Protein AF-0000000079292241 (afdb_homodimer)

Structure (mmCIF, N/CA/C/O backbone):
data_AF-0000000079292241-model_v1
#
loop_
_entity.id
_entity.type
_entity.pdbx_description
1 polymer 'Uncharacterized protein'
#
loop_
_atom_site.group_PDB
_atom_site.id
_atom_site.type_symbol
_atom_site.label_atom_id
_atom_site.label_alt_id
_atom_site.label_comp_id
_atom_site.label_asym_id
_atom_site.label_entity_id
_atom_site.label_seq_id
_atom_site.pdbx_PDB_ins_code
_atom_site.Cartn_x
_atom_site.Cartn_y
_atom_site.Cartn_z
_atom_site.occupancy
_atom_site.B_iso_or_equiv
_atom_site.auth_seq_id
_atom_site.auth_comp_id
_atom_site.auth_asym_id
_atom_site.auth_atom_id
_atom_site.pdbx_PDB_model_num
ATOM 1 N N . MET A 1 1 ? 31.641 19.547 5.301 1 20.73 1 MET A N 1
ATOM 2 C CA . MET A 1 1 ? 32.875 20.062 4.68 1 20.73 1 MET A CA 1
ATOM 3 C C . MET A 1 1 ? 33.25 21.422 5.27 1 20.73 1 MET A C 1
ATOM 5 O O . MET A 1 1 ? 34.219 22.031 4.836 1 20.73 1 MET A O 1
ATOM 9 N N . LEU A 1 2 ? 32.438 21.766 6.266 1 21.75 2 LEU A N 1
ATOM 10 C CA . LEU A 1 2 ? 32.156 23.141 6.66 1 21.75 2 LEU A CA 1
ATOM 11 C C . LEU A 1 2 ? 33.219 23.656 7.629 1 21.75 2 LEU A C 1
ATOM 13 O O . LEU A 1 2 ? 33.375 24.859 7.781 1 21.75 2 LEU A O 1
ATOM 17 N N . PHE A 1 3 ? 33.781 22.688 8.266 1 21.91 3 PHE A N 1
ATOM 18 C CA . PHE A 1 3 ? 34.656 23.141 9.352 1 21.91 3 PHE A CA 1
ATOM 19 C C . PHE A 1 3 ? 35.906 23.781 8.805 1 21.91 3 PHE A C 1
ATOM 21 O O . PHE A 1 3 ? 36.469 24.703 9.422 1 21.91 3 PHE A O 1
ATOM 28 N N . CYS A 1 4 ? 36.469 23.188 7.758 1 20.38 4 CYS A N 1
ATOM 29 C CA . CYS A 1 4 ? 37.812 23.703 7.406 1 20.38 4 CYS A CA 1
ATOM 30 C C . CYS A 1 4 ? 37.719 25.125 6.867 1 20.38 4 CYS A C 1
ATOM 32 O O . CYS A 1 4 ? 38.719 25.719 6.492 1 20.38 4 CYS A O 1
ATOM 34 N N . LEU A 1 5 ? 36.5 25.562 6.441 1 22.42 5 LEU A N 1
ATOM 35 C CA . LEU A 1 5 ? 36.438 26.781 5.637 1 22.42 5 LEU A CA 1
ATOM 36 C C . LEU A 1 5 ? 36.719 28.016 6.484 1 22.42 5 LEU A C 1
ATOM 38 O O . LEU A 1 5 ? 36.531 29.141 6.039 1 22.42 5 LEU A O 1
ATOM 42 N N . LEU A 1 6 ? 36.781 27.844 7.77 1 20.98 6 LEU A N 1
ATOM 43 C CA . LEU A 1 6 ? 36.656 29.047 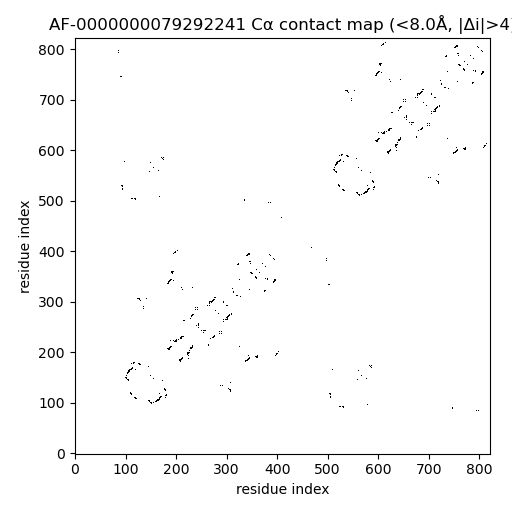8.586 1 20.98 6 LEU A CA 1
ATOM 44 C C . LEU A 1 6 ? 37.875 29.953 8.383 1 20.98 6 LEU A C 1
ATOM 46 O O . LEU A 1 6 ? 37.75 31.188 8.469 1 20.98 6 LEU A O 1
ATOM 50 N N . THR A 1 7 ? 39.062 29.297 8.297 1 20.2 7 THR A N 1
ATOM 51 C CA . THR A 1 7 ? 40.219 30.031 8.852 1 20.2 7 THR A CA 1
ATOM 52 C C . THR A 1 7 ? 40.719 31.047 7.852 1 20.2 7 THR A C 1
ATOM 54 O O . THR A 1 7 ? 41.344 32.031 8.242 1 20.2 7 THR A O 1
ATOM 57 N N . THR A 1 8 ? 40.594 30.844 6.57 1 22.02 8 THR A N 1
ATOM 58 C CA . THR A 1 8 ? 41.531 31.609 5.75 1 22.02 8 THR A CA 1
ATOM 59 C C . THR A 1 8 ? 41.062 33.062 5.652 1 22.02 8 THR A C 1
ATOM 61 O O . THR A 1 8 ? 41.812 33.906 5.125 1 22.02 8 THR A O 1
ATOM 64 N N . LEU A 1 9 ? 39.812 33.531 5.996 1 23.11 9 LEU A N 1
ATOM 65 C CA . LEU A 1 9 ? 39.438 34.844 5.488 1 23.11 9 LEU A CA 1
ATOM 66 C C . LEU A 1 9 ? 40.219 35.969 6.195 1 23.11 9 LEU A C 1
ATOM 68 O O . LEU A 1 9 ? 40.031 37.125 5.898 1 23.11 9 LEU A O 1
ATOM 72 N N . PHE A 1 10 ? 40.906 35.688 7.277 1 22.61 10 PHE A N 1
ATOM 73 C CA . PHE A 1 10 ? 41.281 36.875 8.039 1 22.61 10 PHE A CA 1
ATOM 74 C C . PHE A 1 10 ? 42.344 37.688 7.289 1 22.61 10 PHE A C 1
ATOM 76 O O . PHE A 1 10 ? 42.562 38.844 7.594 1 22.61 10 PHE A O 1
ATOM 83 N N . MET A 1 11 ? 43.281 36.969 6.562 1 21.31 11 MET A N 1
ATOM 84 C CA . MET A 1 11 ? 44.562 37.656 6.395 1 21.31 11 MET A CA 1
ATOM 85 C C . MET A 1 11 ? 44.469 38.719 5.305 1 21.31 11 MET A C 1
ATOM 87 O O . MET A 1 11 ? 45.438 39.438 5.055 1 21.31 11 MET A O 1
ATOM 91 N N . VAL A 1 12 ? 43.5 38.656 4.395 1 24.23 12 VAL A N 1
ATOM 92 C CA . VAL A 1 12 ? 43.844 39.312 3.143 1 24.23 12 VAL A CA 1
ATOM 93 C C . VAL A 1 12 ? 43.844 40.812 3.346 1 24.23 12 VAL A C 1
ATOM 95 O O . VAL A 1 12 ? 43.938 41.594 2.381 1 24.23 12 VAL A O 1
ATOM 98 N N . LEU A 1 13 ? 43.5 41.469 4.453 1 21.91 13 LEU A N 1
ATOM 99 C CA . LEU A 1 13 ? 43.156 42.875 4.203 1 21.91 13 LEU A CA 1
ATOM 100 C C . LEU A 1 13 ? 44.406 43.688 3.834 1 21.91 13 LEU A C 1
ATOM 102 O O . LEU A 1 13 ? 44.312 44.75 3.246 1 21.91 13 LEU A O 1
ATOM 106 N N . HIS A 1 14 ? 45.656 43.344 4.441 1 22.42 14 HIS A N 1
ATOM 107 C CA . HIS A 1 14 ? 46.5 44.562 4.586 1 22.42 14 HIS A CA 1
ATOM 108 C C . HIS A 1 14 ? 47.344 44.781 3.344 1 22.42 14 HIS A C 1
ATOM 110 O O . HIS A 1 14 ? 48.406 44.188 3.199 1 22.42 14 HIS A O 1
ATOM 116 N N . GLU A 1 15 ? 46.844 44.969 2.127 1 23.61 15 GLU A N 1
ATOM 117 C CA . GLU A 1 15 ? 47.625 45.031 0.901 1 23.61 15 GLU A CA 1
ATOM 118 C C . GLU A 1 15 ? 48.469 46.312 0.872 1 23.61 15 GLU A C 1
ATOM 120 O O . GLU A 1 15 ? 49.031 46.688 -0.167 1 23.61 15 GLU A O 1
ATOM 125 N N . SER A 1 16 ? 48.75 47.219 1.812 1 20.95 16 SER A N 1
ATOM 126 C CA . SER A 1 16 ? 49.281 48.406 1.135 1 20.95 16 SER A CA 1
ATOM 127 C C . SER A 1 16 ? 50.594 48.125 0.452 1 20.95 16 SER A C 1
ATOM 129 O O . SER A 1 16 ? 50.844 48.594 -0.66 1 20.95 16 SER A O 1
ATOM 131 N N . HIS A 1 17 ? 51.688 47.844 1.155 1 22.28 17 HIS A N 1
ATOM 132 C CA . HIS A 1 17 ? 53.031 48.438 0.943 1 22.28 17 HIS A CA 1
ATOM 133 C C . HIS A 1 17 ? 53.781 47.688 -0.132 1 22.28 17 HIS A C 1
ATOM 135 O O . HIS A 1 17 ? 53.531 46.5 -0.377 1 22.28 17 HIS A O 1
ATOM 141 N N . GLU A 1 18 ? 54.938 48.219 -0.875 1 23.22 18 GLU A N 1
ATOM 142 C CA . GLU A 1 18 ? 55.656 48.406 -2.119 1 23.22 18 GLU A CA 1
ATOM 143 C C . GLU A 1 18 ? 56.5 47.188 -2.461 1 23.22 18 GLU A C 1
ATOM 145 O O . GLU A 1 18 ? 56.5 46.719 -3.605 1 23.22 18 GLU A O 1
ATOM 150 N N . SER A 1 19 ? 57.625 46.938 -1.734 1 21.62 19 SER A N 1
ATOM 151 C CA . SER A 1 19 ? 58.969 46.75 -2.305 1 21.62 19 SER A CA 1
ATOM 152 C C . SER A 1 19 ? 59.125 45.375 -2.936 1 21.62 19 SER A C 1
ATOM 154 O O . SER A 1 19 ? 59.531 45.281 -4.09 1 21.62 19 SER A O 1
ATOM 156 N N . SER A 1 20 ? 59.719 44.344 -2.197 1 20.88 20 SER A N 1
ATOM 157 C CA . SER A 1 20 ? 60.781 43.406 -2.527 1 20.88 20 SER A CA 1
ATOM 158 C C . SER A 1 20 ? 60.25 42.156 -3.207 1 20.88 20 SER A C 1
ATOM 160 O O . SER A 1 20 ? 59.625 41.312 -2.561 1 20.88 20 SER A O 1
ATOM 162 N N . ILE A 1 21 ? 59.812 42.188 -4.492 1 24.75 21 ILE A N 1
ATOM 163 C CA . ILE A 1 21 ? 59.219 41.25 -5.449 1 24.75 21 ILE A CA 1
ATOM 164 C C . ILE A 1 21 ? 60.125 40.062 -5.664 1 24.75 21 ILE A C 1
ATOM 166 O O . ILE A 1 21 ? 59.719 39.062 -6.266 1 24.75 21 ILE A O 1
ATOM 170 N N . LYS A 1 22 ? 61.531 40.281 -5.707 1 24.48 22 LYS A N 1
ATOM 171 C CA . LYS A 1 22 ? 62.438 39.469 -6.504 1 24.48 22 LYS A CA 1
ATOM 172 C C . LYS A 1 22 ? 62.406 38 -6.078 1 24.48 22 LYS A C 1
ATOM 174 O O . LYS A 1 22 ? 62.375 37.094 -6.918 1 24.48 22 LYS A O 1
ATOM 179 N N . ALA A 1 23 ? 62.844 37.656 -4.797 1 20.39 23 ALA A N 1
ATOM 180 C CA . ALA A 1 23 ? 63.719 36.5 -4.559 1 20.39 23 ALA A CA 1
ATOM 181 C C . ALA A 1 23 ? 62.906 35.219 -4.473 1 20.39 23 ALA A C 1
ATOM 183 O O . ALA A 1 23 ? 63.406 34.156 -4.754 1 20.39 23 ALA A O 1
ATOM 184 N N . SER A 1 24 ? 61.625 35.25 -3.783 1 20.78 24 SER A N 1
ATOM 185 C CA . SER A 1 24 ? 61.25 33.969 -3.148 1 20.78 24 SER A CA 1
ATOM 186 C C . SER A 1 24 ? 60.688 33 -4.168 1 20.78 24 SER A C 1
ATOM 188 O O . SER A 1 24 ? 59.5 33 -4.488 1 20.78 24 SER A O 1
ATOM 190 N N . ALA A 1 25 ? 61.156 32.938 -5.504 1 25.69 25 ALA A N 1
ATOM 191 C CA . ALA A 1 25 ? 60.969 32.031 -6.641 1 25.69 25 ALA A CA 1
ATOM 192 C C . ALA A 1 25 ? 61.219 30.594 -6.23 1 25.69 25 ALA A C 1
ATOM 194 O O . ALA A 1 25 ? 60.531 29.688 -6.695 1 25.69 25 ALA A O 1
ATOM 195 N N . MET A 1 26 ? 62.531 30.391 -5.621 1 23.28 26 MET A N 1
ATOM 196 C CA . MET A 1 26 ? 63.219 29.109 -5.723 1 23.28 26 MET A CA 1
ATOM 197 C C . MET A 1 26 ? 62.406 27.984 -5.07 1 23.28 26 MET A C 1
ATOM 199 O O . MET A 1 26 ? 62.406 26.859 -5.562 1 23.28 26 MET A O 1
ATOM 203 N N . ILE A 1 27 ? 61.844 28.203 -3.766 1 27.75 27 ILE A N 1
ATOM 204 C CA . ILE A 1 27 ? 61.719 27.078 -2.857 1 27.75 27 ILE A CA 1
ATOM 205 C C . ILE A 1 27 ? 60.469 26.281 -3.215 1 27.75 27 ILE A C 1
ATOM 207 O O . ILE A 1 27 ? 60.219 25.203 -2.668 1 27.75 27 ILE A O 1
ATOM 211 N N . HIS A 1 28 ? 59.5 26.812 -4.105 1 28.06 28 HIS A N 1
ATOM 212 C CA . HIS A 1 28 ? 58.25 26.078 -4.285 1 28.06 28 HIS A CA 1
ATOM 213 C C . HIS A 1 28 ? 58.438 24.859 -5.18 1 28.06 28 HIS A C 1
ATOM 215 O O . HIS A 1 28 ? 57.5 24.156 -5.496 1 28.06 28 HIS A O 1
ATOM 221 N N . SER A 1 29 ? 59.625 24.75 -5.977 1 26.84 29 SER A N 1
ATOM 222 C CA . SER A 1 29 ? 59.781 23.688 -6.965 1 26.84 29 SER A CA 1
ATOM 223 C C . SER A 1 29 ? 59.781 22.312 -6.305 1 26.84 29 SER A C 1
ATOM 225 O O . SER A 1 29 ? 59.188 21.375 -6.832 1 26.84 29 SER A O 1
ATOM 227 N N . LYS A 1 30 ? 60.75 22.141 -5.289 1 31.3 30 LYS A N 1
ATOM 228 C CA . LYS A 1 30 ? 61.188 20.812 -4.879 1 31.3 30 LYS A CA 1
ATOM 229 C C . LYS A 1 30 ? 60.062 20.047 -4.176 1 31.3 30 LYS A C 1
ATOM 231 O O . LYS A 1 30 ? 60.062 18.828 -4.148 1 31.3 30 LYS A O 1
ATOM 236 N N . PHE A 1 31 ? 59.125 20.922 -3.371 1 32.19 31 PHE A N 1
ATOM 237 C CA . PHE A 1 31 ? 58.25 20.156 -2.498 1 32.19 31 PHE A CA 1
ATOM 238 C C . PHE A 1 31 ? 57.188 19.422 -3.307 1 32.19 31 PHE A C 1
ATOM 240 O O . PHE A 1 31 ? 56.438 18.609 -2.766 1 32.19 31 PHE A O 1
ATOM 247 N N . LEU A 1 32 ? 56.938 19.828 -4.629 1 32.72 32 LEU A N 1
ATOM 248 C CA . LEU A 1 32 ? 56.031 19.125 -5.539 1 32.72 32 LEU A CA 1
ATOM 249 C C . LEU A 1 32 ? 56.5 17.688 -5.738 1 32.72 32 LEU A C 1
ATOM 251 O O . LEU A 1 32 ? 55.688 16.766 -5.816 1 32.72 32 LEU A O 1
ATOM 255 N N . LEU A 1 33 ? 57.906 17.578 -5.898 1 32.44 33 LEU A N 1
ATOM 256 C CA . LEU A 1 33 ? 58.406 16.312 -6.379 1 32.44 33 LEU A CA 1
ATOM 257 C C . LEU A 1 33 ? 58.125 15.188 -5.379 1 32.44 33 LEU A C 1
ATOM 259 O O . LEU A 1 33 ? 57.75 14.086 -5.77 1 32.44 33 LEU A O 1
ATOM 263 N N . LEU A 1 34 ? 58.406 15.531 -4.023 1 33.72 34 LEU A N 1
ATOM 264 C CA . LEU A 1 34 ? 58.5 14.422 -3.078 1 33.72 34 LEU A CA 1
ATOM 265 C C . LEU A 1 34 ? 57.094 13.828 -2.807 1 33.72 34 LEU A C 1
ATOM 267 O O . LEU A 1 34 ? 56.969 12.609 -2.678 1 33.72 34 LEU A O 1
ATOM 271 N N . CYS A 1 35 ? 56.062 14.742 -2.803 1 30.92 35 CYS A N 1
ATOM 272 C CA . CYS A 1 35 ? 54.781 14.18 -2.373 1 30.92 35 CYS A CA 1
ATOM 273 C C . CYS A 1 35 ? 54.219 13.242 -3.43 1 30.92 35 CYS A C 1
ATOM 275 O O . CYS A 1 35 ? 53.25 12.508 -3.166 1 30.92 35 CYS A O 1
ATOM 277 N N . LEU A 1 36 ? 54.594 13.461 -4.785 1 33.12 36 LEU A N 1
ATOM 278 C CA . LEU A 1 36 ? 54.094 12.578 -5.844 1 33.12 36 LEU A CA 1
ATOM 279 C C . LEU A 1 36 ? 54.562 11.148 -5.617 1 33.12 36 LEU A C 1
ATOM 281 O O . LEU A 1 36 ? 53.812 10.195 -5.852 1 33.12 36 LEU A O 1
ATOM 285 N N . VAL A 1 37 ? 55.906 10.977 -5.254 1 35 37 VAL A N 1
ATOM 286 C CA . VAL A 1 37 ? 56.469 9.633 -5.25 1 35 37 VAL A CA 1
ATOM 287 C C . VAL A 1 37 ? 55.75 8.773 -4.203 1 35 37 VAL A C 1
ATOM 289 O O . VAL A 1 37 ? 55.469 7.602 -4.449 1 35 37 VAL A O 1
ATOM 292 N N . VAL A 1 38 ? 55.438 9.406 -2.965 1 35.41 38 VAL A N 1
ATOM 293 C CA . VAL A 1 38 ? 55.062 8.523 -1.869 1 35.41 38 VAL A CA 1
ATOM 294 C C . VAL A 1 38 ? 53.656 7.938 -2.127 1 35.41 38 VAL A C 1
ATOM 296 O O . VAL A 1 38 ? 53.375 6.82 -1.698 1 35.41 38 VAL A O 1
ATOM 299 N N . SER A 1 39 ? 52.781 8.742 -2.852 1 30.41 39 SER A N 1
ATOM 300 C CA . SER A 1 39 ? 51.438 8.219 -3.002 1 30.41 39 SER A CA 1
ATOM 301 C C . SER A 1 39 ? 51.406 7.043 -3.975 1 30.41 39 SER A C 1
ATOM 303 O O . SER A 1 39 ? 50.406 6.336 -4.074 1 30.41 39 SER A O 1
ATOM 305 N N . LEU A 1 40 ? 52.375 6.957 -4.98 1 34.84 40 LEU A N 1
ATOM 306 C CA . LEU A 1 40 ? 52.438 5.859 -5.938 1 34.84 40 LEU A CA 1
ATOM 307 C C . LEU A 1 40 ? 52.656 4.531 -5.227 1 34.84 40 LEU A C 1
ATOM 309 O O . LEU A 1 40 ? 52.062 3.512 -5.605 1 34.84 40 LEU A O 1
ATOM 313 N N . VAL A 1 41 ? 53.656 4.516 -4.238 1 35.59 41 VAL A N 1
ATOM 314 C CA . VAL A 1 41 ? 54.125 3.232 -3.723 1 35.59 41 VAL A CA 1
ATOM 315 C C . VAL A 1 41 ? 53 2.578 -2.898 1 35.59 41 VAL A C 1
ATOM 317 O O . VAL A 1 41 ? 52.875 1.353 -2.896 1 35.59 41 VAL A O 1
ATOM 320 N N . PHE A 1 42 ? 52.156 3.447 -2.15 1 33.84 42 PHE A N 1
ATOM 321 C CA . PHE A 1 42 ? 51.25 2.783 -1.232 1 33.84 42 PHE A CA 1
ATOM 322 C C . PHE A 1 42 ? 50.156 2.035 -1.998 1 33.84 42 PHE A C 1
ATOM 324 O O . PHE A 1 42 ? 49.438 1.221 -1.423 1 33.84 42 PHE A O 1
ATOM 331 N N . SER A 1 43 ? 49.844 2.42 -3.338 1 32.78 43 SER A N 1
ATOM 332 C CA . SER A 1 43 ? 48.906 1.7 -4.191 1 32.78 43 SER A CA 1
ATOM 333 C C . SER A 1 43 ? 49.344 0.266 -4.434 1 32.78 43 SER A C 1
ATOM 335 O O . SER A 1 43 ? 48.531 -0.632 -4.621 1 32.78 43 SER A O 1
ATOM 337 N N . PHE A 1 44 ? 50.656 0.098 -4.684 1 35 44 PHE A N 1
ATOM 338 C CA . PHE A 1 44 ? 51.125 -1.192 -5.176 1 35 44 PHE A CA 1
ATOM 339 C C . PHE A 1 44 ? 51.031 -2.254 -4.09 1 35 44 PHE A C 1
ATOM 341 O O . PHE A 1 44 ? 50.656 -3.402 -4.363 1 35 44 PHE A O 1
ATOM 348 N N . LEU A 1 45 ? 51.5 -1.836 -2.832 1 32.78 45 LEU A N 1
ATOM 349 C CA . LEU A 1 45 ? 51.75 -2.898 -1.869 1 32.78 45 LEU A CA 1
ATOM 350 C C . LEU A 1 45 ? 50.469 -3.516 -1.36 1 32.78 45 LEU A C 1
ATOM 352 O O . LEU A 1 45 ? 50.438 -4.668 -0.921 1 32.78 45 LEU A O 1
ATOM 356 N N . VAL A 1 46 ? 49.312 -2.703 -1.226 1 32.12 46 VAL A N 1
ATOM 357 C CA . VAL A 1 46 ? 48.125 -3.307 -0.628 1 32.12 46 VAL A CA 1
ATOM 358 C C . VAL A 1 46 ? 47.531 -4.336 -1.585 1 32.12 46 VAL A C 1
ATOM 360 O O . VAL A 1 46 ? 46.875 -5.289 -1.154 1 32.12 46 VAL A O 1
ATOM 363 N N . THR A 1 47 ? 47.812 -4.246 -3.025 1 31.36 47 THR A N 1
ATOM 364 C CA . THR A 1 47 ? 47.375 -5.262 -3.979 1 31.36 47 THR A CA 1
ATOM 365 C C . THR A 1 47 ? 47.969 -6.621 -3.635 1 31.36 47 THR A C 1
ATOM 367 O O . THR A 1 47 ? 47.281 -7.645 -3.74 1 31.36 47 THR A O 1
ATOM 370 N N . ALA A 1 48 ? 49.25 -6.617 -3.404 1 31.27 48 ALA A N 1
ATOM 371 C CA . ALA A 1 48 ? 49.938 -7.898 -3.375 1 31.27 48 ALA A CA 1
ATOM 372 C C . ALA A 1 48 ? 49.5 -8.742 -2.18 1 31.27 48 ALA A C 1
ATOM 374 O O . ALA A 1 48 ? 49.375 -9.961 -2.283 1 31.27 48 ALA A O 1
ATOM 375 N N . MET A 1 49 ? 49.406 -8.023 -1.012 1 27.62 49 MET A N 1
ATOM 376 C CA . MET A 1 49 ? 49.344 -8.875 0.172 1 27.62 49 MET A CA 1
ATOM 377 C C . MET A 1 49 ? 48.031 -9.664 0.204 1 27.62 49 MET A C 1
ATOM 379 O O . MET A 1 49 ? 47.938 -10.711 0.85 1 27.62 49 MET A O 1
ATOM 383 N N . LEU A 1 50 ? 46.875 -9.07 -0.301 1 25.11 50 LEU A N 1
ATOM 384 C CA . LEU A 1 50 ? 45.656 -9.828 -0.091 1 25.11 50 LEU A CA 1
ATOM 385 C C . LEU A 1 50 ? 45.594 -11.039 -1.01 1 25.11 50 LEU A C 1
ATOM 387 O O . LEU A 1 50 ? 44.656 -11.836 -0.934 1 25.11 50 LEU A O 1
ATOM 391 N N . ILE A 1 51 ? 46.5 -11.203 -2.057 1 27.47 51 ILE A N 1
ATOM 392 C CA . ILE A 1 51 ? 46.562 -12.367 -2.932 1 27.47 51 ILE A CA 1
ATOM 393 C C . ILE A 1 51 ? 46.75 -13.633 -2.094 1 27.47 51 ILE A C 1
ATOM 395 O O . ILE A 1 51 ? 46.125 -14.656 -2.352 1 27.47 51 ILE A O 1
ATOM 399 N N . LYS A 1 52 ? 47.906 -13.586 -1.292 1 23.08 52 LYS A N 1
ATOM 400 C CA . LYS A 1 52 ? 48.594 -14.836 -0.964 1 23.08 52 LYS A CA 1
ATOM 401 C C . LYS A 1 52 ? 47.688 -15.75 -0.137 1 23.08 52 LYS A C 1
ATOM 403 O O . LYS A 1 52 ? 47.688 -16.969 -0.323 1 23.08 52 LYS A O 1
ATOM 408 N N . ARG A 1 53 ? 47.188 -15.133 0.949 1 23.03 53 ARG A N 1
ATOM 409 C CA . ARG A 1 53 ? 47 -16.109 2.014 1 23.03 53 ARG A CA 1
ATOM 410 C C . ARG A 1 53 ? 45.906 -17.125 1.638 1 23.03 53 ARG A C 1
ATOM 412 O O . ARG A 1 53 ? 45.594 -18.031 2.418 1 23.03 53 ARG A O 1
ATOM 419 N N . GLU A 1 54 ? 45.094 -16.859 0.566 1 21.22 54 GLU A N 1
ATOM 420 C CA . GLU A 1 54 ? 44.031 -17.812 0.34 1 21.22 54 GLU A CA 1
ATOM 421 C C . GLU A 1 54 ? 44.531 -19.156 -0.17 1 21.22 54 GLU A C 1
ATOM 423 O O . GLU A 1 54 ? 43.781 -20.016 -0.591 1 21.22 54 GLU A O 1
ATOM 428 N N . LEU A 1 55 ? 45.844 -19.234 -0.387 1 21.72 55 LEU A N 1
ATOM 429 C CA . LEU A 1 55 ? 46.312 -20.438 -1.057 1 21.72 55 LEU A CA 1
ATOM 430 C C . LEU A 1 55 ? 45.906 -21.688 -0.271 1 21.72 55 LEU A C 1
ATOM 432 O O . LEU A 1 55 ? 45.469 -22.688 -0.857 1 21.72 55 LEU A O 1
ATOM 436 N N . TRP A 1 56 ? 46.562 -21.844 0.942 1 19.58 56 TRP A N 1
ATOM 437 C CA . TRP A 1 56 ? 47.25 -23.109 1.202 1 19.58 56 TRP A CA 1
ATOM 438 C C . TRP A 1 56 ? 46.25 -24.219 1.508 1 19.58 56 TRP A C 1
ATOM 440 O O . TRP A 1 56 ? 46.344 -25.328 0.98 1 19.58 56 TRP A O 1
ATOM 450 N N . SER A 1 57 ? 45.625 -24.141 2.723 1 18.42 57 SER A N 1
ATOM 451 C CA . SER A 1 57 ? 45.688 -25.359 3.52 1 18.42 57 SER A CA 1
ATOM 452 C C . SER A 1 57 ? 44.781 -26.438 2.961 1 18.42 57 SER A C 1
ATOM 454 O O . SER A 1 57 ? 45.094 -27.625 3.045 1 18.42 57 SER A O 1
ATOM 456 N N . CYS A 1 58 ? 43.469 -26.062 2.803 1 19.27 58 CYS A N 1
ATOM 457 C CA . CYS A 1 58 ? 42.625 -27.172 3.221 1 19.27 58 CYS A CA 1
ATOM 458 C C . CYS A 1 58 ? 42.688 -28.312 2.197 1 19.27 58 CYS A C 1
ATOM 460 O O . CYS A 1 58 ? 42.062 -28.219 1.138 1 19.27 58 CYS A O 1
ATOM 462 N N . ASN A 1 59 ? 43.906 -28.766 1.896 1 19.61 59 ASN A N 1
ATOM 463 C CA . ASN A 1 59 ? 44.312 -29.797 0.957 1 19.61 59 ASN A CA 1
ATOM 464 C C . ASN A 1 59 ? 43.5 -31.078 1.165 1 19.61 59 ASN A C 1
ATOM 466 O O . ASN A 1 59 ? 43.406 -31.922 0.273 1 19.61 59 ASN A O 1
ATOM 470 N N . THR A 1 60 ? 43.375 -31.562 2.398 1 19.39 60 THR A N 1
ATOM 471 C CA . THR A 1 60 ? 43.688 -33 2.469 1 19.39 60 THR A CA 1
ATOM 472 C C . THR A 1 60 ? 42.5 -33.812 1.969 1 19.39 60 THR A C 1
ATOM 474 O O . THR A 1 60 ? 42.531 -35.062 1.981 1 19.39 60 THR A O 1
ATOM 477 N N . SER A 1 61 ? 41.312 -33.281 1.813 1 18.5 61 SER A N 1
ATOM 478 C CA . SER A 1 61 ? 40.312 -34.312 2.104 1 18.5 61 SER A CA 1
ATOM 479 C C . SER A 1 61 ? 40.438 -35.5 1.167 1 18.5 61 SER A C 1
ATOM 481 O O . SER A 1 61 ? 40.969 -35.375 0.056 1 18.5 61 SER A O 1
ATOM 483 N N . ARG A 1 62 ? 40 -36.781 1.757 1 20.33 62 ARG A N 1
ATOM 484 C CA . ARG A 1 62 ? 40.031 -38.219 1.601 1 20.33 62 ARG A CA 1
ATOM 485 C C . ARG A 1 62 ? 39.344 -38.656 0.298 1 20.33 62 ARG A C 1
ATOM 487 O O . ARG A 1 62 ? 38.438 -37.969 -0.178 1 20.33 62 ARG A O 1
ATOM 494 N N . GLU A 1 63 ? 40 -39.469 -0.315 1 19.78 63 GLU A N 1
ATOM 495 C CA . GLU A 1 63 ? 39.875 -40.219 -1.567 1 19.78 63 GLU A CA 1
ATOM 496 C C . GLU A 1 63 ? 38.531 -40.938 -1.674 1 19.78 63 GLU A C 1
ATOM 498 O O . GLU A 1 63 ? 38.25 -41.594 -2.68 1 19.78 63 GLU A O 1
ATOM 503 N N . VAL A 1 64 ? 37.438 -40.344 -1.131 1 19.94 64 VAL A N 1
ATOM 504 C CA . VAL A 1 64 ? 36.469 -41.438 -1.012 1 19.94 64 VAL A CA 1
ATOM 505 C C . VAL A 1 64 ? 36.281 -42.125 -2.361 1 19.94 64 VAL A C 1
ATOM 507 O O . VAL A 1 64 ? 36.281 -41.469 -3.406 1 19.94 64 VAL A O 1
ATOM 510 N N . PRO A 1 65 ? 36.344 -43.469 -2.264 1 20.22 65 PRO A N 1
ATOM 511 C CA . PRO A 1 65 ? 36.406 -44.406 -3.393 1 20.22 65 PRO A CA 1
ATOM 512 C C . PRO A 1 65 ? 35.219 -44.219 -4.359 1 20.22 65 PRO A C 1
ATOM 514 O O . PRO A 1 65 ? 34.188 -43.688 -3.969 1 20.22 65 PRO A O 1
ATOM 517 N N . GLY A 1 66 ? 35.5 -44.188 -5.633 1 19.84 66 GLY A N 1
ATOM 518 C CA . GLY A 1 66 ? 34.781 -43.938 -6.863 1 19.84 66 GLY A CA 1
ATOM 519 C C . GLY A 1 66 ? 33.594 -44.906 -7.051 1 19.84 66 GLY A C 1
ATOM 520 O O . GLY A 1 66 ? 33.781 -46.125 -7.117 1 19.84 66 GLY A O 1
ATOM 521 N N . PRO A 1 67 ? 32.469 -44.625 -6.176 1 20.47 67 PRO A N 1
ATOM 522 C CA . PRO A 1 67 ? 31.484 -45.688 -6.242 1 20.47 67 PRO A CA 1
ATOM 523 C C . PRO A 1 67 ? 31.312 -46.25 -7.656 1 20.47 67 PRO A C 1
ATOM 525 O O . PRO A 1 67 ? 31.625 -45.562 -8.633 1 20.47 67 PRO A O 1
ATOM 528 N N . ALA A 1 68 ? 31.078 -47.562 -7.672 1 21.75 68 ALA A N 1
ATOM 529 C CA . ALA A 1 68 ? 30.938 -48.562 -8.711 1 21.75 68 ALA A CA 1
ATOM 530 C C . ALA A 1 68 ? 29.828 -48.188 -9.695 1 21.75 68 ALA A C 1
ATOM 532 O O . ALA A 1 68 ? 28.906 -47.469 -9.344 1 21.75 68 ALA A O 1
ATOM 533 N N . HIS A 1 69 ? 30.062 -48.375 -10.922 1 19.88 69 HIS A N 1
ATOM 534 C CA . HIS A 1 69 ? 29.453 -48.125 -12.227 1 19.88 69 HIS A CA 1
ATOM 535 C C . HIS A 1 69 ? 28.094 -48.812 -12.312 1 19.88 69 HIS A C 1
ATOM 537 O O . HIS A 1 69 ? 28 -50.031 -12.344 1 19.88 69 HIS A O 1
ATOM 543 N N . ILE A 1 70 ? 27.141 -48.531 -11.414 1 21.33 70 ILE A N 1
ATOM 544 C CA . ILE A 1 70 ? 25.953 -49.344 -11.648 1 21.33 70 ILE A CA 1
ATOM 545 C C . ILE A 1 70 ? 25.484 -49.188 -13.094 1 21.33 70 ILE A C 1
ATOM 547 O O . ILE A 1 70 ? 25.344 -48.062 -13.586 1 21.33 70 ILE A O 1
ATOM 551 N N . PRO A 1 71 ? 25.5 -50.281 -13.82 1 20.48 71 PRO A N 1
ATOM 552 C CA . PRO A 1 71 ? 25.156 -50.312 -15.25 1 20.48 71 PRO A CA 1
ATOM 553 C C . PRO A 1 71 ? 23.703 -49.938 -15.523 1 20.48 71 PRO A C 1
ATOM 555 O O . PRO A 1 71 ? 22.781 -50.562 -14.992 1 20.48 71 PRO A O 1
ATOM 558 N N . ALA A 1 72 ? 23.344 -48.688 -15.367 1 24.89 72 ALA A N 1
ATOM 559 C CA . ALA A 1 72 ? 21.969 -48.281 -15.609 1 24.89 72 ALA A CA 1
ATOM 560 C C . ALA A 1 72 ? 21.516 -48.656 -17.016 1 24.89 72 ALA A C 1
ATOM 562 O O . ALA A 1 72 ? 21.969 -48.062 -18 1 24.89 72 ALA A O 1
ATOM 563 N N . HIS A 1 73 ? 21.297 -49.906 -17.219 1 22.02 73 HIS A N 1
ATOM 564 C CA . HIS A 1 73 ? 20.75 -50.188 -18.531 1 22.02 73 HIS A CA 1
ATOM 565 C C . HIS A 1 73 ? 19.422 -49.5 -18.75 1 22.02 73 HIS A C 1
ATOM 567 O O . HIS A 1 73 ? 18.406 -49.875 -18.172 1 22.02 73 HIS A O 1
ATOM 573 N N . ILE A 1 74 ? 19.422 -48.219 -18.797 1 25.8 74 ILE A N 1
ATOM 574 C CA . ILE A 1 74 ? 18.219 -47.5 -19.219 1 25.8 74 ILE A CA 1
ATOM 575 C C . ILE A 1 74 ? 17.797 -48 -20.594 1 25.8 74 ILE A C 1
ATOM 577 O O . ILE A 1 74 ? 18.578 -47.969 -21.547 1 25.8 74 ILE A O 1
ATOM 581 N N . PRO A 1 75 ? 16.781 -48.844 -20.688 1 24.83 75 PRO A N 1
ATOM 582 C CA . PRO A 1 75 ? 16.422 -49.219 -22.047 1 24.83 75 PRO A CA 1
ATOM 583 C C . PRO A 1 75 ? 16.328 -48.031 -23 1 24.83 75 PRO A C 1
ATOM 585 O O . PRO A 1 75 ? 16.031 -46.906 -22.562 1 24.83 75 PRO A O 1
ATOM 588 N N . ALA A 1 76 ? 17.062 -48.094 -24.172 1 29.31 76 ALA A N 1
ATOM 589 C CA . ALA A 1 76 ? 17.172 -47.188 -25.297 1 29.31 76 ALA A CA 1
ATOM 590 C C . ALA A 1 76 ? 15.797 -46.75 -25.797 1 29.31 76 ALA A C 1
ATOM 592 O O . ALA A 1 76 ? 15.086 -47.5 -26.438 1 29.31 76 ALA A O 1
ATOM 593 N N . ALA A 1 77 ? 14.977 -46.125 -25.031 1 30 77 ALA A N 1
ATOM 594 C CA . ALA A 1 77 ? 13.719 -45.656 -25.609 1 30 77 ALA A CA 1
ATOM 595 C C . ALA A 1 77 ? 13.953 -45 -26.953 1 30 77 ALA A C 1
ATOM 597 O O . ALA A 1 77 ? 15.039 -44.469 -27.234 1 30 77 ALA A O 1
ATOM 598 N N . ILE A 1 78 ? 12.969 -45.219 -27.875 1 31.97 78 ILE A N 1
ATOM 599 C CA . ILE A 1 78 ? 12.734 -44.781 -29.25 1 31.97 78 ILE A CA 1
ATOM 600 C C . ILE A 1 78 ? 12.875 -43.25 -29.328 1 31.97 78 ILE A C 1
ATOM 602 O O . ILE A 1 78 ? 12.18 -42.531 -28.625 1 31.97 78 ILE A O 1
ATOM 606 N N . HIS A 1 79 ? 14.039 -42.781 -29.797 1 31 79 HIS A N 1
ATOM 607 C CA . HIS A 1 79 ? 14.266 -41.406 -30.188 1 31 79 HIS A CA 1
ATOM 608 C C . HIS A 1 79 ? 13.195 -40.906 -31.156 1 31 79 HIS A C 1
ATOM 610 O O . HIS A 1 79 ? 13.32 -41.094 -32.375 1 31 79 HIS A O 1
ATOM 616 N N . ALA A 1 80 ? 11.93 -41.125 -30.875 1 32.19 80 ALA A N 1
ATOM 617 C CA . ALA A 1 80 ? 11.094 -40.406 -31.844 1 32.19 80 ALA A CA 1
ATOM 618 C C . ALA A 1 80 ? 11.492 -38.938 -31.938 1 32.19 80 ALA A C 1
ATOM 620 O O . ALA A 1 80 ? 11.953 -38.344 -30.953 1 32.19 80 ALA A O 1
ATOM 621 N N . GLU A 1 81 ? 11.781 -38.5 -33.156 1 36.88 81 GLU A N 1
ATOM 622 C CA . GLU A 1 81 ? 11.992 -37.125 -33.531 1 36.88 81 GLU A CA 1
ATOM 623 C C . GLU A 1 81 ? 11.094 -36.188 -32.719 1 36.88 81 GLU A C 1
ATOM 625 O O . GLU A 1 81 ? 9.875 -36.188 -32.906 1 36.88 81 GLU A O 1
ATOM 630 N N . LEU A 1 82 ? 11.375 -36 -31.484 1 40.44 82 LEU A N 1
ATOM 631 C CA . LEU A 1 82 ? 10.648 -35.094 -30.609 1 40.44 82 LEU A CA 1
ATOM 632 C C . LEU A 1 82 ? 10.43 -33.75 -31.281 1 40.44 82 LEU A C 1
ATOM 634 O O . LEU A 1 82 ? 11.391 -33.062 -31.625 1 40.44 82 LEU A O 1
ATOM 638 N N . PRO A 1 83 ? 9.281 -33.594 -31.906 1 41.94 83 PRO A N 1
ATOM 639 C CA . PRO A 1 83 ? 9.008 -32.344 -32.625 1 41.94 83 PRO A CA 1
ATOM 640 C C . PRO A 1 83 ? 9.484 -31.109 -31.844 1 41.94 83 PRO A C 1
ATOM 642 O O . PRO A 1 83 ? 10.305 -30.328 -32.375 1 41.94 83 PRO A O 1
ATOM 645 N N . SER A 1 84 ? 8.453 -30.25 -31.547 1 49.91 84 SER A N 1
ATOM 646 C CA . SER A 1 84 ? 8.336 -28.812 -31.328 1 49.91 84 SER A CA 1
ATOM 647 C C . SER A 1 84 ? 8.977 -28.391 -30.016 1 49.91 84 SER A C 1
ATOM 649 O O . SER A 1 84 ? 8.734 -29 -28.969 1 49.91 84 SER A O 1
ATOM 651 N N . ALA A 1 85 ? 10.07 -27.672 -30.031 1 63.72 85 ALA A N 1
ATOM 652 C CA . ALA A 1 85 ? 10.82 -27.078 -28.922 1 63.72 85 ALA A CA 1
ATOM 653 C C . ALA A 1 85 ? 9.883 -26.594 -27.812 1 63.72 85 ALA A C 1
ATOM 655 O O . ALA A 1 85 ? 8.914 -25.891 -28.078 1 63.72 85 ALA A O 1
ATOM 656 N N . LEU A 1 86 ? 9.867 -27.328 -26.656 1 76.12 86 LEU A N 1
ATOM 657 C CA . LEU A 1 86 ? 9.133 -26.859 -25.469 1 76.12 86 LEU A CA 1
ATOM 658 C C . LEU A 1 86 ? 9.445 -25.406 -25.172 1 76.12 86 LEU A C 1
ATOM 660 O O . LEU A 1 86 ? 10.594 -24.969 -25.312 1 76.12 86 LEU A O 1
ATOM 664 N N . PRO A 1 87 ? 8.359 -24.594 -25.031 1 75.75 87 PRO A N 1
ATOM 665 C CA . PRO A 1 87 ? 8.562 -23.172 -24.766 1 75.75 87 PRO A CA 1
ATOM 666 C C . PRO A 1 87 ? 9.469 -22.906 -23.562 1 75.75 87 PRO A C 1
ATOM 668 O O . PRO A 1 87 ? 9.359 -23.594 -22.547 1 75.75 87 PRO A O 1
ATOM 671 N N . LYS A 1 88 ? 10.586 -22.328 -23.781 1 74.31 88 LYS A N 1
ATOM 672 C CA . LYS A 1 88 ? 11.445 -21.875 -22.703 1 74.31 88 LYS A CA 1
ATOM 673 C C . LYS A 1 88 ? 11.172 -20.406 -22.375 1 74.31 88 LYS A C 1
ATOM 675 O O . LYS A 1 88 ? 11.094 -19.562 -23.266 1 74.31 88 LYS A O 1
ATOM 680 N N . TYR A 1 89 ? 10.82 -20.188 -21.125 1 78.62 89 TYR A N 1
ATOM 681 C CA . TYR A 1 89 ? 10.648 -18.797 -20.688 1 78.62 89 TYR A CA 1
ATOM 682 C C . TYR A 1 89 ? 11.898 -18.297 -19.969 1 78.62 89 TYR A C 1
ATOM 684 O O . TYR A 1 89 ? 12.438 -18.984 -19.094 1 78.62 89 TYR A O 1
ATOM 692 N N . THR A 1 90 ? 12.492 -17.25 -20.484 1 78.31 90 THR A N 1
ATOM 693 C CA . THR A 1 90 ? 13.555 -16.562 -19.766 1 78.31 90 THR A CA 1
ATOM 694 C C . THR A 1 90 ? 13.039 -15.281 -19.125 1 78.31 90 THR A C 1
ATOM 696 O O . THR A 1 90 ? 12.422 -14.453 -19.781 1 78.31 90 THR A O 1
ATOM 699 N N . PRO A 1 91 ? 13.203 -15.258 -17.844 1 81.31 91 PRO A N 1
ATOM 700 C CA . PRO A 1 91 ? 12.789 -14.008 -17.203 1 81.31 91 PRO A CA 1
ATOM 701 C C . PRO A 1 91 ? 13.391 -12.773 -17.875 1 81.31 91 PRO A C 1
ATOM 703 O O . PRO A 1 91 ? 14.586 -12.75 -18.172 1 81.31 91 PRO A O 1
ATOM 706 N N . LYS A 1 92 ? 12.547 -11.898 -18.125 1 85.06 92 LYS A N 1
ATOM 707 C CA . LYS A 1 92 ? 13 -10.68 -18.797 1 85.06 92 LYS A CA 1
ATOM 708 C C . LYS A 1 92 ? 13.18 -9.539 -17.812 1 85.06 92 LYS A C 1
ATOM 710 O O . LYS A 1 92 ? 12.352 -9.344 -16.906 1 85.06 92 LYS A O 1
ATOM 715 N N . LYS A 1 93 ? 14.312 -8.852 -17.969 1 90.44 93 LYS A N 1
ATOM 716 C CA . LYS A 1 93 ? 14.531 -7.629 -17.188 1 90.44 93 LYS A CA 1
ATOM 717 C C . LYS A 1 93 ? 13.922 -6.418 -17.891 1 90.44 93 LYS A C 1
ATOM 719 O O . LYS A 1 93 ? 14.031 -6.277 -19.109 1 90.44 93 LYS A O 1
ATOM 724 N N . PHE A 1 94 ? 13.359 -5.551 -17.062 1 92.69 94 PHE A N 1
ATOM 725 C CA . PHE A 1 94 ? 12.852 -4.301 -17.609 1 92.69 94 PHE A CA 1
ATOM 726 C C . PHE A 1 94 ? 13.945 -3.238 -17.641 1 92.69 94 PHE A C 1
ATOM 728 O O . PHE A 1 94 ? 14.438 -2.818 -16.594 1 92.69 94 PHE A O 1
ATOM 735 N N . ASP A 1 95 ? 14.336 -2.787 -18.797 1 91.88 95 ASP A N 1
ATOM 736 C CA . ASP A 1 95 ? 15.266 -1.677 -18.969 1 91.88 95 ASP A CA 1
ATOM 737 C C . ASP A 1 95 ? 14.539 -0.402 -19.375 1 91.88 95 ASP A C 1
ATOM 739 O O . ASP A 1 95 ? 14.656 0.63 -18.719 1 91.88 95 ASP A O 1
ATOM 743 N N . LYS A 1 96 ? 13.828 -0.556 -20.391 1 92.75 96 LYS A N 1
ATOM 744 C CA . LYS A 1 96 ? 12.984 0.497 -20.953 1 92.75 96 LYS A CA 1
ATOM 745 C C . LYS A 1 96 ? 11.797 -0.093 -21.719 1 92.75 96 LYS A C 1
ATOM 747 O O . LYS A 1 96 ? 11.781 -1.286 -22.031 1 92.75 96 LYS A O 1
ATOM 752 N N . PHE A 1 97 ? 10.891 0.749 -21.922 1 94.25 97 PHE A N 1
ATOM 753 C CA . PHE A 1 97 ? 9.766 0.302 -22.734 1 94.25 97 PHE A CA 1
ATOM 754 C C . PHE A 1 97 ? 10.234 -0.109 -24.125 1 94.25 97 PHE A C 1
ATOM 756 O O . PHE A 1 97 ? 11.031 0.596 -24.75 1 94.25 97 PHE A O 1
ATOM 763 N N . THR A 1 98 ? 9.828 -1.256 -24.594 1 94.19 98 THR A N 1
ATOM 764 C CA . THR A 1 98 ? 10.172 -1.712 -25.938 1 94.19 98 THR A CA 1
ATOM 765 C C . THR A 1 98 ? 9.391 -0.924 -27 1 94.19 98 THR A C 1
ATOM 767 O O . THR A 1 98 ? 9.875 -0.723 -28.109 1 94.19 98 THR A O 1
ATOM 770 N N . GLN A 1 99 ? 8.156 -0.658 -26.656 1 95.12 99 GLN A N 1
ATOM 771 C CA . GLN A 1 99 ? 7.34 0.228 -27.484 1 95.12 99 GLN A CA 1
ATOM 772 C C . GLN A 1 99 ? 7.52 1.686 -27.078 1 95.12 99 GLN A C 1
ATOM 774 O O . GLN A 1 99 ? 7.531 2 -25.875 1 95.12 99 GLN A O 1
ATOM 779 N N . LYS A 1 100 ? 7.762 2.588 -28.047 1 96.25 100 LYS A N 1
ATOM 780 C CA . LYS A 1 100 ? 7.906 4.008 -27.734 1 96.25 100 LYS A CA 1
ATOM 781 C C . LYS A 1 100 ? 6.652 4.547 -27.047 1 96.25 100 LYS A C 1
ATOM 783 O O . LYS A 1 100 ? 5.535 4.223 -27.453 1 96.25 100 LYS A O 1
ATOM 788 N N . MET A 1 101 ? 6.922 5.379 -26.016 1 96.5 101 MET A N 1
ATOM 789 C CA . MET A 1 101 ? 5.816 5.898 -25.219 1 96.5 101 MET A CA 1
ATOM 790 C C . MET A 1 101 ? 5.727 7.418 -25.344 1 96.5 101 MET A C 1
ATOM 792 O O . MET A 1 101 ? 6.75 8.094 -25.469 1 96.5 101 MET A O 1
ATOM 796 N N . LYS A 1 102 ? 4.543 7.914 -25.438 1 96.88 102 LYS A N 1
ATOM 797 C CA . LYS A 1 102 ? 4.238 9.32 -25.203 1 96.88 102 LYS A CA 1
ATOM 798 C C . LYS A 1 102 ? 3.941 9.594 -23.734 1 96.88 102 LYS A C 1
ATOM 800 O O . LYS A 1 102 ? 3.047 8.977 -23.156 1 96.88 102 LYS A O 1
ATOM 805 N N . GLU A 1 103 ? 4.707 10.477 -23.125 1 96 103 GLU A N 1
ATOM 806 C CA . GLU A 1 103 ? 4.5 10.844 -21.734 1 96 103 GLU A CA 1
ATOM 807 C C . GLU A 1 103 ? 3.754 12.172 -21.625 1 96 103 GLU A C 1
ATOM 809 O O . GLU A 1 103 ? 4.094 13.141 -22.297 1 96 103 GLU A O 1
ATOM 814 N N . VAL A 1 104 ? 2.748 12.172 -20.828 1 96.88 104 VAL A N 1
ATOM 815 C CA . VAL A 1 104 ? 1.965 13.375 -20.562 1 96.88 104 VAL A CA 1
ATOM 816 C C . VAL A 1 104 ? 1.944 13.648 -19.062 1 96.88 104 VAL A C 1
ATOM 818 O O . VAL A 1 104 ? 1.501 12.805 -18.266 1 96.88 104 VAL A O 1
ATOM 821 N N . THR A 1 105 ? 2.387 14.844 -18.672 1 96.81 105 THR A N 1
ATOM 822 C CA . THR A 1 105 ? 2.344 15.242 -17.281 1 96.81 105 THR A CA 1
ATOM 823 C C . THR A 1 105 ? 0.978 15.828 -16.922 1 96.81 105 THR A C 1
ATOM 825 O O . THR A 1 105 ? 0.44 16.656 -17.672 1 96.81 105 THR A O 1
ATOM 828 N N . LEU A 1 106 ? 0.407 15.398 -15.82 1 95.94 106 LEU A N 1
ATOM 829 C CA . LEU A 1 106 ? -0.873 15.93 -15.367 1 95.94 106 LEU A CA 1
ATOM 830 C C . LEU A 1 106 ? -0.671 16.969 -14.266 1 95.94 106 LEU A C 1
ATOM 832 O O . LEU A 1 106 ? -0.085 16.672 -13.227 1 95.94 106 LEU A O 1
ATOM 836 N N . GLN A 1 107 ? -1.094 18.188 -14.516 1 96.38 107 GLN A N 1
ATOM 837 C CA . GLN A 1 107 ? -1.098 19.25 -13.516 1 96.38 107 GLN A CA 1
ATOM 838 C C . GLN A 1 107 ? -2.402 19.266 -12.727 1 96.38 107 GLN A C 1
ATOM 840 O O . GLN A 1 107 ? -3.342 19.984 -13.078 1 96.38 107 GLN A O 1
ATOM 845 N N . CYS A 1 108 ? -2.393 18.516 -11.672 1 95.75 108 CYS A N 1
ATOM 846 C CA . CYS A 1 108 ? -3.598 18.312 -10.875 1 95.75 108 CYS A CA 1
ATOM 847 C C . CYS A 1 108 ? -3.873 19.516 -9.984 1 95.75 108 CYS A C 1
ATOM 849 O O . CYS A 1 108 ? -3.004 19.953 -9.227 1 95.75 108 CYS A O 1
ATOM 851 N N . LYS A 1 109 ? -5.023 20.031 -10 1 95.44 109 LYS A N 1
ATOM 852 C CA . LYS A 1 109 ? -5.426 21.094 -9.086 1 95.44 109 LYS A CA 1
ATOM 853 C C . LYS A 1 109 ? -5.867 20.531 -7.742 1 95.44 109 LYS A C 1
ATOM 855 O O . LYS A 1 109 ? -5.461 21.031 -6.688 1 95.44 109 LYS A O 1
ATOM 860 N N . ASN A 1 110 ? -6.699 19.5 -7.875 1 95.75 110 ASN A N 1
ATOM 861 C CA . ASN A 1 110 ? -7.199 18.781 -6.707 1 95.75 110 ASN A CA 1
ATOM 862 C C . ASN A 1 110 ? -6.832 17.297 -6.762 1 95.75 110 ASN A C 1
ATOM 864 O O . ASN A 1 110 ? -6.633 16.734 -7.844 1 95.75 110 ASN A O 1
ATOM 868 N N . VAL A 1 111 ? -6.727 16.703 -5.648 1 95.81 111 VAL A N 1
ATOM 869 C CA . VAL A 1 111 ? -6.586 15.25 -5.535 1 95.81 111 VAL A CA 1
ATOM 870 C C . VAL A 1 111 ? -7.781 14.672 -4.785 1 95.81 111 VAL A C 1
ATOM 872 O O . VAL A 1 111 ? -8.258 15.258 -3.812 1 95.81 111 VAL A O 1
ATOM 875 N N . CYS A 1 112 ? -8.266 13.602 -5.309 1 96.44 112 CYS A N 1
ATOM 876 C CA . CYS A 1 112 ? -9.469 12.969 -4.789 1 96.44 112 CYS A CA 1
ATOM 877 C C . CYS A 1 112 ? -9.234 11.5 -4.484 1 96.44 112 CYS A C 1
ATOM 879 O O . CYS A 1 112 ? -8.281 10.898 -4.996 1 96.44 112 CYS A O 1
ATOM 881 N N . SER A 1 113 ? -10.062 10.969 -3.607 1 94.38 113 SER A N 1
ATOM 882 C CA . SER A 1 113 ? -10 9.547 -3.287 1 94.38 113 SER A CA 1
ATOM 883 C C . SER A 1 113 ? -11.398 8.969 -3.084 1 94.38 113 SER A C 1
ATOM 885 O O . SER A 1 113 ? -12.195 9.508 -2.314 1 94.38 113 SER A O 1
ATOM 887 N N . GLU A 1 114 ? -11.664 7.922 -3.756 1 90.25 114 GLU A N 1
ATOM 888 C CA . GLU A 1 114 ? -12.922 7.203 -3.553 1 90.25 114 GLU A CA 1
ATOM 889 C C . GLU A 1 114 ? -12.852 6.312 -2.314 1 90.25 114 GLU A C 1
ATOM 891 O O . GLU A 1 114 ? -13.883 5.984 -1.725 1 90.25 114 GLU A O 1
ATOM 896 N N . ARG A 1 115 ? -11.695 6.043 -1.827 1 86.94 115 ARG A N 1
ATOM 897 C CA . ARG A 1 115 ? -11.5 5.137 -0.701 1 86.94 115 ARG A CA 1
ATOM 898 C C . ARG A 1 115 ? -11.406 5.902 0.613 1 86.94 115 ARG A C 1
ATOM 900 O O . ARG A 1 115 ? -11.539 5.32 1.69 1 86.94 115 ARG A O 1
ATOM 907 N N . ALA A 1 116 ? -11.07 7.184 0.521 1 88.56 116 ALA A N 1
ATOM 908 C CA . ALA A 1 116 ? -10.984 8.031 1.705 1 88.56 116 ALA A CA 1
ATOM 909 C C . ALA A 1 116 ? -12.258 8.852 1.887 1 88.56 116 ALA A C 1
ATOM 911 O O . ALA A 1 116 ? -12.203 10.078 2.01 1 88.56 116 ALA A O 1
ATOM 912 N N . ASP A 1 117 ? -13.414 8.195 1.843 1 90.75 117 ASP A N 1
ATOM 913 C CA . ASP A 1 117 ? -14.711 8.828 2.053 1 90.75 117 ASP A CA 1
ATOM 914 C C . ASP A 1 117 ? -15.039 9.797 0.919 1 90.75 117 ASP A C 1
ATOM 916 O O . ASP A 1 117 ? -15.602 10.867 1.154 1 90.75 117 ASP A O 1
ATOM 920 N N . ASP A 1 118 ? -14.547 9.594 -0.27 1 93.25 118 ASP A N 1
ATOM 921 C CA . ASP A 1 118 ? -14.859 10.359 -1.474 1 93.25 118 ASP A CA 1
ATOM 922 C C . ASP A 1 118 ? -14.445 11.828 -1.314 1 93.25 118 ASP A C 1
ATOM 924 O O . ASP A 1 118 ? -15.219 12.727 -1.651 1 93.25 118 ASP A O 1
ATOM 928 N N . ILE A 1 119 ? -13.344 12.008 -0.784 1 94.69 119 ILE A N 1
ATOM 929 C CA . ILE A 1 119 ? -12.93 13.383 -0.536 1 94.69 119 ILE A CA 1
ATOM 930 C C . ILE A 1 119 ? -12.133 13.906 -1.729 1 94.69 119 ILE A C 1
ATOM 932 O O . ILE A 1 119 ? -11.5 13.133 -2.445 1 94.69 119 ILE A O 1
ATOM 936 N N . CYS A 1 120 ? -12.195 15.211 -1.946 1 96.06 120 CYS A N 1
ATOM 937 C CA . CYS A 1 120 ? -11.359 15.961 -2.875 1 96.06 120 CYS A CA 1
ATOM 938 C C . CYS A 1 120 ? -10.773 17.203 -2.205 1 96.06 120 CYS A C 1
ATOM 940 O O . CYS A 1 120 ? -11.508 18 -1.627 1 96.06 120 CYS A O 1
ATOM 942 N N . VAL A 1 121 ? -9.477 17.312 -2.23 1 95.69 121 VAL A N 1
ATOM 943 C CA . VAL A 1 121 ? -8.812 18.422 -1.57 1 95.69 121 VAL A CA 1
ATOM 944 C C . VAL A 1 121 ? -7.816 19.078 -2.533 1 95.69 121 VAL A C 1
ATOM 946 O O . VAL A 1 121 ? -7.281 18.406 -3.424 1 95.69 121 VAL A O 1
ATOM 949 N N . PRO A 1 122 ? -7.617 20.438 -2.42 1 94.88 122 PRO A N 1
ATOM 950 C CA . PRO A 1 122 ? -6.551 21.031 -3.225 1 94.88 122 PRO A CA 1
ATOM 951 C C . PRO A 1 122 ? -5.199 20.359 -3.012 1 94.88 122 PRO A C 1
ATOM 953 O O . PRO A 1 122 ? -4.836 20.047 -1.877 1 94.88 122 PRO A O 1
ATOM 956 N N . LEU A 1 123 ? -4.508 20.125 -4.098 1 94.75 123 LEU A N 1
ATOM 957 C CA . LEU A 1 123 ? -3.23 19.422 -4.047 1 94.75 123 LEU A CA 1
ATOM 958 C C . LEU A 1 123 ? -2.295 20.062 -3.029 1 94.75 123 LEU A C 1
ATOM 960 O O . LEU A 1 123 ? -1.652 19.359 -2.24 1 94.75 123 LEU A O 1
ATOM 964 N N . ASP A 1 124 ? -2.281 21.375 -2.932 1 93.31 124 ASP A N 1
ATOM 965 C CA . ASP A 1 124 ? -1.325 22.109 -2.109 1 93.31 124 ASP A CA 1
ATOM 966 C C . ASP A 1 124 ? -1.702 22.047 -0.632 1 93.31 124 ASP A C 1
ATOM 968 O O . ASP A 1 124 ? -0.925 22.453 0.232 1 93.31 124 ASP A O 1
ATOM 972 N N . LEU A 1 125 ? -2.854 21.484 -0.298 1 95.38 125 LEU A N 1
ATOM 973 C CA . LEU A 1 125 ? -3.287 21.359 1.09 1 95.38 125 LEU A CA 1
ATOM 974 C C . LEU A 1 125 ? -3.475 19.906 1.474 1 95.38 125 LEU A C 1
ATOM 976 O O . LEU A 1 125 ? -3.957 19.594 2.568 1 95.38 125 LEU A O 1
ATOM 980 N N . ALA A 1 126 ? -3.133 18.984 0.588 1 95.06 126 ALA A N 1
ATOM 981 C CA . ALA A 1 126 ? -3.365 17.562 0.814 1 95.06 126 ALA A CA 1
ATOM 982 C C . ALA A 1 126 ? -2.352 16.984 1.803 1 95.06 126 ALA A C 1
ATOM 984 O O . ALA A 1 126 ? -1.181 17.375 1.791 1 95.06 126 ALA A O 1
ATOM 985 N N . ILE A 1 127 ? -2.828 16.141 2.635 1 96.62 127 ILE A N 1
ATOM 986 C CA . ILE A 1 127 ? -1.986 15.312 3.486 1 96.62 127 ILE A CA 1
ATOM 987 C C . ILE A 1 127 ? -1.858 13.922 2.881 1 96.62 127 ILE A C 1
ATOM 989 O O . ILE A 1 127 ? -2.842 13.18 2.793 1 96.62 127 ILE A O 1
ATOM 993 N N . PHE A 1 128 ? -0.687 13.578 2.453 1 95.62 128 PHE A N 1
ATOM 994 C CA . PHE A 1 128 ? -0.423 12.266 1.886 1 95.62 128 PHE A CA 1
ATOM 995 C C . PHE A 1 128 ? 0.153 11.328 2.938 1 95.62 128 PHE A C 1
ATOM 997 O O . PHE A 1 128 ? 1.232 11.578 3.479 1 95.62 128 PHE A O 1
ATOM 1004 N N . ILE A 1 129 ? -0.554 10.289 3.209 1 96.25 129 ILE A N 1
ATOM 1005 C CA . ILE A 1 129 ? -0.125 9.312 4.203 1 96.25 129 ILE A CA 1
ATOM 1006 C C . ILE A 1 129 ? 0.496 8.109 3.508 1 96.25 129 ILE A C 1
ATOM 1008 O O . ILE A 1 129 ? -0.161 7.441 2.705 1 96.25 129 ILE A O 1
ATOM 1012 N N . TYR A 1 130 ? 1.734 7.832 3.834 1 94.62 130 TYR A N 1
ATOM 1013 C CA . TYR A 1 130 ? 2.379 6.664 3.248 1 94.62 130 TYR A CA 1
ATOM 1014 C C . TYR A 1 130 ? 1.72 5.375 3.73 1 94.62 130 TYR A C 1
ATOM 1016 O O . TYR A 1 130 ? 1.312 5.277 4.891 1 94.62 130 TYR A O 1
ATOM 1024 N N . ARG A 1 131 ? 1.727 4.465 2.807 1 90.44 131 ARG A N 1
ATOM 1025 C CA . ARG A 1 131 ? 1.28 3.125 3.18 1 90.44 131 ARG A CA 1
ATOM 1026 C C . ARG A 1 131 ? 2.182 2.527 4.254 1 90.44 131 ARG A C 1
ATOM 1028 O O . ARG A 1 131 ? 3.398 2.725 4.23 1 90.44 131 ARG A O 1
ATOM 1035 N N . GLY A 1 132 ? 1.603 1.764 5.125 1 85.94 132 GLY A N 1
ATOM 1036 C CA . GLY A 1 132 ? 2.293 1.284 6.312 1 85.94 132 GLY A CA 1
ATOM 1037 C C . GLY A 1 132 ? 3.4 0.296 6 1 85.94 132 GLY A C 1
ATOM 1038 O O . GLY A 1 132 ? 4.371 0.184 6.754 1 85.94 132 GLY A O 1
ATOM 1039 N N . ASP A 1 133 ? 3.299 -0.439 4.906 1 82.31 133 ASP A N 1
ATOM 1040 C CA . ASP A 1 133 ? 4.254 -1.502 4.609 1 82.31 133 ASP A CA 1
ATOM 1041 C C . ASP A 1 133 ? 5.426 -0.972 3.785 1 82.31 133 ASP A C 1
ATOM 1043 O O . ASP A 1 133 ? 6.383 -1.703 3.514 1 82.31 133 ASP A O 1
ATOM 1047 N N . LEU A 1 134 ? 5.438 0.259 3.465 1 87.25 134 LEU A N 1
ATOM 1048 C CA . LEU A 1 134 ? 6.52 0.835 2.672 1 87.25 134 LEU A CA 1
ATOM 1049 C C . LEU A 1 134 ? 7.699 1.219 3.559 1 87.25 134 LEU A C 1
ATOM 1051 O O . LEU A 1 134 ? 7.562 2.053 4.457 1 87.25 134 LEU A O 1
ATOM 1055 N N . PRO A 1 135 ? 8.859 0.661 3.361 1 87.56 135 PRO A N 1
ATOM 1056 C CA . PRO A 1 135 ? 10.023 1.036 4.164 1 87.56 135 PRO A CA 1
ATOM 1057 C C . PRO A 1 135 ? 10.375 2.516 4.039 1 87.56 135 PRO A C 1
ATOM 1059 O O . PRO A 1 135 ? 10.133 3.129 2.998 1 87.56 135 PRO A O 1
ATOM 1062 N N . ALA A 1 136 ? 10.992 3.049 5.066 1 92.94 136 ALA A N 1
ATOM 1063 C CA . ALA A 1 136 ? 11.289 4.477 5.133 1 92.94 136 ALA A CA 1
ATOM 1064 C C . ALA A 1 136 ? 12.188 4.902 3.975 1 92.94 136 ALA A C 1
ATOM 1066 O O . ALA A 1 136 ? 12.062 6.02 3.465 1 92.94 136 ALA A O 1
ATOM 1067 N N . GLU A 1 137 ? 13.07 4.023 3.52 1 91.44 137 GLU A N 1
ATOM 1068 C CA . GLU A 1 137 ? 14.008 4.32 2.439 1 91.44 137 GLU A CA 1
ATOM 1069 C C . GLU A 1 137 ? 13.273 4.586 1.13 1 91.44 137 GLU A C 1
ATOM 1071 O O . GLU A 1 137 ? 13.812 5.227 0.225 1 91.44 137 GLU A O 1
ATOM 1076 N N . GLN A 1 138 ? 12.031 4.148 1.061 1 89.12 138 GLN A N 1
ATOM 1077 C CA . GLN A 1 138 ? 11.258 4.301 -0.168 1 89.12 138 GLN A CA 1
ATOM 1078 C C . GLN A 1 138 ? 10.297 5.48 -0.069 1 89.12 138 GLN A C 1
ATOM 1080 O O . GLN A 1 138 ? 9.516 5.727 -0.99 1 89.12 138 GLN A O 1
ATOM 1085 N N . HIS A 1 139 ? 10.32 6.18 1.062 1 93.19 139 HIS A N 1
ATOM 1086 C CA . HIS A 1 139 ? 9.594 7.441 1.142 1 93.19 139 HIS A CA 1
ATOM 1087 C C . HIS A 1 139 ? 10.266 8.516 0.288 1 93.19 139 HIS A C 1
ATOM 1089 O O . HIS A 1 139 ? 11.219 9.164 0.732 1 93.19 139 HIS A O 1
ATOM 1095 N N . THR A 1 140 ? 9.672 8.75 -0.878 1 88.75 140 THR A N 1
ATOM 1096 C CA . THR A 1 140 ? 10.336 9.641 -1.834 1 88.75 140 THR A CA 1
ATOM 1097 C C . THR A 1 140 ? 9.844 11.07 -1.667 1 88.75 140 THR A C 1
ATOM 1099 O O . THR A 1 140 ? 10.453 12.008 -2.188 1 88.75 140 THR A O 1
ATOM 1102 N N . TYR A 1 141 ? 8.758 11.227 -0.917 1 90.44 141 TYR A N 1
ATOM 1103 C CA . TYR A 1 141 ? 8.148 12.547 -0.751 1 90.44 141 TYR A CA 1
ATOM 1104 C C . TYR A 1 141 ? 7.953 13.227 -2.1 1 90.44 141 TYR A C 1
ATOM 1106 O O . TYR A 1 141 ? 8.273 14.406 -2.258 1 90.44 141 TYR A O 1
ATOM 1114 N N . ASP A 1 142 ? 7.465 12.422 -3.072 1 72.06 142 ASP A N 1
ATOM 1115 C CA . ASP A 1 142 ? 7.375 12.75 -4.492 1 72.06 142 ASP A CA 1
ATOM 1116 C C . ASP A 1 142 ? 6.562 14.023 -4.711 1 72.06 142 ASP A C 1
ATOM 1118 O O . ASP A 1 142 ? 5.363 14.062 -4.422 1 72.06 142 ASP A O 1
ATOM 1122 N N . ARG A 1 143 ? 7.25 14.945 -5.219 1 73.94 143 ARG A N 1
ATOM 1123 C CA . ARG A 1 143 ? 6.621 16.219 -5.578 1 73.94 143 ARG A CA 1
ATOM 1124 C C . ARG A 1 143 ? 6.418 16.312 -7.086 1 73.94 143 ARG A C 1
ATOM 1126 O O . ARG A 1 143 ? 6.27 17.406 -7.625 1 73.94 143 ARG A O 1
ATOM 1133 N N . GLN A 1 144 ? 6.5 15.156 -7.637 1 77.06 144 GLN A N 1
ATOM 1134 C CA . GLN A 1 144 ? 6.363 15.164 -9.086 1 77.06 144 GLN A CA 1
ATOM 1135 C C . GLN A 1 144 ? 4.91 14.953 -9.5 1 77.06 144 GLN A C 1
ATOM 1137 O O . GLN A 1 144 ? 4.199 14.148 -8.906 1 77.06 144 GLN A O 1
ATOM 1142 N N . LYS A 1 145 ? 4.582 15.75 -10.453 1 88.44 145 LYS A N 1
ATOM 1143 C CA . LYS A 1 145 ? 3.266 15.57 -11.055 1 88.44 145 LYS A CA 1
ATOM 1144 C C . LYS A 1 145 ? 3.137 14.188 -11.695 1 88.44 145 LYS A C 1
ATOM 1146 O O . LYS A 1 145 ? 4.117 13.641 -12.203 1 88.44 145 LYS A O 1
ATOM 1151 N N . PRO A 1 146 ? 1.962 13.609 -11.617 1 91.81 146 PRO A N 1
ATOM 1152 C CA . PRO A 1 146 ? 1.769 12.297 -12.242 1 91.81 146 PRO A CA 1
ATOM 1153 C C . PRO A 1 146 ? 2.076 12.305 -13.734 1 91.81 146 PRO A C 1
ATOM 1155 O O . PRO A 1 146 ? 1.796 13.289 -14.422 1 91.81 146 PRO A O 1
ATOM 1158 N N . ILE A 1 147 ? 2.658 11.297 -14.18 1 93.25 147 ILE A N 1
ATOM 1159 C CA . ILE A 1 147 ? 2.951 11.102 -15.594 1 93.25 147 ILE A CA 1
ATOM 1160 C C . ILE A 1 147 ? 2.109 9.953 -16.141 1 93.25 147 ILE A C 1
ATOM 1162 O O . ILE A 1 147 ? 2.062 8.875 -15.547 1 93.25 147 ILE A O 1
ATOM 1166 N N . VAL A 1 148 ? 1.41 10.227 -17.172 1 94.88 148 VAL A N 1
ATOM 1167 C CA . VAL A 1 148 ? 0.671 9.203 -17.906 1 94.88 148 VAL A CA 1
ATOM 1168 C C . VAL A 1 148 ? 1.468 8.773 -19.141 1 94.88 148 VAL A C 1
ATOM 1170 O O . VAL A 1 148 ? 1.919 9.609 -19.922 1 94.88 148 VAL A O 1
ATOM 1173 N N . ARG A 1 149 ? 1.627 7.531 -19.359 1 94.12 149 ARG A N 1
ATOM 1174 C CA . ARG A 1 149 ? 2.367 6.977 -20.484 1 94.12 149 ARG A CA 1
ATOM 1175 C C . ARG A 1 149 ? 1.438 6.234 -21.438 1 94.12 149 ARG A C 1
ATOM 1177 O O . ARG A 1 149 ? 0.705 5.332 -21.031 1 94.12 149 ARG A O 1
ATOM 1184 N N . LEU A 1 150 ? 1.396 6.605 -22.641 1 95.94 150 LEU A N 1
ATOM 1185 C CA . LEU A 1 150 ? 0.638 5.977 -23.703 1 95.94 150 LEU A CA 1
ATOM 1186 C C . LEU A 1 150 ? 1.559 5.562 -24.859 1 95.94 150 LEU A C 1
ATOM 1188 O O . LEU A 1 150 ? 2.596 6.191 -25.078 1 95.94 150 LEU A O 1
ATOM 1192 N N . PRO A 1 151 ? 1.179 4.453 -25.516 1 95.69 151 PRO A N 1
ATOM 1193 C CA . PRO A 1 151 ? 1.995 4.141 -26.688 1 95.69 151 PRO A CA 1
ATOM 1194 C C . PRO A 1 151 ? 2.07 5.301 -27.688 1 95.69 151 PRO A C 1
ATOM 1196 O O . PRO A 1 151 ? 1.078 6.004 -27.891 1 95.69 151 PRO A O 1
ATOM 1199 N N . LEU A 1 152 ? 3.295 5.473 -28.25 1 96.56 152 LEU A N 1
ATOM 1200 C CA . LEU A 1 152 ? 3.459 6.504 -29.281 1 96.56 152 LEU A CA 1
ATOM 1201 C C . LEU A 1 152 ? 2.941 6.02 -30.625 1 96.56 152 LEU A C 1
ATOM 1203 O O . LEU A 1 152 ? 3.631 5.285 -31.328 1 96.56 152 LEU A O 1
ATOM 1207 N N . ILE A 1 153 ? 1.774 6.406 -31.016 1 94.88 153 ILE A N 1
ATOM 1208 C CA . ILE A 1 153 ? 1.104 6.141 -32.281 1 94.88 153 ILE A CA 1
ATOM 1209 C C . ILE A 1 153 ? 0.578 7.449 -32.875 1 94.88 153 ILE A C 1
ATOM 1211 O O . ILE A 1 153 ? 0.777 8.523 -32.312 1 94.88 153 ILE A O 1
ATOM 1215 N N . ASP A 1 154 ? -0.008 7.414 -33.969 1 94.31 154 ASP A N 1
ATOM 1216 C CA . ASP A 1 154 ? -0.48 8.617 -34.656 1 94.31 154 ASP A CA 1
ATOM 1217 C C . ASP A 1 154 ? -1.478 9.383 -33.781 1 94.31 154 ASP A C 1
ATOM 1219 O O . ASP A 1 154 ? -1.449 10.609 -33.75 1 94.31 154 ASP A O 1
ATOM 1223 N N . ALA A 1 155 ? -2.229 8.617 -33.062 1 93.38 155 ALA A N 1
ATOM 1224 C CA . ALA A 1 155 ? -3.285 9.227 -32.25 1 93.38 155 ALA A CA 1
ATOM 1225 C C . ALA A 1 155 ? -2.705 9.961 -31.047 1 93.38 155 ALA A C 1
ATOM 1227 O O . ALA A 1 155 ? -3.283 10.945 -30.578 1 93.38 155 ALA A O 1
ATOM 1228 N N . THR A 1 156 ? -1.505 9.547 -30.531 1 96.81 156 THR A N 1
ATOM 1229 C CA . THR A 1 156 ? -0.993 10.102 -29.281 1 96.81 156 THR A CA 1
ATOM 1230 C C . THR A 1 156 ? 0.171 11.055 -29.547 1 96.81 156 THR A C 1
ATOM 1232 O O . THR A 1 156 ? 0.567 11.82 -28.672 1 96.81 156 THR A O 1
ATOM 1235 N N . LYS A 1 157 ? 0.699 11.086 -30.734 1 94.69 157 LYS A N 1
ATOM 1236 C CA . LYS A 1 157 ? 1.905 11.836 -31.062 1 94.69 157 LYS A CA 1
ATOM 1237 C C . LYS A 1 157 ? 1.692 13.336 -30.859 1 94.69 157 LYS A C 1
ATOM 1239 O O . LYS A 1 157 ? 2.641 14.062 -30.562 1 94.69 157 LYS A O 1
ATOM 1244 N N . HIS A 1 158 ? 0.502 13.867 -30.906 1 93.19 158 HIS A N 1
ATOM 1245 C CA . HIS A 1 158 ? 0.229 15.297 -30.859 1 93.19 158 HIS A CA 1
ATOM 1246 C C . HIS A 1 158 ? -0.26 15.719 -29.484 1 93.19 158 HIS A C 1
ATOM 1248 O O . HIS A 1 158 ? -0.597 16.891 -29.266 1 93.19 158 HIS A O 1
ATOM 1254 N N . LEU A 1 159 ? -0.296 14.828 -28.594 1 96.88 159 LEU A N 1
ATOM 1255 C CA . LEU A 1 159 ? -0.676 15.203 -27.234 1 96.88 159 LEU A CA 1
ATOM 1256 C C . LEU A 1 159 ? 0.328 16.188 -26.641 1 96.88 159 LEU A C 1
ATOM 1258 O O . LEU A 1 159 ? 1.533 16.062 -26.875 1 96.88 159 LEU A O 1
ATOM 1262 N N . PRO A 1 160 ? -0.144 17.141 -25.875 1 96.81 160 PRO A N 1
ATOM 1263 C CA . PRO A 1 160 ? 0.788 18.062 -25.203 1 96.81 160 PRO A CA 1
ATOM 1264 C C . PRO A 1 160 ? 1.639 17.375 -24.141 1 96.81 160 PRO A C 1
ATOM 1266 O O . PRO A 1 160 ? 1.298 16.281 -23.688 1 96.81 160 PRO A O 1
ATOM 1269 N N . LYS A 1 161 ? 2.666 18.016 -23.797 1 96.5 161 LYS A N 1
ATOM 1270 C CA . LYS A 1 161 ? 3.564 17.469 -22.781 1 96.5 161 LYS A CA 1
ATOM 1271 C C . LYS A 1 161 ? 2.924 17.531 -21.406 1 96.5 161 LYS A C 1
ATOM 1273 O O . LYS A 1 161 ? 3.256 16.719 -20.531 1 96.5 161 LYS A O 1
ATOM 1278 N N . SER A 1 162 ? 2.066 18.516 -21.219 1 97.12 162 SER A N 1
ATOM 1279 C CA . SER A 1 162 ? 1.398 18.688 -19.922 1 97.12 162 SER A CA 1
ATOM 1280 C C . SER A 1 162 ? -0.063 19.078 -20.109 1 97.12 162 SER A C 1
ATOM 1282 O O . SER A 1 162 ? -0.412 19.75 -21.078 1 97.12 162 SER A O 1
ATOM 1284 N N . MET A 1 163 ? -0.898 18.625 -19.234 1 96.81 163 MET A N 1
ATOM 1285 C CA . MET A 1 163 ? -2.32 18.953 -19.25 1 96.81 163 MET A CA 1
ATOM 1286 C C . MET A 1 163 ? -2.795 19.359 -17.859 1 96.81 163 MET A C 1
ATOM 1288 O O . MET A 1 163 ? -2.385 18.75 -16.859 1 96.81 163 MET A O 1
ATOM 1292 N N . ILE A 1 164 ? -3.57 20.359 -17.781 1 95.94 164 ILE A N 1
ATOM 1293 C CA . ILE A 1 164 ? -4.195 20.766 -16.531 1 95.94 164 ILE A CA 1
ATOM 1294 C C . ILE A 1 164 ? -5.406 19.891 -16.25 1 95.94 164 ILE A C 1
ATOM 1296 O O . ILE A 1 164 ? -6.266 19.703 -17.109 1 95.94 164 ILE A O 1
ATOM 1300 N N . VAL A 1 165 ? -5.402 19.312 -15.117 1 96.06 165 VAL A N 1
ATOM 1301 C CA . VAL A 1 165 ? -6.508 18.453 -14.703 1 96.06 165 VAL A CA 1
ATOM 1302 C C . VAL A 1 165 ? -7.113 18.984 -13.406 1 96.06 165 VAL A C 1
ATOM 1304 O O . VAL A 1 165 ? -6.391 19.266 -12.445 1 96.06 165 VAL A O 1
ATOM 1307 N N . ASN A 1 166 ? -8.406 19.062 -13.32 1 96.12 166 ASN A N 1
ATOM 1308 C CA . ASN A 1 166 ? -9.055 19.609 -12.133 1 96.12 166 ASN A CA 1
ATOM 1309 C C . ASN A 1 166 ? -8.969 18.641 -10.953 1 96.12 166 ASN A C 1
ATOM 1311 O O . ASN A 1 166 ? -8.648 19.047 -9.836 1 96.12 166 ASN A O 1
ATOM 1315 N N . GLU A 1 167 ? -9.305 17.344 -11.258 1 96.44 167 GLU A N 1
ATOM 1316 C CA . GLU A 1 167 ? -9.266 16.328 -10.219 1 96.44 167 GLU A CA 1
ATOM 1317 C C . GLU A 1 167 ? -8.438 15.125 -10.664 1 96.44 167 GLU A C 1
ATOM 1319 O O . GLU A 1 167 ? -8.664 14.562 -11.734 1 96.44 167 GLU A O 1
ATOM 1324 N N . CYS A 1 168 ? -7.504 14.766 -9.898 1 95.31 168 CYS A N 1
ATOM 1325 C CA . CYS A 1 168 ? -6.785 13.508 -10.047 1 95.31 168 CYS A CA 1
ATOM 1326 C C . CYS A 1 168 ? -7.18 12.516 -8.953 1 95.31 168 CYS A C 1
ATOM 1328 O O . CYS A 1 168 ? -7.273 12.891 -7.785 1 95.31 168 CYS A O 1
ATOM 1330 N N . LEU A 1 169 ? -7.43 11.289 -9.312 1 93.56 169 LEU A N 1
ATOM 1331 C CA . LEU A 1 169 ? -7.656 10.25 -8.32 1 93.56 169 LEU A CA 1
ATOM 1332 C C . LEU A 1 169 ? -6.336 9.727 -7.77 1 93.56 169 LEU A C 1
ATOM 1334 O O . LEU A 1 169 ? -5.449 9.336 -8.531 1 93.56 169 LEU A O 1
ATOM 1338 N N . VAL A 1 170 ? -6.219 9.742 -6.461 1 92.94 170 VAL A N 1
ATOM 1339 C CA . VAL A 1 170 ? -5.016 9.234 -5.805 1 92.94 170 VAL A CA 1
ATOM 1340 C C . VAL A 1 170 ? -4.82 7.762 -6.164 1 92.94 170 VAL A C 1
ATOM 1342 O O . VAL A 1 170 ? -3.693 7.32 -6.406 1 92.94 170 VAL A O 1
ATOM 1345 N N . GLU A 1 171 ? -5.84 6.973 -6.375 1 88.62 171 GLU A N 1
ATOM 1346 C CA . GLU A 1 171 ? -5.793 5.547 -6.68 1 88.62 171 GLU A CA 1
ATOM 1347 C C . GLU A 1 171 ? -5.199 5.293 -8.062 1 88.62 171 GLU A C 1
ATOM 1349 O O . GLU A 1 171 ? -4.629 4.23 -8.312 1 88.62 171 GLU A O 1
ATOM 1354 N N . ASP A 1 172 ? -5.27 6.324 -8.875 1 89 172 ASP A N 1
ATOM 1355 C CA . ASP A 1 172 ? -4.758 6.176 -10.227 1 89 172 ASP A CA 1
ATOM 1356 C C . ASP A 1 172 ? -3.285 6.578 -10.312 1 89 172 ASP A C 1
ATOM 1358 O O . ASP A 1 172 ? -2.533 6.039 -11.125 1 89 172 ASP A O 1
ATOM 1362 N N . HIS A 1 173 ? -2.912 7.539 -9.383 1 89.88 173 HIS A N 1
ATOM 1363 C CA . HIS A 1 173 ? -1.688 8.242 -9.75 1 89.88 173 HIS A CA 1
ATOM 1364 C C . HIS A 1 173 ? -0.679 8.234 -8.609 1 89.88 173 HIS A C 1
ATOM 1366 O O . HIS A 1 173 ? 0.502 8.516 -8.82 1 89.88 173 HIS A O 1
ATOM 1372 N N . PHE A 1 174 ? -1.132 7.945 -7.41 1 88.31 174 PHE A N 1
ATOM 1373 C CA . PHE A 1 174 ? -0.263 8.023 -6.242 1 88.31 174 PHE A CA 1
ATOM 1374 C C . PHE A 1 174 ? -0.234 6.691 -5.504 1 88.31 174 PHE A C 1
ATOM 1376 O O . PHE A 1 174 ? -0.92 6.52 -4.492 1 88.31 174 PHE A O 1
ATOM 1383 N N . ARG A 1 175 ? 0.546 5.742 -5.867 1 84.56 175 ARG A N 1
ATOM 1384 C CA . ARG A 1 175 ? 0.543 4.336 -5.473 1 84.56 175 ARG A CA 1
ATOM 1385 C C . ARG A 1 175 ? 0.937 4.18 -4.008 1 84.56 175 ARG A C 1
ATOM 1387 O O . ARG A 1 175 ? 0.427 3.297 -3.314 1 84.56 175 ARG A O 1
ATOM 1394 N N . ASP A 1 176 ? 1.727 5.027 -3.486 1 90 176 ASP A N 1
ATOM 1395 C CA . ASP A 1 176 ? 2.381 4.73 -2.217 1 90 176 ASP A CA 1
ATOM 1396 C C . ASP A 1 176 ? 1.734 5.508 -1.071 1 90 176 ASP A C 1
ATOM 1398 O O . ASP A 1 176 ? 2.176 5.414 0.076 1 90 176 ASP A O 1
ATOM 1402 N N . VAL A 1 177 ? 0.68 6.23 -1.437 1 93.12 177 VAL A N 1
ATOM 1403 C CA . VAL A 1 177 ? 0.11 7.074 -0.392 1 93.12 177 VAL A CA 1
ATOM 1404 C C . VAL A 1 177 ? -1.415 7.004 -0.445 1 93.12 177 VAL A C 1
ATOM 1406 O O . VAL A 1 177 ? -1.986 6.523 -1.426 1 93.12 177 VAL A O 1
ATOM 1409 N N . GLN A 1 178 ? -2.051 7.484 0.617 1 93.12 178 GLN A N 1
ATOM 1410 C CA . GLN A 1 178 ? -3.494 7.668 0.726 1 93.12 178 GLN A CA 1
ATOM 1411 C C . GLN A 1 178 ? -3.832 9.047 1.289 1 93.12 178 GLN A C 1
ATOM 1413 O O . GLN A 1 178 ? -2.982 9.703 1.897 1 93.12 178 GLN A O 1
ATOM 1418 N N . LEU A 1 179 ? -5.012 9.445 1.041 1 94.75 179 LEU A N 1
ATOM 1419 C CA . LEU A 1 179 ? -5.484 10.703 1.611 1 94.75 179 LEU A CA 1
ATOM 1420 C C . LEU A 1 179 ? -6.102 10.477 2.986 1 94.75 179 LEU A C 1
ATOM 1422 O O . LEU A 1 179 ? -6.531 9.367 3.305 1 94.75 179 LEU A O 1
ATOM 1426 N N . LEU A 1 180 ? -6.031 11.492 3.744 1 95 180 LEU A N 1
ATOM 1427 C CA . LEU A 1 180 ? -6.758 11.484 5.008 1 95 180 LEU A CA 1
ATOM 1428 C C . LEU A 1 180 ? -8.266 11.531 4.773 1 95 180 LEU A C 1
ATOM 1430 O O . LEU A 1 180 ? -8.758 12.398 4.051 1 95 180 LEU A O 1
ATOM 1434 N N . PRO A 1 181 ? -9.023 10.586 5.316 1 94.62 181 PRO A N 1
ATOM 1435 C CA . PRO A 1 181 ? -10.484 10.617 5.137 1 94.62 181 PRO A CA 1
ATOM 1436 C C . PRO A 1 181 ? -11.141 11.789 5.863 1 94.62 181 PRO A C 1
ATOM 1438 O O . PRO A 1 181 ? -10.539 12.375 6.77 1 94.62 181 PRO A O 1
ATOM 1441 N N . HIS A 1 182 ? -12.32 12.047 5.461 1 95.12 182 HIS A N 1
ATOM 1442 C CA . HIS A 1 182 ? -13.125 13.086 6.098 1 95.12 182 HIS A CA 1
ATOM 1443 C C . HIS A 1 182 ? -13.391 12.758 7.566 1 95.12 182 HIS A C 1
ATOM 1445 O O . HIS A 1 182 ? -13.633 11.602 7.914 1 95.12 182 HIS A O 1
ATOM 1451 N N . GLN A 1 183 ? -13.273 13.781 8.391 1 96.19 183 GLN A N 1
ATOM 1452 C CA . GLN A 1 183 ? -13.539 13.672 9.828 1 96.19 183 GLN A CA 1
ATOM 1453 C C . GLN A 1 183 ? -14.711 14.555 10.242 1 96.19 183 GLN A C 1
ATOM 1455 O O . GLN A 1 183 ? -14.93 15.625 9.656 1 96.19 183 GLN A O 1
ATOM 1460 N N . GLY A 1 184 ? -15.508 14.094 11.195 1 95.81 184 GLY A N 1
ATOM 1461 C CA . GLY A 1 184 ? -16.609 14.891 11.703 1 95.81 184 GLY A CA 1
ATOM 1462 C C . GLY A 1 184 ? -16.156 16.094 12.5 1 95.81 184 GLY A C 1
ATOM 1463 O O . GLY A 1 184 ? -15.883 17.156 11.93 1 95.81 184 GLY A O 1
ATOM 1464 N N . SER A 1 185 ? -15.961 15.914 13.797 1 98 185 SER A N 1
ATOM 1465 C CA . SER A 1 185 ? -15.484 16.984 14.672 1 98 185 SER A CA 1
ATOM 1466 C C . SER A 1 185 ? -13.992 16.844 14.945 1 98 185 SER A C 1
ATOM 1468 O O . SER A 1 185 ? -13.516 15.773 15.312 1 98 185 SER A O 1
ATOM 1470 N N . CYS A 1 186 ? -13.297 17.953 14.727 1 98.5 186 CYS A N 1
ATOM 1471 C CA . CYS A 1 186 ? -11.859 17.953 14.945 1 98.5 186 CYS A CA 1
ATOM 1472 C C . CYS A 1 186 ? -11.469 18.953 16.031 1 98.5 186 CYS A C 1
ATOM 1474 O O . CYS A 1 186 ? -12.008 20.062 16.078 1 98.5 186 CYS A O 1
ATOM 1476 N N . ALA A 1 187 ? -10.625 18.516 16.891 1 98.94 187 ALA A N 1
ATOM 1477 C CA . ALA A 1 187 ? -9.922 19.422 17.797 1 98.94 187 ALA A CA 1
ATOM 1478 C C . ALA A 1 187 ? -8.492 19.672 17.312 1 98.94 187 ALA A C 1
ATOM 1480 O O . ALA A 1 187 ? -7.777 18.734 16.969 1 98.94 187 ALA A O 1
ATOM 1481 N N . ILE A 1 188 ? -8.125 20.891 17.203 1 98.94 188 ILE A N 1
ATOM 1482 C CA . ILE A 1 188 ? -6.73 21.25 16.984 1 98.94 188 ILE A CA 1
ATOM 1483 C C . ILE A 1 188 ? -6.141 21.828 18.281 1 98.94 188 ILE A C 1
ATOM 1485 O O . ILE A 1 188 ? -6.648 22.828 18.812 1 98.94 188 ILE A O 1
ATOM 1489 N N . VAL A 1 189 ? -5.105 21.203 18.75 1 98.88 189 VAL A N 1
ATOM 1490 C CA . VAL A 1 189 ? -4.523 21.562 20.031 1 98.88 189 VAL A CA 1
ATOM 1491 C C . VAL A 1 189 ? -3.164 22.219 19.828 1 98.88 189 VAL A C 1
ATOM 1493 O O . VAL A 1 189 ? -2.211 21.562 19.391 1 98.88 189 VAL A O 1
ATOM 1496 N N . GLY A 1 190 ? -3.084 23.516 20.094 1 98.31 190 GLY A N 1
ATOM 1497 C CA . GLY A 1 190 ? -1.825 24.25 20.109 1 98.31 190 GLY A CA 1
ATOM 1498 C C . GLY A 1 190 ? -1.056 24.109 21.406 1 98.31 190 GLY A C 1
ATOM 1499 O O . GLY A 1 190 ? -1.371 23.234 22.219 1 98.31 190 GLY A O 1
ATOM 1500 N N . ASN A 1 191 ? -0.074 24.969 21.562 1 97.5 191 ASN A N 1
ATOM 1501 C CA . ASN A 1 191 ? 0.861 24.719 22.656 1 97.5 191 ASN A CA 1
ATOM 1502 C C . ASN A 1 191 ? 0.779 25.812 23.719 1 97.5 191 ASN A C 1
ATOM 1504 O O . ASN A 1 191 ? 1.513 25.781 24.703 1 97.5 191 ASN A O 1
ATOM 1508 N N . SER A 1 192 ? -0.109 26.734 23.594 1 97.06 192 SER A N 1
ATOM 1509 C CA . SER A 1 192 ? -0.123 27.875 24.5 1 97.06 192 SER A CA 1
ATOM 1510 C C . SER A 1 192 ? -0.318 27.422 25.953 1 97.06 192 SER A C 1
ATOM 1512 O O . SER A 1 192 ? -1.073 26.484 26.219 1 97.06 192 SER A O 1
ATOM 1514 N N . GLY A 1 193 ? 0.255 28.172 26.797 1 96.81 193 GLY A N 1
ATOM 1515 C CA . GLY A 1 193 ? 0.095 27.938 28.234 1 96.81 193 GLY A CA 1
ATOM 1516 C C . GLY A 1 193 ? -1.312 28.203 28.719 1 96.81 193 GLY A C 1
ATOM 1517 O O . GLY A 1 193 ? -1.672 27.812 29.844 1 96.81 193 GLY A O 1
ATOM 1518 N N . ILE A 1 194 ? -2.15 28.797 27.891 1 96.56 194 ILE A N 1
ATOM 1519 C CA . ILE A 1 194 ? -3.529 29.078 28.281 1 96.56 194 ILE A CA 1
ATOM 1520 C C . ILE A 1 194 ? -4.25 27.781 28.625 1 96.56 194 ILE A C 1
ATOM 1522 O O . ILE A 1 194 ? -5.305 27.797 29.25 1 96.56 194 ILE A O 1
ATOM 1526 N N . LEU A 1 195 ? -3.646 26.609 28.203 1 97.81 195 LEU A N 1
ATOM 1527 C CA . LEU A 1 195 ? -4.23 25.297 28.438 1 97.81 195 LEU A CA 1
ATOM 1528 C C . LEU A 1 195 ? -4.035 24.859 29.891 1 97.81 195 LEU A C 1
ATOM 1530 O O . LEU A 1 195 ? -4.773 24.016 30.391 1 97.81 195 LEU A O 1
ATOM 1534 N N . LEU A 1 196 ? -3.006 25.422 30.516 1 96.56 196 LEU A N 1
ATOM 1535 C CA . LEU A 1 196 ? -2.709 25.016 31.875 1 96.56 196 LEU A CA 1
ATOM 1536 C C . LEU A 1 196 ? -3.857 25.375 32.812 1 96.56 196 LEU A C 1
ATOM 1538 O O . LEU A 1 196 ? -4.199 26.547 32.969 1 96.56 196 LEU A O 1
ATOM 1542 N N . GLY A 1 197 ? -4.41 24.328 33.438 1 95.19 197 GLY A N 1
ATOM 1543 C CA . GLY A 1 197 ? -5.508 24.531 34.344 1 95.19 197 GLY A CA 1
ATOM 1544 C C . GLY A 1 197 ? -6.848 24.719 33.688 1 95.19 197 GLY A C 1
ATOM 1545 O O . GLY A 1 197 ? -7.855 24.984 34.344 1 95.19 197 GLY A O 1
ATOM 1546 N N . SER A 1 198 ? -6.879 24.578 32.406 1 96.19 198 SER A N 1
ATOM 1547 C CA . SER A 1 198 ? -8.109 24.812 31.656 1 96.19 198 SER A CA 1
ATOM 1548 C C . SER A 1 198 ? -9.109 23.688 31.859 1 96.19 198 SER A C 1
ATOM 1550 O O . SER A 1 198 ? -10.32 23.891 31.719 1 96.19 198 SER A O 1
ATOM 1552 N N . GLY A 1 199 ? -8.594 22.422 32.156 1 97.81 199 GLY A N 1
ATOM 1553 C CA . GLY A 1 199 ? -9.469 21.266 32.312 1 97.81 199 GLY A CA 1
ATOM 1554 C C . GLY A 1 199 ? -10.133 20.844 31.016 1 97.81 199 GLY A C 1
ATOM 1555 O O . GLY A 1 199 ? -11.234 20.297 31.031 1 97.81 199 GLY A O 1
ATOM 1556 N N . CYS A 1 200 ? -9.555 21.125 29.875 1 98.31 200 CYS A N 1
ATOM 1557 C CA . CYS A 1 200 ? -10.227 20.922 28.594 1 98.31 200 CYS A CA 1
ATOM 1558 C C . CYS A 1 200 ? -9.938 19.531 28.062 1 98.31 200 CYS A C 1
ATOM 1560 O O . CYS A 1 200 ? -10.367 19.188 26.953 1 98.31 200 CYS A O 1
ATOM 1562 N N . GLY A 1 201 ? -9.273 18.703 28.797 1 98.44 201 GLY A N 1
ATOM 1563 C CA . GLY A 1 201 ? -8.859 17.391 28.328 1 98.44 201 GLY A CA 1
ATOM 1564 C C . GLY A 1 201 ? -10.016 16.547 27.828 1 98.44 201 GLY A C 1
ATOM 1565 O O . GLY A 1 201 ? -9.977 16.031 26.719 1 98.44 201 GLY A O 1
ATOM 1566 N N . THR A 1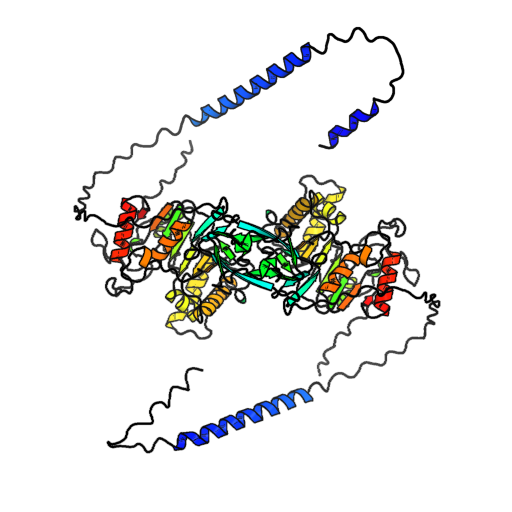 202 ? -11.023 16.422 28.578 1 97.81 202 THR A N 1
ATOM 1567 C CA . THR A 1 202 ? -12.18 15.602 28.234 1 97.81 202 THR A CA 1
ATOM 1568 C C . THR A 1 202 ? -12.883 16.156 27 1 97.81 202 THR A C 1
ATOM 1570 O O . THR A 1 202 ? -13.312 15.391 26.125 1 97.81 202 THR A O 1
ATOM 1573 N N . ALA A 1 203 ? -13.031 17.438 26.984 1 98.06 203 ALA A N 1
ATOM 1574 C CA . ALA A 1 203 ? -13.664 18.062 25.828 1 98.06 203 ALA A CA 1
ATOM 1575 C C . ALA A 1 203 ? -12.883 17.797 24.562 1 98.06 203 ALA A C 1
ATOM 1577 O O . ALA A 1 203 ? -13.469 17.5 23.516 1 98.06 203 ALA A O 1
ATOM 1578 N N . ILE A 1 204 ? -11.602 17.922 24.609 1 98.69 204 ILE A N 1
ATOM 1579 C CA . ILE A 1 204 ? -10.719 17.656 23.484 1 98.69 204 ILE A CA 1
ATOM 1580 C C . ILE A 1 204 ? -10.883 16.203 23.031 1 98.69 204 ILE A C 1
ATOM 1582 O O . ILE A 1 204 ? -11.094 15.93 21.844 1 98.69 204 ILE A O 1
ATOM 1586 N N . ASP A 1 205 ? -10.906 15.266 23.969 1 98.31 205 ASP A N 1
ATOM 1587 C CA . ASP A 1 205 ? -10.953 13.836 23.672 1 98.31 205 ASP A CA 1
ATOM 1588 C C . ASP A 1 205 ? -12.312 13.43 23.125 1 98.31 205 ASP A C 1
ATOM 1590 O O . ASP A 1 205 ? -12.461 12.344 22.547 1 98.31 205 ASP A O 1
ATOM 1594 N N . ALA A 1 206 ? -13.266 14.273 23.281 1 98.06 206 ALA A N 1
ATOM 1595 C CA . ALA A 1 206 ? -14.617 13.969 22.812 1 98.06 206 ALA A CA 1
ATOM 1596 C C . ALA A 1 206 ? -14.734 14.148 21.297 1 98.06 206 ALA A C 1
ATOM 1598 O O . ALA A 1 206 ? -15.688 13.68 20.688 1 98.06 206 ALA A O 1
ATOM 1599 N N . HIS A 1 207 ? -13.852 14.805 20.672 1 98.5 207 HIS A N 1
ATOM 1600 C CA . HIS A 1 207 ? -13.883 15 19.234 1 98.5 207 HIS A CA 1
ATOM 1601 C C . HIS A 1 207 ? -13.555 13.711 18.484 1 98.5 207 HIS A C 1
ATOM 1603 O O . HIS A 1 207 ? -12.891 12.828 19.031 1 98.5 207 HIS A O 1
ATOM 1609 N N . ASP A 1 208 ? -13.992 13.633 17.219 1 98.25 208 ASP A N 1
ATOM 1610 C CA . ASP A 1 208 ? -13.727 12.469 16.375 1 98.25 208 ASP A CA 1
ATOM 1611 C C . ASP A 1 208 ? -12.25 12.375 16.016 1 98.25 208 ASP A C 1
ATOM 1613 O O . ASP A 1 208 ? -11.719 11.281 15.836 1 98.25 208 ASP A O 1
ATOM 1617 N N . PHE A 1 209 ? -11.609 13.445 15.898 1 98.56 209 PHE A N 1
ATOM 1618 C CA . PHE A 1 209 ? -10.242 13.531 15.391 1 98.56 209 PHE A CA 1
ATOM 1619 C C . PHE A 1 209 ? -9.477 14.656 16.078 1 98.56 209 PHE A C 1
ATOM 1621 O O . PHE A 1 209 ? -9.961 15.789 16.141 1 98.56 209 PHE A O 1
ATOM 1628 N N . VAL A 1 210 ? -8.273 14.367 16.609 1 98.94 210 VAL A N 1
ATOM 1629 C CA . VAL A 1 210 ? -7.492 15.359 17.344 1 98.94 210 VAL A CA 1
ATOM 1630 C C . VAL A 1 210 ? -6.148 15.578 16.656 1 98.94 210 VAL A C 1
ATOM 1632 O O . VAL A 1 210 ? -5.398 14.625 16.422 1 98.94 210 VAL A O 1
ATOM 1635 N N . ILE A 1 211 ? -5.84 16.844 16.328 1 98.88 211 ILE A N 1
ATOM 1636 C CA . ILE A 1 211 ? -4.602 17.266 15.68 1 98.88 211 ILE A CA 1
ATOM 1637 C C . ILE A 1 211 ? -3.738 18.031 16.688 1 98.88 211 ILE A C 1
ATOM 1639 O O . ILE A 1 211 ? -4.223 18.938 17.359 1 98.88 211 ILE A O 1
ATOM 1643 N N . ARG A 1 212 ? -2.475 17.703 16.766 1 98.62 212 ARG A N 1
ATOM 1644 C CA . ARG A 1 212 ? -1.612 18.344 17.734 1 98.62 212 ARG A CA 1
ATOM 1645 C C . ARG A 1 212 ? -0.357 18.906 17.078 1 98.62 212 ARG A C 1
ATOM 1647 O O . ARG A 1 212 ? 0.136 18.344 16.094 1 98.62 212 ARG A O 1
ATOM 1654 N N . ALA A 1 213 ? 0.206 19.922 17.734 1 97.81 213 ALA A N 1
ATOM 1655 C CA . ALA A 1 213 ? 1.359 20.625 17.172 1 97.81 213 ALA A CA 1
ATOM 1656 C C . ALA A 1 213 ? 2.648 20.203 17.875 1 97.81 213 ALA A C 1
ATOM 1658 O O . ALA A 1 213 ? 2.68 20.094 19.109 1 97.81 213 ALA A O 1
ATOM 1659 N N . ASN A 1 214 ? 3.713 19.906 17.094 1 96.75 214 ASN A N 1
ATOM 1660 C CA . ASN A 1 214 ? 5.125 19.922 17.469 1 96.75 214 ASN A CA 1
ATOM 1661 C C . ASN A 1 214 ? 5.469 18.797 18.438 1 96.75 214 ASN A C 1
ATOM 1663 O O . ASN A 1 214 ? 6.34 18.953 19.297 1 96.75 214 ASN A O 1
ATOM 1667 N N . LEU A 1 215 ? 4.676 17.797 18.375 1 97 215 LEU A N 1
ATOM 1668 C CA . LEU A 1 215 ? 4.914 16.656 19.25 1 97 215 LEU A CA 1
ATOM 1669 C C . LEU A 1 215 ? 4.992 17.078 20.703 1 97 215 LEU A C 1
ATOM 1671 O O . LEU A 1 215 ? 5.859 16.625 21.453 1 97 215 LEU A O 1
ATOM 1675 N N . ALA A 1 216 ? 4.184 17.984 21.078 1 97.12 216 ALA A N 1
ATOM 1676 C CA . ALA A 1 216 ? 4.121 18.453 22.469 1 97.12 216 ALA A CA 1
ATOM 1677 C C . ALA A 1 216 ? 3.719 17.312 23.406 1 97.12 216 ALA A C 1
ATOM 1679 O O . ALA A 1 216 ? 2.883 16.469 23.047 1 97.12 216 ALA A O 1
ATOM 1680 N N . PRO A 1 217 ? 4.246 17.312 24.609 1 96.69 217 PRO A N 1
ATOM 1681 C CA . PRO A 1 217 ? 3.93 16.219 25.531 1 96.69 217 PRO A CA 1
ATOM 1682 C C . PRO A 1 217 ? 2.475 16.234 25.984 1 96.69 217 PRO A C 1
ATOM 1684 O O . PRO A 1 217 ? 1.902 17.312 26.188 1 96.69 217 PRO A O 1
ATOM 1687 N N . ILE A 1 218 ? 1.979 15.039 26.141 1 97.81 218 ILE A N 1
ATOM 1688 C CA . ILE A 1 218 ? 0.63 14.852 26.672 1 97.81 218 ILE A CA 1
ATOM 1689 C C . ILE A 1 218 ? 0.698 14.344 28.109 1 97.81 218 ILE A C 1
ATOM 1691 O O . ILE A 1 218 ? -0.093 14.766 28.953 1 97.81 218 ILE A O 1
ATOM 1695 N N . SER A 1 219 ? 1.697 13.445 28.297 1 96.38 219 SER A N 1
ATOM 1696 C CA . SER A 1 219 ? 1.853 12.852 29.625 1 96.38 219 SER A CA 1
ATOM 1697 C C . SER A 1 219 ? 2.061 13.93 30.688 1 96.38 219 SER A C 1
ATOM 1699 O O . SER A 1 219 ? 2.914 14.805 30.531 1 96.38 219 SER A O 1
ATOM 1701 N N . GLY A 1 220 ? 1.27 13.867 31.734 1 96.94 220 GLY A N 1
ATOM 1702 C CA . GLY A 1 220 ? 1.359 14.836 32.812 1 96.94 220 GLY A CA 1
ATOM 1703 C C . GLY A 1 220 ? 0.429 16.031 32.625 1 96.94 220 GLY A C 1
ATOM 1704 O O . GLY A 1 220 ? 0.234 16.812 33.562 1 96.94 220 GLY A O 1
ATOM 1705 N N . PHE A 1 221 ? -0.146 16.172 31.469 1 98.12 221 PHE A N 1
ATOM 1706 C CA . PHE A 1 221 ? -0.99 17.312 31.172 1 98.12 221 PHE A CA 1
ATOM 1707 C C . PHE A 1 221 ? -2.375 16.875 30.719 1 98.12 221 PHE A C 1
ATOM 1709 O O . PHE A 1 221 ? -3.158 17.688 30.219 1 98.12 221 PHE A O 1
ATOM 1716 N N . GLU A 1 222 ? -2.762 15.633 30.828 1 97.94 222 GLU A N 1
ATOM 1717 C CA . GLU A 1 222 ? -3.941 15 30.25 1 97.94 222 GLU A CA 1
ATOM 1718 C C . GLU A 1 222 ? -5.219 15.711 30.672 1 97.94 222 GLU A C 1
ATOM 1720 O O . GLU A 1 222 ? -6.172 15.812 29.906 1 97.94 222 GLU A O 1
ATOM 1725 N N . LYS A 1 223 ? -5.242 16.203 31.891 1 97.81 223 LYS A N 1
ATOM 1726 C CA . LYS A 1 223 ? -6.43 16.875 32.375 1 97.81 223 LYS A CA 1
ATOM 1727 C C . LYS A 1 223 ? -6.746 18.125 31.547 1 97.81 223 LYS A C 1
ATOM 1729 O O . LYS A 1 223 ? -7.914 18.453 31.359 1 97.81 223 LYS A O 1
ATOM 1734 N N . ASP A 1 224 ? -5.699 18.75 31.062 1 98.31 224 ASP A N 1
ATOM 1735 C CA . ASP A 1 224 ? -5.852 20.031 30.375 1 98.31 224 ASP A CA 1
ATOM 1736 C C . ASP A 1 224 ? -5.848 19.844 28.859 1 98.31 224 ASP A C 1
ATOM 173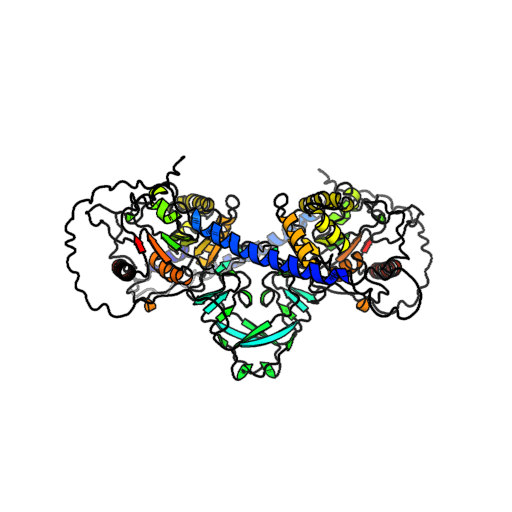8 O O . ASP A 1 224 ? -6.523 20.578 28.141 1 98.31 224 ASP A O 1
ATOM 1742 N N . VAL A 1 225 ? -5.121 18.844 28.375 1 98.56 225 VAL A N 1
ATOM 1743 C CA . VAL A 1 225 ? -4.918 18.812 26.922 1 98.56 225 VAL A CA 1
ATOM 1744 C C . VAL A 1 225 ? -5.48 17.516 26.359 1 98.56 225 VAL A C 1
ATOM 1746 O O . VAL A 1 225 ? -5.52 17.328 25.141 1 98.56 225 VAL A O 1
ATOM 1749 N N . GLY A 1 226 ? -5.98 16.594 27.141 1 98.25 226 GLY A N 1
ATOM 1750 C CA . GLY A 1 226 ? -6.527 15.328 26.672 1 98.25 226 GLY A CA 1
ATOM 1751 C C . GLY A 1 226 ? -5.465 14.281 26.391 1 98.25 226 GLY A C 1
ATOM 1752 O O . GLY A 1 226 ? -4.289 14.484 26.703 1 98.25 226 GLY A O 1
ATOM 1753 N N . HIS A 1 227 ? -5.895 13.148 25.797 1 97.69 227 HIS A N 1
ATOM 1754 C CA . HIS A 1 227 ? -5.035 11.992 25.562 1 97.69 227 HIS A CA 1
ATOM 1755 C C . HIS A 1 227 ? -4.871 11.703 24.078 1 97.69 227 HIS A C 1
ATOM 1757 O O . HIS A 1 227 ? -3.9 11.062 23.672 1 97.69 227 HIS A O 1
ATOM 1763 N N . LYS A 1 228 ? -5.785 12.078 23.391 1 97.38 228 LYS A N 1
ATOM 1764 C CA . LYS A 1 228 ? -5.918 11.641 22.016 1 97.38 228 LYS A CA 1
ATOM 1765 C C . LYS A 1 228 ? -5.031 12.477 21.094 1 97.38 228 LYS A C 1
ATOM 1767 O O . LYS A 1 228 ? -4.93 13.695 21.25 1 97.38 228 LYS A O 1
ATOM 1772 N N . ALA A 1 229 ? -4.363 11.906 20.188 1 98.44 229 ALA A N 1
ATOM 1773 C CA . ALA A 1 229 ? -3.646 12.539 19.078 1 98.44 229 ALA A CA 1
ATOM 1774 C C . ALA A 1 229 ? -3.721 11.68 17.812 1 98.44 229 ALA A C 1
ATOM 1776 O O . ALA A 1 229 ? -2.943 10.742 17.641 1 98.44 229 ALA A O 1
ATOM 1777 N N . ASN A 1 230 ? -4.605 12.023 16.938 1 98.44 230 ASN A N 1
ATOM 1778 C CA . ASN A 1 230 ? -4.758 11.281 15.703 1 98.44 230 ASN A CA 1
ATOM 1779 C C . ASN A 1 230 ? -3.74 11.727 14.656 1 98.44 230 ASN A C 1
ATOM 1781 O O . ASN A 1 230 ? -3.279 10.914 13.844 1 98.44 230 ASN A O 1
ATOM 1785 N N . LEU A 1 231 ? -3.432 12.93 14.656 1 98.69 231 LEU A N 1
ATOM 1786 C CA . LEU A 1 231 ? -2.463 13.555 13.758 1 98.69 231 LEU A CA 1
ATOM 1787 C C . LEU A 1 231 ? -1.532 14.484 14.531 1 98.69 231 LEU A C 1
ATOM 1789 O O . LEU A 1 231 ? -1.992 15.383 15.234 1 98.69 231 LEU A O 1
ATOM 1793 N N . SER A 1 232 ? -0.277 14.227 14.398 1 98.31 232 SER A N 1
ATOM 1794 C CA . SER A 1 232 ? 0.732 15.055 15.047 1 98.31 232 SER A CA 1
ATOM 1795 C C . SER A 1 232 ? 1.603 15.773 14.023 1 98.31 232 SER A C 1
ATOM 1797 O O . SER A 1 232 ? 2.436 15.148 13.359 1 98.31 232 SER A O 1
ATOM 1799 N N . ALA A 1 233 ? 1.447 17.062 13.984 1 98.19 233 ALA A N 1
ATOM 1800 C CA . ALA A 1 233 ? 2.207 17.859 13.031 1 98.19 233 ALA A CA 1
ATOM 1801 C C . ALA A 1 233 ? 3.434 18.484 13.695 1 98.19 233 ALA A C 1
ATOM 1803 O O . ALA A 1 233 ? 3.412 18.797 14.891 1 98.19 233 ALA A O 1
ATOM 1804 N N . PHE A 1 234 ? 4.484 18.609 12.898 1 95.44 234 PHE A N 1
ATOM 1805 C CA . PHE A 1 234 ? 5.625 19.297 13.477 1 95.44 234 PHE A CA 1
ATOM 1806 C C . PHE A 1 234 ? 6.406 20.047 12.398 1 95.44 234 PHE A C 1
ATOM 1808 O O . PHE A 1 234 ? 6.254 19.766 11.211 1 95.44 234 PHE A O 1
ATOM 1815 N N . ASN A 1 235 ? 7.113 21.031 12.859 1 94.25 235 ASN A N 1
ATOM 1816 C CA . ASN A 1 235 ? 7.836 21.922 11.969 1 94.25 235 ASN A CA 1
ATOM 1817 C C . ASN A 1 235 ? 9.312 21.547 11.867 1 94.25 235 ASN A C 1
ATOM 1819 O O . ASN A 1 235 ? 9.719 20.484 12.32 1 94.25 235 ASN A O 1
ATOM 1823 N N . THR A 1 236 ? 10.07 22.375 11.18 1 95.5 236 THR A N 1
ATOM 1824 C CA . THR A 1 236 ? 11.469 22.094 10.867 1 95.5 236 THR A CA 1
ATOM 1825 C C . THR A 1 236 ? 12.305 22.047 12.133 1 95.5 236 THR A C 1
ATOM 1827 O O . THR A 1 236 ? 13.203 21.203 12.266 1 95.5 236 THR A O 1
ATOM 1830 N N . GLU A 1 237 ? 12.008 22.922 13.047 1 94.25 237 GLU A N 1
ATOM 1831 C CA . GLU A 1 237 ? 12.758 22.953 14.305 1 94.25 237 GLU A CA 1
ATOM 1832 C C . GLU A 1 237 ? 12.656 21.609 15.039 1 94.25 237 GLU A C 1
ATOM 1834 O O . GLU A 1 237 ? 13.664 21.062 15.469 1 94.25 237 GLU A O 1
ATOM 1839 N N . THR A 1 238 ? 11.484 21.156 15.156 1 96.38 238 THR A N 1
ATOM 1840 C CA . THR A 1 238 ? 11.258 19.875 15.812 1 96.38 238 THR A CA 1
ATOM 1841 C C . THR A 1 238 ? 11.945 18.75 15.047 1 96.38 238 THR A C 1
ATOM 1843 O O . THR A 1 238 ? 12.531 17.844 15.648 1 96.38 238 THR A O 1
ATOM 1846 N N . LEU A 1 239 ? 11.852 18.75 13.734 1 97.44 239 LEU A N 1
ATOM 1847 C CA . LEU A 1 239 ? 12.516 17.75 12.914 1 97.44 239 LEU A CA 1
ATOM 1848 C C . LEU A 1 239 ? 14.016 17.719 13.188 1 97.44 239 LEU A C 1
ATOM 1850 O O . LEU A 1 239 ? 14.609 16.656 13.344 1 97.44 239 LEU A O 1
ATOM 1854 N N . VAL A 1 240 ? 14.594 18.906 13.25 1 96.81 240 VAL A N 1
ATOM 1855 C CA . VAL A 1 240 ? 16.031 19.031 13.477 1 96.81 240 VAL A CA 1
ATOM 1856 C C . VAL A 1 240 ? 16.391 18.5 14.859 1 96.81 240 VAL A C 1
ATOM 1858 O O . VAL A 1 240 ? 17.344 17.734 15.008 1 96.81 240 VAL A O 1
ATOM 1861 N N . TRP A 1 241 ? 15.594 18.906 15.836 1 97.31 241 TRP A N 1
ATOM 1862 C CA . TRP A 1 241 ? 15.844 18.438 17.188 1 97.31 241 TRP A CA 1
ATOM 1863 C C . TRP A 1 241 ? 15.773 16.906 17.25 1 97.31 241 TRP A C 1
ATOM 1865 O O . TRP A 1 241 ? 16.672 16.266 17.797 1 97.31 241 TRP A O 1
ATOM 1875 N N . PHE A 1 242 ? 14.734 16.359 16.719 1 98.06 242 PHE A N 1
ATOM 1876 C CA . PHE A 1 242 ? 14.516 14.914 16.734 1 98.06 242 PHE A CA 1
ATOM 1877 C C . PHE A 1 242 ? 15.625 14.188 15.992 1 98.06 242 PHE A C 1
ATOM 1879 O O . PHE A 1 242 ? 16.297 13.312 16.562 1 98.06 242 PHE A O 1
ATOM 1886 N N . SER A 1 243 ? 15.914 14.562 14.758 1 98 243 SER A N 1
ATOM 1887 C CA . SER A 1 243 ? 16.922 13.914 13.922 1 98 243 SER A CA 1
ATOM 1888 C C . SER A 1 243 ? 18.312 14.023 14.539 1 98 243 SER A C 1
ATOM 1890 O O . SER A 1 243 ? 19.078 13.055 14.531 1 98 243 SER A O 1
ATOM 1892 N N . SER A 1 244 ? 18.609 15.188 15.094 1 97.75 244 SER A N 1
ATOM 1893 C CA . SER A 1 244 ? 19.922 15.406 15.703 1 97.75 244 SER A CA 1
ATOM 1894 C C . SER A 1 244 ? 20.109 14.523 16.938 1 97.75 244 SER A C 1
ATOM 1896 O O . SER A 1 244 ? 21.219 14.086 17.234 1 97.75 244 SER A O 1
ATOM 1898 N N . SER A 1 245 ? 19.062 14.336 17.578 1 98.12 245 SER A N 1
ATOM 1899 C CA . SER A 1 245 ? 19.125 13.523 18.797 1 98.12 245 SER A CA 1
ATOM 1900 C C . SER A 1 245 ? 19.391 12.062 18.453 1 98.12 245 SER A C 1
ATOM 1902 O O . SER A 1 245 ? 19.812 11.289 19.328 1 98.12 245 SER A O 1
ATOM 1904 N N . LEU A 1 246 ? 19.172 11.602 17.219 1 97.75 246 LEU A N 1
ATOM 1905 C CA . LEU A 1 246 ? 19.297 10.211 16.797 1 97.75 246 LEU A CA 1
ATOM 1906 C C . LEU A 1 246 ? 20.703 9.906 16.312 1 97.75 246 LEU A C 1
ATOM 1908 O O . LEU A 1 246 ? 21.047 8.75 16.062 1 97.75 246 LEU A O 1
ATOM 1912 N N . LEU A 1 247 ? 21.531 10.914 16.234 1 96.31 247 LEU A N 1
ATOM 1913 C CA . LEU A 1 247 ? 22.906 10.727 15.758 1 96.31 247 LEU A CA 1
ATOM 1914 C C . LEU A 1 247 ? 23.719 9.914 16.75 1 96.31 247 LEU A C 1
ATOM 1916 O O . LEU A 1 247 ? 23.375 9.852 17.938 1 96.31 247 LEU A O 1
ATOM 1920 N N . GLU A 1 248 ? 24.719 9.266 16.297 1 94.75 248 GLU A N 1
ATOM 1921 C CA . GLU A 1 248 ? 25.578 8.453 17.141 1 94.75 248 GLU A CA 1
ATOM 1922 C C . GLU A 1 248 ? 26.188 9.273 18.266 1 94.75 248 GLU A C 1
ATOM 1924 O O . GLU A 1 248 ? 26.281 8.812 19.406 1 94.75 248 GLU A O 1
ATOM 1929 N N . ASN A 1 249 ? 26.672 10.484 17.969 1 95.12 249 ASN A N 1
ATOM 1930 C CA . ASN A 1 249 ? 27.219 11.422 18.953 1 95.12 249 ASN A CA 1
ATOM 1931 C C . ASN A 1 249 ? 26.484 12.758 18.922 1 95.12 249 ASN A C 1
ATOM 1933 O O . ASN A 1 249 ? 27.047 13.773 18.516 1 95.12 249 ASN A O 1
ATOM 1937 N N . PRO A 1 250 ? 25.328 12.711 19.438 1 96.5 250 PRO A N 1
ATOM 1938 C CA . PRO A 1 250 ? 24.547 13.953 19.391 1 96.5 250 PRO A CA 1
ATOM 1939 C C . PRO A 1 250 ? 25.125 15.039 20.297 1 96.5 250 PRO A C 1
ATOM 1941 O O . PRO A 1 250 ? 25.672 14.742 21.344 1 96.5 250 PRO A O 1
ATOM 1944 N N . LYS A 1 251 ? 24.969 16.266 19.906 1 96.62 251 LYS A N 1
ATOM 1945 C CA . LYS A 1 251 ? 25.297 17.375 20.781 1 96.62 251 LYS A CA 1
ATOM 1946 C C . LYS A 1 251 ? 24.469 17.328 22.062 1 96.62 251 LYS A C 1
ATOM 1948 O O . LYS A 1 251 ? 23.312 16.906 22.047 1 96.62 251 LYS A O 1
ATOM 1953 N N . PRO A 1 252 ? 25 17.781 23.125 1 96.44 252 PRO A N 1
ATOM 1954 C CA . PRO A 1 252 ? 24.328 17.703 24.438 1 96.44 252 PRO A CA 1
ATOM 1955 C C . PRO A 1 252 ? 22.953 18.359 24.438 1 96.44 252 PRO A C 1
ATOM 1957 O O . PRO A 1 252 ? 22.031 17.891 25.109 1 96.44 252 PRO A O 1
ATOM 1960 N N . GLU A 1 253 ? 22.844 19.375 23.625 1 94.69 253 GLU A N 1
ATOM 1961 C CA . GLU A 1 253 ? 21.578 20.109 23.641 1 94.69 253 GLU A CA 1
ATOM 1962 C C . GLU A 1 253 ? 20.453 19.297 23.016 1 94.69 253 GLU A C 1
ATOM 1964 O O . GLU A 1 253 ? 19.281 19.594 23.234 1 94.69 253 GLU A O 1
ATOM 1969 N N . TYR A 1 254 ? 20.75 18.234 22.25 1 96.31 254 TYR A N 1
ATOM 1970 C CA . TYR A 1 254 ? 19.719 17.484 21.531 1 96.31 254 TYR A CA 1
ATOM 1971 C C . TYR A 1 254 ? 19.484 16.141 22.188 1 96.31 254 TYR A C 1
ATOM 1973 O O . TYR A 1 254 ? 18.484 15.469 21.906 1 96.31 254 TYR A O 1
ATOM 1981 N N . VAL A 1 255 ? 20.281 15.68 23.078 1 95.81 255 VAL A N 1
ATOM 1982 C CA . VAL A 1 255 ? 20.297 14.328 23.625 1 95.81 255 VAL A CA 1
ATOM 1983 C C . VAL A 1 255 ? 18.938 14.008 24.25 1 95.81 255 VAL A C 1
ATOM 1985 O O . VAL A 1 255 ? 18.453 12.875 24.141 1 95.81 255 VAL A O 1
ATOM 1988 N N . GLN A 1 256 ? 18.297 14.969 24.812 1 94.12 256 GLN A N 1
ATOM 1989 C CA . GLN A 1 256 ? 17.078 14.742 25.578 1 94.12 256 GLN A CA 1
ATOM 1990 C C . GLN A 1 256 ? 15.898 14.414 24.656 1 94.12 256 GLN A C 1
ATOM 1992 O O . GLN A 1 256 ? 14.914 13.812 25.094 1 94.12 256 GLN A O 1
ATOM 1997 N N . TYR A 1 257 ? 15.992 14.734 23.438 1 96.38 257 TYR A N 1
ATOM 1998 C CA . TYR A 1 257 ? 14.828 14.703 22.562 1 96.38 257 TYR A CA 1
ATOM 1999 C C . TYR A 1 257 ? 14.586 13.297 22.031 1 96.38 257 TYR A C 1
ATOM 2001 O O . TYR A 1 257 ? 13.453 12.945 21.688 1 96.38 257 TYR A O 1
ATOM 2009 N N . LYS A 1 258 ? 15.609 12.469 21.938 1 97 258 LYS A N 1
ATOM 2010 C CA . LYS A 1 258 ? 15.453 11.109 21.422 1 97 258 LYS A CA 1
ATOM 2011 C C . LYS A 1 258 ? 14.398 10.336 22.203 1 97 258 LYS A C 1
ATOM 2013 O O . LYS A 1 258 ? 13.352 9.969 21.672 1 97 258 LYS A O 1
ATOM 2018 N N . ASP A 1 259 ? 14.625 10.188 23.484 1 96.25 259 ASP A N 1
ATOM 2019 C CA . ASP A 1 259 ? 13.719 9.406 24.328 1 96.25 259 ASP A CA 1
ATOM 2020 C C . ASP A 1 259 ? 12.367 10.102 24.453 1 96.25 259 ASP A C 1
ATOM 2022 O O . ASP A 1 259 ? 11.32 9.438 24.453 1 96.25 259 ASP A O 1
ATOM 2026 N N . ARG A 1 260 ? 12.469 11.391 24.547 1 95.94 260 ARG A N 1
ATOM 2027 C CA . ARG A 1 260 ? 11.242 12.172 24.703 1 95.94 260 ARG A CA 1
ATOM 2028 C C . ARG A 1 260 ? 10.297 11.945 23.531 1 95.94 260 ARG A C 1
ATOM 2030 O O . ARG A 1 260 ? 9.133 11.586 23.719 1 95.94 260 ARG A O 1
ATOM 2037 N N . TYR A 1 261 ? 10.781 12.102 22.344 1 97.44 261 TYR A N 1
ATOM 2038 C CA . TYR A 1 261 ? 9.93 12.023 21.156 1 97.44 261 TYR A CA 1
ATOM 2039 C C . TYR A 1 261 ? 9.555 10.586 20.844 1 97.44 261 TYR A C 1
ATOM 2041 O O . TYR A 1 261 ? 8.414 10.297 20.484 1 97.44 261 TYR A O 1
ATOM 2049 N N . LEU A 1 262 ? 10.453 9.633 21 1 97.75 262 LEU A N 1
ATOM 2050 C CA . LEU A 1 262 ? 10.164 8.227 20.719 1 97.75 262 LEU A CA 1
ATOM 2051 C C . LEU A 1 262 ? 9.094 7.691 21.656 1 97.75 262 LEU A C 1
ATOM 2053 O O . LEU A 1 262 ? 8.133 7.051 21.203 1 97.75 262 LEU A O 1
ATOM 2057 N N . ASN A 1 263 ? 9.25 8.008 22.938 1 96.81 263 ASN A N 1
ATOM 2058 C CA . ASN A 1 263 ? 8.258 7.547 23.891 1 96.81 263 ASN A CA 1
ATOM 2059 C C . ASN A 1 263 ? 6.906 8.219 23.672 1 96.81 263 ASN A C 1
ATOM 2061 O O . ASN A 1 263 ? 5.859 7.586 23.812 1 96.81 263 ASN A O 1
ATOM 2065 N N . HIS A 1 264 ? 6.969 9.453 23.328 1 96.88 264 HIS A N 1
ATOM 2066 C CA . HIS A 1 264 ? 5.742 10.195 23.078 1 96.88 264 HIS A CA 1
ATOM 2067 C C . HIS A 1 264 ? 4.969 9.602 21.906 1 96.88 264 HIS A C 1
ATOM 2069 O O . HIS A 1 264 ? 3.795 9.25 22.047 1 96.88 264 HIS A O 1
ATOM 2075 N N . VAL A 1 265 ? 5.621 9.398 20.75 1 97.12 265 VAL A N 1
ATOM 2076 C CA . VAL A 1 265 ? 4.961 8.883 19.562 1 97.12 265 VAL A CA 1
ATOM 2077 C C . VAL A 1 265 ? 4.469 7.461 19.812 1 97.12 265 VAL A C 1
ATOM 2079 O O . VAL A 1 265 ? 3.367 7.098 19.391 1 97.12 265 VAL A O 1
ATOM 2082 N N . HIS A 1 266 ? 5.254 6.715 20.531 1 95.62 266 HIS A N 1
ATOM 2083 C CA . HIS A 1 266 ? 4.848 5.352 20.859 1 95.62 266 HIS A CA 1
ATOM 2084 C C . HIS A 1 266 ? 3.559 5.348 21.672 1 95.62 266 HIS A C 1
ATOM 2086 O O . HIS A 1 266 ? 2.68 4.512 21.438 1 95.62 266 HIS A O 1
ATOM 2092 N N . SER A 1 267 ? 3.453 6.27 22.578 1 95 267 SER A N 1
ATOM 2093 C CA . SER A 1 267 ? 2.291 6.312 23.453 1 95 267 SER A CA 1
ATOM 2094 C C . SER A 1 267 ? 1.028 6.688 22.688 1 95 267 SER A C 1
ATOM 2096 O O . SER A 1 267 ? -0.084 6.492 23.188 1 95 267 SER A O 1
ATOM 2098 N N . LEU A 1 268 ? 1.215 7.18 21.5 1 94.19 268 LEU A N 1
ATOM 2099 C CA . LEU A 1 268 ? 0.079 7.652 20.719 1 94.19 268 LEU A CA 1
ATOM 2100 C C . LEU A 1 268 ? -0.426 6.562 19.781 1 94.19 268 LEU A C 1
ATOM 2102 O O . LEU A 1 268 ? -1.313 6.805 18.953 1 94.19 268 LEU A O 1
ATOM 2106 N N . ASN A 1 269 ? 0.12 5.387 19.812 1 91 269 ASN A N 1
ATOM 2107 C CA . ASN A 1 269 ? -0.316 4.203 19.094 1 91 269 ASN A CA 1
ATOM 2108 C C . ASN A 1 269 ? -0.277 4.43 17.578 1 91 269 ASN A C 1
ATOM 2110 O O . ASN A 1 269 ? 0.8 4.566 17 1 91 269 ASN A O 1
ATOM 2114 N N . ASP A 1 270 ? -1.412 4.633 16.891 1 91.06 270 ASP A N 1
ATOM 2115 C CA . ASP A 1 270 ? -1.44 4.668 15.422 1 91.06 270 ASP A CA 1
ATOM 2116 C C . ASP A 1 270 ? -1.539 6.102 14.906 1 91.06 270 ASP A C 1
ATOM 2118 O O . ASP A 1 270 ? -2.031 6.336 13.805 1 91.06 270 ASP A O 1
ATOM 2122 N N . SER A 1 271 ? -1.036 7.008 15.742 1 96.25 271 SER A N 1
ATOM 2123 C CA . SER A 1 271 ? -1.046 8.414 15.344 1 96.25 271 SER A CA 1
ATOM 2124 C C . SER A 1 271 ? -0.299 8.617 14.031 1 96.25 271 SER A C 1
ATOM 2126 O O . SER A 1 271 ? 0.681 7.922 13.75 1 96.25 271 SER A O 1
ATOM 2128 N N . ILE A 1 272 ? -0.793 9.555 13.25 1 98.12 272 ILE A N 1
ATOM 2129 C CA . ILE A 1 272 ? -0.117 9.969 12.023 1 98.12 272 ILE A CA 1
ATOM 2130 C C . ILE A 1 272 ? 0.862 11.094 12.328 1 98.12 272 ILE A C 1
ATOM 2132 O O . ILE A 1 272 ? 0.465 12.148 12.828 1 98.12 272 ILE A O 1
ATOM 2136 N N . VAL A 1 273 ? 2.117 10.859 12.07 1 98.12 273 VAL A N 1
ATOM 2137 C CA . VAL A 1 273 ? 3.152 11.883 12.203 1 98.12 273 VAL A CA 1
ATOM 2138 C C . VAL A 1 273 ? 3.297 12.633 10.883 1 98.12 273 VAL A C 1
ATOM 2140 O O . VAL A 1 273 ? 3.664 12.055 9.859 1 98.12 273 VAL A O 1
ATOM 2143 N N . TRP A 1 274 ? 3.045 13.922 10.938 1 98.19 274 TRP A N 1
ATOM 2144 C CA . TRP A 1 274 ? 2.912 14.711 9.719 1 98.19 274 TRP A CA 1
ATOM 2145 C C . TRP A 1 274 ? 3.932 15.844 9.688 1 98.19 274 TRP A C 1
ATOM 2147 O O . TRP A 1 274 ? 3.924 16.719 10.555 1 98.19 274 TRP A O 1
ATOM 2157 N N . TYR A 1 275 ? 4.797 15.789 8.727 1 96.88 275 TYR A N 1
ATOM 2158 C CA . TYR A 1 275 ? 5.707 16.891 8.438 1 96.88 275 TYR A CA 1
ATOM 2159 C C . TYR A 1 275 ? 5.199 17.719 7.262 1 96.88 275 TYR A C 1
ATOM 2161 O O . TYR A 1 275 ? 5.039 17.203 6.152 1 96.88 275 TYR A O 1
ATOM 2169 N N . LEU A 1 276 ? 5 19 7.43 1 94.19 276 LEU A N 1
ATOM 2170 C CA . LEU A 1 276 ? 4.258 19.75 6.43 1 94.19 276 LEU A CA 1
ATOM 2171 C C . LEU A 1 276 ? 5.133 20.844 5.812 1 94.19 276 LEU A C 1
ATOM 2173 O O . LEU A 1 276 ? 4.625 21.75 5.156 1 94.19 276 LEU A O 1
ATOM 2177 N N . LYS A 1 277 ? 6.473 20.719 6.035 1 92.69 277 LYS A N 1
ATOM 2178 C CA . LYS A 1 277 ? 7.406 21.688 5.484 1 92.69 277 LYS A CA 1
ATOM 2179 C C . LYS A 1 277 ? 8.25 21.078 4.375 1 92.69 277 LYS A C 1
ATOM 2181 O O . LYS A 1 277 ? 7.848 20.094 3.754 1 92.69 277 LYS A O 1
ATOM 2186 N N . HIS A 1 278 ? 9.289 21.766 4.039 1 87.94 278 HIS A N 1
ATOM 2187 C CA . HIS A 1 278 ? 10.086 21.359 2.885 1 87.94 278 HIS A CA 1
ATOM 2188 C C . HIS A 1 278 ? 10.781 20.031 3.131 1 87.94 278 HIS A C 1
ATOM 2190 O O . HIS A 1 278 ? 11.469 19.859 4.141 1 87.94 278 HIS A O 1
ATOM 2196 N N . LEU A 1 279 ? 10.57 19.109 2.168 1 90.69 279 LEU A N 1
ATOM 2197 C CA . LEU A 1 279 ? 11.234 17.812 2.234 1 90.69 279 LEU A CA 1
ATOM 2198 C C . LEU A 1 279 ? 12.203 17.641 1.07 1 90.69 279 LEU A C 1
ATOM 2200 O O . LEU A 1 279 ? 11.969 16.828 0.177 1 90.69 279 LEU A O 1
ATOM 2204 N N . ARG A 1 280 ? 13.188 18.453 1.052 1 88.75 280 ARG A N 1
ATOM 2205 C CA . ARG A 1 280 ? 14.398 18.375 0.241 1 88.75 280 ARG A CA 1
ATOM 2206 C C . ARG A 1 280 ? 15.633 18.203 1.117 1 88.75 280 ARG A C 1
ATOM 2208 O O . ARG A 1 280 ? 15.586 18.453 2.322 1 88.75 280 ARG A O 1
ATOM 2215 N N . PRO A 1 281 ? 16.672 17.703 0.446 1 89.12 281 PRO A N 1
ATOM 2216 C CA . PRO A 1 281 ? 17.875 17.578 1.286 1 89.12 281 PRO A CA 1
ATOM 2217 C C . PRO A 1 281 ? 18.203 18.859 2.037 1 89.12 281 PRO A C 1
ATOM 2219 O O . PRO A 1 281 ? 18.094 19.953 1.477 1 89.12 281 PRO A O 1
ATOM 2222 N N . PRO A 1 282 ? 18.469 18.672 3.268 1 93.69 282 PRO A N 1
ATOM 2223 C CA . PRO A 1 282 ? 18.672 17.438 4.02 1 93.69 282 PRO A CA 1
ATOM 2224 C C . PRO A 1 282 ? 17.438 16.984 4.785 1 93.69 282 PRO A C 1
ATOM 2226 O O . PRO A 1 282 ? 17.469 15.961 5.473 1 93.69 282 PRO A O 1
ATOM 2229 N N . HIS A 1 283 ? 16.359 17.734 4.676 1 94.88 283 HIS A N 1
ATOM 2230 C CA . HIS A 1 283 ? 15.195 17.5 5.531 1 94.88 283 HIS A CA 1
ATOM 2231 C C . HIS A 1 283 ? 14.492 16.188 5.172 1 94.88 283 HIS A C 1
ATOM 2233 O O . HIS A 1 283 ? 13.93 15.523 6.043 1 94.88 283 HIS A O 1
ATOM 2239 N N . ASP A 1 284 ? 14.578 15.836 3.879 1 94.88 284 ASP A N 1
ATOM 2240 C CA . ASP A 1 284 ? 14 14.562 3.465 1 94.88 284 ASP A CA 1
ATOM 2241 C C . ASP A 1 284 ? 14.719 13.391 4.133 1 94.88 284 ASP A C 1
ATOM 2243 O O . ASP A 1 284 ? 14.07 12.5 4.695 1 94.88 284 ASP A O 1
ATOM 2247 N N . ASP A 1 285 ? 15.984 13.438 4.219 1 95.81 285 ASP A N 1
ATOM 2248 C CA . ASP A 1 285 ? 16.766 12.398 4.887 1 95.81 285 ASP A CA 1
ATOM 2249 C C . ASP A 1 285 ? 16.516 12.406 6.395 1 95.81 285 ASP A C 1
ATOM 2251 O O . ASP A 1 285 ? 16.453 11.352 7.023 1 95.81 285 ASP A O 1
ATOM 2255 N N . MET A 1 286 ? 16.484 13.594 6.938 1 96.75 286 MET A N 1
ATOM 2256 C CA . MET A 1 286 ? 16.188 13.719 8.359 1 96.75 286 MET A CA 1
ATOM 2257 C C . MET A 1 286 ? 14.859 13.055 8.703 1 96.75 286 MET A C 1
ATOM 2259 O O . MET A 1 286 ? 14.766 12.305 9.672 1 96.75 286 MET A O 1
ATOM 2263 N N . PHE A 1 287 ? 13.906 13.305 7.863 1 97.44 287 PHE A N 1
ATOM 2264 C CA . PHE A 1 287 ? 12.586 12.758 8.148 1 97.44 287 PHE A CA 1
ATOM 2265 C C . PHE A 1 287 ? 12.578 11.242 7.949 1 97.44 287 PHE A C 1
ATOM 2267 O O . PHE A 1 287 ? 11.922 10.516 8.703 1 97.44 287 PHE A O 1
ATOM 2274 N N . ARG A 1 288 ? 13.281 10.711 6.961 1 96.75 288 ARG A N 1
ATOM 2275 C CA . ARG A 1 288 ? 13.414 9.266 6.801 1 96.75 288 ARG A CA 1
ATOM 2276 C C . ARG A 1 288 ? 14.078 8.641 8.023 1 96.75 288 ARG A C 1
ATOM 2278 O O . ARG A 1 288 ? 13.672 7.57 8.477 1 96.75 288 ARG A O 1
ATOM 2285 N N . ASN A 1 289 ? 15.07 9.328 8.57 1 96.69 289 ASN A N 1
ATOM 2286 C CA . ASN A 1 289 ? 15.75 8.844 9.766 1 96.69 289 ASN A CA 1
ATOM 2287 C C . ASN A 1 289 ? 14.805 8.812 10.969 1 96.69 289 ASN A C 1
ATOM 2289 O O . ASN A 1 289 ? 14.805 7.848 11.734 1 96.69 289 ASN A O 1
ATOM 2293 N N . VAL A 1 290 ? 14.055 9.844 11.109 1 97.81 290 VAL A N 1
ATOM 2294 C CA . VAL A 1 290 ? 13.062 9.922 12.172 1 97.81 290 VAL A CA 1
ATOM 2295 C C . VAL A 1 290 ? 12.023 8.82 12 1 97.81 290 VAL A C 1
ATOM 2297 O O . VAL A 1 290 ? 11.68 8.125 12.961 1 97.81 290 VAL A O 1
ATOM 2300 N N . THR A 1 291 ? 11.578 8.633 10.766 1 96.94 291 THR A N 1
ATOM 2301 C CA . THR A 1 291 ? 10.609 7.59 10.445 1 96.94 291 THR A CA 1
ATOM 2302 C C . THR A 1 291 ? 11.141 6.219 10.844 1 96.94 291 THR A C 1
ATOM 2304 O O . THR A 1 291 ? 10.453 5.445 11.508 1 96.94 291 THR A O 1
ATOM 2307 N N . ASN A 1 292 ? 12.352 5.969 10.516 1 95.94 292 ASN A N 1
ATOM 2308 C CA . ASN A 1 292 ? 12.984 4.695 10.844 1 95.94 292 ASN A CA 1
ATOM 2309 C C . ASN A 1 292 ? 13.094 4.492 12.352 1 95.94 292 ASN A C 1
ATOM 2311 O O . ASN A 1 292 ? 12.805 3.404 12.859 1 95.94 292 ASN A O 1
ATOM 2315 N N . ALA A 1 293 ? 13.531 5.484 13.016 1 97.12 293 ALA A N 1
ATOM 2316 C CA . ALA A 1 293 ? 13.695 5.406 14.469 1 97.12 293 ALA A CA 1
ATOM 2317 C C . ALA A 1 293 ? 12.359 5.117 15.156 1 97.12 293 ALA A C 1
ATOM 2319 O O . ALA A 1 293 ? 12.289 4.266 16.047 1 97.12 293 ALA A O 1
ATOM 2320 N N . ILE A 1 294 ? 11.312 5.82 14.727 1 97 294 ILE A N 1
ATOM 2321 C CA . ILE A 1 294 ? 9.992 5.637 15.32 1 97 294 ILE A CA 1
ATOM 2322 C C . ILE A 1 294 ? 9.5 4.219 15.047 1 97 294 ILE A C 1
ATOM 2324 O O . ILE A 1 294 ? 9.031 3.527 15.953 1 97 294 ILE A O 1
ATOM 2328 N N . ARG A 1 295 ? 9.586 3.756 13.82 1 93.62 295 ARG A N 1
ATOM 2329 C CA . ARG A 1 295 ? 9.078 2.449 13.414 1 93.62 295 ARG A CA 1
ATOM 2330 C C . ARG A 1 295 ? 9.742 1.331 14.211 1 93.62 295 ARG A C 1
ATOM 2332 O O . ARG A 1 295 ? 9.102 0.337 14.555 1 93.62 295 ARG A O 1
ATOM 2339 N N . HIS A 1 296 ? 10.969 1.516 14.492 1 92.75 296 HIS A N 1
ATOM 2340 C CA . HIS A 1 296 ? 11.727 0.447 15.133 1 92.75 296 HIS A CA 1
ATOM 2341 C C . HIS A 1 296 ? 11.664 0.558 16.656 1 92.75 296 HIS A C 1
ATOM 2343 O O . HIS A 1 296 ? 12.133 -0.336 17.359 1 92.75 296 HIS A O 1
ATOM 2349 N N . PHE A 1 297 ? 11.188 1.629 17.094 1 95.31 297 PHE A N 1
ATOM 2350 C CA . PHE A 1 297 ? 11.062 1.821 18.531 1 95.31 297 PHE A CA 1
ATOM 2351 C C . PHE A 1 297 ? 9.82 1.109 19.062 1 95.31 297 PHE A C 1
ATOM 2353 O O . PHE A 1 297 ? 8.695 1.517 18.781 1 95.31 297 PHE A O 1
ATOM 2360 N N . LYS A 1 298 ? 9.961 -0.011 19.859 1 91.06 298 LYS A N 1
ATOM 2361 C CA . LYS A 1 298 ? 8.922 -0.751 20.562 1 91.06 298 LYS A CA 1
ATOM 2362 C C . LYS A 1 298 ? 7.777 -1.125 19.625 1 91.06 298 LYS A C 1
ATOM 2364 O O . LYS A 1 298 ? 6.605 -1.015 19.984 1 91.06 298 LYS A O 1
ATOM 2369 N N . ASN A 1 299 ? 8.008 -1.432 18.328 1 84.31 299 ASN A N 1
ATOM 2370 C CA . ASN A 1 299 ? 7.039 -1.848 17.312 1 84.31 299 ASN A CA 1
ATOM 2371 C C . ASN A 1 299 ? 5.91 -0.83 17.172 1 84.31 299 ASN A C 1
ATOM 2373 O O . ASN A 1 299 ? 4.734 -1.187 17.25 1 84.31 299 ASN A O 1
ATOM 2377 N N . SER A 1 300 ? 6.312 0.382 17.031 1 90 300 SER A N 1
ATOM 2378 C CA . SER A 1 300 ? 5.367 1.487 16.906 1 90 300 SER A CA 1
ATOM 2379 C C . SER A 1 300 ? 4.438 1.292 15.711 1 90 300 SER A C 1
ATOM 2381 O O . SER A 1 300 ? 4.867 0.836 14.648 1 90 300 SER A O 1
ATOM 2383 N N . LYS A 1 301 ? 3.178 1.686 15.844 1 89.12 301 LYS A N 1
ATOM 2384 C CA . LYS A 1 301 ? 2.17 1.594 14.789 1 89.12 301 LYS A CA 1
ATOM 2385 C C . LYS A 1 301 ? 1.922 2.955 14.148 1 89.12 301 LYS A C 1
ATOM 2387 O O . LYS A 1 301 ? 0.942 3.133 13.422 1 89.12 301 LYS A O 1
ATOM 2392 N N . ALA A 1 302 ? 2.824 3.855 14.477 1 95.25 302 ALA A N 1
ATOM 2393 C CA . ALA A 1 302 ? 2.68 5.203 13.93 1 95.25 302 ALA A CA 1
ATOM 2394 C C . ALA A 1 302 ? 2.697 5.176 12.398 1 95.25 302 ALA A C 1
ATOM 2396 O O . ALA A 1 302 ? 3.326 4.309 11.797 1 95.25 302 ALA A O 1
ATOM 2397 N N . ARG A 1 303 ? 2.023 6.016 11.789 1 95.94 303 ARG A N 1
ATOM 2398 C CA . ARG A 1 303 ? 2.008 6.25 10.344 1 95.94 303 ARG A CA 1
ATOM 2399 C C . ARG A 1 303 ? 2.652 7.586 10 1 95.94 303 ARG A C 1
ATOM 2401 O O . ARG A 1 303 ? 2.828 8.445 10.875 1 95.94 303 ARG A O 1
ATOM 2408 N N . PHE A 1 304 ? 3.023 7.785 8.727 1 97.44 304 PHE A N 1
ATOM 2409 C CA . PHE A 1 304 ? 3.82 8.953 8.383 1 97.44 304 PHE A CA 1
ATOM 2410 C C . PHE A 1 304 ? 3.227 9.672 7.176 1 97.44 304 PHE A C 1
ATOM 2412 O O . PHE A 1 304 ? 2.801 9.039 6.211 1 97.44 304 PHE A O 1
ATOM 2419 N N . ALA A 1 305 ? 3.18 10.977 7.297 1 97.31 305 ALA A N 1
ATOM 2420 C CA . ALA A 1 305 ? 2.531 11.781 6.266 1 97.31 305 ALA A CA 1
ATOM 2421 C C . ALA A 1 305 ? 3.393 12.977 5.883 1 97.31 305 ALA A C 1
ATOM 2423 O O . ALA A 1 305 ? 4.23 13.43 6.672 1 97.31 305 ALA A O 1
ATOM 2424 N N . TYR A 1 306 ? 3.195 13.422 4.664 1 96.38 306 TYR A N 1
ATOM 2425 C CA . TYR A 1 306 ? 3.861 14.609 4.145 1 96.38 306 TYR A CA 1
ATOM 2426 C C . TYR A 1 306 ? 2.91 15.438 3.289 1 96.38 306 TYR A C 1
ATOM 2428 O O . TYR A 1 306 ? 1.785 15.016 3.016 1 96.38 306 TYR A O 1
ATOM 2436 N N . SER A 1 307 ? 3.314 16.641 3.021 1 93.69 307 SER A N 1
ATOM 2437 C CA . SER A 1 307 ? 2.609 17.516 2.084 1 93.69 307 SER A CA 1
ATOM 2438 C C . SER A 1 307 ? 3.42 17.719 0.809 1 93.69 307 SER A C 1
ATOM 2440 O O . SER A 1 307 ? 4.648 17.766 0.849 1 93.69 307 SER A O 1
ATOM 2442 N N . TRP A 1 308 ? 2.689 17.844 -0.262 1 87.06 308 TRP A N 1
ATOM 2443 C CA . TRP A 1 308 ? 3.229 17.984 -1.611 1 87.06 308 TRP A CA 1
ATOM 2444 C C . TRP A 1 308 ? 4.246 19.125 -1.675 1 87.06 308 TRP A C 1
ATOM 2446 O O . TRP A 1 308 ? 5.289 19 -2.316 1 87.06 308 TRP A O 1
ATOM 2456 N N . LYS A 1 309 ? 3.902 20.234 -1.175 1 90.44 309 LYS A N 1
ATOM 2457 C CA . LYS A 1 309 ? 4.719 21.422 -0.951 1 90.44 309 LYS A CA 1
ATOM 2458 C C . LYS A 1 309 ? 4.539 21.953 0.467 1 90.44 309 LYS A C 1
ATOM 2460 O O . LYS A 1 309 ? 3.58 21.594 1.153 1 90.44 309 LYS A O 1
ATOM 2465 N N . PRO A 1 310 ? 5.605 22.734 0.846 1 92.38 310 PRO A N 1
ATOM 2466 C CA . PRO A 1 310 ? 5.359 23.391 2.139 1 92.38 310 PRO A CA 1
ATOM 2467 C C . PRO A 1 310 ? 4.035 24.141 2.18 1 92.38 310 PRO A C 1
ATOM 2469 O O . PRO A 1 310 ? 3.721 24.891 1.256 1 92.38 310 PRO A O 1
ATOM 2472 N N . ILE A 1 311 ? 3.318 23.844 3.18 1 93.75 311 ILE A N 1
ATOM 2473 C CA . ILE A 1 311 ? 2.057 24.562 3.338 1 93.75 311 ILE A CA 1
ATOM 2474 C C . ILE A 1 311 ? 2.318 26.062 3.389 1 93.75 311 ILE A C 1
ATOM 2476 O O . ILE A 1 311 ? 3.107 26.531 4.211 1 93.75 311 ILE A O 1
ATOM 2480 N N . SER A 1 312 ? 1.798 26.781 2.461 1 91.5 312 SER A N 1
ATOM 2481 C CA . SER A 1 312 ? 1.917 28.234 2.348 1 91.5 312 SER A CA 1
ATOM 2482 C C . SER A 1 312 ? 0.554 28.875 2.146 1 91.5 312 SER A C 1
ATOM 2484 O O . SER A 1 312 ? 0.033 28.906 1.029 1 91.5 312 SER A O 1
ATOM 2486 N N . ILE A 1 313 ? 0.054 29.438 3.141 1 92.75 313 ILE A N 1
ATOM 2487 C CA . ILE A 1 313 ? -1.317 29.938 3.117 1 92.75 313 ILE A CA 1
ATOM 2488 C C . ILE A 1 313 ? -1.316 31.469 3.209 1 92.75 313 ILE A C 1
ATOM 2490 O O . ILE A 1 313 ? -2.375 32.094 3.158 1 92.75 313 ILE A O 1
ATOM 2494 N N . GLU A 1 314 ? -0.195 32.125 3.268 1 94.44 314 GLU A N 1
ATOM 2495 C CA . GLU A 1 314 ? -0.038 33.531 3.629 1 94.44 314 GLU A CA 1
ATOM 2496 C C . GLU A 1 314 ? -0.774 34.438 2.646 1 94.44 314 GLU A C 1
ATOM 2498 O O . GLU A 1 314 ? -1.484 35.375 3.057 1 94.44 314 GLU A O 1
ATOM 2503 N N . LYS A 1 315 ? -0.614 34.188 1.409 1 92.75 315 LYS A N 1
ATOM 2504 C CA . LYS A 1 315 ? -1.264 35 0.407 1 92.75 315 LYS A CA 1
ATOM 2505 C C . LYS A 1 315 ? -2.783 34.906 0.491 1 92.75 315 LYS A C 1
ATOM 2507 O O . LYS A 1 315 ? -3.488 35.906 0.529 1 92.75 315 LYS A O 1
ATOM 2512 N N . LYS A 1 316 ? -3.24 33.719 0.578 1 91.75 316 LYS A N 1
ATOM 2513 C CA . LYS A 1 316 ? -4.68 33.469 0.585 1 91.75 316 LYS A CA 1
ATOM 2514 C C . LYS A 1 316 ? -5.328 34.031 1.843 1 91.75 316 LYS A C 1
ATOM 2516 O O . LYS A 1 316 ? -6.477 34.469 1.806 1 91.75 316 LYS A O 1
ATOM 2521 N N . TRP A 1 317 ? -4.633 34.094 2.922 1 94.31 317 TRP A N 1
ATOM 2522 C CA . TRP A 1 317 ? -5.199 34.5 4.199 1 94.31 317 TRP A CA 1
ATOM 2523 C C . TRP A 1 317 ? -4.727 35.906 4.578 1 94.31 317 TRP A C 1
ATOM 2525 O O . TRP A 1 317 ? -4.957 36.375 5.695 1 94.31 317 TRP A O 1
ATOM 2535 N N . ASN A 1 318 ? -4.031 36.562 3.656 1 93.81 318 ASN A N 1
ATOM 2536 C CA . ASN A 1 318 ? -3.555 37.906 3.844 1 93.81 318 ASN A CA 1
ATOM 2537 C C . ASN A 1 318 ? -2.773 38.062 5.148 1 93.81 318 ASN A C 1
ATOM 2539 O O . ASN A 1 318 ? -3.066 38.938 5.957 1 93.81 318 ASN A O 1
ATOM 2543 N N . LEU A 1 319 ? -1.921 37.125 5.316 1 93.88 319 LEU A N 1
ATOM 2544 C CA . LEU A 1 319 ? -1.021 37.25 6.461 1 93.88 319 LEU A CA 1
ATOM 2545 C C . LEU A 1 319 ? 0.193 38.094 6.117 1 93.88 319 LEU A C 1
ATOM 2547 O O . LEU A 1 319 ? 0.663 38.094 4.98 1 93.88 319 LEU A O 1
ATOM 2551 N N . SER A 1 320 ? 0.632 38.844 7.09 1 92 320 SER A N 1
ATOM 2552 C CA . SER A 1 320 ? 1.76 39.75 6.879 1 92 320 SER A CA 1
ATOM 2553 C C . SER A 1 320 ? 3.09 39 7.012 1 92 320 SER A C 1
ATOM 2555 O O . SER A 1 320 ? 4.105 39.438 6.477 1 92 320 SER A O 1
ATOM 2557 N N . LYS A 1 321 ? 3.129 37.969 7.785 1 94.88 321 LYS A N 1
ATOM 2558 C CA . LYS A 1 321 ? 4.297 37.125 8.008 1 94.88 321 LYS A CA 1
ATOM 2559 C C . LYS A 1 321 ? 3.967 35.656 7.762 1 94.88 321 LYS A C 1
ATOM 2561 O O . LYS A 1 321 ? 2.879 35.344 7.277 1 94.88 321 LYS A O 1
ATOM 2566 N N . ARG A 1 322 ? 4.961 34.844 7.977 1 93.88 322 ARG A N 1
ATOM 2567 C CA . ARG A 1 322 ? 4.766 33.406 7.805 1 93.88 322 ARG A CA 1
ATOM 2568 C C . ARG A 1 322 ? 3.713 32.875 8.773 1 93.88 322 ARG A C 1
ATOM 2570 O O . ARG A 1 322 ? 3.672 33.281 9.938 1 93.88 322 ARG A O 1
ATOM 2577 N N . GLY A 1 323 ? 2.945 32.031 8.266 1 95.69 323 GLY A N 1
ATOM 2578 C CA . GLY A 1 323 ? 1.961 31.406 9.133 1 95.69 323 GLY A CA 1
ATOM 2579 C C . GLY A 1 323 ? 2.582 30.516 10.203 1 95.69 323 GLY A C 1
ATOM 2580 O O . GLY A 1 323 ? 3.574 29.828 9.945 1 95.69 323 GLY A O 1
ATOM 2581 N N . THR A 1 324 ? 2.006 30.562 11.43 1 96.25 324 THR A N 1
ATOM 2582 C CA . THR A 1 324 ? 2.416 29.625 12.469 1 96.25 324 THR A CA 1
ATOM 2583 C C . THR A 1 324 ? 1.981 28.203 12.117 1 96.25 324 THR A C 1
ATOM 2585 O O . THR A 1 324 ? 1.089 28.016 11.289 1 96.25 324 THR A O 1
ATOM 2588 N N . LEU A 1 325 ? 2.613 27.219 12.711 1 96.75 325 LEU A N 1
ATOM 2589 C CA . LEU A 1 325 ? 2.203 25.828 12.516 1 96.75 325 LEU A CA 1
ATOM 2590 C C . LEU A 1 325 ? 0.726 25.641 12.844 1 96.75 325 LEU A C 1
ATOM 2592 O O . LEU A 1 325 ? 0.007 24.938 12.133 1 96.75 325 LEU A O 1
ATOM 2596 N N . GLY A 1 326 ? 0.28 26.266 13.93 1 97.69 326 GLY A N 1
ATOM 2597 C CA . GLY A 1 326 ? -1.118 26.172 14.32 1 97.69 326 GLY A CA 1
ATOM 2598 C C . GLY A 1 326 ? -2.07 26.672 13.258 1 97.69 326 GLY A C 1
ATOM 2599 O O . GLY A 1 326 ? -3.102 26.047 12.992 1 97.69 326 GLY A O 1
ATOM 2600 N N . PHE A 1 327 ? -1.732 27.828 12.688 1 97.12 327 PHE A N 1
ATOM 2601 C CA . PHE A 1 327 ? -2.59 28.406 11.656 1 97.12 327 PHE A CA 1
ATOM 2602 C C . PHE A 1 327 ? -2.582 27.547 10.398 1 97.12 327 PHE A C 1
ATOM 2604 O O . PHE A 1 327 ? -3.621 27.344 9.766 1 97.12 327 PHE A O 1
ATOM 2611 N N . ASP A 1 328 ? -1.414 27 10.016 1 97.31 328 ASP A N 1
ATOM 2612 C CA . ASP A 1 328 ? -1.322 26.062 8.898 1 97.31 328 ASP A CA 1
ATOM 2613 C C . ASP A 1 328 ? -2.221 24.859 9.125 1 97.31 328 ASP A C 1
ATOM 2615 O O . ASP A 1 328 ? -2.961 24.453 8.227 1 97.31 328 ASP A O 1
ATOM 2619 N N . MET A 1 329 ? -2.109 24.312 10.328 1 98.12 329 MET A N 1
ATOM 2620 C CA . MET A 1 329 ? -2.922 23.156 10.672 1 98.12 329 MET A CA 1
ATOM 2621 C C . MET A 1 329 ? -4.41 23.469 10.547 1 98.12 329 MET A C 1
ATOM 2623 O O . MET A 1 329 ? -5.18 22.656 10.047 1 98.12 329 MET A O 1
ATOM 2627 N N . PHE A 1 330 ? -4.805 24.625 10.984 1 97.94 330 PHE A N 1
ATOM 2628 C CA . PHE A 1 330 ? -6.199 25.047 10.906 1 97.94 330 PHE A CA 1
ATOM 2629 C C . PHE A 1 330 ? -6.668 25.094 9.461 1 97.94 330 PHE A C 1
ATOM 2631 O O . PHE A 1 330 ? -7.707 24.531 9.117 1 97.94 330 PHE A O 1
ATOM 2638 N N . VAL A 1 331 ? -5.867 25.719 8.625 1 97.06 331 VAL A N 1
ATOM 2639 C CA . VAL A 1 331 ? -6.246 25.875 7.227 1 97.06 331 VAL A CA 1
ATOM 2640 C C . VAL A 1 331 ? -6.348 24.516 6.555 1 97.06 331 VAL A C 1
ATOM 2642 O O . VAL A 1 331 ? -7.328 24.219 5.863 1 97.06 331 VAL A O 1
ATOM 2645 N N . VAL A 1 332 ? -5.441 23.625 6.785 1 97.31 332 VAL A N 1
ATOM 2646 C CA . VAL A 1 332 ? -5.438 22.312 6.172 1 97.31 332 VAL A CA 1
ATOM 2647 C C . VAL A 1 332 ? -6.609 21.484 6.707 1 97.31 332 VAL A C 1
ATOM 2649 O O . VAL A 1 332 ? -7.266 20.766 5.953 1 97.31 332 VAL A O 1
ATOM 2652 N N . ALA A 1 333 ? -6.887 21.641 8.008 1 97.62 333 ALA A N 1
ATOM 2653 C CA . ALA A 1 333 ? -7.953 20.859 8.641 1 97.62 333 ALA A CA 1
ATOM 2654 C C . ALA A 1 333 ? -9.312 21.203 8.031 1 97.62 333 ALA A C 1
ATOM 2656 O O . ALA A 1 333 ? -10.211 20.359 7.996 1 97.62 333 ALA A O 1
ATOM 2657 N N . GLN A 1 334 ? -9.438 22.391 7.547 1 96.44 334 GLN A N 1
ATOM 2658 C CA . GLN A 1 334 ? -10.695 22.797 6.918 1 96.44 334 GLN A CA 1
ATOM 2659 C C . GLN A 1 334 ? -11.016 21.906 5.719 1 96.44 334 GLN A C 1
ATOM 2661 O O . GLN A 1 334 ? -12.164 21.797 5.297 1 96.44 334 GLN A O 1
ATOM 2666 N N . THR A 1 335 ? -10.016 21.219 5.191 1 95.31 335 THR A N 1
ATOM 2667 C CA . THR A 1 335 ? -10.219 20.438 3.975 1 95.31 335 THR A CA 1
ATOM 2668 C C . THR A 1 335 ? -10.805 19.078 4.301 1 95.31 335 THR A C 1
ATOM 2670 O O . THR A 1 335 ? -11.32 18.391 3.418 1 95.31 335 THR A O 1
ATOM 2673 N N . PHE A 1 336 ? -10.75 18.625 5.586 1 95.62 336 PHE A N 1
ATOM 2674 C CA . PHE A 1 336 ? -11.203 17.266 5.84 1 95.62 336 PHE A CA 1
ATOM 2675 C C . PHE A 1 336 ? -12.008 17.203 7.137 1 95.62 336 PHE A C 1
ATOM 2677 O O . PHE A 1 336 ? -12.508 16.141 7.504 1 95.62 336 PHE A O 1
ATOM 2684 N N . CYS A 1 337 ? -12.188 18.312 7.816 1 96.31 337 CYS A N 1
ATOM 2685 C CA . CYS A 1 337 ? -12.977 18.344 9.039 1 96.31 337 CYS A CA 1
ATOM 2686 C C . CYS A 1 337 ? -14.297 19.094 8.82 1 96.31 337 CYS A C 1
ATOM 2688 O O . CYS A 1 337 ? -14.312 20.172 8.234 1 96.31 337 CYS A O 1
ATOM 2690 N N . THR A 1 338 ? -15.383 18.531 9.328 1 95.25 338 THR A N 1
ATOM 2691 C CA . THR A 1 338 ? -16.672 19.203 9.25 1 95.25 338 THR A CA 1
ATOM 2692 C C . THR A 1 338 ? -16.734 20.375 10.227 1 95.25 338 THR A C 1
ATOM 2694 O O . THR A 1 338 ? -17.172 21.469 9.859 1 95.25 338 THR A O 1
ATOM 2697 N N . SER A 1 339 ? -16.344 20.156 11.43 1 96.88 339 SER A N 1
ATOM 2698 C CA . SER A 1 339 ? -16.266 21.203 12.438 1 96.88 339 SER A CA 1
ATOM 2699 C C . SER A 1 339 ? -14.914 21.203 13.133 1 96.88 339 SER A C 1
ATOM 2701 O O . SER A 1 339 ? -14.305 20.141 13.32 1 96.88 339 SER A O 1
ATOM 2703 N N . ILE A 1 340 ? -14.516 22.438 13.5 1 98.12 340 ILE A N 1
ATOM 2704 C CA . ILE A 1 340 ? -13.18 22.562 14.07 1 98.12 340 ILE A CA 1
ATOM 2705 C C . ILE A 1 340 ? -13.25 23.375 15.359 1 98.12 340 ILE A C 1
ATOM 2707 O O . ILE A 1 340 ? -13.883 24.438 15.406 1 98.12 340 ILE A O 1
ATOM 2711 N N . SER A 1 341 ? -12.672 22.828 16.406 1 98.75 341 SER A N 1
ATOM 2712 C CA . SER A 1 341 ? -12.422 23.547 17.656 1 98.75 341 SER A CA 1
ATOM 2713 C C . SER A 1 341 ? -10.93 23.734 17.906 1 98.75 341 SER A C 1
ATOM 2715 O O . SER A 1 341 ? -10.148 22.797 17.75 1 98.75 341 SER A O 1
ATOM 2717 N N . LEU A 1 342 ? -10.625 24.953 18.281 1 98.81 342 LEU A N 1
ATOM 2718 C CA . LEU A 1 342 ? -9.234 25.281 18.562 1 98.81 342 LEU A CA 1
ATOM 2719 C C . LEU A 1 342 ? -8.992 25.391 20.062 1 98.81 342 LEU A C 1
ATOM 2721 O O . LEU A 1 342 ? -9.773 26.016 20.781 1 98.81 342 LEU A O 1
ATOM 2725 N N . TYR A 1 343 ? -7.973 24.734 20.516 1 98.69 343 TYR A N 1
ATOM 2726 C CA . TYR A 1 343 ? -7.496 24.812 21.891 1 98.69 343 TYR A CA 1
ATOM 2727 C C . TYR A 1 343 ? -6.027 25.219 21.922 1 98.69 343 TYR A C 1
ATOM 2729 O O . TYR A 1 343 ? -5.227 24.766 21.109 1 98.69 343 TYR A O 1
ATOM 2737 N N . GLY A 1 344 ? -5.707 26.062 22.844 1 98.12 344 GLY A N 1
ATOM 2738 C CA . GLY A 1 344 ? -4.309 26.406 23.031 1 98.12 344 GLY A CA 1
ATOM 2739 C C . GLY A 1 344 ? -3.795 27.391 22.016 1 98.12 344 GLY A C 1
ATOM 2740 O O . GLY A 1 344 ? -2.598 27.438 21.719 1 98.12 344 GLY A O 1
ATOM 2741 N N . PHE A 1 345 ? -4.629 28.156 21.406 1 98.06 345 PHE A N 1
ATOM 2742 C CA . PHE A 1 345 ? -4.281 29.234 20.484 1 98.06 345 PHE A CA 1
ATOM 2743 C C . PHE A 1 345 ? -4.43 30.578 21.172 1 98.06 345 PHE A C 1
ATOM 2745 O O . PHE A 1 345 ? -5.453 31.25 21 1 98.06 345 PHE A O 1
ATOM 2752 N N . TYR A 1 346 ? -3.412 30.953 21.875 1 96.75 346 TYR A N 1
ATOM 2753 C CA . TYR A 1 346 ? -3.432 32.188 22.656 1 96.75 346 TYR A CA 1
ATOM 2754 C C . TYR A 1 346 ? -2.049 32.812 22.703 1 96.75 346 TYR A C 1
ATOM 2756 O O . TYR A 1 346 ? -1.216 32.438 23.531 1 96.75 346 TYR A O 1
ATOM 2764 N N . PRO A 1 347 ? -1.863 33.844 21.844 1 95.5 347 PRO A N 1
ATOM 2765 C CA . PRO A 1 347 ? -0.526 34.438 21.703 1 95.5 347 PRO A CA 1
ATOM 2766 C C . PRO A 1 347 ? -0.315 35.625 22.625 1 95.5 347 PRO A C 1
ATOM 2768 O O . PRO A 1 347 ? 0.111 36.688 22.156 1 95.5 347 PRO A O 1
ATOM 2771 N N . PHE A 1 348 ? -0.566 35.5 23.906 1 93.88 348 PHE A N 1
ATOM 2772 C CA . PHE A 1 348 ? -0.365 36.562 24.891 1 93.88 348 PHE A CA 1
ATOM 2773 C C . PHE A 1 348 ? 0.263 36 26.156 1 93.88 348 PHE A C 1
ATOM 2775 O O . PHE A 1 348 ? 0.08 34.844 26.5 1 93.88 348 PHE A O 1
ATOM 2782 N N . HIS A 1 349 ? 0.936 36.875 26.859 1 94.06 349 HIS A N 1
ATOM 2783 C CA . HIS A 1 349 ? 1.634 36.469 28.062 1 94.06 349 HIS A CA 1
ATOM 2784 C C . HIS A 1 349 ? 0.729 36.594 29.297 1 94.06 349 HIS A C 1
ATOM 2786 O O . HIS A 1 349 ? 1.084 36.125 30.375 1 94.06 349 HIS A O 1
ATOM 2792 N N . LYS A 1 350 ? -0.392 37.188 29.078 1 93.75 350 LYS A N 1
ATOM 2793 C CA . LYS A 1 350 ? -1.354 37.312 30.172 1 93.75 350 LYS A CA 1
ATOM 2794 C C . LYS A 1 350 ? -2.773 37.031 29.688 1 93.75 350 LYS A C 1
ATOM 2796 O O . LYS A 1 350 ? -3.123 37.344 28.547 1 93.75 350 LYS A O 1
ATOM 2801 N N . ASP A 1 351 ? -3.51 36.406 30.609 1 90.56 351 ASP A N 1
ATOM 2802 C CA . ASP A 1 351 ? -4.91 36.188 30.25 1 90.56 351 ASP A CA 1
ATOM 2803 C C . ASP A 1 351 ? -5.75 37.406 30.562 1 90.56 351 ASP A C 1
ATOM 2805 O O . ASP A 1 351 ? -5.211 38.469 30.875 1 90.56 351 ASP A O 1
ATOM 2809 N N . SER A 1 352 ? -7.062 37.281 30.375 1 86.06 352 SER A N 1
ATOM 2810 C CA . SER A 1 352 ? -7.969 38.406 30.547 1 86.06 352 SER A CA 1
ATOM 2811 C C . SER A 1 352 ? -7.969 38.906 31.984 1 86.06 352 SER A C 1
ATOM 2813 O O . SER A 1 352 ? -8.305 40.062 32.25 1 86.06 352 SER A O 1
ATOM 2815 N N . LYS A 1 353 ? -7.516 38.094 32.906 1 89.69 353 LYS A N 1
ATOM 2816 C CA . LYS A 1 353 ? -7.516 38.438 34.344 1 89.69 353 LYS A CA 1
ATOM 2817 C C . LYS A 1 353 ? -6.125 38.875 34.781 1 89.69 353 LYS A C 1
ATOM 2819 O O . LYS A 1 353 ? -5.914 39.156 35.969 1 89.69 353 LYS A O 1
ATOM 2824 N N . GLY A 1 354 ? -5.262 38.844 33.938 1 90.69 354 GLY A N 1
ATOM 2825 C CA . GLY A 1 354 ? -3.928 39.312 34.25 1 90.69 354 GLY A CA 1
ATOM 2826 C C . GLY A 1 354 ? -2.979 38.219 34.688 1 90.69 354 GLY A C 1
ATOM 2827 O O . GLY A 1 354 ? -1.812 38.469 35 1 90.69 354 GLY A O 1
ATOM 2828 N N . LYS A 1 355 ? -3.449 37.031 34.719 1 90.88 355 LYS A N 1
ATOM 2829 C CA . LYS A 1 355 ? -2.596 35.906 35.062 1 90.88 355 LYS A CA 1
ATOM 2830 C C . LYS A 1 355 ? -1.567 35.625 33.969 1 90.88 355 LYS A C 1
ATOM 2832 O O . LYS A 1 355 ? -1.887 35.688 32.781 1 90.88 355 LYS A O 1
ATOM 2837 N N . SER A 1 356 ? -0.368 35.344 34.5 1 93.62 356 SER A N 1
ATOM 2838 C CA . SER A 1 356 ? 0.716 35.062 33.562 1 93.62 356 SER A CA 1
ATOM 2839 C C . SER A 1 356 ? 0.49 33.75 32.812 1 93.62 356 SER A C 1
ATOM 2841 O O . SER A 1 356 ? 0.126 32.75 33.438 1 93.62 356 SER A O 1
ATOM 2843 N N . ILE A 1 357 ? 0.745 33.812 31.5 1 94.06 357 ILE A N 1
ATOM 2844 C CA . ILE A 1 357 ? 0.597 32.625 30.656 1 94.06 357 ILE A CA 1
ATOM 2845 C C . ILE A 1 357 ? 1.919 32.344 29.953 1 94.06 357 ILE A C 1
ATOM 2847 O O . ILE A 1 357 ? 2.438 33.188 29.203 1 94.06 357 ILE A O 1
ATOM 2851 N N . PRO A 1 358 ? 2.48 31.156 30.203 1 95 358 PRO A N 1
ATOM 2852 C CA . PRO A 1 358 ? 3.68 30.812 29.438 1 95 358 PRO A CA 1
ATOM 2853 C C . PRO A 1 358 ? 3.389 30.578 27.953 1 95 358 PRO A C 1
ATOM 2855 O O . PRO A 1 358 ? 2.248 30.297 27.578 1 95 358 PRO A O 1
ATOM 2858 N N . HIS A 1 359 ? 4.453 30.703 27.141 1 94.56 359 HIS A N 1
ATOM 2859 C CA . HIS A 1 359 ? 4.293 30.5 25.703 1 94.56 359 HIS A CA 1
ATOM 2860 C C . HIS A 1 359 ? 3.855 29.078 25.391 1 94.56 359 HIS A C 1
ATOM 2862 O O . HIS A 1 359 ? 2.959 28.859 24.578 1 94.56 359 HIS A O 1
ATOM 2868 N N . HIS A 1 360 ? 4.488 28.094 26 1 96.81 360 HIS A N 1
ATOM 2869 C CA . HIS A 1 360 ? 4.094 26.688 25.922 1 96.81 360 HIS A CA 1
ATOM 2870 C C . HIS A 1 360 ? 3.59 26.156 27.25 1 96.81 360 HIS A C 1
ATOM 2872 O O . HIS A 1 360 ? 4.113 26.531 28.312 1 96.81 360 HIS A O 1
ATOM 2878 N N . TYR A 1 361 ? 2.666 25.219 27.188 1 97.06 361 TYR A N 1
ATOM 2879 C CA . TYR A 1 361 ? 2.123 24.688 28.438 1 97.06 361 TYR A CA 1
ATOM 2880 C C . TYR A 1 361 ? 3.107 23.734 29.094 1 97.06 361 TYR A C 1
ATOM 2882 O O . TYR A 1 361 ? 2.986 23.438 30.281 1 97.06 361 TYR A O 1
ATOM 2890 N N . TYR A 1 362 ? 4.09 23.266 28.375 1 95.5 362 TYR A N 1
ATOM 2891 C CA . TYR A 1 362 ? 4.961 22.219 28.906 1 95.5 362 TYR A CA 1
ATOM 2892 C C . TYR A 1 362 ? 6.355 22.766 29.188 1 95.5 362 TYR A C 1
ATOM 2894 O O . TYR A 1 362 ? 7.242 22.031 29.625 1 95.5 362 TYR A O 1
ATOM 2902 N N . GLU A 1 363 ? 6.594 23.953 28.891 1 90.31 363 GLU A N 1
ATOM 2903 C CA . GLU A 1 363 ? 7.895 24.531 29.203 1 90.31 363 GLU A CA 1
ATOM 2904 C C . GLU A 1 363 ? 7.773 26.031 29.438 1 90.31 363 GLU A C 1
ATOM 2906 O O . GLU A 1 363 ? 6.852 26.688 28.938 1 90.31 363 GLU A O 1
ATOM 2911 N N . GLU A 1 364 ? 8.75 26.484 30.203 1 84.94 364 GLU A N 1
ATOM 2912 C CA . GLU A 1 364 ? 8.836 27.906 30.453 1 84.94 364 GLU A CA 1
ATOM 2913 C C . GLU A 1 364 ? 9.797 28.594 29.469 1 84.94 364 GLU A C 1
ATOM 2915 O O . GLU A 1 364 ? 10.875 28.062 29.188 1 84.94 364 GLU A O 1
ATOM 2920 N N . MET A 1 365 ? 9.234 29.516 28.719 1 83.81 365 MET A N 1
ATOM 2921 C CA . MET A 1 365 ? 10.031 30.328 27.812 1 83.81 365 MET A CA 1
ATOM 2922 C C . MET A 1 365 ? 9.867 31.812 28.141 1 83.81 365 MET A C 1
ATOM 2924 O O . MET A 1 365 ? 9.352 32.594 27.328 1 83.81 365 MET A O 1
ATOM 2928 N N . PRO A 1 366 ? 10.406 32.188 29.219 1 79.12 366 PRO A N 1
ATOM 2929 C CA . PRO A 1 366 ? 10.133 33.531 29.688 1 79.12 366 PRO A CA 1
ATOM 2930 C C . PRO A 1 366 ? 10.578 34.625 28.703 1 79.12 366 PRO A C 1
ATOM 2932 O O . PRO A 1 366 ? 10.016 35.719 28.688 1 79.12 366 PRO A O 1
ATOM 2935 N N . GLU A 1 367 ? 11.43 34.344 27.828 1 81.38 367 GLU A N 1
ATOM 2936 C CA . GLU A 1 367 ? 12 35.344 26.953 1 81.38 367 GLU A CA 1
ATOM 2937 C C . GLU A 1 367 ? 11.281 35.375 25.594 1 81.38 367 GLU A C 1
ATOM 2939 O O . GLU A 1 367 ? 11.625 36.156 24.719 1 81.38 367 GLU A O 1
ATOM 2944 N N . PHE A 1 368 ? 10.32 34.625 25.562 1 88.69 368 PHE A N 1
ATOM 2945 C CA . PHE A 1 368 ? 9.688 34.594 24.25 1 88.69 368 PHE A CA 1
ATOM 2946 C C . PHE A 1 368 ? 8.961 35.906 23.953 1 88.69 368 PHE A C 1
ATOM 2948 O O . PHE A 1 368 ? 8.219 36.406 24.797 1 88.69 368 PHE A O 1
ATOM 2955 N N . SER A 1 369 ? 9.219 36.438 22.75 1 89.81 369 SER A N 1
ATOM 2956 C CA . SER A 1 369 ? 8.578 37.656 22.312 1 89.81 369 SER A CA 1
ATOM 2957 C C . SER A 1 369 ? 7.68 37.406 21.109 1 89.81 369 SER A C 1
ATOM 2959 O O . SER A 1 369 ? 8.164 37.031 20.031 1 89.81 369 SER A O 1
ATOM 2961 N N . TYR A 1 370 ? 6.414 37.719 21.234 1 91.12 370 TYR A N 1
ATOM 2962 C CA . TYR A 1 370 ? 5.469 37.562 20.141 1 91.12 370 TYR A CA 1
ATOM 2963 C C . TYR A 1 370 ? 5.711 38.594 19.062 1 91.12 370 TYR A C 1
ATOM 2965 O O . TYR A 1 370 ? 5.477 38.344 17.875 1 91.12 370 TYR A O 1
ATOM 2973 N N . GLN A 1 371 ? 6.164 39.719 19.438 1 86.31 371 GLN A N 1
ATOM 2974 C CA . GLN A 1 371 ? 6.375 40.844 18.516 1 86.31 371 GLN A CA 1
ATOM 2975 C C . GLN A 1 371 ? 7.605 40.594 17.641 1 86.31 371 GLN A C 1
ATOM 2977 O O . GLN A 1 371 ? 7.613 40.969 16.469 1 86.31 371 GLN A O 1
ATOM 2982 N N . GLU A 1 372 ? 8.578 39.969 18.172 1 83.75 372 GLU A N 1
ATOM 2983 C CA . GLU A 1 372 ? 9.844 39.781 17.453 1 83.75 372 GLU A CA 1
ATOM 2984 C C . GLU A 1 372 ? 9.875 38.469 16.703 1 83.75 372 GLU A C 1
ATOM 2986 O O . GLU A 1 372 ? 10.859 38.125 16.047 1 83.75 372 GLU A O 1
ATOM 2991 N N . SER A 1 373 ? 8.828 37.844 16.656 1 87.06 373 SER A N 1
ATOM 2992 C CA . SER A 1 373 ? 8.75 36.531 16.031 1 87.06 373 SER A CA 1
ATOM 2993 C C . SER A 1 373 ? 8.594 36.656 14.523 1 87.06 373 SER A C 1
ATOM 2995 O O . SER A 1 373 ? 8.258 37.719 14.008 1 87.06 373 SER A O 1
ATOM 2997 N N . SER A 1 374 ? 8.953 35.594 13.812 1 91.06 374 SER A N 1
ATOM 2998 C CA . SER A 1 374 ? 8.773 35.5 12.367 1 91.06 374 SER A CA 1
ATOM 2999 C C . SER A 1 374 ? 7.305 35.344 12 1 91.06 374 SER A C 1
ATOM 3001 O O . SER A 1 374 ? 6.961 35.25 10.82 1 91.06 374 SER A O 1
ATOM 3003 N N . HIS A 1 375 ? 6.445 35.375 12.992 1 94.69 375 HIS A N 1
ATOM 3004 C CA . HIS A 1 375 ? 5.008 35.219 12.805 1 94.69 375 HIS A CA 1
ATOM 3005 C C . HIS A 1 375 ? 4.246 36.438 13.32 1 94.69 375 HIS A C 1
ATOM 3007 O O . HIS A 1 375 ? 4.699 37.125 14.25 1 94.69 375 HIS A O 1
ATOM 3013 N N . ASP A 1 376 ? 3.184 36.781 12.641 1 95.19 376 ASP A N 1
ATOM 3014 C CA . ASP A 1 376 ? 2.266 37.781 13.164 1 95.19 376 ASP A CA 1
ATOM 3015 C C . ASP A 1 376 ? 1.146 37.125 13.977 1 95.19 376 ASP A C 1
ATOM 3017 O O . ASP A 1 376 ? 0.011 37.031 13.508 1 95.19 376 ASP A O 1
ATOM 3021 N N . PHE A 1 377 ? 1.476 36.875 15.195 1 96.06 377 PHE A N 1
ATOM 3022 C CA . PHE A 1 377 ? 0.584 36.125 16.094 1 96.06 377 PHE A CA 1
ATOM 3023 C C . PHE A 1 377 ? -0.71 36.906 16.312 1 96.06 377 PHE A C 1
ATOM 3025 O O . PHE A 1 377 ? -1.792 36.312 16.359 1 96.06 377 PHE A O 1
ATOM 3032 N N . SER A 1 378 ? -0.58 38.156 16.469 1 93.5 378 SER A N 1
ATOM 3033 C CA . SER A 1 378 ? -1.738 39 16.75 1 93.5 378 SER A CA 1
ATOM 3034 C C . SER A 1 378 ? -2.732 38.969 15.594 1 93.5 378 SER A C 1
ATOM 3036 O O . SER A 1 378 ? -3.941 38.844 15.812 1 93.5 378 SER A O 1
ATOM 3038 N N . LEU A 1 379 ? -2.201 39.125 14.453 1 95.69 379 LEU A N 1
ATOM 3039 C CA . LEU A 1 379 ? -3.066 39.094 13.281 1 95.69 379 LEU A CA 1
ATOM 3040 C C . LEU A 1 379 ? -3.76 37.75 13.141 1 95.69 379 LEU A C 1
ATOM 3042 O O . LEU A 1 379 ? -4.957 37.688 12.859 1 95.69 379 LEU A O 1
ATOM 3046 N N . GLU A 1 380 ? -3.023 36.625 13.297 1 97 380 GLU A N 1
ATOM 3047 C CA . GLU A 1 380 ? -3.605 35.312 13.227 1 97 380 GLU A CA 1
ATOM 3048 C C . GLU A 1 380 ? -4.711 35.125 14.258 1 97 380 GLU A C 1
ATOM 3050 O O . GLU A 1 380 ? -5.785 34.594 13.945 1 97 380 GLU A O 1
ATOM 3055 N N . TYR A 1 381 ? -4.398 35.594 15.43 1 96.75 381 TYR A N 1
ATOM 3056 C CA . TYR A 1 381 ? -5.375 35.469 16.5 1 96.75 381 TYR A CA 1
ATOM 3057 C C . TYR A 1 381 ? -6.648 36.25 16.156 1 96.75 381 TYR A C 1
ATOM 3059 O O . TYR A 1 381 ? -7.754 35.719 16.359 1 96.75 381 TYR A O 1
ATOM 3067 N N . LYS A 1 382 ? -6.516 37.438 15.711 1 96.38 382 LYS A N 1
ATOM 3068 C CA . LYS A 1 382 ? -7.656 38.25 15.32 1 96.38 382 LYS A CA 1
ATOM 3069 C C . LYS A 1 382 ? -8.5 37.562 14.266 1 96.38 382 LYS A C 1
ATOM 3071 O O . LYS A 1 382 ? -9.734 37.562 14.336 1 96.38 382 LYS A O 1
ATOM 3076 N N . LYS A 1 383 ? -7.883 36.969 13.32 1 96.25 383 LYS A N 1
ATOM 3077 C CA . LYS A 1 383 ? -8.594 36.25 12.258 1 96.25 383 LYS A CA 1
ATOM 3078 C C . LYS A 1 383 ? -9.359 35.062 12.82 1 96.25 383 LYS A C 1
ATOM 3080 O O . LYS A 1 383 ? -10.492 34.781 12.406 1 96.25 383 LYS A O 1
ATOM 3085 N N . LEU A 1 384 ? -8.727 34.344 13.75 1 97.12 384 LEU A N 1
ATOM 3086 C CA . LEU A 1 384 ? -9.406 33.219 14.367 1 97.12 384 LEU A CA 1
ATOM 3087 C C . LEU A 1 384 ? -10.602 33.688 15.188 1 97.12 384 LEU A C 1
ATOM 3089 O O . LEU A 1 384 ? -11.648 33.031 15.195 1 97.12 384 LEU A O 1
ATOM 3093 N N . GLN A 1 385 ? -10.484 34.812 15.797 1 96.56 385 GLN A N 1
ATOM 3094 C CA . GLN A 1 385 ? -11.586 35.375 16.562 1 96.56 385 GLN A CA 1
ATOM 3095 C C . GLN A 1 385 ? -12.75 35.75 15.648 1 96.56 385 GLN A C 1
ATOM 3097 O O . GLN A 1 385 ? -13.914 35.562 16 1 96.56 385 GLN A O 1
ATOM 3102 N N . GLU A 1 386 ? -12.383 36.281 14.57 1 95.81 386 GLU A N 1
ATOM 3103 C CA . GLU A 1 386 ? -13.414 36.656 13.594 1 95.81 386 GLU A CA 1
ATOM 3104 C C . GLU A 1 386 ? -14.18 35.438 13.117 1 95.81 386 GLU A C 1
ATOM 3106 O O . GLU A 1 386 ? -15.406 35.469 12.992 1 95.81 386 GLU A O 1
ATOM 3111 N N . LEU A 1 387 ? -13.492 34.375 12.852 1 96.06 387 LEU A N 1
ATOM 3112 C CA . LEU A 1 387 ? -14.117 33.125 12.406 1 96.06 387 LEU A CA 1
ATOM 3113 C C . LEU A 1 387 ? -14.984 32.531 13.516 1 96.06 387 LEU A C 1
ATOM 3115 O O . LEU A 1 387 ? -16.047 31.984 13.242 1 96.06 387 LEU A O 1
ATOM 3119 N N . ASP A 1 388 ? -14.461 32.625 14.68 1 96.62 388 ASP A N 1
ATOM 3120 C CA . ASP A 1 388 ? -15.234 32.156 15.828 1 96.62 388 ASP A CA 1
ATOM 3121 C C . ASP A 1 388 ? -16.547 32.938 15.961 1 96.62 388 ASP A C 1
ATOM 3123 O O . ASP A 1 388 ? -17.609 32.344 16.172 1 96.62 388 ASP A O 1
ATOM 3127 N N . ALA A 1 389 ? -16.453 34.219 15.828 1 96.19 389 ALA A N 1
ATOM 3128 C CA . ALA A 1 389 ? -17.625 35.062 15.945 1 96.19 389 ALA A CA 1
ATOM 3129 C C . ALA A 1 389 ? -18.672 34.719 14.875 1 96.19 389 ALA A C 1
ATOM 3131 O O . ALA A 1 389 ? -19.875 34.844 15.117 1 96.19 389 ALA A O 1
ATOM 3132 N N . LYS A 1 390 ? -18.203 34.25 13.742 1 94.19 390 LYS A N 1
ATOM 3133 C CA . LYS A 1 390 ? -19.078 33.875 12.641 1 94.19 390 LYS A CA 1
ATOM 3134 C C . LYS A 1 390 ? -19.609 32.469 12.797 1 94.19 390 LYS A C 1
ATOM 3136 O O . LYS A 1 390 ? -20.5 32.031 12.062 1 94.19 390 LYS A O 1
ATOM 3141 N N . GLY A 1 391 ? -19.031 31.719 13.68 1 94.25 391 GLY A N 1
ATOM 3142 C CA . GLY A 1 391 ? -19.438 30.344 13.906 1 94.25 391 GLY A CA 1
ATOM 3143 C C . GLY A 1 391 ? -18.734 29.344 12.992 1 94.25 391 GLY A C 1
ATOM 3144 O O . GLY A 1 391 ? -19.141 28.188 12.906 1 94.25 391 GLY A O 1
ATOM 3145 N N . ASP A 1 392 ? -17.688 29.766 12.289 1 94.44 392 ASP A N 1
ATOM 3146 C CA . ASP A 1 392 ? -16.969 28.906 11.344 1 94.44 392 ASP A CA 1
ATOM 3147 C C . ASP A 1 392 ? -16.031 27.953 12.078 1 94.44 392 ASP A C 1
ATOM 3149 O O . ASP A 1 392 ? -15.602 26.938 11.523 1 94.44 392 ASP A O 1
ATOM 3153 N N . LEU A 1 393 ? -15.664 28.344 13.281 1 96.81 393 LEU A N 1
ATOM 3154 C CA . LEU A 1 393 ? -14.914 27.5 14.195 1 96.81 393 LEU A CA 1
ATOM 3155 C C . LEU A 1 393 ? -15.227 27.859 15.648 1 96.81 393 LEU A C 1
ATOM 3157 O O . LEU A 1 393 ? -15.953 28.812 15.906 1 96.81 393 LEU A O 1
ATOM 3161 N N . LYS A 1 394 ? -14.812 27.016 16.531 1 98.06 394 LYS A N 1
ATOM 3162 C CA . LYS A 1 394 ? -14.891 27.312 17.953 1 98.06 394 LYS A CA 1
ATOM 3163 C C . LYS A 1 394 ? -13.5 27.547 18.547 1 98.06 394 LYS A C 1
ATOM 3165 O O . LYS A 1 394 ? -12.672 26.625 18.562 1 98.06 394 LYS A O 1
ATOM 3170 N N . HIS A 1 395 ? -13.305 28.703 18.969 1 98.12 395 HIS A N 1
ATOM 3171 C CA . HIS A 1 395 ? -12.039 29.047 19.594 1 98.12 395 HIS A CA 1
ATOM 3172 C C . HIS A 1 395 ? -12.156 29.062 21.109 1 98.12 395 HIS A C 1
ATOM 3174 O O . HIS A 1 395 ? -12.758 29.969 21.688 1 98.12 395 HIS A O 1
ATOM 3180 N N . VAL A 1 396 ? -11.477 28.078 21.766 1 96.94 396 VAL A N 1
ATOM 3181 C CA . VAL A 1 396 ? -11.617 27.922 23.203 1 96.94 396 VAL A CA 1
ATOM 3182 C C . VAL A 1 396 ? -10.391 28.484 23.906 1 96.94 396 VAL A C 1
ATOM 3184 O O . VAL A 1 396 ? -9.289 27.953 23.797 1 96.94 396 VAL A O 1
ATOM 3187 N N . VAL A 1 397 ? -10.469 29.5 24.672 1 92.06 397 VAL A N 1
ATOM 3188 C CA . VAL A 1 397 ? -9.367 30.141 25.375 1 92.06 397 VAL A CA 1
ATOM 3189 C C . VAL A 1 397 ? -9.641 30.125 26.875 1 92.06 397 VAL A C 1
ATOM 3191 O O . VAL A 1 397 ? -8.758 30.438 27.688 1 92.06 397 VAL A O 1
ATOM 3194 N N . GLY A 1 398 ? -10.664 29.578 27.438 1 87.38 398 GLY A N 1
ATOM 3195 C CA . GLY A 1 398 ? -10.992 29.547 28.844 1 87.38 398 GLY A CA 1
ATOM 3196 C C . GLY A 1 398 ? -11.141 28.141 29.391 1 87.38 398 GLY A C 1
ATOM 3197 O O . GLY A 1 398 ? -10.695 27.172 28.766 1 87.38 398 GLY A O 1
ATOM 3198 N N . VAL A 1 399 ? -11.594 28.109 30.547 1 92.38 399 VAL A N 1
ATOM 3199 C CA . VAL A 1 399 ? -11.797 26.844 31.25 1 92.38 399 VAL A CA 1
ATOM 3200 C C . VAL A 1 399 ? -12.953 26.078 30.609 1 92.38 399 VAL A C 1
ATOM 3202 O O . VAL A 1 399 ? -13.945 26.688 30.172 1 92.38 399 VAL A O 1
ATOM 3205 N N . CYS A 1 400 ? -12.719 24.828 30.453 1 94.38 400 CYS A N 1
ATOM 3206 C CA . CYS A 1 400 ? -13.758 23.969 29.906 1 94.38 400 CYS A CA 1
ATOM 3207 C C . CYS A 1 400 ? -14.633 23.375 31.016 1 94.38 400 CYS A C 1
ATOM 3209 O O . CYS A 1 400 ? -14.141 23.094 32.094 1 94.38 400 CYS A O 1
ATOM 3211 N N . LYS A 1 401 ? -16.047 23.312 30.828 1 82.69 401 LYS A N 1
ATOM 3212 C CA . LYS A 1 401 ? -16.969 22.734 31.797 1 82.69 401 LYS A CA 1
ATOM 3213 C C . LYS A 1 401 ? -16.859 21.219 31.844 1 82.69 401 LYS A C 1
ATOM 3215 O O . LYS A 1 401 ? -16.703 20.578 30.797 1 82.69 401 LYS A O 1
ATOM 3220 N N . PRO A 1 402 ? -16.781 20.641 33.031 1 69.44 402 PRO A N 1
ATOM 3221 C CA . PRO A 1 402 ? -16.719 19.188 33.125 1 69.44 402 PRO A CA 1
ATOM 3222 C C . PRO A 1 402 ? -17.906 18.5 32.469 1 69.44 402 PRO A C 1
ATOM 3224 O O . PRO A 1 402 ? -19.016 19.047 32.469 1 69.44 402 PRO A O 1
ATOM 3227 N N . HIS A 1 403 ? -17.75 17.797 31.344 1 55.09 403 HIS A N 1
ATOM 3228 C CA . HIS A 1 403 ? -18.875 17 30.844 1 55.09 403 HIS A CA 1
ATOM 3229 C C . HIS A 1 403 ? -19.609 16.312 32 1 55.09 403 HIS A C 1
ATOM 3231 O O . HIS A 1 403 ? -18.984 15.781 32.906 1 55.09 403 HIS A O 1
ATOM 3237 N N . ALA A 1 404 ? -20.812 16.75 32.219 1 44.16 404 ALA A N 1
ATOM 3238 C CA . ALA A 1 404 ? -21.656 16.062 33.219 1 44.16 404 ALA A CA 1
ATOM 3239 C C . ALA A 1 404 ? -21.547 14.555 33.062 1 44.16 404 ALA A C 1
ATOM 3241 O O . ALA A 1 404 ? -21.688 14.016 31.969 1 44.16 404 ALA A O 1
ATOM 3242 N N . GLU A 1 405 ? -20.781 13.852 33.781 1 42.34 405 GLU A N 1
ATOM 3243 C CA . GLU A 1 405 ? -20.891 12.406 33.938 1 42.34 405 GLU A CA 1
ATOM 3244 C C . GLU A 1 405 ? -22.359 11.969 33.969 1 42.34 405 GLU A C 1
ATOM 3246 O O . GLU A 1 405 ? -23.156 12.516 34.719 1 42.34 405 GLU A O 1
ATOM 3251 N N . ASP A 1 406 ? -22.953 11.703 32.812 1 37.91 406 ASP A N 1
ATOM 3252 C CA . ASP A 1 406 ? -24.234 11.023 32.906 1 37.91 406 ASP A CA 1
ATOM 3253 C C . ASP A 1 406 ? -24.234 10.008 34.062 1 37.91 406 ASP A C 1
ATOM 3255 O O . ASP A 1 406 ? -23.5 9.023 34.031 1 37.91 406 ASP A O 1
ATOM 3259 N N . HIS A 1 407 ? -24.328 10.414 35.281 1 37.22 407 HIS A N 1
ATOM 3260 C CA . HIS A 1 407 ? -24.703 9.516 36.375 1 37.22 407 HIS A CA 1
ATOM 3261 C C . HIS A 1 407 ? -25.938 8.688 36 1 37.22 407 HIS A C 1
ATOM 3263 O O . HIS A 1 407 ? -27 9.234 35.688 1 37.22 407 HIS A O 1
ATOM 3269 N N . GLY A 1 408 ? -25.797 7.605 35.25 1 33.34 408 GLY A N 1
ATOM 3270 C CA . GLY A 1 408 ? -26.828 6.582 35.125 1 33.34 408 GLY A CA 1
ATOM 3271 C C . GLY A 1 408 ? -27.562 6.352 36.438 1 33.34 408 GLY A C 1
ATOM 3272 O O . GLY A 1 408 ? -26.938 6.156 37.5 1 33.34 408 GLY A O 1
ATOM 3273 N N . HIS A 1 409 ? -28.75 7.008 36.688 1 32.41 409 HIS A N 1
ATOM 3274 C CA . HIS A 1 409 ? -29.766 6.672 37.688 1 32.41 409 HIS A CA 1
ATOM 3275 C C . HIS A 1 409 ? -30 5.168 37.75 1 32.41 409 HIS A C 1
ATOM 3277 O O . HIS A 1 409 ? -30.344 4.543 36.75 1 32.41 409 HIS A O 1
ATOM 3283 N N . SER A 1 410 ? -29.172 4.422 38.5 1 29.88 410 SER A N 1
ATOM 3284 C CA . SER A 1 410 ? -29.594 3.123 39.031 1 29.88 410 SER A CA 1
ATOM 3285 C C . SER A 1 410 ? -31.016 3.193 39.594 1 29.88 410 SER A C 1
ATOM 3287 O O . SER A 1 410 ? -31.188 3.268 40.812 1 29.88 410 SER A O 1
ATOM 3289 N N . SER A 1 411 ? -32.062 3.766 38.812 1 25.47 411 SER A N 1
ATOM 3290 C CA . SER A 1 411 ? -33.281 3.18 39.312 1 25.47 411 SER A CA 1
ATOM 3291 C C . SER A 1 411 ? -33.406 1.715 38.906 1 25.47 411 SER A C 1
ATOM 3293 O O . SER A 1 411 ? -33 1.337 37.812 1 25.47 411 SER A O 1
ATOM 3295 N N . MET B 1 1 ? -31.109 -18.672 -1.067 1 19.78 1 MET B N 1
ATOM 3296 C CA . MET B 1 1 ? -32.531 -18.891 -0.975 1 19.78 1 MET B CA 1
ATOM 3297 C C . MET B 1 1 ? -33.062 -19.625 -2.207 1 19.78 1 MET B C 1
ATOM 3299 O O . MET B 1 1 ? -33.531 -19 -3.152 1 19.78 1 MET B O 1
ATOM 3303 N N . LEU B 1 2 ? -32.125 -20.406 -2.619 1 20.27 2 LEU B N 1
ATOM 3304 C CA . LEU B 1 2 ? -32 -21.375 -3.711 1 20.27 2 LEU B CA 1
ATOM 3305 C C . LEU B 1 2 ? -32.938 -22.547 -3.494 1 20.27 2 LEU B C 1
ATOM 3307 O O . LEU B 1 2 ? -33.219 -23.312 -4.422 1 20.27 2 LEU B O 1
ATOM 3311 N N . PHE B 1 3 ? -33.219 -22.781 -2.236 1 20.64 3 PHE B N 1
ATOM 3312 C CA . PHE B 1 3 ? -33.906 -24.031 -1.977 1 20.64 3 PHE B CA 1
ATOM 3313 C C . PHE B 1 3 ? -35.312 -24.016 -2.566 1 20.64 3 PHE B C 1
ATOM 3315 O O . PHE B 1 3 ? -35.781 -25.016 -3.092 1 20.64 3 PHE B O 1
ATOM 3322 N N . CYS B 1 4 ? -36.156 -23.016 -2.307 1 18.55 4 CYS B N 1
ATOM 3323 C CA . CYS B 1 4 ? -37.594 -23.219 -2.555 1 18.55 4 CYS B CA 1
ATOM 3324 C C . CYS B 1 4 ? -37.875 -23.266 -4.051 1 18.55 4 CYS B C 1
ATOM 3326 O O . CYS B 1 4 ? -38.875 -23.828 -4.473 1 18.55 4 CYS B O 1
ATOM 3328 N N . LEU B 1 5 ? -37.375 -22.391 -4.941 1 21.73 5 LEU B N 1
ATOM 3329 C CA . LEU B 1 5 ? -38.188 -22.266 -6.164 1 21.73 5 LEU B CA 1
ATOM 3330 C C . LEU B 1 5 ? -38 -23.516 -7.039 1 21.73 5 LEU B C 1
ATOM 3332 O O . LEU B 1 5 ? -37.312 -23.469 -8.055 1 21.73 5 LEU B O 1
ATOM 3336 N N . LEU B 1 6 ? -37.625 -24.672 -6.5 1 20.19 6 LEU B N 1
ATOM 3337 C CA . LEU B 1 6 ? -37.406 -25.906 -7.25 1 20.19 6 LEU B CA 1
ATOM 3338 C C . LEU B 1 6 ? -38.719 -26.469 -7.773 1 20.19 6 LEU B C 1
ATOM 3340 O O . LEU B 1 6 ? -38.719 -27.391 -8.602 1 20.19 6 LEU B O 1
ATOM 3344 N N . THR B 1 7 ? -39.844 -26.156 -7.074 1 20.02 7 THR B N 1
ATOM 3345 C CA . THR B 1 7 ? -40.875 -27.156 -7.227 1 20.02 7 THR B CA 1
ATOM 3346 C C . THR B 1 7 ? -41.469 -27.109 -8.633 1 20.02 7 THR B C 1
ATOM 3348 O O . THR B 1 7 ? -41.688 -28.156 -9.266 1 20.02 7 THR B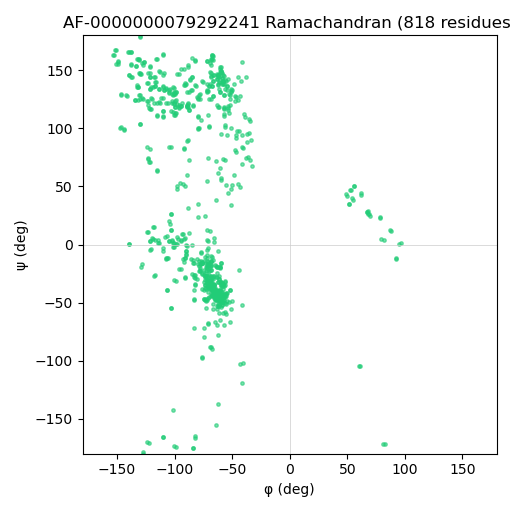 O 1
ATOM 3351 N N . THR B 1 8 ? -42.188 -26.156 -9.172 1 22.28 8 THR B N 1
ATOM 3352 C CA . THR B 1 8 ? -43.438 -26.438 -9.883 1 22.28 8 THR B CA 1
ATOM 3353 C C . THR B 1 8 ? -43.156 -26.75 -11.344 1 22.28 8 THR B C 1
ATOM 3355 O O . THR B 1 8 ? -44.094 -26.922 -12.141 1 22.28 8 THR B O 1
ATOM 3358 N N . LEU B 1 9 ? -42.031 -26.984 -12.062 1 22.69 9 LEU B N 1
ATOM 3359 C CA . LEU B 1 9 ? -42.094 -27.219 -13.5 1 22.69 9 LEU B CA 1
ATOM 3360 C C . LEU B 1 9 ? -42.812 -28.516 -13.805 1 22.69 9 LEU B C 1
ATOM 3362 O O . LEU B 1 9 ? -42.844 -28.969 -14.953 1 22.69 9 LEU B O 1
ATOM 3366 N N . PHE B 1 10 ? -43.375 -29.203 -12.82 1 22.38 10 PHE B N 1
ATOM 3367 C CA . PHE B 1 10 ? -44 -30.469 -13.156 1 22.38 10 PHE B CA 1
ATOM 3368 C C . PHE B 1 10 ? -45.312 -30.266 -13.906 1 22.38 10 PHE B C 1
ATOM 3370 O O . PHE B 1 10 ? -45.938 -31.234 -14.359 1 22.38 10 PHE B O 1
ATOM 3377 N N . MET B 1 11 ? -46.062 -29.141 -13.82 1 21.52 11 MET B N 1
ATOM 3378 C CA . MET B 1 11 ? -47.469 -29.5 -14.039 1 21.52 11 MET B CA 1
ATOM 3379 C C . MET B 1 11 ? -47.719 -29.797 -15.508 1 21.52 11 MET B C 1
ATOM 3381 O O . MET B 1 11 ? -48.719 -30.469 -15.852 1 21.52 11 MET B O 1
ATOM 3385 N N . VAL B 1 12 ? -47.312 -29.062 -16.594 1 22.69 12 VAL B N 1
ATOM 3386 C CA . VAL B 1 12 ? -48.344 -28.891 -17.625 1 22.69 12 VAL B CA 1
ATOM 3387 C C . VAL B 1 12 ? -48.531 -30.188 -18.391 1 22.69 12 VAL B C 1
ATOM 3389 O O . VAL B 1 12 ? -49.656 -30.609 -18.656 1 22.69 12 VAL B O 1
ATOM 3392 N N . LEU B 1 13 ? -47.781 -30.812 -19.469 1 23.23 13 LEU B N 1
ATOM 3393 C CA . LEU B 1 13 ? -48.375 -31.375 -20.688 1 23.23 13 LEU B CA 1
ATOM 3394 C C . LEU B 1 13 ? -48.75 -32.844 -20.484 1 23.23 13 LEU B C 1
ATOM 3396 O O . LEU B 1 13 ? -48.094 -33.719 -21.016 1 23.23 13 LEU B O 1
ATOM 3400 N N . HIS B 1 14 ? -49.125 -33.281 -19.266 1 21.02 14 HIS B N 1
ATOM 3401 C CA . HIS B 1 14 ? -49.719 -34.625 -19.328 1 21.02 14 HIS B CA 1
ATOM 3402 C C . HIS B 1 14 ? -51.094 -34.594 -19.984 1 21.02 14 HIS B C 1
ATOM 3404 O O . HIS B 1 14 ? -52.062 -34.062 -19.406 1 21.02 14 HIS B O 1
ATOM 3410 N N . GLU B 1 15 ? -51.375 -34.438 -21.312 1 22.8 15 GLU B N 1
ATOM 3411 C CA . GLU B 1 15 ? -52.688 -34.812 -21.797 1 22.8 15 GLU B CA 1
ATOM 3412 C C . GLU B 1 15 ? -53.125 -36.156 -21.188 1 22.8 15 GLU B C 1
ATOM 3414 O O . GLU B 1 15 ? -54.25 -36.25 -20.656 1 22.8 15 GLU B O 1
ATOM 3419 N N . SER B 1 16 ? -53.062 -37.312 -21.922 1 21.92 16 SER B N 1
ATOM 3420 C CA . SER B 1 16 ? -53.875 -38.531 -21.844 1 21.92 16 SER B CA 1
ATOM 3421 C C . SER B 1 16 ? -53.625 -39.281 -20.531 1 21.92 16 SER B C 1
ATOM 3423 O O . SER B 1 16 ? -54.562 -39.812 -19.922 1 21.92 16 SER B O 1
ATOM 3425 N N . HIS B 1 17 ? -52.688 -40.25 -20.312 1 22.84 17 HIS B N 1
ATOM 3426 C CA . HIS B 1 17 ? -53.062 -41.438 -19.531 1 22.84 17 HIS B CA 1
ATOM 3427 C C . HIS B 1 17 ? -53.406 -41.062 -18.094 1 22.84 17 HIS B C 1
ATOM 3429 O O . HIS B 1 17 ? -53.062 -40 -17.625 1 22.84 17 HIS B O 1
ATOM 3435 N N . GLU B 1 18 ? -53.312 -42 -16.953 1 24.03 18 GLU B N 1
ATOM 3436 C CA . GLU B 1 18 ? -54.281 -42.438 -15.938 1 24.03 18 GLU B CA 1
ATOM 3437 C C . GLU B 1 18 ? -54.5 -41.375 -14.875 1 24.03 18 GLU B C 1
ATOM 3439 O O . GLU B 1 18 ? -55.656 -41 -14.602 1 24.03 18 GLU B O 1
ATOM 3444 N N . SER B 1 19 ? -53.781 -41.406 -13.516 1 21.92 19 SER B N 1
ATOM 3445 C CA . SER B 1 19 ? -54.125 -41.594 -12.109 1 21.92 19 SER B CA 1
ATOM 3446 C C . SER B 1 19 ? -54.188 -40.281 -11.367 1 21.92 19 SER B C 1
ATOM 3448 O O . SER B 1 19 ? -53.781 -39.25 -11.898 1 21.92 19 SER B O 1
ATOM 3450 N N . SER B 1 20 ? -53.75 -39.906 -9.93 1 20.55 20 SER B N 1
ATOM 3451 C CA . SER B 1 20 ? -54.406 -39.188 -8.852 1 20.55 20 SER B CA 1
ATOM 3452 C C . SER B 1 20 ? -54.094 -37.688 -8.914 1 20.55 20 SER B C 1
ATOM 3454 O O . SER B 1 20 ? -53.031 -37.25 -8.445 1 20.55 20 SER B O 1
ATOM 3456 N N . ILE B 1 21 ? -54.281 -37.125 -10.062 1 24.56 21 ILE B N 1
ATOM 3457 C CA . ILE B 1 21 ? -53.844 -35.812 -10.492 1 24.56 21 ILE B CA 1
ATOM 3458 C C . ILE B 1 21 ? -54.5 -34.719 -9.617 1 24.56 21 ILE B C 1
ATOM 3460 O O . ILE B 1 21 ? -54.812 -33.625 -10.094 1 24.56 21 ILE B O 1
ATOM 3464 N N . LYS B 1 22 ? -55.438 -35.156 -8.695 1 23.19 22 LYS B N 1
ATOM 3465 C CA . LYS B 1 22 ? -56.219 -34.281 -7.852 1 23.19 22 LYS B CA 1
ATOM 3466 C C . LYS B 1 22 ? -55.375 -33.156 -7.234 1 23.19 22 LYS B C 1
ATOM 3468 O O . LYS B 1 22 ? -55.906 -32.25 -6.609 1 23.19 22 LYS B O 1
ATOM 3473 N N . ALA B 1 23 ? -53.938 -33.438 -7.184 1 22.41 23 ALA B N 1
ATOM 3474 C CA . ALA B 1 23 ? -53.219 -32.781 -6.074 1 22.41 23 ALA B CA 1
ATOM 3475 C C . ALA B 1 23 ? -52.812 -31.375 -6.426 1 22.41 23 ALA B C 1
ATOM 3477 O O . ALA B 1 23 ? -52 -30.75 -5.723 1 22.41 23 ALA B O 1
ATOM 3478 N N . SER B 1 24 ? -53.094 -30.875 -7.617 1 21.59 24 SER B N 1
ATOM 3479 C CA . SER B 1 24 ? -52.531 -29.672 -8.25 1 21.59 24 SER B CA 1
ATOM 3480 C C . SER B 1 24 ? -52.875 -28.422 -7.441 1 21.59 24 SER B C 1
ATOM 3482 O O . SER B 1 24 ? -51.969 -27.609 -7.168 1 21.59 24 SER B O 1
ATOM 3484 N N . ALA B 1 25 ? -54.125 -27.953 -7.602 1 23.41 25 ALA B N 1
ATOM 3485 C CA . ALA B 1 25 ? -54.562 -26.562 -7.75 1 23.41 25 ALA B CA 1
ATOM 3486 C C . ALA B 1 25 ? -54.5 -25.828 -6.418 1 23.41 25 ALA B C 1
ATOM 3488 O O . ALA B 1 25 ? -54.219 -24.625 -6.383 1 23.41 25 ALA B O 1
ATOM 3489 N N . MET B 1 26 ? -55.062 -26.547 -5.398 1 22.95 26 MET B N 1
ATOM 3490 C CA . MET B 1 26 ? -55.5 -25.75 -4.254 1 22.95 26 MET B CA 1
ATOM 3491 C C . MET B 1 26 ? -54.312 -25.109 -3.561 1 22.95 26 MET B C 1
ATOM 3493 O O . MET B 1 26 ? -54.438 -24.516 -2.492 1 22.95 26 MET B O 1
ATOM 3497 N N . ILE B 1 27 ? -53.031 -25.391 -4.215 1 29.12 27 ILE B N 1
ATOM 3498 C CA . ILE B 1 27 ? -51.812 -24.969 -3.555 1 29.12 27 ILE B CA 1
ATOM 3499 C C . ILE B 1 27 ? -51.594 -23.469 -3.771 1 29.12 27 ILE B C 1
ATOM 3501 O O . ILE B 1 27 ? -50.781 -22.844 -3.098 1 29.12 27 ILE B O 1
ATOM 3505 N N . HIS B 1 28 ? -52.219 -22.844 -4.887 1 28.8 28 HIS B N 1
ATOM 3506 C CA . HIS B 1 28 ? -51.812 -21.5 -5.312 1 28.8 28 HIS B CA 1
ATOM 3507 C C . HIS B 1 28 ? -52.188 -20.469 -4.262 1 28.8 28 HIS B C 1
ATOM 3509 O O . HIS B 1 28 ? -51.438 -19.516 -4.023 1 28.8 28 HIS B O 1
ATOM 3515 N N . SER B 1 29 ? -53.594 -20.438 -3.891 1 25.88 29 SER B N 1
ATOM 3516 C CA . SER B 1 29 ? -54.188 -19.234 -3.334 1 25.88 29 SER B CA 1
ATOM 3517 C C . SER B 1 29 ? -53.562 -18.891 -1.984 1 25.88 29 SER B C 1
ATOM 3519 O O . SER B 1 29 ? -53.406 -17.703 -1.661 1 25.88 29 SER B O 1
ATOM 3521 N N . LYS B 1 30 ? -53.406 -19.938 -1.14 1 29.94 30 LYS B N 1
ATOM 3522 C CA . LYS B 1 30 ? -53.219 -19.609 0.266 1 29.94 30 LYS B CA 1
ATOM 3523 C C . LYS B 1 30 ? -51.812 -19.062 0.501 1 29.94 30 LYS B C 1
ATOM 3525 O O . LYS B 1 30 ? -51.469 -18.688 1.621 1 29.94 30 LYS B O 1
ATOM 3530 N N . PHE B 1 31 ? -50.875 -19.297 -0.645 1 32.22 31 PHE B N 1
ATOM 3531 C CA . PHE B 1 31 ? -49.5 -18.859 -0.448 1 32.22 31 PHE B CA 1
ATOM 3532 C C . PHE B 1 31 ? -49.406 -17.344 -0.542 1 32.22 31 PHE B C 1
ATOM 3534 O O . PHE B 1 31 ? -48.5 -16.734 0.062 1 32.22 31 PHE B O 1
ATOM 3541 N N . LEU B 1 32 ? -50.312 -16.766 -1.429 1 33.34 32 LEU B N 1
ATOM 3542 C CA . LEU B 1 32 ? -50.25 -15.328 -1.672 1 33.34 32 LEU B CA 1
ATOM 3543 C C . LEU B 1 32 ? -50.531 -14.547 -0.393 1 33.34 32 LEU B C 1
ATOM 3545 O O . LEU B 1 32 ? -49.844 -13.547 -0.111 1 33.34 32 LEU B O 1
ATOM 3549 N N . LEU B 1 33 ? -51.656 -15.031 0.31 1 29.16 33 LEU B N 1
ATOM 3550 C CA . LEU B 1 33 ? -52.188 -14.18 1.364 1 29.16 33 LEU B CA 1
ATOM 3551 C C . LEU B 1 33 ? -51.219 -14.078 2.527 1 29.16 33 LEU B C 1
ATOM 3553 O O . LEU B 1 33 ? -51.031 -13 3.094 1 29.16 33 LEU B O 1
ATOM 3557 N N . LEU B 1 34 ? -50.531 -15.32 2.797 1 32 34 LEU B N 1
ATOM 3558 C CA . LEU B 1 34 ? -49.844 -15.273 4.074 1 32 34 LEU B CA 1
ATOM 3559 C C . LEU B 1 34 ? -48.562 -14.438 3.959 1 32 34 LEU B C 1
ATOM 3561 O O . LEU B 1 34 ? -48 -13.992 4.973 1 32 34 LEU B O 1
ATOM 3565 N N . CYS B 1 35 ? -48.125 -14.195 2.578 1 32.12 35 CYS B N 1
ATOM 3566 C CA . CYS B 1 35 ? -46.969 -13.336 2.35 1 32.12 35 CYS B CA 1
ATOM 3567 C C . CYS B 1 35 ? -47.281 -11.898 2.766 1 32.12 35 CYS B C 1
ATOM 3569 O O . CYS B 1 35 ? -46.375 -11.18 3.195 1 32.12 35 CYS B O 1
ATOM 3571 N N . LEU B 1 36 ? -48.562 -11.5 2.328 1 33.19 36 LEU B N 1
ATOM 3572 C CA . LEU B 1 36 ? -48.906 -10.094 2.502 1 33.19 36 LEU B CA 1
ATOM 3573 C C . LEU B 1 36 ? -48.906 -9.719 3.98 1 33.19 36 LEU B C 1
ATOM 3575 O O . LEU B 1 36 ? -48.469 -8.633 4.359 1 33.19 36 LEU B O 1
ATOM 3579 N N . VAL B 1 37 ? -49.531 -10.672 4.789 1 32.66 37 VAL B N 1
ATOM 3580 C CA . VAL B 1 37 ? -49.781 -10.258 6.164 1 32.66 37 VAL B CA 1
ATOM 3581 C C . VAL B 1 37 ? -48.469 -10.07 6.898 1 32.66 37 VAL B C 1
ATOM 3583 O O . VAL B 1 37 ? -48.375 -9.258 7.824 1 32.66 37 VAL B O 1
ATOM 3586 N N . VAL B 1 38 ? -47.344 -10.891 6.371 1 34.91 38 VAL B N 1
ATOM 3587 C CA . VAL B 1 38 ? -46.125 -10.758 7.156 1 34.91 38 VAL B CA 1
ATOM 3588 C C . VAL B 1 38 ? -45.469 -9.414 6.871 1 34.91 38 VAL B C 1
ATOM 3590 O O . VAL B 1 38 ? -44.594 -8.961 7.633 1 34.91 38 VAL B O 1
ATOM 3593 N N . SER B 1 39 ? -45.844 -8.797 5.594 1 33.5 39 SER B N 1
ATOM 3594 C CA . SER B 1 39 ? -45.344 -7.473 5.242 1 33.5 39 SER B CA 1
ATOM 3595 C C . SER B 1 39 ? -45.781 -6.43 6.258 1 33.5 39 SER B C 1
ATOM 3597 O O . SER B 1 39 ? -45.031 -5.527 6.609 1 33.5 39 SER B O 1
ATOM 3599 N N . LEU B 1 40 ? -47.125 -6.438 6.434 1 34.16 40 LEU B N 1
ATOM 3600 C CA . LEU B 1 40 ? -47.75 -5.305 7.113 1 34.16 40 LEU B CA 1
ATOM 3601 C C . LEU B 1 40 ? -47.312 -5.234 8.57 1 34.16 40 LEU B C 1
ATOM 3603 O O . LEU B 1 40 ? -47.062 -4.148 9.102 1 34.16 40 LEU B O 1
ATOM 3607 N N . VAL B 1 41 ? -47.312 -6.461 9.227 1 34.22 41 VAL B N 1
ATOM 3608 C CA . VAL B 1 41 ? -47.156 -6.383 10.672 1 34.22 41 VAL B CA 1
ATOM 3609 C C . VAL B 1 41 ? -45.719 -5.996 11.016 1 34.22 41 VAL B C 1
ATOM 3611 O O . VAL B 1 41 ? -45.406 -5.582 12.141 1 34.22 41 VAL B O 1
ATOM 3614 N N . PHE B 1 42 ? -44.719 -6.242 9.898 1 32.62 42 PHE B N 1
ATOM 3615 C CA . PHE B 1 42 ? -43.344 -5.824 10.172 1 32.62 42 PHE B CA 1
ATOM 3616 C C . PHE B 1 42 ? -43.219 -4.305 10.203 1 32.62 42 PHE B C 1
ATOM 3618 O O . PHE B 1 42 ? -42.375 -3.75 10.891 1 32.62 42 PHE B O 1
ATOM 3625 N N . SER B 1 43 ? -44.031 -3.621 9.273 1 33.62 43 SER B N 1
ATOM 3626 C CA . SER B 1 43 ? -43.938 -2.164 9.211 1 33.62 43 SER B CA 1
ATOM 3627 C C . SER B 1 43 ? -44.375 -1.535 10.531 1 33.62 43 SER B C 1
ATOM 3629 O O . SER B 1 43 ? -43.844 -0.488 10.93 1 33.62 43 SER B O 1
ATOM 3631 N N . PHE B 1 44 ? -45.531 -2.076 11.031 1 33.06 44 PHE B N 1
ATOM 3632 C CA . PHE B 1 44 ? -46.188 -1.346 12.117 1 33.06 44 PHE B CA 1
ATOM 3633 C C . PHE B 1 44 ? -45.344 -1.406 13.383 1 33.06 44 PHE B C 1
ATOM 3635 O O . PHE B 1 44 ? -45.219 -0.421 14.117 1 33.06 44 PHE B O 1
ATOM 3642 N N . LEU B 1 45 ? -44.844 -2.684 13.625 1 31.5 45 LEU B N 1
ATOM 3643 C CA . LEU B 1 45 ? -44.344 -2.842 14.984 1 31.5 45 LEU B CA 1
ATOM 3644 C C . LEU B 1 45 ? -43.031 -2.109 15.18 1 31.5 45 LEU B C 1
ATOM 3646 O O . LEU B 1 45 ? -42.625 -1.857 16.312 1 31.5 45 LEU B O 1
ATOM 3650 N N . VAL B 1 46 ? -42.219 -1.829 13.992 1 30.72 46 VAL B N 1
ATOM 3651 C CA . VAL B 1 46 ? -40.969 -1.097 14.133 1 30.72 46 VAL B CA 1
ATOM 3652 C C . VAL B 1 46 ? -41.281 0.379 14.391 1 30.72 46 VAL B C 1
ATOM 3654 O O . VAL B 1 46 ? -40.469 1.066 15.047 1 30.72 46 VAL B O 1
ATOM 3657 N N . THR B 1 47 ? -42.469 0.956 13.844 1 30.31 47 THR B N 1
ATOM 3658 C CA . THR B 1 47 ? -42.812 2.33 14.164 1 30.31 47 THR B CA 1
ATOM 3659 C C . THR B 1 47 ? -42.938 2.52 15.68 1 30.31 47 THR B C 1
ATOM 3661 O O . THR B 1 47 ? -42.5 3.555 16.203 1 30.31 47 THR B O 1
ATOM 3664 N N . ALA B 1 48 ? -43.719 1.576 16.234 1 29.08 48 ALA B N 1
ATOM 3665 C CA . ALA B 1 48 ? -44.094 1.873 17.625 1 29.08 48 ALA B CA 1
ATOM 3666 C C . ALA B 1 48 ? -42.844 1.94 18.516 1 29.08 48 ALA B C 1
ATOM 3668 O O . ALA B 1 48 ? -42.781 2.777 19.422 1 29.08 48 ALA B O 1
ATOM 3669 N N . MET B 1 49 ? -42.031 0.878 18.297 1 27.09 49 MET B N 1
ATOM 3670 C CA . MET B 1 49 ? -41.062 0.802 19.391 1 27.09 49 MET B CA 1
ATOM 3671 C C . MET B 1 49 ? -40.094 1.976 19.344 1 27.09 49 MET B C 1
ATOM 3673 O O . MET B 1 49 ? -39.188 2.092 20.188 1 27.09 49 MET B O 1
ATOM 3677 N N . LEU B 1 50 ? -40.031 2.805 18.125 1 25.38 50 LEU B N 1
ATOM 3678 C CA . LEU B 1 50 ? -39.25 4.039 18.094 1 25.38 50 LEU B CA 1
ATOM 3679 C C . LEU B 1 50 ? -39.781 5.055 19.094 1 25.38 50 LEU B C 1
ATOM 3681 O O . LEU B 1 50 ? -39.062 5.934 19.547 1 25.38 50 LEU B O 1
ATOM 3685 N N . ILE B 1 51 ? -41.156 5.105 19.203 1 26.09 51 ILE B N 1
ATOM 3686 C CA . ILE B 1 51 ? -41.688 6.238 19.953 1 26.09 51 ILE B CA 1
ATOM 3687 C C . ILE B 1 51 ? -41.188 6.207 21.391 1 26.09 51 ILE B C 1
ATOM 3689 O O . ILE B 1 51 ? -40.812 7.242 21.938 1 26.09 51 ILE B O 1
ATOM 3693 N N . LYS B 1 52 ? -41.562 5.016 22.016 1 21.95 52 LYS B N 1
ATOM 3694 C CA . LYS B 1 52 ? -41.844 5.168 23.438 1 21.95 52 LYS B CA 1
ATOM 3695 C C . LYS B 1 52 ? -40.594 5.613 24.188 1 21.95 52 LYS B C 1
ATOM 3697 O O . LYS B 1 52 ? -40.656 6.48 25.062 1 21.95 52 LYS B O 1
ATOM 3702 N N . ARG B 1 53 ? -39.656 4.668 24.25 1 21.83 53 ARG B N 1
ATOM 3703 C CA . ARG B 1 53 ? -39 4.57 25.562 1 21.83 53 ARG B CA 1
ATOM 3704 C C . ARG B 1 53 ? -38.094 5.766 25.828 1 21.83 53 ARG B C 1
ATOM 3706 O O . ARG B 1 53 ? -37.531 5.883 26.906 1 21.83 53 ARG B O 1
ATOM 3713 N N . GLU B 1 54 ? -37.688 6.531 24.766 1 20.92 54 GLU B N 1
ATOM 3714 C CA . GLU B 1 54 ? -36.656 7.43 25.281 1 20.92 54 GLU B CA 1
ATOM 3715 C C . GLU B 1 54 ? -37.25 8.516 26.172 1 20.92 54 GLU B C 1
ATOM 3717 O O . GLU B 1 54 ? -37 9.703 25.953 1 20.92 54 GLU B O 1
ATOM 3722 N N . LEU B 1 55 ? -38.531 8.273 26.516 1 20.8 55 LEU B N 1
ATOM 3723 C CA . LEU B 1 55 ? -39.125 9.312 27.344 1 20.8 55 LEU B CA 1
ATOM 3724 C C . LEU B 1 55 ? -38.25 9.609 28.547 1 20.8 55 LEU B C 1
ATOM 3726 O O . LEU B 1 55 ? -38.094 10.766 28.953 1 20.8 55 LEU B O 1
ATOM 3730 N N . TRP B 1 56 ? -38.156 8.562 29.453 1 18.92 56 TRP B N 1
ATOM 3731 C CA . TRP B 1 56 ? -38.375 8.891 30.859 1 18.92 56 TRP B CA 1
ATOM 3732 C C . TRP B 1 56 ? -37.219 9.703 31.422 1 18.92 56 TRP B C 1
ATOM 3734 O O . TRP B 1 56 ? -37.438 10.672 32.156 1 18.92 56 TRP B O 1
ATOM 3744 N N . SER B 1 57 ? -36.031 9.062 31.547 1 17.42 57 SER B N 1
ATOM 3745 C CA . SER B 1 57 ? -35.438 9.211 32.875 1 17.42 57 SER B CA 1
ATOM 3746 C C . SER B 1 57 ? -35.125 10.664 33.188 1 17.42 57 SER B C 1
ATOM 3748 O O . SER B 1 57 ? -35.094 11.5 32.281 1 17.42 57 SER B O 1
ATOM 3750 N N . CYS B 1 58 ? -33.844 10.859 33.812 1 19 58 CYS B N 1
ATOM 3751 C CA . CYS B 1 58 ? -33.406 11.5 35.031 1 19 58 CYS B CA 1
ATOM 3752 C C . CYS B 1 58 ? -33.312 13.016 34.875 1 19 58 CYS B C 1
ATOM 3754 O O . CYS B 1 58 ? -32.625 13.5 33.969 1 19 58 CYS B O 1
ATOM 3756 N N . ASN B 1 59 ? -34.344 13.711 35.344 1 18.42 59 ASN B N 1
ATOM 3757 C CA . ASN B 1 59 ? -34.938 15.016 35.594 1 18.42 59 ASN B CA 1
ATOM 3758 C C . ASN B 1 59 ? -33.906 16 36.125 1 18.42 59 ASN B C 1
ATOM 3760 O O . ASN B 1 59 ? -34.094 17.219 36.031 1 18.42 59 ASN B O 1
ATOM 3764 N N . THR B 1 60 ? -33.156 15.594 37.219 1 18.48 60 THR B N 1
ATOM 3765 C CA . THR B 1 60 ? -33.156 16.547 38.312 1 18.48 60 THR B CA 1
ATOM 3766 C C . THR B 1 60 ? -32.188 17.672 38.062 1 18.48 60 THR B C 1
ATOM 3768 O O . THR B 1 60 ? -31.844 18.453 38.938 1 18.48 60 THR B O 1
ATOM 3771 N N . SER B 1 61 ? -31.844 17.953 36.875 1 17.52 61 SER B N 1
ATOM 3772 C CA . SER B 1 61 ? -30.75 18.922 36.906 1 17.52 61 SER B CA 1
ATOM 3773 C C . SER B 1 61 ? -31.125 20.156 37.719 1 17.52 61 SER B C 1
ATOM 3775 O O . SER B 1 61 ? -32.156 20.797 37.438 1 17.52 61 SER B O 1
ATOM 3777 N N . ARG B 1 62 ? -30.734 20.078 39 1 20.02 62 ARG B N 1
ATOM 3778 C CA . ARG B 1 62 ? -30.844 21.203 39.938 1 20.02 62 ARG B CA 1
ATOM 3779 C C . ARG B 1 62 ? -30.406 22.5 39.25 1 20.02 62 ARG B C 1
ATOM 3781 O O . ARG B 1 62 ? -29.516 22.5 38.375 1 20.02 62 ARG B O 1
ATOM 3788 N N . GLU B 1 63 ? -31.125 23.594 39.531 1 19 63 GLU B N 1
ATOM 3789 C CA . GLU B 1 63 ? -31.203 25 39.125 1 19 63 GLU B CA 1
ATOM 3790 C C . GLU B 1 63 ? -29.922 25.75 39.5 1 19 63 GLU B C 1
ATOM 3792 O O . GLU B 1 63 ? -29.641 25.984 40.656 1 19 63 GLU B O 1
ATOM 3797 N N . VAL B 1 64 ? -28.688 25.141 39.375 1 20.06 64 VAL B N 1
ATOM 3798 C CA . VAL B 1 64 ? -27.719 25.953 40.062 1 20.06 64 VAL B CA 1
ATOM 3799 C C . VAL B 1 64 ? -27.859 27.422 39.656 1 20.06 64 VAL B C 1
ATOM 3801 O O . VAL B 1 64 ? -28.172 27.719 38.5 1 20.06 64 VAL B O 1
ATOM 3804 N N . PRO B 1 65 ? -27.75 28.266 40.719 1 20.12 65 PRO B N 1
ATOM 3805 C CA . PRO B 1 65 ? -28.031 29.703 40.75 1 20.12 65 PRO B CA 1
ATOM 3806 C C . PRO B 1 65 ? -27.266 30.469 39.656 1 20.12 65 PRO B C 1
ATOM 3808 O O . PRO B 1 65 ? -26.234 30 39.188 1 20.12 65 PRO B O 1
ATOM 3811 N N . GLY B 1 66 ? -27.922 31.453 39.094 1 19.55 66 GLY B N 1
ATOM 3812 C CA . GLY B 1 66 ? -27.734 32.375 38 1 19.55 66 GLY B CA 1
ATOM 3813 C C . GLY B 1 66 ? -26.516 33.25 38.156 1 19.55 66 GLY B C 1
ATOM 3814 O O . GLY B 1 66 ? -26.547 34.25 38.844 1 19.55 66 GLY B O 1
ATOM 3815 N N . PRO B 1 67 ? -25.234 32.594 38.344 1 19.98 67 PRO B N 1
ATOM 3816 C CA . PRO B 1 67 ? -24.328 33.625 38.844 1 19.98 67 PRO B CA 1
ATOM 3817 C C . PRO B 1 67 ? -24.5 34.969 38.125 1 19.98 67 PRO B C 1
ATOM 3819 O O . PRO B 1 67 ? -25.047 35.031 37.031 1 19.98 67 PRO B O 1
ATOM 3822 N N . ALA B 1 68 ? -24.062 36.031 38.875 1 21.8 68 ALA B N 1
ATOM 3823 C CA . ALA B 1 68 ? -24.109 37.5 38.812 1 21.8 68 ALA B CA 1
ATOM 3824 C C . ALA B 1 68 ? -23.453 38.031 37.531 1 21.8 68 ALA B C 1
ATOM 3826 O O . ALA B 1 68 ? -22.594 37.344 36.969 1 21.8 68 ALA B O 1
ATOM 3827 N N . HIS B 1 69 ? -24.031 39 36.969 1 19.22 69 HIS B N 1
ATOM 3828 C CA . HIS B 1 69 ? -23.938 39.812 35.781 1 19.22 69 HIS B CA 1
ATOM 3829 C C . HIS B 1 69 ? -22.562 40.438 35.656 1 19.22 69 HIS B C 1
ATOM 3831 O O . HIS B 1 69 ? -22.234 41.375 36.406 1 19.22 69 HIS B O 1
ATOM 3837 N N . ILE B 1 70 ? -21.453 39.719 35.75 1 21.42 70 ILE B N 1
ATOM 3838 C CA . ILE B 1 70 ? -20.312 40.625 35.688 1 21.42 70 ILE B CA 1
ATOM 3839 C C . ILE B 1 70 ? -20.391 41.5 34.438 1 21.42 70 ILE B C 1
ATOM 3841 O O . ILE B 1 70 ? -20.641 40.969 33.344 1 21.42 70 ILE B O 1
ATOM 3845 N N . PRO B 1 71 ? -20.453 42.781 34.625 1 19.94 71 PRO B N 1
ATOM 3846 C CA . PRO B 1 71 ? -20.625 43.781 33.562 1 19.94 71 PRO B CA 1
ATOM 3847 C C . PRO B 1 71 ? -19.5 43.719 32.531 1 19.94 71 PRO B C 1
ATOM 3849 O O . PRO B 1 71 ? -18.328 43.688 32.875 1 19.94 71 PRO B O 1
ATOM 3852 N N . ALA B 1 72 ? -19.734 43 31.438 1 23.59 72 ALA B N 1
ATOM 3853 C CA . ALA B 1 72 ? -18.922 42.812 30.234 1 23.59 72 ALA B CA 1
ATOM 3854 C C . ALA B 1 72 ? -18.516 44.125 29.609 1 23.59 72 ALA B C 1
ATOM 3856 O O . ALA B 1 72 ? -19.266 44.688 28.797 1 23.59 72 ALA B O 1
ATOM 3857 N N . HIS B 1 73 ? -18.094 45.031 30.422 1 21.98 73 HIS B N 1
ATOM 3858 C CA . HIS B 1 73 ? -17.859 46.188 29.547 1 21.98 73 HIS B CA 1
ATOM 3859 C C . HIS B 1 73 ? -16.781 45.875 28.516 1 21.98 73 HIS B C 1
ATOM 3861 O O . HIS B 1 73 ? -15.594 45.812 28.844 1 21.98 73 HIS B O 1
ATOM 3867 N N . ILE B 1 74 ? -17.031 44.906 27.688 1 24.8 74 ILE B N 1
ATOM 3868 C CA . ILE B 1 74 ? -16.109 44.75 26.578 1 24.8 74 ILE B CA 1
ATOM 3869 C C . ILE B 1 74 ? -16.016 46.062 25.781 1 24.8 74 ILE B C 1
ATOM 3871 O O . ILE B 1 74 ? -17.047 46.594 25.359 1 24.8 74 ILE B O 1
ATOM 3875 N N . PRO B 1 75 ? -14.992 46.812 25.984 1 24.58 75 PRO B N 1
ATOM 3876 C CA . PRO B 1 75 ? -15 48.031 25.156 1 24.58 75 PRO B CA 1
ATOM 3877 C C . PRO B 1 75 ? -15.375 47.719 23.703 1 24.58 75 PRO B C 1
ATOM 3879 O O . PRO B 1 75 ? -15.133 46.625 23.203 1 24.58 75 PRO B O 1
ATOM 3882 N N . ALA B 1 76 ? -16.453 48.438 23.203 1 27.05 76 ALA B N 1
ATOM 3883 C CA . ALA B 1 76 ? -17 48.469 21.844 1 27.05 76 ALA B CA 1
ATOM 3884 C C . ALA B 1 76 ? -15.891 48.5 20.797 1 27.05 76 ALA B C 1
ATOM 3886 O O . ALA B 1 76 ? -15.172 49.5 20.688 1 27.05 76 ALA B O 1
ATOM 3887 N N . ALA B 1 77 ? -15.156 47.438 20.641 1 26.72 77 ALA B N 1
ATOM 3888 C CA . ALA B 1 77 ? -14.195 47.469 19.547 1 26.72 77 ALA B CA 1
ATOM 3889 C C . ALA B 1 77 ? -14.812 48.062 18.281 1 26.72 77 ALA B C 1
ATOM 3891 O O . ALA B 1 77 ? -16.016 47.875 18.031 1 26.72 77 ALA B O 1
ATOM 3892 N N . ILE B 1 78 ? -14.156 49.031 17.734 1 30.91 78 ILE B N 1
ATOM 3893 C CA . ILE B 1 78 ? -14.398 49.719 16.453 1 30.91 78 ILE B CA 1
ATOM 3894 C C . ILE B 1 78 ? -14.664 48.688 15.375 1 30.91 78 ILE B C 1
ATOM 3896 O O . ILE B 1 78 ? -13.844 47.781 15.133 1 30.91 78 ILE B O 1
ATOM 3900 N N . HIS B 1 79 ? -15.945 48.438 15.07 1 29.84 79 HIS B N 1
ATOM 3901 C CA . HIS B 1 79 ? -16.375 47.656 13.914 1 29.84 79 HIS B CA 1
ATOM 3902 C C . HIS B 1 79 ? -15.703 48.156 12.633 1 29.84 79 HIS B C 1
ATOM 3904 O O . HIS B 1 79 ? -16.172 49.094 11.992 1 29.84 79 HIS B O 1
ATOM 3910 N N . ALA B 1 80 ? -14.414 48.281 12.633 1 31.28 80 ALA B N 1
ATOM 3911 C CA . ALA B 1 80 ? -13.969 48.531 11.266 1 31.28 80 ALA B CA 1
ATOM 3912 C C . ALA B 1 80 ? -14.523 47.5 10.297 1 31.28 80 ALA B C 1
ATOM 3914 O O . ALA B 1 80 ? -14.695 46.344 10.656 1 31.28 80 ALA B O 1
ATOM 3915 N N . GLU B 1 81 ? -15.273 47.938 9.32 1 35.75 81 GLU B N 1
ATOM 3916 C CA . GLU B 1 81 ? -15.734 47.188 8.164 1 35.75 81 GLU B CA 1
ATOM 3917 C C . GLU B 1 81 ? -14.703 46.156 7.734 1 35.75 81 GLU B C 1
ATOM 3919 O O . GLU B 1 81 ? -13.641 46.5 7.223 1 35.75 81 GLU B O 1
ATOM 3924 N N . LEU B 1 82 ? -14.5 45.156 8.555 1 39.06 82 LEU B N 1
ATOM 3925 C CA . LEU B 1 82 ? -13.609 44.062 8.164 1 39.06 82 LEU B CA 1
ATOM 3926 C C . LEU B 1 82 ? -13.93 43.594 6.75 1 39.06 82 LEU B C 1
ATOM 3928 O O . LEU B 1 82 ? -15.031 43.125 6.48 1 39.06 82 LEU B O 1
ATOM 3932 N N . PRO B 1 83 ? -13.281 44.156 5.789 1 39.88 83 PRO B N 1
ATOM 3933 C CA . PRO B 1 83 ? -13.57 43.812 4.402 1 39.88 83 PRO B CA 1
ATOM 3934 C C . PRO B 1 83 ? -13.797 42.312 4.223 1 39.88 83 PRO B C 1
ATOM 3936 O O . PRO B 1 83 ? -14.812 41.906 3.666 1 39.88 83 PRO B O 1
ATOM 3939 N N . SER B 1 84 ? -12.719 41.625 3.688 1 47.66 84 SER B N 1
ATOM 3940 C CA . SER B 1 84 ? -12.641 40.5 2.766 1 47.66 84 SER B CA 1
ATOM 3941 C C . SER B 1 84 ? -12.961 39.188 3.473 1 47.66 84 SER B C 1
ATOM 3943 O O . SER B 1 84 ? -12.383 38.875 4.516 1 47.66 84 SER B O 1
ATOM 3945 N N . ALA B 1 85 ? -14.078 38.594 3.254 1 60.44 85 ALA B N 1
ATOM 3946 C CA . ALA B 1 85 ? -14.555 37.281 3.736 1 60.44 85 ALA B CA 1
ATOM 3947 C C . ALA B 1 85 ? -13.414 36.281 3.832 1 60.44 85 ALA B C 1
ATOM 3949 O O . ALA B 1 85 ? -12.648 36.094 2.879 1 60.44 85 ALA B O 1
ATOM 3950 N N . LEU B 1 86 ? -12.984 35.969 5.07 1 74 86 LEU B N 1
ATOM 3951 C CA . LEU B 1 86 ? -12.016 34.906 5.285 1 74 86 LEU B CA 1
ATOM 3952 C C . LEU B 1 86 ? -12.414 33.625 4.516 1 74 86 LEU B C 1
ATOM 3954 O O . LEU B 1 86 ? -13.594 33.281 4.461 1 74 86 LEU B O 1
ATOM 3958 N N . PRO B 1 87 ? -11.461 33.156 3.656 1 73.31 87 PRO B N 1
ATOM 3959 C CA . PRO B 1 87 ? -11.766 31.969 2.846 1 73.31 87 PRO B CA 1
ATOM 3960 C C . PRO B 1 87 ? -12.258 30.797 3.682 1 73.31 87 PRO B C 1
ATOM 3962 O O . PRO B 1 87 ? -11.703 30.516 4.75 1 73.31 87 PRO B O 1
ATOM 3965 N N . LYS B 1 88 ? -13.469 30.422 3.523 1 72.44 88 LYS B N 1
ATOM 3966 C CA . LYS B 1 88 ? -13.992 29.203 4.129 1 72.44 88 LYS B CA 1
ATOM 3967 C C . LYS B 1 88 ? -13.797 28 3.199 1 72.44 88 LYS B C 1
ATOM 3969 O O . LYS B 1 88 ? -14.117 28.078 2.01 1 72.44 88 LYS B O 1
ATOM 3974 N N . TYR B 1 89 ? -13.062 27.016 3.709 1 77.62 89 TYR B N 1
ATOM 3975 C CA . TYR B 1 89 ? -12.938 25.781 2.939 1 77.62 89 TYR B CA 1
ATOM 3976 C C . TYR B 1 89 ? -13.945 24.75 3.41 1 77.62 89 TYR B C 1
ATOM 3978 O O . TYR B 1 89 ? -14.109 24.531 4.613 1 77.62 89 TYR B O 1
ATOM 3986 N N . THR B 1 90 ? -14.812 24.328 2.496 1 77.94 90 THR B N 1
ATOM 3987 C CA . THR B 1 90 ? -15.68 23.203 2.783 1 77.94 90 THR B CA 1
ATOM 3988 C C . THR B 1 90 ? -15.164 21.938 2.098 1 77.94 90 THR B C 1
ATOM 3990 O O . THR B 1 90 ? -14.891 21.938 0.896 1 77.94 90 THR B O 1
ATOM 3993 N N . PRO B 1 91 ? -14.961 20.969 2.947 1 81.12 91 PRO B N 1
ATOM 3994 C CA . PRO B 1 91 ? -14.539 19.719 2.314 1 81.12 91 PRO B CA 1
ATOM 3995 C C . PRO B 1 91 ? -15.461 19.297 1.176 1 81.12 91 PRO B C 1
ATOM 3997 O O . PRO B 1 91 ? -16.688 19.328 1.323 1 81.12 91 PRO B O 1
ATOM 4000 N N . LYS B 1 92 ? -14.867 18.984 0.149 1 84.62 92 LYS B N 1
ATOM 4001 C CA . LYS B 1 92 ? -15.641 18.578 -1.02 1 84.62 92 LYS B CA 1
ATOM 4002 C C . LYS B 1 92 ? -15.648 17.062 -1.183 1 84.62 92 LYS B C 1
ATOM 4004 O O . LYS B 1 92 ? -14.617 16.422 -0.994 1 84.62 92 LYS B O 1
ATOM 4009 N N . LYS B 1 93 ? -16.844 16.562 -1.475 1 90.19 93 LYS B N 1
ATOM 4010 C CA . LYS B 1 93 ? -16.953 15.148 -1.817 1 90.19 93 LYS B CA 1
ATOM 4011 C C . LYS B 1 93 ? -16.703 14.922 -3.307 1 90.19 93 LYS B C 1
ATOM 4013 O O . LYS B 1 93 ? -17.172 15.695 -4.145 1 90.19 93 LYS B O 1
ATOM 4018 N N . PHE B 1 94 ? -16.031 13.805 -3.568 1 92.62 94 PHE B N 1
ATOM 4019 C CA . PHE B 1 94 ? -15.852 13.438 -4.969 1 92.62 94 PHE B CA 1
ATOM 4020 C C . PHE B 1 94 ? -17.031 12.617 -5.461 1 92.62 94 PHE B C 1
ATOM 4022 O O . PHE B 1 94 ? -17.266 11.5 -4.984 1 92.62 94 PHE B O 1
ATOM 4029 N N . ASP B 1 95 ? -17.781 13.125 -6.402 1 91.5 95 ASP B N 1
ATOM 4030 C CA . ASP B 1 95 ? -18.859 12.391 -7.051 1 91.5 95 ASP B CA 1
ATOM 4031 C C . ASP B 1 95 ? -18.453 11.914 -8.438 1 91.5 95 ASP B C 1
ATOM 4033 O O . ASP B 1 95 ? -18.516 10.719 -8.734 1 91.5 95 ASP B O 1
ATOM 4037 N N . LYS B 1 96 ? -18.047 12.828 -9.156 1 92.5 96 LYS B N 1
ATOM 4038 C CA . LYS B 1 96 ? -17.531 12.609 -10.508 1 92.5 96 LYS B CA 1
ATOM 4039 C C . LYS B 1 96 ? -16.531 13.695 -10.898 1 92.5 96 LYS B C 1
ATOM 4041 O O . LYS B 1 96 ? -16.453 14.734 -10.25 1 92.5 96 LYS B O 1
ATOM 4046 N N . PHE B 1 97 ? -15.82 13.375 -11.898 1 94.06 97 PHE B N 1
ATOM 4047 C CA . PHE B 1 97 ? -14.922 14.398 -12.414 1 94.06 97 PHE B CA 1
ATOM 4048 C C . PHE B 1 97 ? -15.703 15.625 -12.875 1 94.06 97 PHE B C 1
ATOM 4050 O O . PHE B 1 97 ? -16.719 15.492 -13.562 1 94.06 97 PHE B O 1
ATOM 4057 N N . THR B 1 98 ? -15.312 16.812 -12.477 1 93.94 98 THR B N 1
ATOM 4058 C CA . THR B 1 98 ? -15.945 18.047 -12.922 1 93.94 98 THR B CA 1
ATOM 4059 C C . THR B 1 98 ? -15.578 18.359 -14.367 1 93.94 98 THR B C 1
ATOM 4061 O O . THR B 1 98 ? -16.359 18.969 -15.094 1 93.94 98 THR B O 1
ATOM 4064 N N . GLN B 1 99 ? -14.344 18.062 -14.688 1 95 99 GLN B N 1
ATOM 4065 C CA . GLN B 1 99 ? -13.883 18.156 -16.078 1 95 99 GLN B CA 1
ATOM 4066 C C . GLN B 1 99 ? -14.117 16.844 -16.812 1 95 99 GLN B C 1
ATOM 4068 O O . GLN B 1 99 ? -13.859 15.766 -16.266 1 95 99 GLN B O 1
ATOM 4073 N N . LYS B 1 100 ? -14.711 16.922 -18.016 1 96.19 100 LYS B N 1
ATOM 4074 C CA . LYS B 1 100 ? -14.922 15.711 -18.797 1 96.19 100 LYS B CA 1
ATOM 4075 C C . LYS B 1 100 ? -13.602 15 -19.094 1 96.19 100 LYS B C 1
ATOM 4077 O O . LYS B 1 100 ? -12.602 15.648 -19.406 1 96.19 100 LYS B O 1
ATOM 4082 N N . MET B 1 101 ? -13.672 13.656 -18.953 1 96.38 101 MET B N 1
ATOM 4083 C CA . MET B 1 101 ? -12.461 12.867 -19.125 1 96.38 101 MET B CA 1
ATOM 4084 C C . MET B 1 101 ? -12.586 11.93 -20.328 1 96.38 101 MET B C 1
ATOM 4086 O O . MET B 1 101 ? -13.68 11.445 -20.625 1 96.38 101 MET B O 1
ATOM 4090 N N . LYS B 1 102 ? -11.531 11.812 -21.062 1 96.81 102 LYS B N 1
ATOM 4091 C CA . LYS B 1 102 ? -11.344 10.719 -22.016 1 96.81 102 LYS B CA 1
ATOM 4092 C C . LYS B 1 102 ? -10.695 9.516 -21.359 1 96.81 102 LYS B C 1
ATOM 4094 O O . LYS B 1 102 ? -9.609 9.617 -20.781 1 96.81 102 LYS B O 1
ATOM 4099 N N . GLU B 1 103 ? -11.375 8.375 -21.391 1 96 103 GLU B N 1
ATOM 4100 C CA . GLU B 1 103 ? -10.852 7.145 -20.828 1 96 103 GLU B CA 1
ATOM 4101 C C . GLU B 1 103 ? -10.266 6.242 -21.906 1 96 103 GLU B C 1
ATOM 4103 O O . GLU B 1 103 ? -10.891 6.023 -22.953 1 96 103 GLU B O 1
ATOM 4108 N N . VAL B 1 104 ? -9.078 5.797 -21.672 1 97 104 VAL B N 1
ATOM 4109 C CA . VAL B 1 104 ? -8.406 4.871 -22.578 1 97 104 VAL B CA 1
ATOM 4110 C C . VAL B 1 104 ? -8.016 3.602 -21.828 1 97 104 VAL B C 1
ATOM 4112 O O . VAL B 1 104 ? -7.289 3.66 -20.828 1 97 104 VAL B O 1
ATOM 4115 N N . THR B 1 105 ? -8.477 2.463 -22.328 1 97 105 THR B N 1
ATOM 4116 C CA . THR B 1 105 ? -8.109 1.178 -21.734 1 97 105 THR B CA 1
ATOM 4117 C C . THR B 1 105 ? -6.785 0.683 -22.312 1 97 105 THR B C 1
ATOM 4119 O O . THR B 1 105 ? -6.574 0.708 -23.516 1 97 105 THR B O 1
ATOM 4122 N N . LEU B 1 106 ? -5.891 0.252 -21.438 1 96.12 106 LEU B N 1
ATOM 4123 C CA . LEU B 1 106 ? -4.609 -0.29 -21.875 1 96.12 106 LEU B CA 1
ATOM 4124 C C . LEU B 1 106 ? -4.633 -1.814 -21.875 1 96.12 106 LEU B C 1
ATOM 4126 O O . LEU B 1 106 ? -4.863 -2.432 -20.828 1 96.12 106 LEU B O 1
ATOM 4130 N N . GLN B 1 107 ? -4.457 -2.412 -23.016 1 96.69 107 GLN B N 1
ATOM 4131 C CA . GLN B 1 107 ? -4.316 -3.859 -23.156 1 96.69 107 GLN B CA 1
ATOM 4132 C C . GLN B 1 107 ? -2.857 -4.285 -23.016 1 96.69 107 GLN B C 1
ATOM 4134 O O . GLN B 1 107 ? -2.145 -4.414 -24.016 1 96.69 107 GLN B O 1
ATOM 4139 N N . CYS B 1 108 ? -2.492 -4.559 -21.797 1 96 108 CYS B N 1
ATOM 4140 C CA . CYS B 1 108 ? -1.102 -4.852 -21.469 1 96 108 CYS B CA 1
ATOM 4141 C C . CYS B 1 108 ? -0.745 -6.285 -21.844 1 96 108 CYS B C 1
ATOM 4143 O O . CYS B 1 108 ? -1.415 -7.227 -21.422 1 96 108 CYS B O 1
ATOM 4145 N N . LYS B 1 109 ? 0.289 -6.484 -22.547 1 95.62 109 LYS B N 1
ATOM 4146 C CA . LYS B 1 109 ? 0.788 -7.824 -22.844 1 95.62 109 LYS B CA 1
ATOM 4147 C C . LYS B 1 109 ? 1.642 -8.352 -21.688 1 95.62 109 LYS B C 1
ATOM 4149 O O . LYS B 1 109 ? 1.471 -9.492 -21.25 1 95.62 109 LYS B O 1
ATOM 4154 N N . ASN B 1 110 ? 2.533 -7.465 -21.266 1 95.94 110 ASN B N 1
ATOM 4155 C CA . ASN B 1 110 ? 3.41 -7.758 -20.141 1 95.94 110 ASN B CA 1
ATOM 4156 C C . ASN B 1 110 ? 3.229 -6.746 -19.016 1 95.94 110 ASN B C 1
ATOM 4158 O O . ASN B 1 110 ? 2.816 -5.609 -19.25 1 95.94 110 ASN B O 1
ATOM 4162 N N . VAL B 1 111 ? 3.502 -7.148 -17.844 1 96 111 VAL B N 1
ATOM 4163 C CA . VAL B 1 111 ? 3.58 -6.254 -16.688 1 96 111 VAL B CA 1
ATOM 4164 C C . VAL B 1 111 ? 4.996 -6.262 -16.125 1 96 111 VAL B C 1
ATOM 4166 O O . VAL B 1 111 ? 5.641 -7.312 -16.062 1 96 111 VAL B O 1
ATOM 4169 N N . CYS B 1 112 ? 5.453 -5.094 -15.812 1 96.5 112 CYS B N 1
ATOM 4170 C CA . CYS B 1 112 ? 6.824 -4.902 -15.352 1 96.5 112 CYS B CA 1
ATOM 4171 C C . CYS B 1 112 ? 6.859 -4.148 -14.031 1 96.5 112 CYS B C 1
ATOM 4173 O O . CYS B 1 112 ? 5.891 -3.482 -13.664 1 96.5 112 CYS B O 1
ATOM 4175 N N . SER B 1 113 ? 7.945 -4.328 -13.312 1 94.44 113 SER B N 1
ATOM 4176 C CA . SER B 1 113 ? 8.156 -3.594 -12.07 1 94.44 113 SER B CA 1
ATOM 4177 C C . SER B 1 113 ? 9.617 -3.188 -11.914 1 94.44 113 SER B C 1
ATOM 4179 O O . SER B 1 113 ? 10.516 -4.027 -12.016 1 94.44 113 SER B O 1
ATOM 4181 N N . GLU B 1 114 ? 9.836 -1.95 -11.672 1 90.38 114 GLU B N 1
ATOM 4182 C CA . GLU B 1 114 ? 11.18 -1.465 -11.375 1 90.38 114 GLU B CA 1
ATOM 4183 C C . GLU B 1 114 ? 11.562 -1.765 -9.93 1 90.38 114 GLU B C 1
ATOM 4185 O O . GLU B 1 114 ? 12.75 -1.899 -9.609 1 90.38 114 GLU B O 1
ATOM 4190 N N . ARG B 1 115 ? 10.625 -2.025 -9.102 1 86.94 115 ARG B N 1
ATOM 4191 C CA . ARG B 1 115 ? 10.867 -2.238 -7.676 1 86.94 115 ARG B CA 1
ATOM 4192 C C . ARG B 1 115 ? 11.031 -3.723 -7.363 1 86.94 115 ARG B C 1
ATOM 4194 O O . ARG B 1 115 ? 11.516 -4.086 -6.293 1 86.94 115 ARG B O 1
ATOM 4201 N N . ALA B 1 116 ? 10.523 -4.57 -8.258 1 88.5 116 ALA B N 1
ATOM 4202 C CA . ALA B 1 116 ? 10.656 -6.012 -8.094 1 88.5 116 ALA B CA 1
ATOM 4203 C C . ALA B 1 116 ? 11.828 -6.551 -8.914 1 88.5 116 ALA B C 1
ATOM 4205 O O . ALA B 1 116 ? 11.664 -7.496 -9.688 1 88.5 116 ALA B O 1
ATOM 4206 N N . ASP B 1 117 ? 12.992 -5.906 -8.812 1 90.62 117 ASP B N 1
ATOM 4207 C CA . ASP B 1 117 ? 14.219 -6.332 -9.484 1 90.62 117 ASP B CA 1
ATOM 4208 C C . ASP B 1 117 ? 14.102 -6.16 -11 1 90.62 117 ASP B C 1
ATOM 4210 O O . ASP B 1 117 ? 14.578 -7 -11.766 1 90.62 117 ASP B O 1
ATOM 4214 N N . ASP B 1 118 ? 13.32 -5.227 -11.5 1 93.25 118 ASP B N 1
ATOM 4215 C CA . ASP B 1 118 ? 13.195 -4.863 -12.906 1 93.25 118 ASP B CA 1
ATOM 4216 C C . ASP B 1 118 ? 12.68 -6.035 -13.734 1 93.25 118 ASP B C 1
ATOM 4218 O O . ASP B 1 118 ? 13.211 -6.328 -14.805 1 93.25 118 ASP B O 1
ATOM 4222 N N . ILE B 1 119 ? 11.734 -6.656 -13.227 1 94.62 119 ILE B N 1
ATOM 4223 C CA . ILE B 1 119 ? 11.242 -7.832 -13.938 1 94.62 119 ILE B CA 1
ATOM 4224 C C . ILE B 1 119 ? 10.07 -7.438 -14.836 1 94.62 119 ILE B C 1
ATOM 4226 O O . ILE B 1 119 ? 9.344 -6.488 -14.539 1 94.62 119 ILE B O 1
ATOM 4230 N N . CYS B 1 120 ? 9.906 -8.164 -15.938 1 96.06 120 CYS B N 1
ATOM 4231 C CA . CYS B 1 120 ? 8.75 -8.117 -16.828 1 96.06 120 CYS B CA 1
ATOM 4232 C C . CYS B 1 120 ? 8.219 -9.516 -17.109 1 96.06 120 CYS B C 1
ATOM 4234 O O . CYS B 1 120 ? 8.977 -10.398 -17.516 1 96.06 120 CYS B O 1
ATOM 4236 N N . VAL B 1 121 ? 6.961 -9.719 -16.859 1 95.81 121 VAL B N 1
ATOM 4237 C CA . VAL B 1 121 ? 6.363 -11.031 -17.062 1 95.81 121 VAL B CA 1
ATOM 4238 C C . VAL B 1 121 ? 5.066 -10.898 -17.859 1 95.81 121 VAL B C 1
ATOM 4240 O O . VAL B 1 121 ? 4.398 -9.859 -17.797 1 95.81 121 VAL B O 1
ATOM 4243 N N . PRO B 1 122 ? 4.727 -11.922 -18.703 1 95 122 PRO B N 1
ATOM 4244 C CA . PRO B 1 122 ? 3.412 -11.875 -19.344 1 95 122 PRO B CA 1
ATOM 4245 C C . PRO B 1 122 ? 2.27 -11.719 -18.344 1 95 122 PRO B C 1
ATOM 4247 O O . PRO B 1 122 ? 2.27 -12.359 -17.297 1 95 122 PRO B O 1
ATOM 4250 N N . LEU B 1 123 ? 1.34 -10.859 -18.672 1 94.94 123 LEU B N 1
ATOM 4251 C CA . LEU B 1 123 ? 0.225 -10.562 -17.781 1 94.94 123 LEU B CA 1
ATOM 4252 C C . LEU B 1 123 ? -0.473 -11.844 -17.328 1 94.94 123 LEU B C 1
ATOM 4254 O O . LEU B 1 123 ? -0.78 -12.008 -16.156 1 94.94 123 LEU B O 1
ATOM 4258 N N . ASP B 1 124 ? -0.625 -12.805 -18.203 1 93.62 124 ASP B N 1
ATOM 4259 C CA . ASP B 1 124 ? -1.408 -14.008 -17.938 1 93.62 124 ASP B CA 1
ATOM 4260 C C . ASP B 1 124 ? -0.635 -14.984 -17.047 1 93.62 124 ASP B C 1
ATOM 4262 O O . ASP B 1 124 ? -1.193 -15.969 -16.562 1 93.62 124 ASP B O 1
ATOM 4266 N N . LEU B 1 125 ? 0.624 -14.719 -16.766 1 95.5 125 LEU B N 1
ATOM 4267 C CA . LEU B 1 125 ? 1.433 -15.586 -15.922 1 95.5 125 LEU B CA 1
ATOM 4268 C C . LEU B 1 125 ? 1.905 -14.836 -14.672 1 95.5 125 LEU B C 1
ATOM 4270 O O . LEU B 1 125 ? 2.699 -15.367 -13.891 1 95.5 125 LEU B O 1
ATOM 4274 N N . ALA B 1 126 ? 1.455 -13.617 -14.492 1 95.12 126 ALA B N 1
ATOM 4275 C CA . ALA B 1 126 ? 1.921 -12.773 -13.391 1 95.12 126 ALA B CA 1
ATOM 4276 C C . ALA B 1 126 ? 1.305 -13.219 -12.062 1 95.12 126 ALA B C 1
ATOM 4278 O O . ALA B 1 126 ? 0.134 -13.602 -12.016 1 95.12 126 ALA B O 1
ATOM 4279 N N . ILE B 1 127 ? 2.098 -13.188 -11.07 1 96.62 127 ILE B N 1
ATOM 4280 C CA . ILE B 1 127 ? 1.642 -13.328 -9.688 1 96.62 127 ILE B CA 1
ATOM 4281 C C . ILE B 1 127 ? 1.533 -11.953 -9.039 1 96.62 127 ILE B C 1
ATOM 4283 O O . ILE B 1 127 ? 2.541 -11.266 -8.844 1 96.62 127 ILE B O 1
ATOM 4287 N N . PHE B 1 128 ? 0.334 -11.547 -8.727 1 95.69 128 PHE B N 1
ATOM 4288 C CA . PHE B 1 128 ? 0.097 -10.273 -8.062 1 95.69 128 PHE B CA 1
ATOM 4289 C C . PHE B 1 128 ? -0.037 -10.461 -6.559 1 95.69 128 PHE B C 1
ATOM 4291 O O . PHE B 1 128 ? -0.942 -11.148 -6.09 1 95.69 128 PHE B O 1
ATOM 4298 N N . ILE B 1 129 ? 0.842 -9.859 -5.848 1 96.31 129 ILE B N 1
ATOM 4299 C CA . ILE B 1 129 ? 0.84 -9.961 -4.391 1 96.31 129 ILE B CA 1
ATOM 4300 C C . ILE B 1 129 ? 0.218 -8.703 -3.787 1 96.31 129 ILE B C 1
ATOM 4302 O O . ILE B 1 129 ? 0.71 -7.594 -4.004 1 96.31 129 ILE B O 1
ATOM 4306 N N . TYR B 1 130 ? -0.831 -8.883 -3.035 1 94.75 130 TYR B N 1
ATOM 4307 C CA . TYR B 1 130 ? -1.448 -7.734 -2.381 1 94.75 130 TYR B CA 1
ATOM 4308 C C . TYR B 1 130 ? -0.512 -7.129 -1.342 1 94.75 130 TYR B C 1
ATOM 4310 O O . TYR B 1 130 ? 0.212 -7.852 -0.654 1 94.75 130 TYR B O 1
ATOM 4318 N N . ARG B 1 131 ? -0.658 -5.832 -1.27 1 90.56 131 ARG B N 1
ATOM 4319 C CA . ARG B 1 131 ? 0.051 -5.141 -0.198 1 90.56 131 ARG B CA 1
ATOM 4320 C C . ARG B 1 131 ? -0.425 -5.617 1.171 1 90.56 131 ARG B C 1
ATOM 4322 O O . ARG B 1 131 ? -1.615 -5.867 1.367 1 90.56 131 ARG B O 1
ATOM 4329 N N . GLY B 1 132 ? 0.475 -5.664 2.107 1 86.31 132 GLY B N 1
ATOM 4330 C CA . GLY B 1 132 ? 0.213 -6.27 3.402 1 86.31 132 GLY B CA 1
ATOM 4331 C C . GLY B 1 132 ? -0.788 -5.492 4.234 1 86.31 132 GLY B C 1
ATOM 4332 O O . GLY B 1 132 ? -1.49 -6.066 5.07 1 86.31 132 GLY B O 1
ATOM 4333 N N . ASP B 1 133 ? -0.879 -4.195 4.02 1 82.19 133 ASP B N 1
ATOM 4334 C CA . ASP B 1 133 ? -1.723 -3.355 4.863 1 82.19 133 ASP B CA 1
ATOM 4335 C C . ASP B 1 133 ? -3.143 -3.271 4.309 1 82.19 133 ASP B C 1
ATOM 4337 O O . ASP B 1 133 ? -4.031 -2.695 4.941 1 82.19 133 ASP B O 1
ATOM 4341 N N . LEU B 1 134 ? -3.408 -3.885 3.225 1 87.19 134 LEU B N 1
ATOM 4342 C CA . LEU B 1 134 ? -4.738 -3.836 2.623 1 87.19 134 LEU B CA 1
ATOM 4343 C C . LEU B 1 134 ? -5.66 -4.871 3.256 1 87.19 134 LEU B C 1
ATOM 4345 O O . LEU B 1 134 ? -5.387 -6.07 3.195 1 87.19 134 LEU B O 1
ATOM 4349 N N . PRO B 1 135 ? -6.754 -4.477 3.852 1 87.31 135 PRO B N 1
ATOM 4350 C CA . PRO B 1 135 ? -7.688 -5.445 4.434 1 87.31 135 PRO B CA 1
ATOM 4351 C C . PRO B 1 135 ? -8.258 -6.41 3.398 1 87.31 135 PRO B C 1
ATOM 4353 O O . PRO B 1 135 ? -8.398 -6.055 2.225 1 87.31 135 PRO B O 1
ATOM 4356 N N . ALA B 1 136 ? -8.625 -7.574 3.857 1 92.94 136 ALA B N 1
ATOM 4357 C CA . ALA B 1 136 ? -9.094 -8.633 2.965 1 92.94 136 ALA B CA 1
ATOM 4358 C C . ALA B 1 136 ? -10.328 -8.188 2.186 1 92.94 136 ALA B C 1
ATOM 4360 O O . ALA B 1 136 ? -10.508 -8.57 1.024 1 92.94 136 ALA B O 1
ATOM 4361 N N . GLU B 1 137 ? -11.164 -7.355 2.785 1 91.31 137 GLU B N 1
ATOM 4362 C CA . GLU B 1 137 ? -12.398 -6.883 2.16 1 91.31 137 GLU B CA 1
ATOM 4363 C C . GLU B 1 137 ? -12.102 -6.035 0.927 1 91.31 137 GLU B C 1
ATOM 4365 O O . GLU B 1 137 ? -12.961 -5.871 0.06 1 91.31 137 GLU B O 1
ATOM 4370 N N . GLN B 1 138 ? -10.875 -5.566 0.832 1 89 138 GLN B N 1
ATOM 4371 C CA . GLN B 1 138 ? -10.5 -4.695 -0.28 1 89 138 GLN B CA 1
ATOM 4372 C C . GLN B 1 138 ? -9.719 -5.465 -1.342 1 89 138 GLN B C 1
ATOM 4374 O O . GLN B 1 138 ? -9.273 -4.887 -2.334 1 89 138 GLN B O 1
ATOM 4379 N N . HIS B 1 139 ? -9.539 -6.75 -1.116 1 93.31 139 HIS B N 1
ATOM 4380 C CA . HIS B 1 139 ? -9.008 -7.594 -2.182 1 93.31 139 HIS B CA 1
ATOM 4381 C C . HIS B 1 139 ? -10.031 -7.785 -3.295 1 93.31 139 HIS B C 1
ATOM 4383 O O . HIS B 1 139 ? -10.891 -8.664 -3.205 1 93.31 139 HIS B O 1
ATOM 4389 N N . THR B 1 140 ? -9.828 -7.035 -4.367 1 88.81 140 THR B N 1
ATOM 4390 C CA . THR B 1 140 ? -10.844 -7.023 -5.414 1 88.81 140 THR B CA 1
ATOM 4391 C C . THR B 1 140 ? -10.539 -8.078 -6.473 1 88.81 140 THR B C 1
ATOM 4393 O O . THR B 1 140 ? -11.406 -8.422 -7.281 1 88.81 140 THR B O 1
ATOM 4396 N N . TYR B 1 141 ? -9.305 -8.586 -6.453 1 91 141 TYR B N 1
ATOM 4397 C CA . TYR B 1 141 ? -8.867 -9.531 -7.477 1 91 141 TYR B CA 1
ATOM 4398 C C . TYR B 1 141 ? -9.18 -9 -8.875 1 91 141 TYR B C 1
ATOM 4400 O O . TYR B 1 141 ? -9.688 -9.742 -9.719 1 91 141 TYR B O 1
ATOM 4408 N N . ASP B 1 142 ? -8.922 -7.664 -9.062 1 75.75 142 ASP B N 1
ATOM 4409 C CA . ASP B 1 142 ? -9.312 -6.891 -10.234 1 75.75 142 ASP B CA 1
ATOM 4410 C C . ASP B 1 142 ? -8.656 -7.438 -11.5 1 75.75 142 ASP B C 1
ATOM 4412 O O . ASP B 1 142 ? -7.43 -7.449 -11.609 1 75.75 142 ASP B O 1
ATOM 4416 N N . ARG B 1 143 ? -9.477 -7.859 -12.383 1 77.81 143 ARG B N 1
ATOM 4417 C CA . ARG B 1 143 ? -9.039 -8.375 -13.68 1 77.81 143 ARG B CA 1
ATOM 4418 C C . ARG B 1 143 ? -9.297 -7.367 -14.789 1 77.81 143 ARG B C 1
ATOM 4420 O O . ARG B 1 143 ? -9.398 -7.734 -15.961 1 77.81 143 ARG B O 1
ATOM 4427 N N . GLN B 1 144 ? -9.438 -6.168 -14.336 1 79.56 144 GLN B N 1
ATOM 4428 C CA . GLN B 1 144 ? -9.703 -5.145 -15.336 1 79.56 144 GLN B CA 1
ATOM 4429 C C . GLN B 1 144 ? -8.406 -4.523 -15.852 1 79.56 144 GLN B C 1
ATOM 4431 O O . GLN B 1 144 ? -7.477 -4.285 -15.078 1 79.56 144 GLN B O 1
ATOM 4436 N N . LYS B 1 145 ? -8.445 -4.344 -17.125 1 89.62 145 LYS B N 1
ATOM 4437 C CA . LYS B 1 145 ? -7.324 -3.627 -17.734 1 89.62 145 LYS B CA 1
ATOM 4438 C C . LYS B 1 145 ? -7.223 -2.203 -17.203 1 89.62 145 LYS B C 1
ATOM 4440 O O . LYS B 1 145 ? -8.234 -1.582 -16.875 1 89.62 145 LYS B O 1
ATOM 4445 N N . PRO B 1 146 ? -6.004 -1.718 -17.047 1 92.12 146 PRO B N 1
ATOM 4446 C CA . PRO B 1 146 ? -5.844 -0.349 -16.547 1 92.12 146 PRO B CA 1
ATOM 4447 C C . PRO B 1 146 ? -6.547 0.684 -17.422 1 92.12 146 PRO B C 1
ATOM 4449 O O . PRO B 1 146 ? -6.578 0.542 -18.656 1 92.12 146 PRO B O 1
ATOM 4452 N N . ILE B 1 147 ? -7.113 1.604 -16.828 1 93.44 147 ILE B N 1
ATOM 4453 C CA . ILE B 1 147 ? -7.746 2.727 -17.5 1 93.44 147 ILE B CA 1
ATOM 4454 C C . ILE B 1 147 ? -6.949 4.004 -17.25 1 93.44 147 ILE B C 1
ATOM 4456 O O . ILE B 1 147 ? -6.602 4.312 -16.109 1 93.44 147 ILE B O 1
ATOM 4460 N N . VAL B 1 148 ? -6.594 4.637 -18.297 1 94.94 148 VAL B N 1
ATOM 4461 C CA . VAL B 1 148 ? -5.961 5.949 -18.234 1 94.94 148 VAL B CA 1
ATOM 4462 C C . VAL B 1 148 ? -6.996 7.039 -18.484 1 94.94 148 VAL B C 1
ATOM 4464 O O . VAL B 1 148 ? -7.742 6.973 -19.469 1 94.94 148 VAL B O 1
ATOM 4467 N N . ARG B 1 149 ? -7.082 8.039 -17.703 1 94 149 ARG B N 1
ATOM 4468 C CA . ARG B 1 149 ? -8.023 9.148 -17.828 1 94 149 ARG B CA 1
ATOM 4469 C C . ARG B 1 149 ? -7.305 10.445 -18.156 1 94 149 ARG B C 1
ATOM 4471 O O . ARG B 1 149 ? -6.379 10.852 -17.453 1 94 149 ARG B O 1
ATOM 4478 N N . LEU B 1 150 ? -7.617 11.047 -19.203 1 95.88 150 LEU B N 1
ATOM 4479 C CA . LEU B 1 150 ? -7.109 12.336 -19.641 1 95.88 150 LEU B CA 1
ATOM 4480 C C . LEU B 1 150 ? -8.25 13.336 -19.828 1 95.88 150 LEU B C 1
ATOM 4482 O O . LEU B 1 150 ? -9.375 12.945 -20.141 1 95.88 150 LEU B O 1
ATOM 4486 N N . PRO B 1 151 ? -7.93 14.617 -19.562 1 95.56 151 PRO B N 1
ATOM 4487 C CA . PRO B 1 151 ? -8.992 15.578 -19.859 1 95.56 151 PRO B CA 1
ATOM 4488 C C . PRO B 1 151 ? -9.469 15.492 -21.312 1 95.56 151 PRO B C 1
ATOM 4490 O O . PRO B 1 151 ? -8.664 15.281 -22.219 1 95.56 151 PRO B O 1
ATOM 4493 N N . LEU B 1 152 ? -10.812 15.648 -21.469 1 96.5 152 LEU B N 1
ATOM 4494 C CA . LEU B 1 152 ? -11.375 15.656 -22.812 1 96.5 152 LEU B CA 1
ATOM 4495 C C . LEU B 1 152 ? -11.188 17.016 -23.469 1 96.5 152 LEU B C 1
ATOM 4497 O O . LEU B 1 152 ? -11.953 17.953 -23.219 1 96.5 152 LEU B O 1
ATOM 4501 N N . ILE B 1 153 ? -10.227 17.172 -24.312 1 94.88 153 ILE B N 1
ATOM 4502 C CA . ILE B 1 153 ? -9.898 18.344 -25.109 1 94.88 153 ILE B CA 1
ATOM 4503 C C . ILE B 1 153 ? -9.711 17.922 -26.578 1 94.88 153 ILE B C 1
ATOM 4505 O O . ILE B 1 153 ? -9.883 16.75 -26.922 1 94.88 153 ILE B O 1
ATOM 4509 N N . ASP B 1 154 ? -9.43 18.844 -27.422 1 94.31 154 ASP B N 1
ATOM 4510 C CA . ASP B 1 154 ? -9.312 18.562 -28.844 1 94.31 154 ASP B CA 1
ATOM 4511 C C . ASP B 1 154 ? -8.219 17.531 -29.109 1 94.31 154 ASP B C 1
ATOM 4513 O O . ASP B 1 154 ? -8.383 16.641 -29.953 1 94.31 154 ASP B O 1
ATOM 4517 N N . ALA B 1 155 ? -7.199 17.609 -28.297 1 93.38 155 ALA B N 1
ATOM 4518 C CA . ALA B 1 155 ? -6.047 16.734 -28.516 1 93.38 155 ALA B CA 1
ATOM 4519 C C . ALA B 1 155 ? -6.371 15.297 -28.109 1 93.38 155 ALA B C 1
ATOM 4521 O O . ALA B 1 155 ? -5.812 14.352 -28.672 1 93.38 155 ALA B O 1
ATOM 4522 N N . THR B 1 156 ? -7.316 15.07 -27.141 1 96.88 156 THR B N 1
ATOM 4523 C CA . THR B 1 156 ? -7.539 13.734 -26.594 1 96.88 156 THR B CA 1
ATOM 4524 C C . THR B 1 156 ? -8.836 13.141 -27.141 1 96.88 156 THR B C 1
ATOM 4526 O O . THR B 1 156 ? -9.07 11.938 -27.031 1 96.88 156 THR B O 1
ATOM 4529 N N . LYS B 1 157 ? -9.664 13.914 -27.781 1 94.69 157 LYS B N 1
ATOM 4530 C CA . LYS B 1 157 ? -11 13.5 -28.219 1 94.69 157 LYS B CA 1
ATOM 4531 C C . LYS B 1 157 ? -10.922 12.344 -29.203 1 94.69 157 LYS B C 1
ATOM 4533 O O . LYS B 1 157 ? -11.836 11.523 -29.297 1 94.69 157 LYS B O 1
ATOM 4538 N N . HIS B 1 158 ? -9.867 12.164 -29.953 1 93.19 158 HIS B N 1
ATOM 4539 C CA . HIS B 1 158 ? -9.773 11.18 -31.016 1 93.19 158 HIS B CA 1
ATOM 4540 C C . HIS B 1 158 ? -8.977 9.953 -30.578 1 93.19 158 HIS B C 1
ATOM 4542 O O . HIS B 1 158 ? -8.742 9.039 -31.375 1 93.19 158 HIS B O 1
ATOM 4548 N N . LEU B 1 159 ? -8.594 9.93 -29.391 1 96.88 159 LEU B N 1
ATOM 4549 C CA . LEU B 1 159 ? -7.91 8.742 -28.891 1 96.88 159 LEU B CA 1
ATOM 4550 C C . LEU B 1 159 ? -8.828 7.523 -28.938 1 96.88 159 LEU B C 1
ATOM 4552 O O . LEU B 1 159 ? -10.023 7.629 -28.672 1 96.88 159 LEU B O 1
ATOM 4556 N N . PRO B 1 160 ? -8.258 6.375 -29.266 1 96.88 160 PRO B N 1
ATOM 4557 C CA . PRO B 1 160 ? -9.086 5.16 -29.25 1 96.88 160 PRO B CA 1
ATOM 4558 C C . PRO B 1 160 ? -9.523 4.77 -27.844 1 96.88 160 PRO B C 1
ATOM 4560 O O . PRO B 1 160 ? -8.945 5.23 -26.844 1 96.88 160 PRO B O 1
ATOM 4563 N N . LYS B 1 161 ? -10.508 3.963 -27.812 1 96.56 161 LYS B N 1
ATOM 4564 C CA . LYS B 1 161 ? -11.031 3.492 -26.531 1 96.56 161 LYS B CA 1
ATOM 4565 C C . LYS B 1 161 ? -10.055 2.533 -25.859 1 96.56 161 LYS B C 1
ATOM 4567 O O . LYS B 1 161 ? -10.039 2.416 -24.625 1 96.56 161 LYS B O 1
ATOM 4572 N N . SER B 1 162 ? -9.305 1.821 -26.688 1 97.38 162 SER B N 1
ATOM 4573 C CA . SER B 1 162 ? -8.344 0.854 -26.172 1 97.38 162 SER B CA 1
ATOM 4574 C C . SER B 1 162 ? -7.043 0.888 -26.969 1 97.38 162 SER B C 1
ATOM 4576 O O . SER B 1 162 ? -7.051 1.174 -28.156 1 97.38 162 SER B O 1
ATOM 4578 N N . MET B 1 163 ? -5.949 0.665 -26.297 1 97 163 MET B N 1
ATOM 4579 C CA . MET B 1 163 ? -4.629 0.614 -26.922 1 97 163 MET B CA 1
ATOM 4580 C C . MET B 1 163 ? -3.854 -0.614 -26.453 1 97 163 MET B C 1
ATOM 4582 O O . MET B 1 163 ? -3.906 -0.977 -25.281 1 97 163 MET B O 1
ATOM 4586 N N . ILE B 1 164 ? -3.227 -1.287 -27.359 1 96.19 164 ILE B N 1
ATOM 4587 C CA . ILE B 1 164 ? -2.342 -2.398 -27.031 1 96.19 164 ILE B CA 1
ATOM 4588 C C . ILE B 1 164 ? -0.999 -1.863 -26.531 1 96.19 164 ILE B C 1
ATOM 4590 O O . ILE B 1 164 ? -0.385 -1.018 -27.188 1 96.19 164 ILE B O 1
ATOM 4594 N N . VAL B 1 165 ? -0.624 -2.277 -25.406 1 96.19 165 VAL B N 1
ATOM 4595 C CA . VAL B 1 165 ? 0.647 -1.864 -24.812 1 96.19 165 VAL B CA 1
ATOM 4596 C C . VAL B 1 165 ? 1.51 -3.092 -24.531 1 96.19 165 VAL B C 1
ATOM 4598 O O . VAL B 1 165 ? 1.049 -4.055 -23.922 1 96.19 165 VAL B O 1
ATOM 4601 N N . ASN B 1 166 ? 2.758 -3.057 -24.891 1 96.25 166 ASN B N 1
ATOM 4602 C CA . ASN B 1 166 ? 3.635 -4.207 -24.703 1 96.25 166 ASN B CA 1
ATOM 4603 C C . ASN B 1 166 ? 3.984 -4.406 -23.219 1 96.25 166 ASN B C 1
ATOM 4605 O O . ASN B 1 166 ? 3.922 -5.523 -22.719 1 96.25 166 ASN B O 1
ATOM 4609 N N . GLU B 1 167 ? 4.387 -3.252 -22.578 1 96.5 167 GLU B N 1
ATOM 4610 C CA . GLU B 1 167 ? 4.758 -3.307 -21.172 1 96.5 167 GLU B CA 1
ATOM 4611 C C . GLU B 1 167 ? 3.998 -2.258 -20.359 1 96.5 167 GLU B C 1
ATOM 4613 O O . GLU B 1 167 ? 4.008 -1.075 -20.703 1 96.5 167 GLU B O 1
ATOM 4618 N N . CYS B 1 168 ? 3.348 -2.682 -19.359 1 95.5 168 CYS B N 1
ATOM 4619 C CA . CYS B 1 168 ? 2.775 -1.791 -18.359 1 95.5 168 CYS B CA 1
ATOM 4620 C C . CYS B 1 168 ? 3.561 -1.86 -17.047 1 95.5 168 CYS B C 1
ATOM 4622 O O . CYS B 1 168 ? 3.904 -2.947 -16.594 1 95.5 168 CYS B O 1
ATOM 4624 N N . LEU B 1 169 ? 3.861 -0.728 -16.484 1 93.75 169 LEU B N 1
ATOM 4625 C CA . LEU B 1 169 ? 4.469 -0.706 -15.148 1 93.75 169 LEU B CA 1
ATOM 4626 C C . LEU B 1 169 ? 3.412 -0.897 -14.07 1 93.75 169 LEU B C 1
ATOM 4628 O O . LEU B 1 169 ? 2.41 -0.18 -14.039 1 93.75 169 LEU B O 1
ATOM 4632 N N . VAL B 1 170 ? 3.643 -1.879 -13.219 1 93.06 170 VAL B N 1
ATOM 4633 C CA . VAL B 1 170 ? 2.73 -2.145 -12.109 1 93.06 170 VAL B CA 1
ATOM 4634 C C . VAL B 1 170 ? 2.627 -0.909 -11.219 1 93.06 170 VAL B C 1
ATOM 4636 O O . VAL B 1 170 ? 1.539 -0.562 -10.75 1 93.06 170 VAL B O 1
ATOM 4639 N N . GLU B 1 171 ? 3.65 -0.106 -11.055 1 88.88 171 GLU B N 1
ATOM 4640 C CA . GLU B 1 171 ? 3.705 1.078 -10.203 1 88.88 171 GLU B CA 1
ATOM 4641 C C . GLU B 1 171 ? 2.803 2.186 -10.742 1 88.88 171 GLU B C 1
ATOM 4643 O O . GLU B 1 171 ? 2.326 3.029 -9.977 1 88.88 171 GLU B O 1
ATOM 4648 N N . ASP B 1 172 ? 2.52 2.084 -12.016 1 89.31 172 ASP B N 1
ATOM 4649 C CA . ASP B 1 172 ? 1.687 3.113 -12.625 1 89.31 172 ASP B CA 1
ATOM 4650 C C . ASP B 1 172 ? 0.207 2.74 -12.555 1 89.31 172 ASP B C 1
ATOM 4652 O O . ASP B 1 172 ? -0.657 3.617 -12.484 1 89.31 172 ASP B O 1
ATOM 4656 N N . HIS B 1 173 ? -0.046 1.375 -12.523 1 90.12 173 HIS B N 1
ATOM 4657 C CA . HIS B 1 173 ? -1.411 1.03 -12.906 1 90.12 173 HIS B CA 1
ATOM 4658 C C . HIS B 1 173 ? -2.051 0.103 -11.875 1 90.12 173 HIS B C 1
ATOM 4660 O O . HIS B 1 173 ? -3.271 -0.062 -11.859 1 90.12 173 HIS B O 1
ATOM 4666 N N . PHE B 1 174 ? -1.249 -0.546 -11.07 1 88.19 174 PHE B N 1
ATOM 4667 C CA . PHE B 1 174 ? -1.755 -1.547 -10.133 1 88.19 174 PHE B CA 1
ATOM 4668 C C . PHE B 1 174 ? -1.395 -1.181 -8.703 1 88.19 174 PHE B C 1
ATOM 4670 O O . PHE B 1 174 ? -0.453 -1.735 -8.133 1 88.19 174 PHE B O 1
ATOM 4677 N N . ARG B 1 175 ? -2.107 -0.336 -8.039 1 84.56 175 ARG B N 1
ATOM 4678 C CA . ARG B 1 175 ? -1.801 0.336 -6.777 1 84.56 175 ARG B CA 1
ATOM 4679 C C . ARG B 1 175 ? -1.764 -0.658 -5.621 1 84.56 175 ARG B C 1
ATOM 4681 O O . ARG B 1 175 ? -0.967 -0.509 -4.695 1 84.56 175 ARG B O 1
ATOM 4688 N N . ASP B 1 176 ? -2.486 -1.703 -5.68 1 89.94 176 ASP B N 1
ATOM 4689 C CA . ASP B 1 176 ? -2.721 -2.494 -4.477 1 89.94 176 ASP B CA 1
ATOM 4690 C C . ASP B 1 176 ? -1.892 -3.777 -4.492 1 89.94 176 ASP B C 1
ATOM 4692 O O . ASP B 1 176 ? -1.968 -4.586 -3.562 1 89.94 176 ASP B O 1
ATOM 4696 N N . VAL B 1 177 ? -1.092 -3.887 -5.547 1 93.25 177 VAL B N 1
ATOM 4697 C CA . VAL B 1 177 ? -0.37 -5.148 -5.652 1 93.25 177 VAL B CA 1
ATOM 4698 C C . VAL B 1 177 ? 1.074 -4.887 -6.074 1 93.25 177 VAL B C 1
ATOM 4700 O O . VAL B 1 177 ? 1.405 -3.787 -6.523 1 93.25 177 VAL B O 1
ATOM 4703 N N . GLN B 1 178 ? 1.916 -5.906 -5.914 1 93.19 178 GLN B N 1
ATOM 4704 C CA . GLN B 1 178 ? 3.297 -5.941 -6.387 1 93.19 178 GLN B CA 1
ATOM 4705 C C . GLN B 1 178 ? 3.596 -7.246 -7.121 1 93.19 178 GLN B C 1
ATOM 4707 O O . GLN B 1 178 ? 2.869 -8.234 -6.965 1 93.19 178 GLN B O 1
ATOM 4712 N N . LEU B 1 179 ? 4.598 -7.215 -7.891 1 94.75 179 LEU B N 1
ATOM 4713 C CA . LEU B 1 179 ? 5.043 -8.43 -8.57 1 94.75 179 LEU B CA 1
ATOM 4714 C C . LEU B 1 179 ? 6.039 -9.195 -7.703 1 94.75 179 LEU B C 1
ATOM 4716 O O . LEU B 1 179 ? 6.676 -8.617 -6.82 1 94.75 179 LEU B O 1
ATOM 4720 N N . LEU B 1 180 ? 6.074 -10.438 -7.941 1 94.94 180 LEU B N 1
ATOM 4721 C CA . LEU B 1 180 ? 7.113 -11.266 -7.324 1 94.94 180 LEU B CA 1
ATOM 4722 C C . LEU B 1 180 ? 8.477 -10.953 -7.93 1 94.94 180 LEU B C 1
ATOM 4724 O O . LEU B 1 180 ? 8.641 -10.977 -9.148 1 94.94 180 LEU B O 1
ATOM 4728 N N . PRO B 1 181 ? 9.461 -10.609 -7.109 1 94.62 181 PRO B N 1
ATOM 4729 C CA . PRO B 1 181 ? 10.797 -10.336 -7.648 1 94.62 181 PRO B CA 1
ATOM 4730 C C . PRO B 1 181 ? 11.469 -11.578 -8.219 1 94.62 181 PRO B C 1
ATOM 4732 O O . PRO B 1 181 ? 11.078 -12.703 -7.898 1 94.62 181 PRO B O 1
ATOM 4735 N N . HIS B 1 182 ? 12.461 -11.336 -8.992 1 95.06 182 HIS B N 1
ATOM 4736 C CA . HIS B 1 182 ? 13.266 -12.406 -9.57 1 95.06 182 HIS B CA 1
ATOM 4737 C C . HIS B 1 182 ? 13.961 -13.211 -8.477 1 95.06 182 HIS B C 1
ATOM 4739 O O . HIS B 1 182 ? 14.438 -12.648 -7.488 1 95.06 182 HIS B O 1
ATOM 4745 N N . GLN B 1 183 ? 13.953 -14.523 -8.672 1 96.06 183 GLN B N 1
ATOM 4746 C CA . GLN B 1 183 ? 14.609 -15.445 -7.754 1 96.06 183 GLN B CA 1
ATOM 4747 C C . GLN B 1 183 ? 15.727 -16.219 -8.461 1 96.06 183 GLN B C 1
ATOM 4749 O O . GLN B 1 183 ? 15.641 -16.5 -9.656 1 96.06 183 GLN B O 1
ATOM 4754 N N . GLY B 1 184 ? 16.812 -16.484 -7.734 1 95.81 184 GLY B N 1
ATOM 4755 C CA . GLY B 1 184 ? 17.891 -17.281 -8.297 1 95.81 184 GLY B CA 1
ATOM 4756 C C . GLY B 1 184 ? 17.531 -18.734 -8.523 1 95.81 184 GLY B C 1
ATOM 4757 O O . GLY B 1 184 ? 17 -19.078 -9.578 1 95.81 184 GLY B O 1
ATOM 4758 N N . SER B 1 185 ? 17.719 -19.562 -7.512 1 98.06 185 SER B N 1
ATOM 4759 C CA . SER B 1 185 ? 17.375 -20.984 -7.59 1 98.06 185 SER B CA 1
ATOM 4760 C C . SER B 1 185 ? 16.047 -21.25 -6.898 1 98.06 185 SER B C 1
ATOM 4762 O O . SER B 1 185 ? 15.836 -20.828 -5.758 1 98.06 185 SER B O 1
ATOM 4764 N N . CYS B 1 186 ? 15.188 -21.953 -7.629 1 98.5 186 CYS B N 1
ATOM 4765 C CA . CYS B 1 186 ? 13.875 -22.266 -7.082 1 98.5 186 CYS B CA 1
ATOM 4766 C C . CYS B 1 186 ? 13.672 -23.781 -7.008 1 98.5 186 CYS B C 1
ATOM 4768 O O . CYS B 1 186 ? 14.055 -24.5 -7.926 1 98.5 186 CYS B O 1
ATOM 4770 N N . ALA B 1 187 ? 13.156 -24.203 -5.898 1 98.94 187 ALA B N 1
ATOM 4771 C CA . ALA B 1 187 ? 12.617 -25.547 -5.785 1 98.94 187 ALA B CA 1
ATOM 4772 C C . ALA B 1 187 ? 11.094 -25.531 -5.855 1 98.94 187 ALA B C 1
ATOM 4774 O O . ALA B 1 187 ? 10.438 -24.719 -5.195 1 98.94 187 ALA B O 1
ATOM 4775 N N . ILE B 1 188 ? 10.562 -26.359 -6.695 1 98.94 188 ILE B N 1
ATOM 4776 C CA . ILE B 1 188 ? 9.125 -26.594 -6.695 1 98.94 188 ILE B CA 1
ATOM 4777 C C . ILE B 1 188 ? 8.836 -27.984 -6.129 1 98.94 188 ILE B C 1
ATOM 4779 O O . ILE B 1 188 ? 9.336 -28.984 -6.645 1 98.94 188 ILE B O 1
ATOM 4783 N N . VAL B 1 189 ? 8.062 -28 -5.082 1 98.88 189 VAL B N 1
ATOM 4784 C CA . VAL B 1 189 ? 7.82 -29.25 -4.355 1 98.88 189 VAL B CA 1
ATOM 4785 C C . VAL B 1 189 ? 6.379 -29.703 -4.578 1 98.88 189 VAL B C 1
ATOM 4787 O O . VAL B 1 189 ? 5.438 -29.047 -4.121 1 98.88 189 VAL B O 1
ATOM 4790 N N . GLY B 1 190 ? 6.207 -30.797 -5.32 1 98.31 190 GLY B N 1
ATOM 4791 C CA . GLY B 1 190 ? 4.918 -31.453 -5.488 1 98.31 190 GLY B CA 1
ATOM 4792 C C . GLY B 1 190 ? 4.562 -32.375 -4.34 1 98.31 190 GLY B C 1
ATOM 4793 O O . GLY B 1 190 ? 5.191 -32.344 -3.281 1 98.31 190 GLY B O 1
ATOM 4794 N N . ASN B 1 191 ? 3.578 -33.219 -4.594 1 97.56 191 ASN B N 1
ATOM 4795 C CA . ASN B 1 191 ? 3.023 -33.938 -3.455 1 97.56 191 ASN B CA 1
ATOM 4796 C C . ASN B 1 191 ? 3.242 -35.438 -3.584 1 97.56 191 ASN B C 1
ATOM 4798 O O . ASN B 1 191 ? 2.824 -36.219 -2.719 1 97.56 191 ASN B O 1
ATOM 4802 N N . SER B 1 192 ? 3.928 -35.875 -4.586 1 97.12 192 SER B N 1
ATOM 4803 C CA . SER B 1 192 ? 4.039 -37.312 -4.824 1 97.12 192 SER B CA 1
ATOM 4804 C C . SER B 1 192 ? 4.68 -38.031 -3.639 1 97.12 192 SER B C 1
ATOM 4806 O O . SER B 1 192 ? 5.598 -37.5 -3.01 1 97.12 192 SER B O 1
ATOM 4808 N N . GLY B 1 193 ? 4.277 -39.219 -3.475 1 96.81 193 GLY B N 1
ATOM 4809 C CA . GLY B 1 193 ? 4.855 -40.062 -2.441 1 96.81 193 GLY B CA 1
ATOM 4810 C C . GLY B 1 193 ? 6.297 -40.438 -2.717 1 96.81 193 GLY B C 1
ATOM 4811 O O . GLY B 1 193 ? 6.996 -40.938 -1.828 1 96.81 193 GLY B O 1
ATOM 4812 N N . ILE B 1 194 ? 6.785 -40.156 -3.9 1 96.56 194 ILE B N 1
ATOM 4813 C CA . ILE B 1 194 ? 8.164 -40.469 -4.25 1 96.56 194 ILE B CA 1
ATOM 4814 C C . ILE B 1 194 ? 9.117 -39.75 -3.299 1 96.56 194 ILE B C 1
ATOM 4816 O O . ILE B 1 194 ? 10.297 -40.094 -3.205 1 96.56 194 ILE B O 1
ATOM 4820 N N . LEU B 1 195 ? 8.586 -38.719 -2.555 1 97.81 195 LEU B N 1
ATOM 4821 C CA . LEU B 1 195 ? 9.375 -37.906 -1.626 1 97.81 195 LEU B CA 1
ATOM 4822 C C . LEU B 1 195 ? 9.641 -38.688 -0.336 1 97.81 195 LEU B C 1
ATOM 4824 O O . LEU B 1 195 ? 10.594 -38.375 0.385 1 97.81 195 LEU B O 1
ATOM 4828 N N . LEU B 1 196 ? 8.75 -39.625 -0.053 1 96.56 196 LEU B N 1
ATOM 4829 C CA . LEU B 1 196 ? 8.898 -40.375 1.196 1 96.56 196 LEU B CA 1
ATOM 4830 C C . LEU B 1 196 ? 10.203 -41.156 1.211 1 96.56 196 LEU B C 1
ATOM 4832 O O . LEU B 1 196 ? 10.422 -42.031 0.366 1 96.56 196 LEU B O 1
ATOM 4836 N N . GLY B 1 197 ? 11.031 -40.812 2.182 1 95.19 197 GLY B N 1
ATOM 4837 C CA . GLY B 1 197 ? 12.305 -41.5 2.318 1 95.19 197 GLY B CA 1
ATOM 4838 C C . GLY B 1 197 ? 13.367 -40.969 1.376 1 95.19 197 GLY B C 1
ATOM 4839 O O . GLY B 1 197 ? 14.477 -41.531 1.315 1 95.19 197 GLY B O 1
ATOM 4840 N N . SER B 1 198 ? 13.07 -39.969 0.657 1 96.19 198 SER B N 1
ATOM 4841 C CA . SER B 1 198 ? 14.008 -39.469 -0.34 1 96.19 198 SER B CA 1
ATOM 4842 C C . SER B 1 198 ? 15.156 -38.719 0.317 1 96.19 198 SER B C 1
ATOM 4844 O O . SER B 1 198 ? 16.25 -38.594 -0.257 1 96.19 198 SER B O 1
ATOM 4846 N N . GLY B 1 199 ? 14.922 -38.125 1.565 1 97.88 199 GLY B N 1
ATOM 4847 C CA . GLY B 1 199 ? 15.938 -37.344 2.25 1 97.88 199 GLY B CA 1
ATOM 4848 C C . GLY B 1 199 ? 16.281 -36.062 1.54 1 97.88 199 GLY B C 1
ATOM 4849 O O . GLY B 1 199 ? 17.406 -35.562 1.636 1 97.88 199 GLY B O 1
ATOM 4850 N N . CYS B 1 200 ? 15.375 -35.469 0.781 1 98.31 200 CYS B N 1
ATOM 4851 C CA . CYS B 1 200 ? 15.688 -34.344 -0.071 1 98.31 200 CYS B CA 1
ATOM 4852 C C . CYS B 1 200 ? 15.453 -33.031 0.667 1 98.31 200 CYS B C 1
ATOM 4854 O O . CYS B 1 200 ? 15.594 -31.953 0.089 1 98.31 200 CYS B O 1
ATOM 4856 N N . GLY B 1 201 ? 15.125 -33.062 1.925 1 98.44 201 GLY B N 1
ATOM 4857 C CA . GLY B 1 201 ? 14.766 -31.891 2.682 1 98.44 201 GLY B CA 1
ATOM 4858 C C . GLY B 1 201 ? 15.844 -30.812 2.648 1 98.44 201 GLY B C 1
ATOM 4859 O O . GLY B 1 201 ? 15.57 -29.656 2.322 1 98.44 201 GLY B O 1
ATOM 4860 N N . THR B 1 202 ? 17.031 -31.156 2.93 1 97.88 202 THR B N 1
ATOM 4861 C CA . THR B 1 202 ? 18.141 -30.219 2.977 1 97.88 202 THR B CA 1
ATOM 4862 C C . THR B 1 202 ? 18.406 -29.625 1.597 1 97.88 202 THR B C 1
ATOM 4864 O O . THR B 1 202 ? 18.656 -28.422 1.47 1 97.88 202 THR B O 1
ATOM 4867 N N . ALA B 1 203 ? 18.375 -30.469 0.621 1 98.06 203 ALA B N 1
ATOM 4868 C CA . ALA B 1 203 ? 18.578 -30 -0.748 1 98.06 203 ALA B CA 1
ATOM 4869 C C . ALA B 1 203 ? 17.516 -28.984 -1.146 1 98.06 203 ALA B C 1
ATOM 4871 O O . ALA B 1 203 ? 17.828 -27.969 -1.767 1 98.06 203 ALA B O 1
ATOM 4872 N N . ILE B 1 204 ? 16.297 -29.25 -0.827 1 98.69 204 ILE B N 1
ATOM 4873 C CA . ILE B 1 204 ? 15.188 -28.344 -1.114 1 98.69 204 ILE B CA 1
ATOM 4874 C C . ILE B 1 204 ? 15.406 -27.016 -0.406 1 98.69 204 ILE B C 1
ATOM 4876 O O . ILE B 1 204 ? 15.32 -25.953 -1.028 1 98.69 204 ILE B O 1
ATOM 4880 N N . ASP B 1 205 ? 15.812 -27.047 0.854 1 98.38 205 ASP B N 1
ATOM 4881 C CA . ASP B 1 205 ? 15.953 -25.859 1.678 1 98.38 205 ASP B CA 1
ATOM 4882 C C . ASP B 1 205 ? 17.156 -25.016 1.235 1 98.38 205 ASP B C 1
ATOM 4884 O O . ASP B 1 205 ? 17.281 -23.859 1.615 1 98.38 205 ASP B O 1
ATOM 4888 N N . ALA B 1 206 ? 17.984 -25.594 0.454 1 98.06 206 ALA B N 1
ATOM 4889 C CA . ALA B 1 206 ? 19.188 -24.906 -0 1 98.06 206 ALA B CA 1
ATOM 4890 C C . ALA B 1 206 ? 18.859 -23.922 -1.121 1 98.06 206 ALA B C 1
ATOM 4892 O O . ALA B 1 206 ? 19.656 -23.047 -1.449 1 98.06 206 ALA B O 1
ATOM 4893 N N . HIS B 1 207 ? 17.75 -24.016 -1.743 1 98.5 207 HIS B N 1
ATOM 4894 C CA . HIS B 1 207 ? 17.359 -23.109 -2.816 1 98.5 207 HIS B CA 1
ATOM 4895 C C . HIS B 1 207 ? 17.016 -21.734 -2.268 1 98.5 207 HIS B C 1
ATOM 4897 O O . HIS B 1 207 ? 16.641 -21.594 -1.1 1 98.5 207 HIS B O 1
ATOM 4903 N N . ASP B 1 208 ? 17.094 -20.688 -3.137 1 98.19 208 ASP B N 1
ATOM 4904 C CA . ASP B 1 208 ? 16.75 -19.328 -2.764 1 98.19 208 ASP B CA 1
ATOM 4905 C C . ASP B 1 208 ? 15.258 -19.172 -2.502 1 98.19 208 ASP B C 1
ATOM 4907 O O . ASP B 1 208 ? 14.844 -18.359 -1.672 1 98.19 208 ASP B O 1
ATOM 4911 N N . PHE B 1 209 ? 14.492 -19.906 -3.174 1 98.5 209 PHE B N 1
ATOM 4912 C CA . PHE B 1 209 ? 13.039 -19.75 -3.168 1 98.5 209 PHE B CA 1
ATOM 4913 C C . PHE B 1 209 ? 12.359 -21.109 -3.324 1 98.5 209 PHE B C 1
ATOM 4915 O O . PHE B 1 209 ? 12.68 -21.859 -4.234 1 98.5 209 PHE B O 1
ATOM 4922 N N . VAL B 1 210 ? 11.391 -21.422 -2.434 1 98.88 210 VAL B N 1
ATOM 4923 C CA . VAL B 1 210 ? 10.719 -22.719 -2.463 1 98.88 210 VAL B CA 1
ATOM 4924 C C . VAL B 1 210 ? 9.219 -22.516 -2.678 1 98.88 210 VAL B C 1
ATOM 4926 O O . VAL B 1 210 ? 8.57 -21.797 -1.927 1 98.88 210 VAL B O 1
ATOM 4929 N N . ILE B 1 211 ? 8.672 -23.188 -3.703 1 98.88 211 ILE B N 1
ATOM 4930 C CA . ILE B 1 211 ? 7.258 -23.156 -4.066 1 98.88 211 ILE B CA 1
ATOM 4931 C C . ILE B 1 211 ? 6.613 -24.5 -3.734 1 98.88 211 ILE B C 1
ATOM 4933 O O . ILE B 1 211 ? 7.145 -25.562 -4.086 1 98.88 211 ILE B O 1
ATOM 4937 N N . ARG B 1 212 ? 5.473 -24.469 -3.092 1 98.62 212 ARG B N 1
ATOM 4938 C CA . ARG B 1 212 ? 4.832 -25.719 -2.695 1 98.62 212 ARG B CA 1
ATOM 4939 C C . ARG B 1 212 ? 3.381 -25.766 -3.16 1 98.62 212 ARG B C 1
ATOM 4941 O O . ARG B 1 212 ? 2.721 -24.734 -3.25 1 98.62 212 ARG B O 1
ATOM 4948 N N . ALA B 1 213 ? 2.887 -27.016 -3.301 1 97.81 213 ALA B N 1
ATOM 4949 C CA . ALA B 1 213 ? 1.543 -27.219 -3.836 1 97.81 213 ALA B CA 1
ATOM 4950 C C . ALA B 1 213 ? 0.563 -27.594 -2.729 1 97.81 213 ALA B C 1
ATOM 4952 O O . ALA B 1 213 ? 0.881 -28.406 -1.861 1 97.81 213 ALA B O 1
ATOM 4953 N N . ASN B 1 214 ? -0.62 -26.938 -2.705 1 96.75 214 ASN B N 1
ATOM 4954 C CA . ASN B 1 214 ? -1.869 -27.359 -2.084 1 96.75 214 ASN B CA 1
ATOM 4955 C C . ASN B 1 214 ? -1.772 -27.344 -0.561 1 96.75 214 ASN B C 1
ATOM 4957 O O . ASN B 1 214 ? -2.371 -28.188 0.113 1 96.75 214 ASN B O 1
ATOM 4961 N N . LEU B 1 215 ? -0.912 -26.531 -0.108 1 97.06 215 LEU B N 1
ATOM 4962 C CA . LEU B 1 215 ? -0.745 -26.406 1.336 1 97.06 215 LEU B CA 1
ATOM 4963 C C . LEU B 1 215 ? -0.475 -27.766 1.971 1 97.06 215 LEU B C 1
ATOM 4965 O O . LEU B 1 215 ? -1.027 -28.078 3.027 1 97.06 215 LEU B O 1
ATOM 4969 N N . ALA B 1 216 ? 0.29 -28.547 1.339 1 97.19 216 ALA B N 1
ATOM 4970 C CA . ALA B 1 216 ? 0.672 -29.859 1.869 1 97.19 216 ALA B CA 1
ATOM 4971 C C . ALA B 1 216 ? 1.464 -29.703 3.166 1 97.19 216 ALA B C 1
ATOM 4973 O O . ALA B 1 216 ? 2.268 -28.781 3.311 1 97.19 216 ALA B O 1
ATOM 4974 N N . PRO B 1 217 ? 1.294 -30.641 4.066 1 96.75 217 PRO B N 1
ATOM 4975 C CA . PRO B 1 217 ? 1.993 -30.531 5.348 1 96.75 217 PRO B CA 1
ATOM 4976 C C . PRO B 1 217 ? 3.504 -30.703 5.215 1 96.75 217 PRO B C 1
ATOM 4978 O O . PRO B 1 217 ? 3.967 -31.516 4.402 1 96.75 217 PRO B O 1
ATOM 4981 N N . ILE B 1 218 ? 4.18 -29.953 6.043 1 97.88 218 ILE B N 1
ATOM 4982 C CA . ILE B 1 218 ? 5.633 -30.047 6.129 1 97.88 218 ILE B CA 1
ATOM 4983 C C . ILE B 1 218 ? 6.031 -30.75 7.426 1 97.88 218 ILE B C 1
ATOM 4985 O O . ILE B 1 218 ? 6.957 -31.562 7.438 1 97.88 218 ILE B O 1
ATOM 4989 N N . SER B 1 219 ? 5.246 -30.375 8.477 1 96.44 219 SER B N 1
ATOM 4990 C CA . SER B 1 219 ? 5.543 -30.953 9.789 1 96.44 219 SER B CA 1
ATOM 4991 C C . SER B 1 219 ? 5.496 -32.469 9.75 1 96.44 219 SER B C 1
ATOM 4993 O O . SER B 1 219 ? 4.527 -33.062 9.266 1 96.44 219 SER B O 1
ATOM 4995 N N . GLY B 1 220 ? 6.539 -33.094 10.234 1 97 220 GLY B N 1
ATOM 4996 C CA . GLY B 1 220 ? 6.625 -34.562 10.25 1 97 220 GLY B CA 1
ATOM 4997 C C . GLY B 1 220 ? 7.305 -35.125 9.023 1 97 220 GLY B C 1
ATOM 4998 O O . GLY B 1 220 ? 7.645 -36.312 8.984 1 97 220 GLY B O 1
ATOM 4999 N N . PHE B 1 221 ? 7.5 -34.312 8 1 98.19 221 PHE B N 1
ATOM 5000 C CA . PHE B 1 221 ? 8.07 -34.781 6.746 1 98.19 221 PHE B CA 1
ATOM 5001 C C . PHE B 1 221 ? 9.32 -34 6.387 1 98.19 221 PHE B C 1
ATOM 5003 O O . PHE B 1 221 ? 9.828 -34.094 5.266 1 98.19 221 PHE B O 1
ATOM 5010 N N . GLU B 1 222 ? 9.883 -33.188 7.246 1 98 222 GLU B N 1
ATOM 5011 C CA . GLU B 1 222 ? 10.938 -32.219 7.004 1 98 222 GLU B CA 1
ATOM 5012 C C . GLU B 1 222 ? 12.18 -32.844 6.398 1 98 222 GLU B C 1
ATOM 5014 O O . GLU B 1 222 ? 12.852 -32.25 5.562 1 98 222 GLU B O 1
ATOM 5019 N N . LYS B 1 223 ? 12.461 -34.062 6.809 1 97.88 223 LYS B N 1
ATOM 5020 C CA . LYS B 1 223 ? 13.641 -34.75 6.301 1 97.88 223 LYS B CA 1
ATOM 5021 C C . LYS B 1 223 ? 13.555 -34.969 4.793 1 97.88 223 LYS B C 1
ATOM 5023 O O . LYS B 1 223 ? 14.57 -34.906 4.094 1 97.88 223 LYS B O 1
ATOM 5028 N N . ASP B 1 224 ? 12.336 -35.156 4.32 1 98.31 224 ASP B N 1
ATOM 5029 C CA . ASP B 1 224 ? 12.125 -35.531 2.922 1 98.31 224 ASP B CA 1
ATOM 5030 C C . ASP B 1 224 ? 11.727 -34.312 2.098 1 98.31 224 ASP B C 1
ATOM 5032 O O . ASP B 1 224 ? 12.078 -34.188 0.918 1 98.31 224 ASP B O 1
ATOM 5036 N N . VAL B 1 225 ? 11.047 -33.344 2.719 1 98.56 225 VAL B N 1
ATOM 5037 C CA . VAL B 1 225 ? 10.461 -32.281 1.882 1 98.56 225 VAL B CA 1
ATOM 5038 C C . VAL B 1 225 ? 11.008 -30.922 2.289 1 98.56 225 VAL B C 1
ATOM 5040 O O . VAL B 1 225 ? 10.742 -29.922 1.628 1 98.56 225 VAL B O 1
ATOM 5043 N N . GLY B 1 226 ? 11.805 -30.797 3.309 1 98.25 226 GLY B N 1
ATOM 5044 C CA . GLY B 1 226 ? 12.367 -29.531 3.762 1 98.25 226 GLY B CA 1
ATOM 5045 C C . GLY B 1 226 ? 11.414 -28.75 4.641 1 98.25 226 GLY B C 1
ATOM 5046 O O . GLY B 1 226 ? 10.359 -29.25 5.027 1 98.25 226 GLY B O 1
ATOM 5047 N N . HIS B 1 227 ? 11.805 -27.484 4.945 1 97.75 227 HIS B N 1
ATOM 5048 C CA . HIS B 1 227 ? 11.078 -26.641 5.883 1 97.75 227 HIS B CA 1
ATOM 5049 C C . HIS B 1 227 ? 10.547 -25.391 5.191 1 97.75 227 HIS B C 1
ATOM 5051 O O . HIS B 1 227 ? 9.602 -24.766 5.676 1 97.75 227 HIS B O 1
ATOM 5057 N N . LYS B 1 228 ? 11.188 -25.047 4.227 1 97.38 228 LYS B N 1
ATOM 5058 C CA . LYS B 1 228 ? 10.984 -23.734 3.619 1 97.38 228 LYS B CA 1
ATOM 5059 C C . LYS B 1 228 ? 9.773 -23.734 2.684 1 97.38 228 LYS B C 1
ATOM 5061 O O . LYS B 1 228 ? 9.562 -24.703 1.942 1 97.38 228 LYS B O 1
ATOM 5066 N N . ALA B 1 229 ? 8.961 -22.766 2.707 1 98.5 229 ALA B N 1
ATOM 5067 C CA . ALA B 1 229 ? 7.895 -22.484 1.75 1 98.5 229 ALA B CA 1
ATOM 5068 C C . ALA B 1 229 ? 7.73 -20.984 1.54 1 98.5 229 ALA B C 1
ATOM 5070 O O . ALA B 1 229 ? 7.082 -20.312 2.34 1 98.5 229 ALA B O 1
ATOM 5071 N N . ASN B 1 230 ? 8.289 -20.484 0.498 1 98.44 230 ASN B N 1
ATOM 5072 C CA . ASN B 1 230 ? 8.18 -19.062 0.203 1 98.44 230 ASN B CA 1
ATOM 5073 C C . ASN B 1 230 ? 6.871 -18.719 -0.501 1 98.44 230 ASN B C 1
ATOM 5075 O O . ASN B 1 230 ? 6.312 -17.641 -0.308 1 98.44 230 ASN B O 1
ATOM 5079 N N . LEU B 1 231 ? 6.426 -19.578 -1.278 1 98.62 231 LEU B N 1
ATOM 5080 C CA . LEU B 1 231 ? 5.18 -19.469 -2.025 1 98.62 231 LEU B CA 1
ATOM 5081 C C . LEU B 1 231 ? 4.383 -20.766 -1.94 1 98.62 231 LEU B C 1
ATOM 5083 O O . LEU B 1 231 ? 4.898 -21.844 -2.268 1 98.62 231 LEU B O 1
ATOM 5087 N N . SER B 1 232 ? 3.188 -20.656 -1.491 1 98.31 232 SER B N 1
ATOM 5088 C CA . SER B 1 232 ? 2.299 -21.797 -1.391 1 98.31 232 SER B CA 1
ATOM 5089 C C . SER B 1 232 ? 1.089 -21.656 -2.307 1 98.31 232 SER B C 1
ATOM 5091 O O . SER B 1 232 ? 0.193 -20.844 -2.031 1 98.31 232 SER B O 1
ATOM 5093 N N . ALA B 1 233 ? 1.067 -22.484 -3.316 1 98.25 233 ALA B N 1
ATOM 5094 C CA . ALA B 1 233 ? -0.028 -22.438 -4.281 1 98.25 233 ALA B CA 1
ATOM 5095 C C . ALA B 1 233 ? -1.094 -23.469 -3.951 1 98.25 233 ALA B C 1
ATOM 5097 O O . ALA B 1 233 ? -0.784 -24.547 -3.418 1 98.25 233 ALA B O 1
ATOM 5098 N N . PHE B 1 234 ? -2.332 -23.094 -4.25 1 95.75 234 PHE B N 1
ATOM 5099 C CA . PHE B 1 234 ? -3.355 -24.109 -4.043 1 95.75 234 PHE B CA 1
ATOM 5100 C C . PHE B 1 234 ? -4.496 -23.938 -5.039 1 95.75 234 PHE B C 1
ATOM 5102 O O . PHE B 1 234 ? -4.637 -22.875 -5.656 1 95.75 234 PHE B O 1
ATOM 5109 N N . ASN B 1 235 ? -5.195 -25.016 -5.234 1 94.31 235 ASN B N 1
ATOM 5110 C CA . ASN B 1 235 ? -6.25 -25.078 -6.242 1 94.31 235 ASN B CA 1
ATOM 5111 C C . ASN B 1 235 ? -7.633 -24.906 -5.613 1 94.31 235 ASN B C 1
ATOM 5113 O O . ASN B 1 235 ? -7.75 -24.562 -4.438 1 94.31 235 ASN B O 1
ATOM 5117 N N . THR B 1 236 ? -8.648 -25.078 -6.418 1 95.44 236 THR B N 1
ATOM 5118 C CA . THR B 1 236 ? -10.023 -24.812 -6.012 1 95.44 236 THR B CA 1
ATOM 5119 C C . THR B 1 236 ? -10.469 -25.797 -4.934 1 95.44 236 THR B C 1
ATOM 5121 O O . THR B 1 236 ? -11.164 -25.422 -3.99 1 95.44 236 THR B O 1
ATOM 5124 N N . GLU B 1 237 ? -10.039 -27.016 -5.066 1 94.31 237 GLU B N 1
ATOM 5125 C CA . GLU B 1 237 ? -10.406 -28.031 -4.078 1 94.31 237 GLU B CA 1
ATOM 5126 C C . GLU B 1 237 ? -9.93 -27.641 -2.684 1 94.31 237 GLU B C 1
ATOM 5128 O O . GLU B 1 237 ? -10.695 -27.672 -1.721 1 94.31 237 GLU B O 1
ATOM 5133 N N . THR B 1 238 ? -8.727 -27.25 -2.607 1 96.44 238 THR B N 1
ATOM 5134 C CA . THR B 1 238 ? -8.156 -26.828 -1.335 1 96.44 238 THR B CA 1
ATOM 5135 C C . THR B 1 238 ? -8.875 -25.578 -0.818 1 96.44 238 THR B C 1
ATOM 5137 O O . THR B 1 238 ? -9.156 -25.469 0.378 1 96.44 238 THR B O 1
ATOM 5140 N N . LEU B 1 239 ? -9.156 -24.641 -1.688 1 97.44 239 LEU B N 1
ATOM 5141 C CA . LEU B 1 239 ? -9.883 -23.438 -1.296 1 97.44 239 LEU B CA 1
ATOM 5142 C C . LEU B 1 239 ? -11.234 -23.797 -0.682 1 97.44 239 LEU B C 1
ATOM 5144 O O . LEU B 1 239 ? -11.609 -23.25 0.362 1 97.44 239 LEU B O 1
ATOM 5148 N N . VAL B 1 240 ? -11.914 -24.734 -1.322 1 96.75 240 VAL B N 1
ATOM 5149 C CA . VAL B 1 240 ? -13.234 -25.141 -0.866 1 96.75 240 VAL B CA 1
ATOM 5150 C C . VAL B 1 240 ? -13.125 -25.828 0.497 1 96.75 240 VAL B C 1
ATOM 5152 O O . VAL B 1 240 ? -13.883 -25.516 1.416 1 96.75 240 VAL B O 1
ATOM 5155 N N . TRP B 1 241 ? -12.141 -26.703 0.604 1 97.31 241 TRP B N 1
ATOM 5156 C CA . TRP B 1 241 ? -11.938 -27.391 1.877 1 97.31 241 TRP B CA 1
ATOM 5157 C C . TRP B 1 241 ? -11.656 -26.391 2.992 1 97.31 241 TRP B C 1
ATOM 5159 O O . TRP B 1 241 ? -12.281 -26.438 4.059 1 97.31 241 TRP B O 1
ATOM 5169 N N . PHE B 1 242 ? -10.75 -25.5 2.756 1 98.06 242 PHE B N 1
ATOM 5170 C CA . PHE B 1 242 ? -10.344 -24.5 3.74 1 98.06 242 PHE B CA 1
ATOM 5171 C C . PHE B 1 242 ? -11.516 -23.594 4.109 1 98.06 242 PHE B C 1
ATOM 5173 O O . PHE B 1 242 ? -11.875 -23.484 5.281 1 98.06 242 PHE B O 1
ATOM 5180 N N . SER B 1 243 ? -12.188 -23 3.133 1 98 243 SER B N 1
ATOM 5181 C CA . SER B 1 243 ? -13.289 -22.078 3.352 1 98 243 SER B CA 1
ATOM 5182 C C . SER B 1 243 ? -14.453 -22.75 4.059 1 98 243 SER B C 1
ATOM 5184 O O . SER B 1 243 ? -15.055 -22.188 4.973 1 98 243 SER B O 1
ATOM 5186 N N . SER B 1 244 ? -14.742 -24 3.67 1 97.75 244 SER B N 1
ATOM 5187 C CA . SER B 1 244 ? -15.844 -24.75 4.277 1 97.75 244 SER B CA 1
ATOM 5188 C C . SER B 1 244 ? -15.562 -25.047 5.742 1 97.75 244 SER B C 1
ATOM 5190 O O . SER B 1 244 ? -16.484 -25.094 6.562 1 97.75 244 SER B O 1
ATOM 5192 N N . SER B 1 245 ? -14.352 -25.266 5.988 1 98.12 245 SER B N 1
ATOM 5193 C CA . SER B 1 245 ? -13.969 -25.578 7.355 1 98.12 245 SER B CA 1
ATOM 5194 C C . SER B 1 245 ? -14.133 -24.375 8.273 1 98.12 245 SER B C 1
ATOM 5196 O O . SER B 1 245 ? -14.18 -24.531 9.5 1 98.12 245 SER B O 1
ATOM 5198 N N . LEU B 1 246 ? -14.219 -23.141 7.754 1 97.81 246 LEU B N 1
ATOM 5199 C CA . LEU B 1 246 ? -14.273 -21.891 8.516 1 97.81 246 LEU B CA 1
ATOM 5200 C C . LEU B 1 246 ? -15.719 -21.5 8.828 1 97.81 246 LEU B C 1
ATOM 5202 O O . LEU B 1 246 ? -15.961 -20.578 9.602 1 97.81 246 LEU B O 1
ATOM 5206 N N . LEU B 1 247 ? -16.641 -22.25 8.289 1 96.38 247 LEU B N 1
ATOM 5207 C CA . LEU B 1 247 ? -18.062 -21.938 8.516 1 96.38 247 LEU B CA 1
ATOM 5208 C C . LEU B 1 247 ? -18.438 -22.203 9.969 1 96.38 247 LEU B C 1
ATOM 5210 O O . LEU B 1 247 ? -17.781 -22.969 10.664 1 96.38 247 LEU B O 1
ATOM 5214 N N . GLU B 1 248 ? -19.453 -21.547 10.414 1 94.75 248 GLU B N 1
ATOM 5215 C CA . GLU B 1 248 ? -19.922 -21.688 11.781 1 94.75 248 GLU B CA 1
ATOM 5216 C C . GLU B 1 248 ? -20.281 -23.141 12.086 1 94.75 248 GLU B C 1
ATOM 5218 O O . GLU B 1 248 ? -19.984 -23.656 13.172 1 94.75 248 GLU B O 1
ATOM 5223 N N . ASN B 1 249 ? -20.969 -23.812 11.164 1 95.19 249 ASN B N 1
ATOM 5224 C CA . ASN B 1 249 ? -21.328 -25.219 11.281 1 95.19 249 ASN B CA 1
ATOM 5225 C C . ASN B 1 249 ? -20.812 -26.031 10.094 1 95.19 249 ASN B C 1
ATOM 5227 O O . ASN B 1 249 ? -21.609 -26.5 9.266 1 95.19 249 ASN B O 1
ATOM 5231 N N . PRO B 1 250 ? -19.578 -26.234 10.117 1 96.5 250 PRO B N 1
ATOM 5232 C CA . PRO B 1 250 ? -19.016 -26.953 8.977 1 96.5 250 PRO B CA 1
ATOM 5233 C C . PRO B 1 250 ? -19.453 -28.422 8.922 1 96.5 250 PRO B C 1
ATOM 5235 O O . PRO B 1 250 ? -19.656 -29.031 9.969 1 96.5 250 PRO B O 1
ATOM 5238 N N . LYS B 1 251 ? -19.578 -28.953 7.758 1 96.62 251 LYS B N 1
ATOM 5239 C CA . LYS B 1 251 ? -19.797 -30.391 7.609 1 96.62 251 LYS B CA 1
ATOM 5240 C C . LYS B 1 251 ? -18.641 -31.172 8.219 1 96.62 251 LYS B C 1
ATOM 5242 O O . LYS B 1 251 ? -17.484 -30.734 8.188 1 96.62 251 LYS B O 1
ATOM 5247 N N . PRO B 1 252 ? -18.891 -32.312 8.711 1 96.38 252 PRO B N 1
ATOM 5248 C CA . PRO B 1 252 ? -17.891 -33.125 9.398 1 96.38 252 PRO B CA 1
ATOM 5249 C C . PRO B 1 252 ? -16.656 -33.406 8.531 1 96.38 252 PRO B C 1
ATOM 5251 O O . PRO B 1 252 ? -15.539 -33.469 9.047 1 96.38 252 PRO B O 1
ATOM 5254 N N . GLU B 1 253 ? -16.922 -33.5 7.277 1 94.69 253 GLU B N 1
ATOM 5255 C CA . GLU B 1 253 ? -15.82 -33.875 6.387 1 94.69 253 GLU B CA 1
ATOM 5256 C C . GLU B 1 253 ? -14.82 -32.719 6.254 1 94.69 253 GLU B C 1
ATOM 5258 O O . GLU B 1 253 ? -13.68 -32.938 5.832 1 94.69 253 GLU B O 1
ATOM 5263 N N . TYR B 1 254 ? -15.172 -31.484 6.625 1 96.31 254 TYR B N 1
ATOM 5264 C CA . TYR B 1 254 ? -14.297 -30.344 6.418 1 96.31 254 TYR B CA 1
ATOM 5265 C C . TYR B 1 254 ? -13.703 -29.859 7.734 1 96.31 254 TYR B C 1
ATOM 5267 O O . TYR B 1 254 ? -12.75 -29.078 7.742 1 96.31 254 TYR B O 1
ATOM 5275 N N . VAL B 1 255 ? -14.148 -30.281 8.859 1 95.69 255 VAL B N 1
ATOM 5276 C CA . VAL B 1 255 ? -13.828 -29.75 10.188 1 95.69 255 VAL B CA 1
ATOM 5277 C C . VAL B 1 255 ? -12.32 -29.828 10.414 1 95.69 255 VAL B C 1
ATOM 5279 O O . VAL B 1 255 ? -11.742 -28.922 11.016 1 95.69 255 VAL B O 1
ATOM 5282 N N . GLN B 1 256 ? -11.688 -30.828 9.906 1 94.12 256 GLN B N 1
ATOM 5283 C CA . GLN B 1 256 ? -10.281 -31.078 10.203 1 94.12 256 GLN B CA 1
ATOM 5284 C C . GLN B 1 256 ? -9.383 -30.047 9.516 1 94.12 256 GLN B C 1
ATOM 5286 O O . GLN B 1 256 ? -8.242 -29.844 9.938 1 94.12 256 GLN B O 1
ATOM 5291 N N . TYR B 1 257 ? -9.852 -29.406 8.531 1 96.44 257 TYR B N 1
ATOM 5292 C CA . TYR B 1 257 ? -8.992 -28.609 7.66 1 96.44 257 TYR B CA 1
ATOM 5293 C C . TYR B 1 257 ? -8.719 -27.234 8.266 1 96.44 257 TYR B C 1
ATOM 5295 O O . TYR B 1 257 ? -7.695 -26.609 7.973 1 96.44 257 TYR B O 1
ATOM 5303 N N . LYS B 1 258 ? -9.602 -26.734 9.102 1 96.94 258 LYS B N 1
ATOM 5304 C CA . LYS B 1 258 ? -9.414 -25.406 9.695 1 96.94 258 LYS B CA 1
ATOM 5305 C C . LYS B 1 258 ? -8.094 -25.328 10.461 1 96.94 258 LYS B C 1
ATOM 5307 O O . LYS B 1 258 ? -7.203 -24.562 10.086 1 96.94 258 LYS B O 1
ATOM 5312 N N . ASP B 1 259 ? -7.934 -26.172 11.438 1 96.19 259 ASP B N 1
ATOM 5313 C CA . ASP B 1 259 ? -6.738 -26.141 12.273 1 96.19 259 ASP B CA 1
ATOM 5314 C C . ASP B 1 259 ? -5.5 -26.547 11.469 1 96.19 259 ASP B C 1
ATOM 5316 O O . ASP B 1 259 ? -4.43 -25.969 11.641 1 96.19 259 ASP B O 1
ATOM 5320 N N . ARG B 1 260 ? -5.746 -27.5 10.625 1 96 260 ARG B N 1
ATOM 5321 C CA . ARG B 1 260 ? -4.648 -28 9.805 1 96 260 ARG B CA 1
ATOM 5322 C C . ARG B 1 260 ? -4.039 -26.891 8.961 1 96 260 ARG B C 1
ATOM 5324 O O . ARG B 1 260 ? -2.834 -26.641 9.016 1 96 260 ARG B O 1
ATOM 5331 N N . TYR B 1 261 ? -4.855 -26.188 8.242 1 97.5 261 TYR B N 1
ATOM 5332 C CA . TYR B 1 261 ? -4.359 -25.188 7.305 1 97.5 261 TYR B CA 1
ATOM 5333 C C . TYR B 1 261 ? -3.904 -23.938 8.039 1 97.5 261 TYR B C 1
ATOM 5335 O O . TYR B 1 261 ? -2.879 -23.344 7.695 1 97.5 261 TYR B O 1
ATOM 5343 N N . LEU B 1 262 ? -4.578 -23.516 9.078 1 97.75 262 LEU B N 1
ATOM 5344 C CA . LEU B 1 262 ? -4.199 -22.312 9.828 1 97.75 262 LEU B CA 1
ATOM 5345 C C . LEU B 1 262 ? -2.848 -22.5 10.5 1 97.75 262 LEU B C 1
ATOM 5347 O O . LEU B 1 262 ? -1.977 -21.625 10.406 1 97.75 262 LEU B O 1
ATOM 5351 N N . ASN B 1 263 ? -2.691 -23.641 11.133 1 96.88 263 ASN B N 1
ATOM 5352 C CA . ASN B 1 263 ? -1.416 -23.922 11.789 1 96.88 263 ASN B CA 1
ATOM 5353 C C . ASN B 1 263 ? -0.283 -24.062 10.773 1 96.88 263 ASN B C 1
ATOM 5355 O O . ASN B 1 263 ? 0.834 -23.594 11.016 1 96.88 263 ASN B O 1
ATOM 5359 N N . HIS B 1 264 ? -0.6 -24.672 9.695 1 96.94 264 HIS B N 1
ATOM 5360 C CA . HIS B 1 264 ? 0.395 -24.844 8.641 1 96.94 264 HIS B CA 1
ATOM 5361 C C . HIS B 1 264 ? 0.882 -23.5 8.102 1 96.94 264 HIS B C 1
ATOM 5363 O O . HIS B 1 264 ? 2.084 -23.234 8.109 1 96.94 264 HIS B O 1
ATOM 5369 N N . VAL B 1 265 ? -0.033 -22.609 7.715 1 97.12 265 VAL B N 1
ATOM 5370 C CA . VAL B 1 265 ? 0.333 -21.328 7.137 1 97.12 265 VAL B CA 1
ATOM 5371 C C . VAL B 1 265 ? 1.059 -20.469 8.18 1 97.12 265 VAL B C 1
ATOM 5373 O O . VAL B 1 265 ? 2.037 -19.797 7.863 1 97.12 265 VAL B O 1
ATOM 5376 N N . HIS B 1 266 ? 0.617 -20.562 9.383 1 95.62 266 HIS B N 1
ATOM 5377 C CA . HIS B 1 266 ? 1.277 -19.828 10.453 1 95.62 266 HIS B CA 1
ATOM 5378 C C . HIS B 1 266 ? 2.73 -20.266 10.609 1 95.62 266 HIS B C 1
ATOM 5380 O O . HIS B 1 266 ? 3.615 -19.422 10.805 1 95.62 266 HIS B O 1
ATOM 5386 N N . SER B 1 267 ? 2.953 -21.531 10.492 1 95 267 SER B N 1
ATOM 5387 C CA . SER B 1 267 ? 4.297 -22.078 10.688 1 95 267 SER B CA 1
ATOM 5388 C C . SER B 1 267 ? 5.234 -21.625 9.57 1 95 267 SER B C 1
ATOM 5390 O O . SER B 1 267 ? 6.457 -21.734 9.703 1 95 267 SER B O 1
ATOM 5392 N N . LEU B 1 268 ? 4.652 -21.125 8.523 1 94.12 268 LEU B N 1
ATOM 5393 C CA . LEU B 1 268 ? 5.453 -20.75 7.359 1 94.12 268 LEU B CA 1
ATOM 5394 C C . LEU B 1 268 ? 5.816 -19.266 7.398 1 94.12 268 LEU B C 1
ATOM 5396 O O . LEU B 1 268 ? 6.402 -18.75 6.449 1 94.12 268 LEU B O 1
ATOM 5400 N N . ASN B 1 269 ? 5.465 -18.547 8.438 1 91 269 ASN B N 1
ATOM 5401 C CA . ASN B 1 269 ? 5.832 -17.172 8.695 1 91 269 ASN B CA 1
ATOM 5402 C C . ASN B 1 269 ? 5.344 -16.25 7.582 1 91 269 ASN B C 1
ATOM 5404 O O . ASN B 1 269 ? 4.141 -16.031 7.43 1 91 269 ASN B O 1
ATOM 5408 N N . ASP B 1 270 ? 6.207 -15.758 6.656 1 91.12 270 ASP B N 1
ATOM 5409 C CA . ASP B 1 270 ? 5.824 -14.727 5.699 1 91.12 270 ASP B CA 1
ATOM 5410 C C . ASP B 1 270 ? 5.582 -15.32 4.316 1 91.12 270 ASP B C 1
ATOM 5412 O O . ASP B 1 270 ? 5.715 -14.633 3.301 1 91.12 270 ASP B O 1
ATOM 5416 N N . SER B 1 271 ? 5.219 -16.609 4.34 1 96.31 271 SER B N 1
ATOM 5417 C CA . SER B 1 271 ? 4.926 -17.281 3.076 1 96.31 271 SER B CA 1
ATOM 5418 C C . SER B 1 271 ? 3.826 -16.562 2.307 1 96.31 271 SER B C 1
ATOM 5420 O O . SER B 1 271 ? 2.908 -15.992 2.908 1 96.31 271 SER B O 1
ATOM 5422 N N . ILE B 1 272 ? 3.961 -16.578 1.003 1 98.12 272 ILE B N 1
ATOM 5423 C CA . ILE B 1 272 ? 2.926 -16.062 0.123 1 98.12 272 ILE B CA 1
ATOM 5424 C C . ILE B 1 272 ? 1.931 -17.156 -0.228 1 98.12 272 ILE B C 1
ATOM 5426 O O . ILE B 1 272 ? 2.312 -18.188 -0.785 1 98.12 272 ILE B O 1
ATOM 5430 N N . VAL B 1 273 ? 0.703 -16.953 0.145 1 98.19 273 VAL B N 1
ATOM 5431 C CA . VAL B 1 273 ? -0.38 -17.859 -0.219 1 98.19 273 VAL B CA 1
ATOM 5432 C C . VAL B 1 273 ? -0.979 -17.438 -1.559 1 98.19 273 VAL B C 1
ATOM 5434 O O . VAL B 1 273 ? -1.532 -16.344 -1.682 1 98.19 273 VAL B O 1
ATOM 5437 N N . TRP B 1 274 ? -0.875 -18.328 -2.521 1 98.25 274 TRP B N 1
ATOM 5438 C CA . TRP B 1 274 ? -1.185 -17.969 -3.9 1 98.25 274 TRP B CA 1
ATOM 5439 C C . TRP B 1 274 ? -2.311 -18.844 -4.453 1 98.25 274 TRP B C 1
ATOM 5441 O O . TRP B 1 274 ? -2.172 -20.062 -4.543 1 98.25 274 TRP B O 1
ATOM 5451 N N . TYR B 1 275 ? -3.41 -18.203 -4.77 1 96.81 275 TYR B N 1
ATOM 5452 C CA . TYR B 1 275 ? -4.5 -18.859 -5.488 1 96.81 275 TYR B CA 1
ATOM 5453 C C . TYR B 1 275 ? -4.441 -18.531 -6.977 1 96.81 275 TYR B C 1
ATOM 5455 O O . TYR B 1 275 ? -4.527 -17.359 -7.363 1 96.81 275 TYR B O 1
ATOM 5463 N N . LEU B 1 276 ? -4.395 -19.5 -7.832 1 94.62 276 LEU B N 1
ATOM 5464 C CA . LEU B 1 276 ? -4.066 -19.219 -9.227 1 94.62 276 LEU B CA 1
ATOM 5465 C C . LEU B 1 276 ? -5.211 -19.609 -10.148 1 94.62 276 LEU B C 1
ATOM 5467 O O . LEU B 1 276 ? -5.027 -19.719 -11.367 1 94.62 276 LEU B O 1
ATOM 5471 N N . LYS B 1 277 ? -6.41 -19.828 -9.547 1 92.75 277 LYS B N 1
ATOM 5472 C CA . LYS B 1 277 ? -7.586 -20.188 -10.328 1 92.75 277 LYS B CA 1
ATOM 5473 C C . LYS B 1 277 ? -8.609 -19.062 -10.352 1 92.75 277 LYS B C 1
ATOM 5475 O O . LYS B 1 277 ? -8.266 -17.906 -10.148 1 92.75 277 LYS B O 1
ATOM 5480 N N . HIS B 1 278 ? -9.781 -19.406 -10.766 1 88 278 HIS B N 1
ATOM 5481 C CA . HIS B 1 278 ? -10.805 -18.391 -10.984 1 88 278 HIS B CA 1
ATOM 5482 C C . HIS B 1 278 ? -11.227 -17.75 -9.664 1 88 278 HIS B C 1
ATOM 5484 O O . HIS B 1 278 ? -11.57 -18.438 -8.711 1 88 278 HIS B O 1
ATOM 5490 N N . LEU B 1 279 ? -11.172 -16.406 -9.672 1 91 279 LEU B N 1
ATOM 5491 C CA . LEU B 1 279 ? -11.609 -15.648 -8.5 1 91 279 LEU B CA 1
ATOM 5492 C C . LEU B 1 279 ? -12.836 -14.797 -8.828 1 91 279 LEU B C 1
ATOM 5494 O O . LEU B 1 279 ? -12.742 -13.562 -8.875 1 91 279 LEU B O 1
ATOM 5498 N N . ARG B 1 280 ? -13.875 -15.453 -9.156 1 88.94 280 ARG B N 1
ATOM 5499 C CA . ARG B 1 280 ? -15.242 -14.945 -9.266 1 88.94 280 ARG B CA 1
ATOM 5500 C C . ARG B 1 280 ? -16.156 -15.602 -8.234 1 88.94 280 ARG B C 1
ATOM 5502 O O . ARG B 1 280 ? -15.812 -16.641 -7.668 1 88.94 280 ARG B O 1
ATOM 5509 N N . PRO B 1 281 ? -17.266 -14.898 -7.98 1 89.38 281 PRO B N 1
ATOM 5510 C CA . PRO B 1 281 ? -18.141 -15.555 -7.016 1 89.38 281 PRO B CA 1
ATOM 5511 C C . PRO B 1 281 ? -18.438 -17.016 -7.379 1 89.38 281 PRO B C 1
ATOM 5513 O O . PRO B 1 281 ? -18.625 -17.328 -8.555 1 89.38 281 PRO B O 1
ATOM 5516 N N . PRO B 1 282 ? -18.328 -17.797 -6.395 1 93.81 282 PRO B N 1
ATOM 5517 C CA . PRO B 1 282 ? -18.156 -17.516 -4.969 1 93.81 282 PRO B CA 1
ATOM 5518 C C . PRO B 1 282 ? -16.703 -17.625 -4.512 1 93.81 282 PRO B C 1
ATOM 5520 O O . PRO B 1 282 ? -16.406 -17.422 -3.328 1 93.81 282 PRO B O 1
ATOM 5523 N N . HIS B 1 283 ? -15.805 -17.938 -5.422 1 95.12 283 HIS B N 1
ATOM 5524 C CA . HIS B 1 283 ? -14.43 -18.266 -5.047 1 95.12 283 HIS B CA 1
ATOM 5525 C C . HIS B 1 283 ? -13.695 -17.031 -4.527 1 95.12 283 HIS B C 1
ATOM 5527 O O . HIS B 1 283 ? -12.836 -17.141 -3.652 1 95.12 283 HIS B O 1
ATOM 5533 N N . ASP B 1 284 ? -14.078 -15.867 -5.059 1 95.19 284 ASP B N 1
ATOM 5534 C CA . ASP B 1 284 ? -13.477 -14.633 -4.57 1 95.19 284 ASP B CA 1
ATOM 5535 C C . ASP B 1 284 ? -13.82 -14.398 -3.1 1 95.19 284 ASP B C 1
ATOM 5537 O O . ASP B 1 284 ? -12.938 -14.125 -2.283 1 95.19 284 ASP B O 1
ATOM 5541 N N . ASP B 1 285 ? -15.016 -14.625 -2.723 1 95.88 285 ASP B N 1
ATOM 5542 C CA . ASP B 1 285 ? -15.438 -14.492 -1.334 1 95.88 285 ASP B CA 1
ATOM 5543 C C . ASP B 1 285 ? -14.789 -15.562 -0.455 1 95.88 285 ASP B C 1
ATOM 5545 O O . ASP B 1 285 ? -14.414 -15.281 0.686 1 95.88 285 ASP B O 1
ATOM 5549 N N . MET B 1 286 ? -14.766 -16.766 -0.97 1 96.81 286 MET B N 1
ATOM 5550 C CA . MET B 1 286 ? -14.109 -17.844 -0.24 1 96.81 286 MET B CA 1
ATOM 5551 C C . MET B 1 286 ? -12.664 -17.484 0.082 1 96.81 286 MET B C 1
ATOM 5553 O O . MET B 1 286 ? -12.211 -17.656 1.214 1 96.81 286 MET B O 1
ATOM 5557 N N . PHE B 1 287 ? -12.008 -16.938 -0.901 1 97.56 287 PHE B N 1
ATOM 5558 C CA . PHE B 1 287 ? -10.602 -16.609 -0.696 1 97.56 287 PHE B CA 1
ATOM 5559 C C . PHE B 1 287 ? -10.445 -15.438 0.265 1 97.56 287 PHE B C 1
ATOM 5561 O O . PHE B 1 287 ? -9.523 -15.414 1.08 1 97.56 287 PHE B O 1
ATOM 5568 N N . ARG B 1 288 ? -11.328 -14.445 0.215 1 96.88 288 ARG B N 1
ATOM 5569 C CA . ARG B 1 288 ? -11.312 -13.359 1.19 1 96.88 288 ARG B CA 1
ATOM 5570 C C . ARG B 1 288 ? -11.523 -13.891 2.605 1 96.88 288 ARG B C 1
ATOM 5572 O O . ARG B 1 288 ? -10.867 -13.438 3.545 1 96.88 288 ARG B O 1
ATOM 5579 N N . ASN B 1 289 ? -12.406 -14.867 2.736 1 96.75 289 ASN B N 1
ATOM 5580 C CA . ASN B 1 289 ? -12.648 -15.477 4.039 1 96.75 289 ASN B CA 1
ATOM 5581 C C . ASN B 1 289 ? -11.414 -16.219 4.555 1 96.75 289 ASN B C 1
ATOM 5583 O O . ASN B 1 289 ? -11.062 -16.094 5.73 1 96.75 289 ASN B O 1
ATOM 5587 N N . VAL B 1 290 ? -10.805 -16.938 3.699 1 97.88 290 VAL B N 1
ATOM 5588 C CA . VAL B 1 290 ? -9.57 -17.641 4.031 1 97.88 290 VAL B CA 1
ATOM 5589 C C . VAL B 1 290 ? -8.484 -16.641 4.418 1 97.88 290 VAL B C 1
ATOM 5591 O O . VAL B 1 290 ? -7.793 -16.828 5.422 1 97.88 290 VAL B O 1
ATOM 5594 N N . THR B 1 291 ? -8.383 -15.562 3.641 1 97.06 291 THR B N 1
ATOM 5595 C CA . THR B 1 291 ? -7.41 -14.508 3.912 1 97.06 291 THR B CA 1
ATOM 5596 C C . THR B 1 291 ? -7.625 -13.922 5.305 1 97.06 291 THR B C 1
ATOM 5598 O O . THR B 1 291 ? -6.676 -13.797 6.082 1 97.06 291 THR B O 1
ATOM 5601 N N . ASN B 1 292 ? -8.828 -13.664 5.613 1 96.06 292 ASN B N 1
ATOM 5602 C CA . ASN B 1 292 ? -9.164 -13.109 6.918 1 96.06 292 ASN B CA 1
ATOM 5603 C C . ASN B 1 292 ? -8.82 -14.07 8.047 1 96.06 292 ASN B C 1
ATOM 5605 O O . ASN B 1 292 ? -8.258 -13.664 9.062 1 96.06 292 ASN B O 1
ATOM 5609 N N . ALA B 1 293 ? -9.188 -15.281 7.887 1 97.12 293 ALA B N 1
ATOM 5610 C CA . ALA B 1 293 ? -8.922 -16.297 8.906 1 97.12 293 ALA B CA 1
ATOM 5611 C C . ALA B 1 293 ? -7.43 -16.438 9.164 1 97.12 293 ALA B C 1
ATOM 5613 O O . ALA B 1 293 ? -6.996 -16.5 10.32 1 97.12 293 ALA B O 1
ATOM 5614 N N . ILE B 1 294 ? -6.641 -16.469 8.086 1 97 294 ILE B N 1
ATOM 5615 C CA . ILE B 1 294 ? -5.195 -16.625 8.219 1 97 294 ILE B CA 1
ATOM 5616 C C . ILE B 1 294 ? -4.613 -15.406 8.93 1 97 294 ILE B C 1
ATOM 5618 O O . ILE B 1 294 ? -3.824 -15.539 9.867 1 97 294 ILE B O 1
ATOM 5622 N N . ARG B 1 295 ? -4.984 -14.219 8.508 1 93.62 295 ARG B N 1
ATOM 5623 C CA . ARG B 1 295 ? -4.438 -12.977 9.047 1 93.62 295 ARG B CA 1
ATOM 5624 C C . ARG B 1 295 ? -4.707 -12.859 10.547 1 93.62 295 ARG B C 1
ATOM 5626 O O . ARG B 1 295 ? -3.869 -12.359 11.297 1 93.62 295 ARG B O 1
ATOM 5633 N N . HIS B 1 296 ? -5.809 -13.328 10.93 1 92.75 296 HIS B N 1
ATOM 5634 C CA . HIS B 1 296 ? -6.215 -13.148 12.32 1 92.75 296 HIS B CA 1
ATOM 5635 C C . HIS B 1 296 ? -5.742 -14.312 13.188 1 92.75 296 HIS B C 1
ATOM 5637 O O . HIS B 1 296 ? -5.867 -14.266 14.414 1 92.75 296 HIS B O 1
ATOM 5643 N N . PHE B 1 297 ? -5.312 -15.312 12.562 1 95.25 297 PHE B N 1
ATOM 5644 C CA . PHE B 1 297 ? -4.82 -16.469 13.305 1 95.25 297 PHE B CA 1
ATOM 5645 C C . PHE B 1 297 ? -3.398 -16.234 13.797 1 95.25 297 PHE B C 1
ATOM 5647 O O . PHE B 1 297 ? -2.459 -16.172 13 1 95.25 297 PHE B O 1
ATOM 5654 N N . LYS B 1 298 ? -3.154 -16.062 15.141 1 91.19 298 LYS B N 1
ATOM 5655 C CA . LYS B 1 298 ? -1.868 -15.938 15.828 1 91.19 298 LYS B CA 1
ATOM 5656 C C . LYS B 1 298 ? -0.993 -14.875 15.172 1 91.19 298 LYS B C 1
ATOM 5658 O O . LYS B 1 298 ? 0.209 -15.078 14.992 1 91.19 298 LYS B O 1
ATOM 5663 N N . ASN B 1 299 ? -1.541 -13.742 14.633 1 84.44 299 ASN B N 1
ATOM 5664 C CA . ASN B 1 299 ? -0.839 -12.617 14.016 1 84.44 299 ASN B CA 1
ATOM 5665 C C . ASN B 1 299 ? 0.053 -13.078 12.867 1 84.44 299 ASN B C 1
ATOM 5667 O O . ASN B 1 299 ? 1.24 -12.75 12.828 1 84.44 299 ASN B O 1
ATOM 5671 N N . SER B 1 300 ? -0.53 -13.836 12.016 1 90.12 300 SER B N 1
ATOM 5672 C CA . SER B 1 300 ? 0.182 -14.398 10.867 1 90.12 300 SER B CA 1
ATOM 5673 C C . SER B 1 300 ? 0.757 -13.297 9.984 1 90.12 300 SER B C 1
ATOM 5675 O O . SER B 1 300 ? 0.113 -12.266 9.766 1 90.12 300 SER B O 1
ATOM 5677 N N . LYS B 1 301 ? 1.938 -13.516 9.43 1 89.25 301 LYS B N 1
ATOM 5678 C CA . LYS B 1 301 ? 2.613 -12.57 8.539 1 89.25 301 LYS B CA 1
ATOM 5679 C C . LYS B 1 301 ? 2.492 -13.008 7.082 1 89.25 301 LYS B C 1
ATOM 5681 O O . LYS B 1 301 ? 3.193 -12.492 6.211 1 89.25 301 LYS B O 1
ATOM 5686 N N . ALA B 1 302 ? 1.608 -13.969 6.898 1 95.25 302 ALA B N 1
ATOM 5687 C CA . ALA B 1 302 ? 1.418 -14.484 5.543 1 95.25 302 ALA B CA 1
ATOM 5688 C C . ALA B 1 302 ? 0.977 -13.375 4.594 1 95.25 302 ALA B C 1
ATOM 5690 O O . ALA B 1 302 ? 0.316 -12.422 5.012 1 95.25 302 ALA B O 1
ATOM 5691 N N . ARG B 1 303 ? 1.339 -13.422 3.41 1 95.88 303 ARG B N 1
ATOM 5692 C CA . ARG B 1 303 ? 0.924 -12.539 2.324 1 95.88 303 ARG B CA 1
ATOM 5693 C C . ARG B 1 303 ? 0.04 -13.281 1.326 1 95.88 303 ARG B C 1
ATOM 5695 O O . ARG B 1 303 ? -0.007 -14.516 1.323 1 95.88 303 ARG B O 1
ATOM 5702 N N . PHE B 1 304 ? -0.687 -12.539 0.474 1 97.5 304 PHE B N 1
ATOM 5703 C CA . PHE B 1 304 ? -1.697 -13.172 -0.361 1 97.5 304 PHE B CA 1
ATOM 5704 C C . PHE B 1 304 ? -1.562 -12.734 -1.812 1 97.5 304 PHE B C 1
ATOM 5706 O O . PHE B 1 304 ? -1.346 -11.547 -2.086 1 97.5 304 PHE B O 1
ATOM 5713 N N . ALA B 1 305 ? -1.657 -13.711 -2.676 1 97.38 305 ALA B N 1
ATOM 5714 C CA . ALA B 1 305 ? -1.434 -13.438 -4.094 1 97.38 305 ALA B CA 1
ATOM 5715 C C . ALA B 1 305 ? -2.516 -14.078 -4.953 1 97.38 305 ALA B C 1
ATOM 5717 O O . ALA B 1 305 ? -3.148 -15.055 -4.539 1 97.38 305 ALA B O 1
ATOM 5718 N N . TYR B 1 306 ? -2.725 -13.477 -6.098 1 96.5 306 TYR B N 1
ATOM 5719 C CA . TYR B 1 306 ? -3.652 -14 -7.098 1 96.5 306 TYR B CA 1
ATOM 5720 C C . TYR B 1 306 ? -3.086 -13.836 -8.5 1 96.5 306 TYR B C 1
ATOM 5722 O O . TYR B 1 306 ? -2.039 -13.211 -8.688 1 96.5 306 TYR B O 1
ATOM 5730 N N . SER B 1 307 ? -3.705 -14.523 -9.414 1 93.81 307 SER B N 1
ATOM 5731 C CA . SER B 1 307 ? -3.4 -14.367 -10.836 1 93.81 307 SER B CA 1
ATOM 5732 C C . SER B 1 307 ? -4.539 -13.664 -11.562 1 93.81 307 SER B C 1
ATOM 5734 O O . SER B 1 307 ? -5.711 -13.844 -11.227 1 93.81 307 SER B O 1
ATOM 5736 N N . TRP B 1 308 ? -4.133 -12.914 -12.555 1 87.5 308 TRP B N 1
ATOM 5737 C CA . TRP B 1 308 ? -5.039 -12.094 -13.352 1 87.5 308 TRP B CA 1
ATOM 5738 C C . TRP B 1 308 ? -6.172 -12.938 -13.93 1 87.5 308 TRP B C 1
ATOM 5740 O O . TRP B 1 308 ? -7.332 -12.523 -13.914 1 87.5 308 TRP B O 1
ATOM 5750 N N . LYS B 1 309 ? -5.855 -14.008 -14.508 1 90.94 309 LYS B N 1
ATOM 5751 C CA . LYS B 1 309 ? -6.734 -15.07 -14.984 1 90.94 309 LYS B CA 1
ATOM 5752 C C . LYS B 1 309 ? -6.246 -16.438 -14.516 1 90.94 309 LYS B C 1
ATOM 5754 O O . LYS B 1 309 ? -5.098 -16.578 -14.094 1 90.94 309 LYS B O 1
ATOM 5759 N N . PRO B 1 310 ? -7.27 -17.375 -14.555 1 92.56 310 PRO B N 1
ATOM 5760 C CA . PRO B 1 310 ? -6.77 -18.719 -14.266 1 92.56 310 PRO B CA 1
ATOM 5761 C C . PRO B 1 310 ? -5.594 -19.109 -15.156 1 92.56 310 PRO B C 1
ATOM 5763 O O . PRO B 1 310 ? -5.645 -18.922 -16.375 1 92.56 310 PRO B O 1
ATOM 5766 N N . ILE B 1 311 ? -4.602 -19.562 -14.508 1 93.88 311 ILE B N 1
ATOM 5767 C CA . ILE B 1 311 ? -3.449 -20.031 -15.273 1 93.88 311 ILE B CA 1
ATOM 5768 C C . ILE B 1 311 ? -3.883 -21.125 -16.25 1 93.88 311 ILE B C 1
ATOM 5770 O O . ILE B 1 311 ? -4.469 -22.125 -15.836 1 93.88 311 ILE B O 1
ATOM 5774 N N . SER B 1 312 ? -3.734 -20.875 -17.484 1 91.62 312 SER B N 1
ATOM 5775 C CA . SER B 1 312 ? -4.066 -21.797 -18.578 1 91.62 312 SER B CA 1
ATOM 5776 C C . SER B 1 312 ? -2.912 -21.938 -19.562 1 91.62 312 SER B C 1
ATOM 5778 O O . SER B 1 312 ? -2.715 -21.078 -20.422 1 91.62 312 SER B O 1
ATOM 5780 N N . ILE B 1 313 ? -2.24 -22.984 -19.484 1 93.06 313 ILE B N 1
ATOM 5781 C CA . ILE B 1 313 ? -1.008 -23.141 -20.234 1 93.06 313 ILE B CA 1
ATOM 5782 C C . ILE B 1 313 ? -1.184 -24.25 -21.281 1 93.06 313 ILE B C 1
ATOM 5784 O O . ILE B 1 313 ? -0.271 -24.531 -22.062 1 93.06 313 ILE B O 1
ATOM 5788 N N . GLU B 1 314 ? -2.312 -24.875 -21.406 1 94.62 314 GLU B N 1
ATOM 5789 C CA . GLU B 1 314 ? -2.549 -26.125 -22.141 1 94.62 314 GLU B CA 1
ATOM 5790 C C . GLU B 1 314 ? -2.24 -25.938 -23.625 1 94.62 314 GLU B C 1
ATOM 5792 O O . GLU B 1 314 ? -1.571 -26.781 -24.219 1 94.62 314 GLU B O 1
ATOM 5797 N N . LYS B 1 315 ? -2.695 -24.891 -24.156 1 92.94 315 LYS B N 1
ATOM 5798 C CA . LYS B 1 315 ? -2.465 -24.672 -25.578 1 92.94 315 LYS B CA 1
ATOM 5799 C C . LYS B 1 315 ? -0.98 -24.469 -25.875 1 92.94 315 LYS B C 1
ATOM 5801 O O . LYS B 1 315 ? -0.43 -25.109 -26.766 1 92.94 315 LYS B O 1
ATOM 5806 N N . LYS B 1 316 ? -0.357 -23.672 -25.094 1 92 316 LYS B N 1
ATOM 5807 C CA . LYS B 1 316 ? 1.048 -23.328 -25.328 1 92 316 LYS B CA 1
ATOM 5808 C C . LYS B 1 316 ? 1.94 -24.547 -25.109 1 92 316 LYS B C 1
ATOM 5810 O O . LYS B 1 316 ? 2.965 -24.703 -25.781 1 92 316 LYS B O 1
ATOM 5815 N N . TRP B 1 317 ? 1.563 -25.469 -24.281 1 94.62 317 TRP B N 1
ATOM 5816 C CA . TRP B 1 317 ? 2.404 -26.594 -23.922 1 94.62 317 TRP B CA 1
ATOM 5817 C C . TRP B 1 317 ? 1.874 -27.891 -24.562 1 94.62 317 TRP B C 1
ATOM 5819 O O . TRP B 1 317 ? 2.344 -28.984 -24.234 1 94.62 317 TRP B O 1
ATOM 5829 N N . ASN B 1 318 ? 0.861 -27.734 -25.406 1 94.06 318 ASN B N 1
ATOM 5830 C CA . ASN B 1 318 ? 0.279 -28.859 -26.141 1 94.06 318 ASN B CA 1
ATOM 5831 C C . ASN B 1 318 ? -0.125 -30 -25.188 1 94.06 318 ASN B C 1
ATOM 5833 O O . ASN B 1 318 ? 0.256 -31.141 -25.391 1 94.06 318 ASN B O 1
ATOM 5837 N N . LEU B 1 319 ? -0.778 -29.594 -24.172 1 93.94 319 LEU B N 1
ATOM 5838 C CA . LEU B 1 319 ? -1.334 -30.578 -23.25 1 93.94 319 LEU B CA 1
ATOM 5839 C C . LEU B 1 319 ? -2.695 -31.062 -23.75 1 93.94 319 LEU B C 1
ATOM 5841 O O . LEU B 1 319 ? -3.455 -30.297 -24.344 1 93.94 319 LEU B O 1
ATOM 5845 N N . SER B 1 320 ? -2.945 -32.312 -23.531 1 92.19 320 SER B N 1
ATOM 5846 C CA . SER B 1 320 ? -4.195 -32.906 -23.984 1 92.19 320 SER B CA 1
ATOM 5847 C C . SER B 1 320 ? -5.328 -32.656 -23 1 92.19 320 SER B C 1
ATOM 5849 O O . SER B 1 320 ? -6.504 -32.688 -23.375 1 92.19 320 SER B O 1
ATOM 5851 N N . LYS B 1 321 ? -5.008 -32.5 -21.766 1 94.94 321 LYS B N 1
ATOM 5852 C CA . LYS B 1 321 ? -5.945 -32.219 -20.672 1 94.94 321 LYS B CA 1
ATOM 5853 C C . LYS B 1 321 ? -5.504 -31 -19.875 1 94.94 321 LYS B C 1
ATOM 5855 O O . LYS B 1 321 ? -4.562 -30.297 -20.266 1 94.94 321 LYS B O 1
ATOM 5860 N N . ARG B 1 322 ? -6.293 -30.703 -18.891 1 94.5 322 ARG B N 1
ATOM 5861 C CA . ARG B 1 322 ? -5.953 -29.578 -18.016 1 94.5 322 ARG B CA 1
ATOM 5862 C C . ARG B 1 322 ? -4.617 -29.797 -17.328 1 94.5 322 ARG B C 1
ATOM 5864 O O . ARG B 1 322 ? -4.316 -30.922 -16.891 1 94.5 322 ARG B O 1
ATOM 5871 N N . GLY B 1 323 ? -3.895 -28.75 -17.25 1 95.62 323 GLY B N 1
ATOM 5872 C CA . GLY B 1 323 ? -2.637 -28.844 -16.531 1 95.62 323 GLY B CA 1
ATOM 5873 C C . GLY B 1 323 ? -2.822 -29.078 -15.039 1 95.62 323 GLY B C 1
ATOM 5874 O O . GLY B 1 323 ? -3.75 -28.547 -14.43 1 95.62 323 GLY B O 1
ATOM 5875 N N . THR B 1 324 ? -1.96 -29.938 -14.438 1 96.31 324 THR B N 1
ATOM 5876 C CA . THR B 1 324 ? -1.939 -30.094 -12.992 1 96.31 324 THR B CA 1
ATOM 5877 C C . THR B 1 324 ? -1.439 -28.812 -12.32 1 96.31 324 THR B C 1
ATOM 5879 O O . THR B 1 324 ? -0.792 -27.984 -12.961 1 96.31 324 THR B O 1
ATOM 5882 N N . LEU B 1 325 ? -1.743 -28.656 -11.062 1 96.75 325 LEU B N 1
ATOM 5883 C CA . LEU B 1 325 ? -1.226 -27.516 -10.305 1 96.75 325 LEU B CA 1
ATOM 5884 C C . LEU B 1 325 ? 0.297 -27.453 -10.383 1 96.75 325 LEU B C 1
ATOM 5886 O O . LEU B 1 325 ? 0.876 -26.375 -10.539 1 96.75 325 LEU B O 1
ATOM 5890 N N . GLY B 1 326 ? 0.935 -28.609 -10.266 1 97.75 326 GLY B N 1
ATOM 5891 C CA . GLY B 1 326 ? 2.387 -28.656 -10.344 1 97.75 326 GLY B CA 1
ATOM 5892 C C . GLY B 1 326 ? 2.934 -28.141 -11.656 1 97.75 326 GLY B C 1
ATOM 5893 O O . GLY B 1 326 ? 3.922 -27.406 -11.672 1 97.75 326 GLY B O 1
ATOM 5894 N N . PHE B 1 327 ? 2.309 -28.562 -12.75 1 97.31 327 PHE B N 1
ATOM 5895 C CA . PHE B 1 327 ? 2.766 -28.109 -14.062 1 97.31 327 PHE B CA 1
ATOM 5896 C C . PHE B 1 327 ? 2.525 -26.625 -14.242 1 97.31 327 PHE B C 1
ATOM 5898 O O . PHE B 1 327 ? 3.367 -25.906 -14.797 1 97.31 327 PHE B O 1
ATOM 5905 N N . ASP B 1 328 ? 1.39 -26.109 -13.766 1 97.38 328 ASP B N 1
ATOM 5906 C CA . ASP B 1 328 ? 1.114 -24.672 -13.773 1 97.38 328 ASP B CA 1
ATOM 5907 C C . ASP B 1 328 ? 2.189 -23.906 -13.016 1 97.38 328 ASP B C 1
ATOM 5909 O O . ASP B 1 328 ? 2.699 -22.891 -13.5 1 97.38 328 ASP B O 1
ATOM 5913 N N . MET B 1 329 ? 2.49 -24.406 -11.836 1 98.12 329 MET B N 1
ATOM 5914 C CA . MET B 1 329 ? 3.514 -23.766 -11.016 1 98.12 329 MET B CA 1
ATOM 5915 C C . MET B 1 329 ? 4.848 -23.719 -11.75 1 98.12 329 MET B C 1
ATOM 5917 O O . MET B 1 329 ? 5.551 -22.703 -11.695 1 98.12 329 MET B O 1
ATOM 5921 N N . PHE B 1 330 ? 5.176 -24.781 -12.422 1 98 330 PHE B N 1
ATOM 5922 C CA . PHE B 1 330 ? 6.426 -24.844 -13.164 1 98 330 PHE B CA 1
ATOM 5923 C C . PHE B 1 330 ? 6.469 -23.781 -14.25 1 98 330 PHE B C 1
ATOM 5925 O O . PHE B 1 330 ? 7.441 -23.016 -14.352 1 98 330 PHE B O 1
ATOM 5932 N N . VAL B 1 331 ? 5.395 -23.703 -14.992 1 97.19 331 VAL B N 1
ATOM 5933 C CA . VAL B 1 331 ? 5.348 -22.766 -16.109 1 97.19 331 VAL B CA 1
ATOM 5934 C C . VAL B 1 331 ? 5.438 -21.344 -15.578 1 97.19 331 VAL B C 1
ATOM 5936 O O . VAL B 1 331 ? 6.211 -20.531 -16.094 1 97.19 331 VAL B O 1
ATOM 5939 N N . VAL B 1 332 ? 4.766 -21.016 -14.547 1 97.38 332 VAL B N 1
ATOM 5940 C CA . VAL B 1 332 ? 4.766 -19.672 -13.984 1 97.38 332 VAL B CA 1
ATOM 5941 C C . VAL B 1 332 ? 6.137 -19.359 -13.383 1 97.38 332 VAL B C 1
ATOM 5943 O O . VAL B 1 332 ? 6.648 -18.25 -13.539 1 97.38 332 VAL B O 1
ATOM 5946 N N . ALA B 1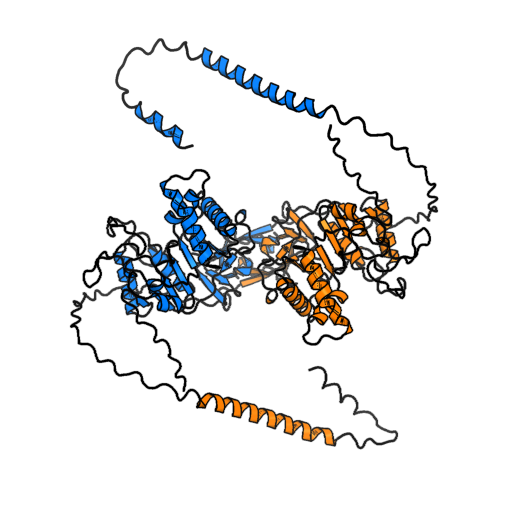 333 ? 6.742 -20.359 -12.75 1 97.56 333 ALA B N 1
ATOM 5947 C CA . ALA B 1 333 ? 8.039 -20.156 -12.094 1 97.56 333 ALA B CA 1
ATOM 5948 C C . ALA B 1 333 ? 9.117 -19.797 -13.109 1 97.56 333 ALA B C 1
ATOM 5950 O O . ALA B 1 333 ? 10.078 -19.094 -12.781 1 97.56 333 ALA B O 1
ATOM 5951 N N . GLN B 1 334 ? 8.945 -20.25 -14.312 1 96.44 334 GLN B N 1
ATOM 5952 C CA . GLN B 1 334 ? 9.914 -19.938 -15.352 1 96.44 334 GLN B CA 1
ATOM 5953 C C . GLN B 1 334 ? 10.008 -18.422 -15.562 1 96.44 334 GLN B C 1
ATOM 5955 O O . GLN B 1 334 ? 11 -17.922 -16.078 1 96.44 334 GLN B O 1
ATOM 5960 N N . THR B 1 335 ? 9 -17.703 -15.117 1 95.31 335 THR B N 1
ATOM 5961 C CA . THR B 1 335 ? 8.953 -16.266 -15.391 1 95.31 335 THR B CA 1
ATOM 5962 C C . THR B 1 335 ? 9.781 -15.492 -14.367 1 95.31 335 THR B C 1
ATOM 5964 O O . THR B 1 335 ? 10.117 -14.328 -14.586 1 95.31 335 THR B O 1
ATOM 5967 N N . PHE B 1 336 ? 10.148 -16.109 -13.219 1 95.5 336 PHE B N 1
ATOM 5968 C CA . PHE B 1 336 ? 10.828 -15.305 -12.211 1 95.5 336 PHE B CA 1
ATOM 5969 C C . PHE B 1 336 ? 11.961 -16.094 -11.562 1 95.5 336 PHE B C 1
ATOM 5971 O O . PHE B 1 336 ? 12.68 -15.57 -10.711 1 95.5 336 PHE B O 1
ATOM 5978 N N . CYS B 1 337 ? 12.172 -17.328 -11.992 1 96.25 337 CYS B N 1
ATOM 5979 C CA . CYS B 1 337 ? 13.266 -18.141 -11.453 1 96.25 337 CYS B CA 1
ATOM 5980 C C . CYS B 1 337 ? 14.359 -18.344 -12.5 1 96.25 337 CYS B C 1
ATOM 5982 O O . CYS B 1 337 ? 14.07 -18.641 -13.656 1 96.25 337 CYS B O 1
ATOM 5984 N N . THR B 1 338 ? 15.609 -18.203 -12.07 1 95.25 338 THR B N 1
ATOM 5985 C CA . THR B 1 338 ? 16.734 -18.469 -12.969 1 95.25 338 THR B CA 1
ATOM 5986 C C . THR B 1 338 ? 16.891 -19.969 -13.203 1 95.25 338 THR B C 1
ATOM 5988 O O . THR B 1 338 ? 17.062 -20.406 -14.344 1 95.25 338 THR B O 1
ATOM 5991 N N . SER B 1 339 ? 16.891 -20.719 -12.172 1 96.94 339 SER B N 1
ATOM 5992 C CA . SER B 1 339 ? 16.969 -22.172 -12.258 1 96.94 339 SER B CA 1
ATOM 5993 C C . SER B 1 339 ? 15.859 -22.828 -11.43 1 96.94 339 SER B C 1
ATOM 5995 O O . SER B 1 339 ? 15.477 -22.312 -10.383 1 96.94 339 SER B O 1
ATOM 5997 N N . ILE B 1 340 ? 15.422 -23.984 -11.977 1 98.19 340 ILE B N 1
ATOM 5998 C CA . ILE B 1 340 ? 14.289 -24.641 -11.336 1 98.19 340 ILE B CA 1
ATOM 5999 C C . ILE B 1 340 ? 14.609 -26.109 -11.109 1 98.19 340 ILE B C 1
ATOM 6001 O O . ILE B 1 340 ? 15.086 -26.797 -12.016 1 98.19 340 ILE B O 1
ATOM 6005 N N . SER B 1 341 ? 14.414 -26.562 -9.875 1 98.81 341 SER B N 1
ATOM 6006 C CA . SER B 1 341 ? 14.43 -27.969 -9.531 1 98.81 341 SER B CA 1
ATOM 6007 C C . SER B 1 341 ? 13.047 -28.453 -9.086 1 98.81 341 SER B C 1
ATOM 6009 O O . SER B 1 341 ? 12.383 -27.781 -8.289 1 98.81 341 SER B O 1
ATOM 6011 N N . LEU B 1 342 ? 12.695 -29.609 -9.656 1 98.81 342 LEU B N 1
ATOM 6012 C CA . LEU B 1 342 ? 11.398 -30.188 -9.312 1 98.81 342 LEU B CA 1
ATOM 6013 C C . LEU B 1 342 ? 11.57 -31.375 -8.375 1 98.81 342 LEU B C 1
ATOM 6015 O O . LEU B 1 342 ? 12.438 -32.219 -8.594 1 98.81 342 LEU B O 1
ATOM 6019 N N . TYR B 1 343 ? 10.812 -31.375 -7.32 1 98.75 343 TYR B N 1
ATOM 6020 C CA . TYR B 1 343 ? 10.727 -32.469 -6.371 1 98.75 343 TYR B CA 1
ATOM 6021 C C . TYR B 1 343 ? 9.281 -32.969 -6.223 1 98.75 343 TYR B C 1
ATOM 6023 O O . TYR B 1 343 ? 8.352 -32.156 -6.199 1 98.75 343 TYR B O 1
ATOM 6031 N N . GLY B 1 344 ? 9.125 -34.219 -6.148 1 98.12 344 GLY B N 1
ATOM 6032 C CA . GLY B 1 344 ? 7.801 -34.75 -5.875 1 98.12 344 GLY B CA 1
ATOM 6033 C C . GLY B 1 344 ? 6.898 -34.75 -7.098 1 98.12 344 GLY B C 1
ATOM 6034 O O . GLY B 1 344 ? 5.672 -34.688 -6.969 1 98.12 344 GLY B O 1
ATOM 6035 N N . PHE B 1 345 ? 7.43 -34.75 -8.258 1 98.06 345 PHE B N 1
ATOM 6036 C CA . PHE B 1 345 ? 6.703 -34.844 -9.516 1 98.06 345 PHE B CA 1
ATOM 6037 C C . PHE B 1 345 ? 6.855 -36.25 -10.102 1 98.06 345 PHE B C 1
ATOM 6039 O O . PHE B 1 345 ? 7.695 -36.469 -10.984 1 98.06 345 PHE B O 1
ATOM 6046 N N . TYR B 1 346 ? 6.035 -37.125 -9.641 1 96.81 346 TYR B N 1
ATOM 6047 C CA . TYR B 1 346 ? 6.109 -38.531 -10.031 1 96.81 346 TYR B CA 1
ATOM 6048 C C . TYR B 1 346 ? 4.723 -39.156 -10.07 1 96.81 346 TYR B C 1
ATOM 6050 O O . TYR B 1 346 ? 4.203 -39.594 -9.031 1 96.81 346 TYR B O 1
ATOM 6058 N N . PRO B 1 347 ? 4.18 -39.281 -11.297 1 95.56 347 PRO B N 1
ATOM 6059 C CA . PRO B 1 347 ? 2.793 -39.719 -11.422 1 95.56 347 PRO B CA 1
ATOM 6060 C C . PRO B 1 347 ? 2.688 -41.25 -11.648 1 95.56 347 PRO B C 1
ATOM 6062 O O . PRO B 1 347 ? 2.021 -41.688 -12.594 1 95.56 347 PRO B O 1
ATOM 6065 N N . PHE B 1 348 ? 3.307 -42.031 -10.797 1 93.94 348 PHE B N 1
ATOM 6066 C CA . PHE B 1 348 ? 3.244 -43.5 -10.883 1 93.94 348 PHE B CA 1
ATOM 6067 C C . PHE B 1 348 ? 3.07 -44.094 -9.5 1 93.94 348 PHE B C 1
ATOM 6069 O O . PHE B 1 348 ? 3.49 -43.531 -8.5 1 93.94 348 PHE B O 1
ATOM 6076 N N . HIS B 1 349 ? 2.494 -45.281 -9.5 1 94 349 HIS B N 1
ATOM 6077 C CA . HIS B 1 349 ? 2.221 -45.938 -8.234 1 94 349 HIS B CA 1
ATOM 6078 C C . HIS B 1 349 ? 3.404 -46.812 -7.789 1 94 349 HIS B C 1
ATOM 6080 O O . HIS B 1 349 ? 3.424 -47.312 -6.668 1 94 349 HIS B O 1
ATOM 6086 N N . LYS B 1 350 ? 4.336 -46.938 -8.68 1 93.75 350 LYS B N 1
ATOM 6087 C CA . LYS B 1 350 ? 5.531 -47.688 -8.359 1 93.75 350 LYS B CA 1
ATOM 6088 C C . LYS B 1 350 ? 6.789 -47 -8.859 1 93.75 350 LYS B C 1
ATOM 6090 O O . LYS B 1 350 ? 6.77 -46.344 -9.898 1 93.75 350 LYS B O 1
ATOM 6095 N N . ASP B 1 351 ? 7.812 -47.156 -8.031 1 90.44 351 ASP B N 1
ATOM 6096 C CA . ASP B 1 351 ? 9.078 -46.594 -8.5 1 90.44 351 ASP B CA 1
ATOM 6097 C C . ASP B 1 351 ? 9.805 -47.562 -9.422 1 90.44 351 ASP B C 1
ATOM 6099 O O . ASP B 1 351 ? 9.234 -48.562 -9.836 1 90.44 351 ASP B O 1
ATOM 6103 N N . SER B 1 352 ? 11.023 -47.188 -9.82 1 86 352 SER B N 1
ATOM 6104 C CA . SER B 1 352 ? 11.781 -48 -10.781 1 86 352 SER B CA 1
ATOM 6105 C C . SER B 1 352 ? 12.109 -49.375 -10.219 1 86 352 SER B C 1
ATOM 6107 O O . SER B 1 352 ? 12.352 -50.312 -10.969 1 86 352 SER B O 1
ATOM 6109 N N . LYS B 1 353 ? 12.047 -49.531 -8.898 1 89.62 353 LYS B N 1
ATOM 6110 C CA . LYS 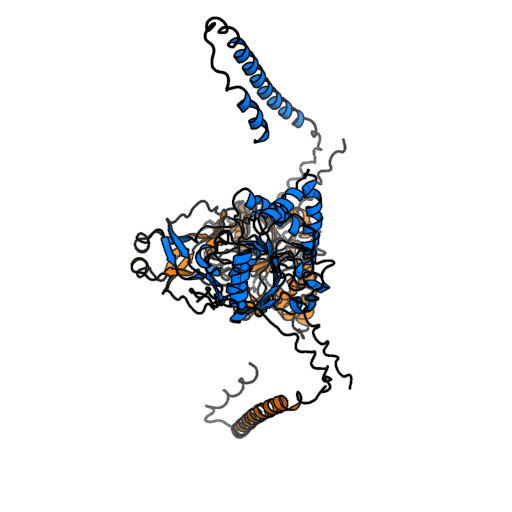B 1 353 ? 12.391 -50.781 -8.25 1 89.62 353 LYS B CA 1
ATOM 6111 C C . LYS B 1 353 ? 11.133 -51.562 -7.879 1 89.62 353 LYS B C 1
ATOM 6113 O O . LYS B 1 353 ? 11.219 -52.625 -7.258 1 89.62 353 LYS B O 1
ATOM 6118 N N . GLY B 1 354 ? 10.07 -51.031 -8.133 1 90.5 354 GLY B N 1
ATOM 6119 C CA . GLY B 1 354 ? 8.82 -51.75 -7.902 1 90.5 354 GLY B CA 1
ATOM 6120 C C . GLY B 1 354 ? 8.172 -51.406 -6.574 1 90.5 354 GLY B C 1
ATOM 6121 O O . GLY B 1 354 ? 7.113 -51.906 -6.238 1 90.5 354 GLY B O 1
ATOM 6122 N N . LYS B 1 355 ? 8.789 -50.531 -5.855 1 90.81 355 LYS B N 1
ATOM 6123 C CA . LYS B 1 355 ? 8.227 -50.125 -4.578 1 90.81 355 LYS B CA 1
ATOM 6124 C C . LYS B 1 355 ? 6.98 -49.25 -4.781 1 90.81 355 LYS B C 1
ATOM 6126 O O . LYS B 1 355 ? 6.949 -48.406 -5.672 1 90.81 355 LYS B O 1
ATOM 6131 N N . SER B 1 356 ? 6.02 -49.594 -3.92 1 93.38 356 SER B N 1
ATOM 6132 C CA . SER B 1 356 ? 4.766 -48.844 -4.012 1 93.38 356 SER B CA 1
ATOM 6133 C C . SER B 1 356 ? 4.953 -47.375 -3.588 1 93.38 356 SER B C 1
ATOM 6135 O O . SER B 1 356 ? 5.602 -47.094 -2.578 1 93.38 356 SER B O 1
ATOM 6137 N N . ILE B 1 357 ? 4.352 -46.5 -4.387 1 94 357 ILE B N 1
ATOM 6138 C CA . ILE B 1 357 ? 4.414 -45.062 -4.133 1 94 357 ILE B CA 1
ATOM 6139 C C . ILE B 1 357 ? 2.998 -44.5 -3.99 1 94 357 ILE B C 1
ATOM 6141 O O . ILE B 1 357 ? 2.191 -44.594 -4.918 1 94 357 ILE B O 1
ATOM 6145 N N . PRO B 1 358 ? 2.689 -43.969 -2.82 1 94.88 358 PRO B N 1
ATOM 6146 C CA . PRO B 1 358 ? 1.384 -43.312 -2.719 1 94.88 358 PRO B CA 1
ATOM 6147 C C . PRO B 1 358 ? 1.286 -42.062 -3.574 1 94.88 358 PRO B C 1
ATOM 6149 O O . PRO B 1 358 ? 2.309 -41.469 -3.922 1 94.88 358 PRO B O 1
ATOM 6152 N N . HIS B 1 359 ? 0.027 -41.656 -3.885 1 94.5 359 HIS B N 1
ATOM 6153 C CA . HIS B 1 359 ? -0.185 -40.469 -4.695 1 94.5 359 HIS B CA 1
ATOM 6154 C C . HIS B 1 359 ? 0.335 -39.219 -3.99 1 94.5 359 HIS B C 1
ATOM 6156 O O . HIS B 1 359 ? 1.005 -38.406 -4.605 1 94.5 359 HIS B O 1
ATOM 6162 N N . HIS B 1 360 ? 0.036 -39.062 -2.709 1 96.75 360 HIS B N 1
ATOM 6163 C CA . HIS B 1 360 ? 0.569 -38 -1.872 1 96.75 360 HIS B CA 1
ATOM 6164 C C . HIS B 1 360 ? 1.488 -38.562 -0.788 1 96.75 360 HIS B C 1
ATOM 6166 O O . HIS B 1 360 ? 1.231 -39.625 -0.241 1 96.75 360 HIS B O 1
ATOM 6172 N N . TYR B 1 361 ? 2.48 -37.75 -0.421 1 97 361 TYR B N 1
ATOM 6173 C CA . TYR B 1 361 ? 3.408 -38.219 0.6 1 97 361 TYR B CA 1
ATOM 6174 C C . TYR B 1 361 ? 2.773 -38.156 1.984 1 97 361 TYR B C 1
ATOM 6176 O O . TYR B 1 361 ? 3.256 -38.781 2.924 1 97 361 TYR B O 1
ATOM 6184 N N . TYR B 1 362 ? 1.698 -37.438 2.143 1 95.44 362 TYR B N 1
ATOM 6185 C CA . TYR B 1 362 ? 1.146 -37.188 3.471 1 95.44 362 TYR B CA 1
ATOM 6186 C C . TYR B 1 362 ? -0.171 -37.938 3.654 1 95.44 362 TYR B C 1
ATOM 6188 O O . TYR B 1 362 ? -0.795 -37.844 4.715 1 95.44 362 TYR B O 1
ATOM 6196 N N . GLU B 1 363 ? -0.648 -38.531 2.701 1 90.19 363 GLU B N 1
ATOM 6197 C CA . GLU B 1 363 ? -1.877 -39.312 2.838 1 90.19 363 GLU B CA 1
ATOM 6198 C C . GLU B 1 363 ? -1.889 -40.5 1.883 1 90.19 363 GLU B C 1
ATOM 6200 O O . GLU B 1 363 ? -1.25 -40.469 0.829 1 90.19 363 GLU B O 1
ATOM 6205 N N . GLU B 1 364 ? -2.68 -41.469 2.35 1 83.88 364 GLU B N 1
ATOM 6206 C CA . GLU B 1 364 ? -2.879 -42.625 1.514 1 83.88 364 GLU B CA 1
ATOM 6207 C C . GLU B 1 364 ? -4.141 -42.5 0.667 1 83.88 364 GLU B C 1
ATOM 6209 O O . GLU B 1 364 ? -5.176 -42.031 1.153 1 83.88 364 GLU B O 1
ATOM 6214 N N . MET B 1 365 ? -3.916 -42.531 -0.668 1 83.31 365 MET B N 1
ATOM 6215 C CA . MET B 1 365 ? -5.023 -42.531 -1.619 1 83.31 365 MET B CA 1
ATOM 6216 C C . MET B 1 365 ? -4.98 -43.75 -2.514 1 83.31 365 MET B C 1
ATOM 6218 O O . MET B 1 365 ? -4.801 -43.656 -3.727 1 83.31 365 MET B O 1
ATOM 6222 N N . PRO B 1 366 ? -5.281 -44.844 -1.924 1 79.19 366 PRO B N 1
ATOM 6223 C CA . PRO B 1 366 ? -5.074 -46.094 -2.67 1 79.19 366 PRO B CA 1
ATOM 6224 C C . PRO B 1 366 ? -5.914 -46.156 -3.943 1 79.19 366 PRO B C 1
ATOM 6226 O O . PRO B 1 366 ? -5.531 -46.812 -4.902 1 79.19 366 PRO B O 1
ATOM 6229 N N . GLU B 1 367 ? -6.922 -45.406 -4.059 1 81.25 367 GLU B N 1
ATOM 6230 C CA . GLU B 1 367 ? -7.844 -45.531 -5.184 1 81.25 367 GLU B CA 1
ATOM 6231 C C . GLU B 1 367 ? -7.527 -44.5 -6.262 1 81.25 367 GLU B C 1
ATOM 6233 O O . GLU B 1 367 ? -8.195 -44.438 -7.297 1 81.25 367 GLU B O 1
ATOM 6238 N N . PHE B 1 368 ? -6.516 -43.875 -6.043 1 88.56 368 PHE B N 1
ATOM 6239 C CA . PHE B 1 368 ? -6.262 -42.844 -7.027 1 88.56 3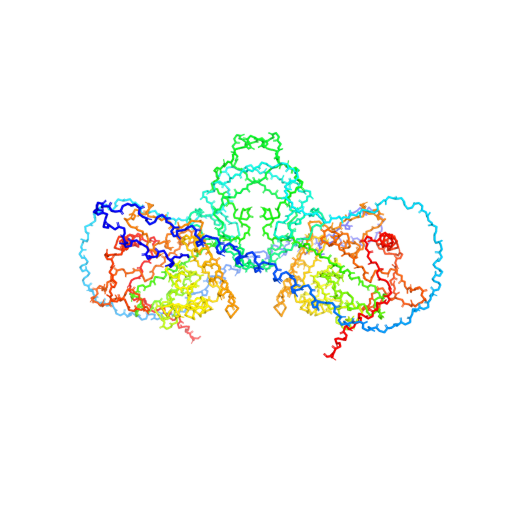68 PHE B CA 1
ATOM 6240 C C . PHE B 1 368 ? -5.824 -43.438 -8.359 1 88.56 368 PHE B C 1
ATOM 6242 O O . PHE B 1 368 ? -4.965 -44.312 -8.391 1 88.56 368 PHE B O 1
ATOM 6249 N N . SER B 1 369 ? -6.461 -42.938 -9.422 1 89.69 369 SER B N 1
ATOM 6250 C CA . SER B 1 369 ? -6.125 -43.406 -10.766 1 89.69 369 SER B CA 1
ATOM 6251 C C . SER B 1 369 ? -5.582 -42.25 -11.617 1 89.69 369 SER B C 1
ATOM 6253 O O . SER B 1 369 ? -6.281 -41.25 -11.867 1 89.69 369 SER B O 1
ATOM 6255 N N . TYR B 1 370 ? -4.383 -42.406 -12.109 1 91 370 TYR B N 1
ATOM 6256 C CA . TYR B 1 370 ? -3.77 -41.406 -12.969 1 91 370 TYR B CA 1
ATOM 6257 C C . TYR B 1 370 ? -4.441 -41.375 -14.336 1 91 370 TYR B C 1
ATOM 6259 O O . TYR B 1 370 ? -4.52 -40.312 -14.977 1 91 370 TYR B O 1
ATOM 6267 N N . GLN B 1 371 ? -4.914 -42.438 -14.773 1 86.19 371 GLN B N 1
ATOM 6268 C CA . GLN B 1 371 ? -5.52 -42.594 -16.094 1 86.19 371 GLN B CA 1
ATOM 6269 C C . GLN B 1 371 ? -6.902 -41.938 -16.125 1 86.19 371 GLN B C 1
ATOM 6271 O O . GLN B 1 371 ? -7.281 -41.312 -17.141 1 86.19 371 GLN B O 1
ATOM 6276 N N . GLU B 1 372 ? -7.598 -42 -15.047 1 83.94 372 GLU B N 1
ATOM 6277 C CA . GLU B 1 372 ? -8.977 -41.5 -15.016 1 83.94 372 GLU B CA 1
ATOM 6278 C C . GLU B 1 372 ? -9.031 -40.062 -14.539 1 83.94 372 GLU B C 1
ATOM 6280 O O . GLU B 1 372 ? -10.117 -39.469 -14.453 1 83.94 372 GLU B O 1
ATOM 6285 N N . SER B 1 373 ? -7.961 -39.5 -14.43 1 87.06 373 SER B N 1
ATOM 6286 C CA . SER B 1 373 ? -7.895 -38.125 -13.906 1 87.06 373 SER B CA 1
ATOM 6287 C C . SER B 1 373 ? -8.18 -37.094 -14.992 1 87.06 373 SER B C 1
ATOM 6289 O O . SER B 1 373 ? -8.141 -37.406 -16.188 1 87.06 373 SER B O 1
ATOM 6291 N N . SER B 1 374 ? -8.578 -35.906 -14.57 1 91.06 374 SER B N 1
ATOM 6292 C CA . SER B 1 374 ? -8.805 -34.781 -15.477 1 91.06 374 SER B CA 1
ATOM 6293 C C . SER B 1 374 ? -7.484 -34.219 -16.016 1 91.06 374 SER B C 1
ATOM 6295 O O . SER B 1 374 ? -7.473 -33.25 -16.781 1 91.06 374 SER B O 1
ATOM 6297 N N . HIS B 1 375 ? -6.391 -34.875 -15.656 1 94.69 375 HIS B N 1
ATOM 6298 C CA . HIS B 1 375 ? -5.051 -34.469 -16.062 1 94.69 375 HIS B CA 1
ATOM 6299 C C . HIS B 1 375 ? -4.344 -35.562 -16.828 1 94.69 375 HIS B C 1
ATOM 6301 O O . HIS B 1 375 ? -4.602 -36.75 -16.594 1 94.69 375 HIS B O 1
ATOM 6307 N N . ASP B 1 376 ? -3.568 -35.188 -17.797 1 95.25 376 ASP B N 1
ATOM 6308 C CA . ASP B 1 376 ? -2.686 -36.125 -18.453 1 95.25 376 ASP B CA 1
ATOM 6309 C C . ASP B 1 376 ? -1.308 -36.156 -17.797 1 95.25 376 ASP B C 1
ATOM 6311 O O . ASP B 1 376 ? -0.347 -35.625 -18.344 1 95.25 376 ASP B O 1
ATOM 6315 N N . PHE B 1 377 ? -1.241 -36.906 -16.734 1 96.06 377 PHE B N 1
ATOM 6316 C CA . PHE B 1 377 ? -0.048 -36.938 -15.898 1 96.06 377 PHE B CA 1
ATOM 6317 C C . PHE B 1 377 ? 1.144 -37.5 -16.672 1 96.06 377 PHE B C 1
ATOM 6319 O O . PHE B 1 377 ? 2.264 -37 -16.531 1 96.06 377 PHE B O 1
ATOM 6326 N N . SER B 1 378 ? 0.901 -38.469 -17.453 1 93.69 378 SER B N 1
ATOM 6327 C CA . SER B 1 378 ? 1.968 -39.125 -18.203 1 93.69 378 SER B CA 1
ATOM 6328 C C . SER B 1 378 ? 2.6 -38.156 -19.203 1 93.69 378 SER B C 1
ATOM 6330 O O . SER B 1 378 ? 3.824 -38.062 -19.312 1 93.69 378 SER B O 1
ATOM 6332 N N . LEU B 1 379 ? 1.745 -37.5 -19.875 1 95.88 379 LEU B N 1
ATOM 6333 C CA . LEU B 1 379 ? 2.248 -36.531 -20.859 1 95.88 379 LEU B CA 1
ATOM 6334 C C . LEU B 1 379 ? 3.051 -35.438 -20.172 1 95.88 379 LEU B C 1
ATOM 6336 O O . LEU B 1 379 ? 4.121 -35.031 -20.641 1 95.88 379 LEU B O 1
ATOM 6340 N N . GLU B 1 380 ? 2.541 -34.844 -19.062 1 97 380 GLU B N 1
ATOM 6341 C CA . GLU B 1 380 ? 3.254 -33.812 -18.312 1 97 380 GLU B CA 1
ATOM 6342 C C . GLU B 1 380 ? 4.617 -34.312 -17.844 1 97 380 GLU B C 1
ATOM 6344 O O . GLU B 1 380 ? 5.621 -33.625 -17.969 1 97 380 GLU B O 1
ATOM 6349 N N . TYR B 1 381 ? 4.582 -35.5 -17.344 1 96.81 381 TYR B N 1
ATOM 6350 C CA . TYR B 1 381 ? 5.824 -36.094 -16.859 1 96.81 381 TYR B CA 1
ATOM 6351 C C . TYR B 1 381 ? 6.84 -36.219 -18 1 96.81 381 TYR B C 1
ATOM 6353 O O . TYR B 1 381 ? 8.016 -35.875 -17.828 1 96.81 381 TYR B O 1
ATOM 6361 N N . LYS B 1 382 ? 6.434 -36.75 -19.109 1 96.44 382 LYS B N 1
ATOM 6362 C CA . LYS B 1 382 ? 7.301 -36.906 -20.266 1 96.44 382 LYS B CA 1
ATOM 6363 C C . LYS B 1 382 ? 7.906 -35.562 -20.672 1 96.44 382 LYS B C 1
ATOM 6365 O O . LYS B 1 382 ? 9.102 -35.469 -20.969 1 96.44 382 LYS B O 1
ATOM 6370 N N . LYS B 1 383 ? 7.133 -34.531 -20.656 1 96.31 383 LYS B N 1
ATOM 6371 C CA . LYS B 1 383 ? 7.609 -33.219 -21.031 1 96.31 383 LYS B CA 1
ATOM 6372 C C . LYS B 1 383 ? 8.648 -32.719 -20.031 1 96.31 383 LYS B C 1
ATOM 6374 O O . LYS B 1 383 ? 9.648 -32.094 -20.422 1 96.31 383 LYS B O 1
ATOM 6379 N N . LEU B 1 384 ? 8.406 -32.969 -18.766 1 97.19 384 LEU B N 1
ATOM 6380 C CA . LEU B 1 384 ? 9.367 -32.562 -17.75 1 97.19 384 LEU B CA 1
ATOM 6381 C C . LEU B 1 384 ? 10.68 -33.344 -17.891 1 97.19 384 LEU B C 1
ATOM 6383 O O . LEU B 1 384 ? 11.758 -32.781 -17.719 1 97.19 384 LEU B O 1
ATOM 6387 N N . GLN B 1 385 ? 10.578 -34.562 -18.281 1 96.62 385 GLN B N 1
ATOM 6388 C CA . GLN B 1 385 ? 11.773 -35.37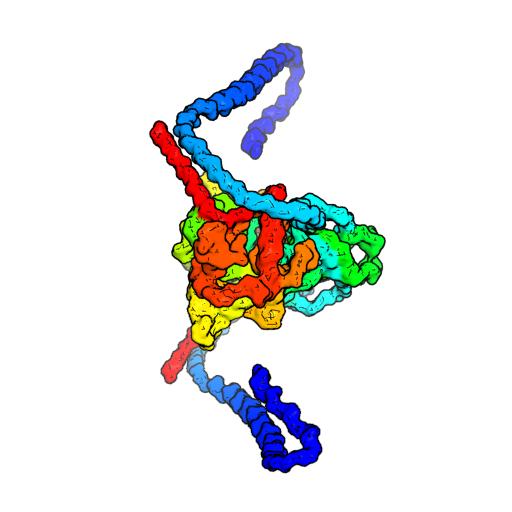5 -18.5 1 96.62 385 GLN B CA 1
ATOM 6389 C C . GLN B 1 385 ? 12.578 -34.844 -19.688 1 96.62 385 GLN B C 1
ATOM 6391 O O . GLN B 1 385 ? 13.805 -34.844 -19.656 1 96.62 385 GLN B O 1
ATOM 6396 N N . GLU B 1 386 ? 11.852 -34.469 -20.656 1 95.88 386 GLU B N 1
ATOM 6397 C CA . GLU B 1 386 ? 12.516 -33.875 -21.828 1 95.88 386 GLU B CA 1
ATOM 6398 C C . GLU B 1 386 ? 13.273 -32.625 -21.469 1 95.88 386 GLU B C 1
ATOM 6400 O O . GLU B 1 386 ? 14.398 -32.406 -21.922 1 95.88 386 GLU B O 1
ATOM 6405 N N . LEU B 1 387 ? 12.688 -31.797 -20.688 1 96.12 387 LEU B N 1
ATOM 6406 C CA . LEU B 1 387 ? 13.32 -30.547 -20.25 1 96.12 387 LEU B CA 1
ATOM 6407 C C . LEU B 1 387 ? 14.531 -30.844 -19.359 1 96.12 387 LEU B C 1
ATOM 6409 O O . LEU B 1 387 ? 15.547 -30.156 -19.438 1 96.12 387 LEU B O 1
ATOM 6413 N N . ASP B 1 388 ? 14.344 -31.812 -18.531 1 96.62 388 ASP B N 1
ATOM 6414 C CA . ASP B 1 388 ? 15.453 -32.25 -17.688 1 96.62 388 ASP B CA 1
ATOM 6415 C C . ASP B 1 388 ? 16.641 -32.719 -18.531 1 96.62 388 ASP B C 1
ATOM 6417 O O . ASP B 1 388 ? 17.781 -32.312 -18.281 1 96.62 388 ASP B O 1
ATOM 6421 N N . ALA B 1 389 ? 16.359 -33.5 -19.516 1 96.19 389 ALA B N 1
ATOM 6422 C CA . ALA B 1 389 ? 17.391 -34.031 -20.406 1 96.19 389 ALA B CA 1
ATOM 6423 C C . ALA B 1 389 ? 18.125 -32.906 -21.125 1 96.19 389 ALA B C 1
ATOM 6425 O O . ALA B 1 389 ? 19.328 -33.031 -21.406 1 96.19 389 ALA B O 1
ATOM 6426 N N . LYS B 1 390 ? 17.422 -31.812 -21.359 1 94.31 390 LYS B N 1
ATOM 6427 C CA . LYS B 1 390 ? 18.016 -30.672 -22.047 1 94.31 390 LYS B CA 1
ATOM 6428 C C . LYS B 1 390 ? 18.75 -29.75 -21.078 1 94.31 390 LYS B C 1
ATOM 6430 O O . LYS B 1 390 ? 19.438 -28.828 -21.484 1 94.31 390 LYS B O 1
ATOM 6435 N N . GLY B 1 391 ? 18.531 -29.953 -19.812 1 94.31 391 GLY B N 1
ATOM 6436 C CA . GLY B 1 391 ? 19.172 -29.141 -18.797 1 94.31 391 GLY B CA 1
ATOM 6437 C C . GLY B 1 391 ? 18.391 -27.875 -18.469 1 94.31 391 GLY B C 1
ATOM 6438 O O . GLY B 1 391 ? 18.906 -26.969 -17.797 1 94.31 391 GLY B O 1
ATOM 6439 N N . ASP B 1 392 ? 17.141 -27.766 -18.922 1 94.56 392 ASP B N 1
ATOM 6440 C CA . ASP B 1 392 ? 16.312 -26.578 -18.688 1 94.56 392 ASP B CA 1
ATOM 6441 C C . ASP B 1 392 ? 15.734 -26.562 -17.281 1 94.56 392 ASP B C 1
ATOM 6443 O O . ASP B 1 392 ? 15.305 -25.516 -16.781 1 94.56 392 ASP B O 1
ATOM 6447 N N . LEU B 1 393 ? 15.672 -27.75 -16.688 1 96.94 393 LEU B N 1
ATOM 6448 C CA . LEU B 1 393 ? 15.32 -27.922 -15.281 1 96.94 393 LEU B CA 1
ATOM 6449 C C . LEU B 1 393 ? 15.969 -29.172 -14.711 1 96.94 393 LEU B C 1
ATOM 6451 O O . LEU B 1 393 ? 16.609 -29.938 -15.438 1 96.94 393 LEU B O 1
ATOM 6455 N N . LYS B 1 394 ? 15.93 -29.281 -13.414 1 98.12 394 LYS B N 1
ATOM 6456 C CA . LYS B 1 394 ? 16.359 -30.516 -12.742 1 98.12 394 LYS B CA 1
ATOM 6457 C C . LYS B 1 394 ? 15.164 -31.25 -12.141 1 98.12 394 LYS B C 1
ATOM 6459 O O . LYS B 1 394 ? 14.492 -30.719 -11.25 1 98.12 394 LYS B O 1
ATOM 6464 N N . HIS B 1 395 ? 14.93 -32.375 -12.656 1 98.12 395 HIS B N 1
ATOM 6465 C CA . HIS B 1 395 ? 13.852 -33.219 -12.148 1 98.12 395 HIS B CA 1
ATOM 6466 C C . HIS B 1 395 ? 14.383 -34.281 -11.227 1 98.12 395 HIS B C 1
ATOM 6468 O O . HIS B 1 395 ? 14.992 -35.25 -11.688 1 98.12 395 HIS B O 1
ATOM 6474 N N . VAL B 1 396 ? 14.055 -34.156 -9.922 1 96.94 396 VAL B N 1
ATOM 6475 C CA . VAL B 1 396 ? 14.602 -35.062 -8.922 1 96.94 396 VAL B CA 1
ATOM 6476 C C . VAL B 1 396 ? 13.555 -36.125 -8.539 1 96.94 396 VAL B C 1
ATOM 6478 O O . VAL B 1 396 ? 12.539 -35.781 -7.918 1 96.94 396 VAL B O 1
ATOM 6481 N N . VAL B 1 397 ? 13.711 -37.344 -8.805 1 92.12 397 VAL B N 1
ATOM 6482 C CA . VAL B 1 397 ? 12.766 -38.438 -8.508 1 92.12 397 VAL B CA 1
ATOM 6483 C C . VAL B 1 397 ? 13.445 -39.469 -7.625 1 92.12 397 VAL B C 1
ATOM 6485 O O . VAL B 1 397 ? 12.781 -40.375 -7.086 1 92.12 397 VAL B O 1
ATOM 6488 N N . GLY B 1 398 ? 14.641 -39.375 -7.145 1 87.56 398 GLY B N 1
ATOM 6489 C CA . GLY B 1 398 ? 15.344 -40.344 -6.309 1 87.56 398 GLY B CA 1
ATOM 6490 C C . GLY B 1 398 ? 15.828 -39.75 -4.996 1 87.56 398 GLY B C 1
ATOM 6491 O O . GLY B 1 398 ? 15.344 -38.688 -4.566 1 87.56 398 GLY B O 1
ATOM 6492 N N . VAL B 1 399 ? 16.578 -40.5 -4.379 1 92.38 399 VAL B N 1
ATOM 6493 C CA . VAL B 1 399 ? 17.125 -40.125 -3.08 1 92.38 399 VAL B CA 1
ATOM 6494 C C . VAL B 1 399 ? 18.156 -39 -3.262 1 92.38 399 VAL B C 1
ATOM 6496 O O . VAL B 1 399 ? 18.906 -39 -4.234 1 92.38 399 VAL B O 1
ATOM 6499 N N . CYS B 1 400 ? 18.047 -38.062 -2.4 1 94.31 400 CYS B N 1
ATOM 6500 C CA . CYS B 1 400 ? 19 -36.969 -2.424 1 94.31 400 CYS B CA 1
ATOM 6501 C C . CYS B 1 400 ? 20.203 -37.25 -1.538 1 94.31 400 CYS B C 1
ATOM 6503 O O . CYS B 1 400 ? 20.078 -37.906 -0.495 1 94.31 400 CYS B O 1
ATOM 6505 N N . LYS B 1 401 ? 21.516 -36.938 -2.002 1 82.06 401 LYS B N 1
ATOM 6506 C CA . LYS B 1 401 ? 22.75 -37.156 -1.236 1 82.06 401 LYS B CA 1
ATOM 6507 C C . LYS B 1 401 ? 22.844 -36.156 -0.091 1 82.06 401 LYS B C 1
ATOM 6509 O O . LYS B 1 401 ? 22.5 -34.969 -0.252 1 82.06 401 LYS B O 1
ATOM 6514 N N . PRO B 1 402 ? 23.141 -36.656 1.117 1 68.69 402 PRO B N 1
ATOM 6515 C CA . PRO B 1 402 ? 23.281 -35.719 2.244 1 68.69 402 PRO B CA 1
ATOM 6516 C C . PRO B 1 402 ? 24.344 -34.656 1.99 1 68.69 402 PRO B C 1
ATOM 6518 O O . PRO B 1 402 ? 25.312 -34.875 1.278 1 68.69 402 PRO B O 1
ATOM 6521 N N . HIS B 1 403 ? 23.969 -33.375 1.833 1 54.47 403 HIS B N 1
ATOM 6522 C CA . HIS B 1 403 ? 25 -32.344 1.786 1 54.47 403 HIS B CA 1
ATOM 6523 C C . HIS B 1 403 ? 26.109 -32.625 2.783 1 54.47 403 HIS B C 1
ATOM 6525 O O . HIS B 1 403 ? 25.844 -33 3.93 1 54.47 403 HIS B O 1
ATOM 6531 N N . ALA B 1 404 ? 27.25 -32.969 2.305 1 43.44 404 ALA B N 1
ATOM 6532 C CA . ALA B 1 404 ? 28.391 -33.094 3.201 1 43.44 404 ALA B CA 1
ATOM 6533 C C . ALA B 1 404 ? 28.438 -31.969 4.227 1 43.44 404 ALA B C 1
ATOM 6535 O O . ALA B 1 404 ? 28.344 -30.797 3.869 1 43.44 404 ALA B O 1
ATOM 6536 N N . GLU B 1 405 ? 27.922 -32.094 5.398 1 41.62 405 GLU B N 1
ATOM 6537 C CA . GLU B 1 405 ? 28.281 -31.188 6.484 1 41.62 405 GLU B CA 1
ATOM 6538 C C . GLU B 1 405 ? 29.734 -30.75 6.387 1 41.62 405 GLU B C 1
ATOM 6540 O O . GLU B 1 405 ? 30.625 -31.578 6.258 1 41.62 405 GLU B O 1
ATOM 6545 N N . ASP B 1 406 ? 30 -29.672 5.703 1 37.59 406 ASP B N 1
ATOM 6546 C CA . ASP B 1 406 ? 31.344 -29.125 5.891 1 37.59 406 ASP B CA 1
ATOM 6547 C C . ASP B 1 406 ? 31.781 -29.25 7.348 1 37.59 406 ASP B C 1
ATOM 6549 O O . ASP B 1 406 ? 31.203 -28.625 8.234 1 37.59 406 ASP B O 1
ATOM 6553 N N . HIS B 1 407 ? 32.125 -30.391 7.84 1 37.12 407 HIS B N 1
ATOM 6554 C CA . HIS B 1 407 ? 32.906 -30.484 9.07 1 37.12 407 HIS B CA 1
ATOM 6555 C C . HIS B 1 407 ? 34.094 -29.531 9.047 1 37.12 407 HIS B C 1
ATOM 6557 O O . HIS B 1 407 ? 34.938 -29.625 8.164 1 37.12 407 HIS B O 1
ATOM 6563 N N . GLY B 1 408 ? 33.906 -28.266 9.32 1 33 408 GLY B N 1
ATOM 6564 C CA . GLY B 1 408 ? 35 -27.391 9.672 1 33 408 GLY B CA 1
ATOM 6565 C C . GLY B 1 408 ? 36.062 -28.078 10.477 1 33 408 GLY B C 1
ATOM 6566 O O . GLY B 1 408 ? 35.781 -28.75 11.469 1 33 408 GLY B O 1
ATOM 6567 N N . HIS B 1 409 ? 37.156 -28.578 9.836 1 31.92 409 HIS B N 1
ATOM 6568 C CA . HIS B 1 409 ? 38.438 -28.922 10.438 1 31.92 409 HIS B CA 1
ATOM 6569 C C . HIS B 1 409 ? 38.875 -27.906 11.484 1 31.92 409 HIS B C 1
ATOM 6571 O O . HIS B 1 409 ? 39.031 -26.719 11.164 1 31.92 409 HIS B O 1
ATOM 6577 N N . SER B 1 410 ? 38.375 -28.016 12.734 1 29.03 410 SER B N 1
ATOM 6578 C CA . SER B 1 410 ? 39.094 -27.422 13.867 1 29.03 410 SER B CA 1
ATOM 6579 C C . SER B 1 410 ? 40.594 -27.734 13.797 1 29.03 410 SER B C 1
ATOM 6581 O O . SER B 1 410 ? 41 -28.875 14.008 1 29.03 410 SER B O 1
ATOM 6583 N N . SER B 1 411 ? 41.312 -27.453 12.625 1 25.03 411 SER B N 1
ATOM 6584 C CA . SER B 1 411 ? 42.688 -27.25 13 1 25.03 411 SER B CA 1
ATOM 6585 C C . SER B 1 411 ? 42.875 -25.953 13.766 1 25.03 411 SER B C 1
ATOM 6587 O O . SER B 1 411 ? 42.219 -24.953 13.484 1 25.03 411 SER B O 1
#

pLDDT: mean 78.82, std 28.64, range [17.42, 98.94]

Foldseek 3Di:
DPPVPPPDPPPPPDPDDDDDPPDPPPPVPPVVPVVVVVVVVVVPPVVPPVPPPVDDDPPDDDPPDDPDDPPPPPPPPDPPVPDDPDDDDDDDDCDDDPFDKDKEFEAEQWEFEPVQQGAIDGQQLWKWWFDQPDALVPPPLDLGTFIDIDGDDPVCVPPDNYDYDHYDYCVVGPPGTDTHHFFEEEEEEEFWLLLPVQQCQVVRVPGRAYEYELLDACPPSNRRGHQAAQEYEYEPVSLCLQLQCLDPDHDPVSVVSPCVNLVSQQSNAAHEYEYQADCDPPSVVSVSSSVVSNCPRVNGNYIYIYHSHRQACCVVLVFPFGDDPSLSCVVSSVRRYNAYEYHNLDDDQADPVGDGMARGSVDHDPPDDCVPDRGVSVVSVVVVVVCCVVVRYHYDSHHDDDPPPPPPPPD/DPPPVPDDPPDDDPPDDDDDNVPPDVPPPVVVVVVVVVVVVVVPVVVVVVPPDVPDDDPDPDPPDDPDDPPCPVPPPDPPPPPDPDDDDDDDDPDDDPFDKDKEFEAEQWEFEPVQATAIDGQQLWKWWFDQPDALVPPPLDLGTFIDIDGDDPVCVPDDNYDYDHYDYCVVGPPGTDTHHFFEEEEEEEFWLLLPVQQCAVVRVPGRAYEYELLDACPPSNRRNHQAAQEYEYEPVSLCLQLQCLDPDHDPVNVVSPCVNLVSQQSNAAHEYEYQADCDPPSVVSVSSSVVSNCPRVNGNYIYIYHSHRQACCVVLVFPFGDDPSLSCVVSSVRRYPAYEYHNLDDDQADPVGDGMARGSRDHDPPDDCVPDRGVSVVSVVVVVVCCVVVRYHYDSHHDDPPPPPPPPPD

Sequence (822 aa):
MLFCLLTTLFMVLHESHESSIKASAMIHSKFLLLCLVVSLVFSFLVTAMLIKRELWSCNTSREVPGPAHIPAHIPAAIHAELPSALPKYTPKKFDKFTQKMKEVTLQCKNVCSERADDICVPLDLAIFIYRGDLPAEQHTYDRQKPIVRLPLIDATKHLPKSMIVNECLVEDHFRDVQLLPHQGSCAIVGNSGILLGSGCGTAIDAHDFVIRANLAPISGFEKDVGHKANLSAFNTETLVWFSSSLLENPKPEYVQYKDRYLNHVHSLNDSIVWYLKHLRPPHDDMFRNVTNAIRHFKNSKARFAYSWKPISIEKKWNLSKRGTLGFDMFVVAQTFCTSISLYGFYPFHKDSKGKSIPHHYYEEMPEFSYQESSHDFSLEYKKLQELDAKGDLKHVVGVCKPHAEDHGHSSMLFCLLTTLFMVLHESHESSIKASAMIHSKFLLLCLVVSLVFSFLVTAMLIKRELWSCNTSREVPGPAHIPAHIPAAIHAELPSALPKYTPKKFDKFTQKMKEVTLQCKNVCSERADDICVPLDLAIFIYRGDLPAEQHTYDRQKPIVRLPLIDATKHLPKSMIVNECLVEDHFRDVQLLPHQGSCAIVGNSGILLGSGCGTAIDAHDFVIRANLAPISGFEKDVGHKANLSAFNTETLVWFSSSLLENPKPEYVQYKDRYLNHVHSLNDSIVWYLKHLRPPHDDMFRNVTNAIRHFKNSKARFAYSWKPISIEKKWNLSKRGTLGFDMFVVAQTFCTSISLYGFYPFHKDSKGKSIPHHYYEEMPEFSYQESSHDFSLEYKKLQELDAKGDLKHVVGVCKPHAEDHGHSS

Secondary structure (DSSP, 8-state):
--GGGGGGGGGGG--------SSTTGGGTHHHHHHHHHHHHHHHHHHHHHHHTTSSS--------------------------S---PPPPEE-SS-SS-EEEEEEEEEEEEESSSSSEEEEGGG-EEEEPTTS-GGG-----PPPEEEEE-STTTTT--SEEEEEEEEHHHH-TTEEEPPPEEEEEEE---GGGTT---HHHHHTSSEEEEETT---TT-HHHH-S--SEEEE-HHHHHHHHHHTSSS--TTTHHHHHHHHHHHHHTTTPEEEE-S--STTHHHHHHHHHHHHHHSTT---EEEEESS----TTTTT-SSPPPHHHHHHHHHTTTEEEEEEES----SB-TT--B--SBTTB--TT--SSSSSS-HHHHHHHHHHHHHHTSSEEE-SPPP----------/--SSTTSGGGSTT--S--S-GGGSGGGSHHHHHHHHHHHHHHHHHHHHHHHSGGG----------------------------S---PPPPEE--S-SS-EEEEEEEEEEEEESSSSSEEEEGGG-EEEEPTTS-GGG-----PPPEEEEE-STTTTT--SEEEEEEEEHHHH-TTEEEPPPEEEEEEE---GGGTT---HHHHHTSSEEEEETT---TT-HHHH-S--SEEEE-HHHHHHHHHHTSSS--TTTHHHHHHHHHHHHHTTTPEEEE-S--STTHHHHHHHHHHHHHHSTT---EEEEESS----TTTTT-SSPPPHHHHHHHHHTTTEEEEEEES----SB-TT--B--SBTTB--TT--SSSSSS-HHHHHHHHHHHHHHTSSEEE-SPPP----------

InterPro domains:
  IPR001675 Glycosyl transferase family 29 [PF00777] (185-391)
  IPR038578 GT29-like superfamiliy [G3DSA:3.90.1480.20] (153-401)
  IPR050943 Glycosyltransferase 29 (Sialyltransferase) [PTHR11987] (173-401)

Organism: Patiria miniata (NCBI:txid46514)

Nearest PDB structures (foldseek):
  5bo9-assembly1_A  TM=8.565E-01  e=2.182E-18  Homo sapiens
  5bo9-assembly1_B  TM=8.501E-01  e=1.538E-17  Homo sapiens
  5bo6-assembly1_A  TM=8.410E-01  e=1.538E-17  Homo sapiens
  5bo7-assembly1_A  TM=8.386E-01  e=1.281E-17  Homo sapiens
  4mps-assembly1_A  TM=6.307E-01  e=1.579E-08  Rattus norvegicus

Radius of gyration: 36.81 Å; Cα contacts (8 Å, |Δi|>4): 1346; chains: 2; bounding box: 120×102×75 Å

Solvent-accessible surface area (backbone atoms only — not comparable to full-atom values): 47435 Å² total; per-residue (Å²): 130,68,74,77,67,64,69,72,73,71,68,74,72,81,67,80,89,86,78,93,78,78,74,92,66,69,76,71,61,64,66,58,59,60,63,56,57,59,62,57,56,63,61,56,58,66,60,56,62,74,61,57,78,77,66,70,71,94,62,71,83,77,76,73,76,78,78,77,80,73,80,73,76,65,77,82,71,81,80,63,83,74,76,77,79,74,83,79,64,71,55,38,72,54,84,67,73,88,59,61,64,36,62,29,33,40,49,53,51,20,38,24,30,79,85,26,73,16,28,35,34,50,39,67,56,37,53,38,31,44,47,82,76,58,56,48,90,70,64,70,73,70,68,66,65,43,70,47,76,40,64,55,42,84,63,44,65,72,48,59,62,60,43,78,32,62,69,36,50,36,77,58,62,38,53,61,42,43,63,70,47,67,41,56,37,28,25,38,38,45,50,12,15,58,30,62,85,14,46,29,4,64,65,43,51,68,35,76,37,27,36,34,52,57,74,61,83,42,85,96,39,36,61,26,66,13,81,64,42,51,30,35,32,37,52,68,68,52,49,49,40,41,37,44,18,67,43,95,79,40,56,80,89,25,48,68,36,34,62,52,51,47,53,51,52,45,73,41,40,65,18,29,40,30,42,43,48,70,61,46,90,64,44,38,57,38,48,33,51,43,47,45,52,41,46,67,41,89,72,29,56,53,37,46,30,38,31,62,41,48,68,75,57,30,77,82,65,69,45,92,34,52,71,49,70,65,56,50,49,51,61,40,41,26,44,34,30,73,38,45,33,39,33,22,80,55,89,50,57,47,50,98,84,62,46,80,26,43,64,32,57,86,45,86,46,89,79,69,52,65,83,78,41,76,32,48,49,65,61,53,49,52,53,50,49,53,34,28,76,70,62,74,32,44,71,50,75,62,68,43,77,76,76,75,70,78,71,75,76,85,117,135,73,73,70,88,65,64,74,88,72,68,73,90,75,79,76,88,94,77,90,71,80,78,66,67,86,64,60,66,70,57,57,56,60,54,51,56,60,53,54,59,56,58,51,57,60,56,54,70,66,64,55,71,84,64,69,80,90,75,71,78,71,77,71,78,78,78,77,79,70,80,73,75,62,76,82,69,79,78,63,82,75,74,78,78,73,84,78,62,70,54,36,72,54,83,67,75,88,59,61,63,36,64,30,33,39,48,54,49,20,38,25,30,78,86,25,73,17,29,35,34,49,39,66,57,36,52,37,30,44,48,82,76,60,56,46,91,69,63,68,73,73,68,66,66,44,70,46,75,40,62,56,43,86,64,43,64,72,46,61,62,60,44,80,33,64,70,36,50,36,76,60,63,37,52,61,42,43,63,71,46,66,41,57,37,28,26,39,39,46,52,14,16,58,30,63,82,14,45,29,4,65,66,44,51,69,36,75,38,27,36,33,51,56,75,60,82,41,85,95,39,36,60,26,64,14,81,67,42,51,31,35,34,36,54,69,67,52,50,50,40,42,35,44,19,68,42,94,78,39,55,79,91,24,47,68,36,34,62,50,50,48,53,51,52,44,75,39,39,64,19,29,40,30,42,44,48,72,60,46,87,64,44,38,58,38,49,33,51,44,48,45,53,43,46,67,44,90,72,31,56,53,36,48,30,38,29,62,40,50,67,76,58,30,77,82,67,69,46,94,36,51,71,48,72,63,56,48,51,51,60,40,42,27,44,33,30,74,39,46,35,40,32,22,80,55,89,51,56,46,50,99,84,62,47,80,26,43,62,33,58,86,46,86,47,90,80,68,53,64,83,79,40,78,33,49,49,66,60,54,49,53,52,50,50,51,35,29,75,71,63,72,32,43,72,48,75,62,67,43,78,75,73,76,72,78,72,74,74,86,118